Protein AF-0000000084816126 (afdb_homodimer)

Structure (mmCIF, N/CA/C/O backbone):
data_AF-0000000084816126-model_v1
#
loop_
_entity.id
_entity.type
_entity.pdbx_description
1 polymer 'Uncharacterized protein'
#
loop_
_atom_site.group_PDB
_atom_site.id
_atom_site.type_symbol
_atom_site.label_atom_id
_atom_site.label_alt_id
_atom_site.label_comp_id
_atom_site.label_asym_id
_atom_site.label_entity_id
_atom_site.label_seq_id
_atom_site.pdbx_PDB_ins_code
_atom_site.Cartn_x
_atom_site.Cartn_y
_atom_site.Cartn_z
_atom_site.occupancy
_atom_site.B_iso_or_equiv
_atom_site.auth_seq_id
_atom_site.auth_comp_id
_atom_site.auth_asym_id
_atom_site.auth_atom_id
_atom_site.pdbx_PDB_model_num
ATOM 1 N N . MET A 1 1 ? -50.5 131.375 24.219 1 22.97 1 MET A N 1
ATOM 2 C CA . MET A 1 1 ? -49.438 131.25 23.234 1 22.97 1 MET A CA 1
ATOM 3 C C . MET A 1 1 ? -48.375 130.25 23.734 1 22.97 1 MET A C 1
ATOM 5 O O . MET A 1 1 ? -47.281 130.625 24.156 1 22.97 1 MET A O 1
ATOM 9 N N . ASP A 1 2 ? -48.844 129.375 24.562 1 25.59 2 ASP A N 1
ATOM 10 C CA . ASP A 1 2 ? -48.188 128.375 25.312 1 25.59 2 ASP A CA 1
ATOM 11 C C . ASP A 1 2 ? -47.375 127.438 24.375 1 25.59 2 ASP A C 1
ATOM 13 O O . ASP A 1 2 ? -47.875 126.938 23.359 1 25.59 2 ASP A O 1
ATOM 17 N N . SER A 1 3 ? -46.125 127.875 24.297 1 24.62 3 SER A N 1
ATOM 18 C CA . SER A 1 3 ? -45.062 127.438 23.391 1 24.62 3 SER A CA 1
ATOM 19 C C . SER A 1 3 ? -44.875 125.938 23.422 1 24.62 3 SER A C 1
ATOM 21 O O . SER A 1 3 ? -44.562 125.375 24.484 1 24.62 3 SER A O 1
ATOM 23 N N . GLN A 1 4 ? -45.719 125.25 22.828 1 20.23 4 GLN A N 1
ATOM 24 C CA . GLN A 1 4 ? -45.969 123.812 22.734 1 20.23 4 GLN A CA 1
ATOM 25 C C . GLN A 1 4 ? -44.781 123.062 22.156 1 20.23 4 GLN A C 1
ATOM 27 O O . GLN A 1 4 ? -44.5 123.188 20.969 1 20.23 4 GLN A O 1
ATOM 32 N N . LYS A 1 5 ? -43.656 123.375 22.969 1 24.75 5 LYS A N 1
ATOM 33 C CA . LYS A 1 5 ? -42.375 122.812 22.5 1 24.75 5 LYS A CA 1
ATOM 34 C C . LYS A 1 5 ? -42.562 121.375 21.984 1 24.75 5 LYS A C 1
ATOM 36 O O . LYS A 1 5 ? -43.312 120.562 22.578 1 24.75 5 LYS A O 1
ATOM 41 N N . THR A 1 6 ? -42.281 121.125 20.703 1 24.19 6 THR A N 1
ATOM 42 C CA . THR A 1 6 ? -42.375 120.188 19.625 1 24.19 6 THR A CA 1
ATOM 43 C C . THR A 1 6 ? -41.625 118.875 20.016 1 24.19 6 THR A C 1
ATOM 45 O O . THR A 1 6 ? -40.406 118.875 20.156 1 24.19 6 THR A O 1
ATOM 48 N N . GLU A 1 7 ? -41.969 118.312 21.141 1 25.34 7 GLU A N 1
ATOM 49 C CA . GLU A 1 7 ? -41.25 117.125 21.641 1 25.34 7 GLU A CA 1
ATOM 50 C C . GLU A 1 7 ? -41 116.125 20.547 1 25.34 7 GLU A C 1
ATOM 52 O O . GLU A 1 7 ? -41.938 115.688 19.891 1 25.34 7 GLU A O 1
ATOM 57 N N . VAL A 1 8 ? -40.094 116.375 19.766 1 29.92 8 VAL A N 1
ATOM 58 C CA . VAL A 1 8 ? -39.75 115.625 18.562 1 29.92 8 VAL A CA 1
ATOM 59 C C . VAL A 1 8 ? -39.656 114.125 18.891 1 29.92 8 VAL A C 1
ATOM 61 O O . VAL A 1 8 ? -38.969 113.75 19.844 1 29.92 8 VAL A O 1
ATOM 64 N N . PRO A 1 9 ? -40.625 113.438 18.625 1 26.75 9 PRO A N 1
ATOM 65 C CA . PRO A 1 9 ? -40.844 112 18.938 1 26.75 9 PRO A CA 1
ATOM 66 C C . PRO A 1 9 ? -39.688 111.125 18.422 1 26.75 9 PRO A C 1
ATOM 68 O O . PRO A 1 9 ? -39.281 111.25 17.266 1 26.75 9 PRO A O 1
ATOM 71 N N . VAL A 1 10 ? -38.625 110.938 19.141 1 28.95 10 VAL A N 1
ATOM 72 C CA . VAL A 1 10 ? -37.438 110.188 18.797 1 28.95 10 VAL A CA 1
ATOM 73 C C . VAL A 1 10 ? -37.812 108.812 18.234 1 28.95 10 VAL A C 1
ATOM 75 O O . VAL A 1 10 ? -38.469 108 18.922 1 28.95 10 VAL A O 1
ATOM 78 N N . THR A 1 11 ? -38.406 108.75 17.109 1 25.19 11 THR A N 1
ATOM 79 C CA . THR A 1 11 ? -38.875 107.5 16.469 1 25.19 11 THR A CA 1
ATOM 80 C C . THR A 1 11 ? -37.781 106.5 16.391 1 25.19 11 THR A C 1
ATOM 82 O O . THR A 1 11 ? -36.75 106.75 15.734 1 25.19 11 THR A O 1
ATOM 85 N N . GLU A 1 12 ? -37.375 105.938 17.531 1 24.7 12 GLU A N 1
ATOM 86 C CA . GLU A 1 12 ? -36.344 104.938 17.547 1 24.7 12 GLU A CA 1
ATOM 87 C C . GLU A 1 12 ? -36.594 103.875 16.469 1 24.7 12 GLU A C 1
ATOM 89 O O . GLU A 1 12 ? -37.688 103.312 16.406 1 24.7 12 GLU A O 1
ATOM 94 N N . ARG A 1 13 ? -36.125 104 15.328 1 30.75 13 ARG A N 1
ATOM 95 C CA . ARG A 1 13 ? -36.312 103.062 14.211 1 30.75 13 ARG A CA 1
ATOM 96 C C . ARG A 1 13 ? -35.969 101.625 14.617 1 30.75 13 ARG A C 1
ATOM 98 O O . ARG A 1 13 ? -34.938 101.438 15.273 1 30.75 13 ARG A O 1
ATOM 105 N N . PRO A 1 14 ? -36.938 100.75 14.734 1 28.39 14 PRO A N 1
ATOM 106 C CA . PRO A 1 14 ? -36.719 99.375 15.117 1 28.39 14 PRO A CA 1
ATOM 107 C C . PRO A 1 14 ? -35.656 98.688 14.281 1 28.39 14 PRO A C 1
ATOM 109 O O . PRO A 1 14 ? -35.625 98.875 13.055 1 28.39 14 PRO A O 1
ATOM 112 N N . VAL A 1 15 ? -34.438 98.688 14.75 1 29.12 15 VAL A N 1
ATOM 113 C CA . VAL A 1 15 ? -33.312 98 14.062 1 29.12 15 VAL A CA 1
ATOM 114 C C . VAL A 1 15 ? -33.781 96.625 13.57 1 29.12 15 VAL A C 1
ATOM 116 O O . VAL A 1 15 ? -34.375 95.875 14.328 1 29.12 15 VAL A O 1
ATOM 119 N N . ASP A 1 16 ? -34.188 96.562 12.336 1 26.02 16 ASP A N 1
ATOM 120 C CA . ASP A 1 16 ? -34.562 95.312 11.672 1 26.02 16 ASP A CA 1
ATOM 121 C C . ASP A 1 16 ? -33.562 94.25 11.984 1 26.02 16 ASP A C 1
ATOM 123 O O . ASP A 1 16 ? -32.344 94.375 11.797 1 26.02 16 ASP A O 1
ATOM 127 N N . GLU A 1 17 ? -33.781 93.5 13.102 1 25.53 17 GLU A N 1
ATOM 128 C CA . GLU A 1 17 ? -33 92.312 13.461 1 25.53 17 GLU A CA 1
ATOM 129 C C . GLU A 1 17 ? -32.781 91.438 12.25 1 25.53 17 GLU A C 1
ATOM 131 O O . GLU A 1 17 ? -33.75 90.938 11.648 1 25.53 17 GLU A O 1
ATOM 136 N N . SER A 1 18 ? -31.891 91.75 11.328 1 29.23 18 SER A N 1
ATOM 137 C CA . SER A 1 18 ? -31.547 90.875 10.234 1 29.23 18 SER A CA 1
ATOM 138 C C . SER A 1 18 ? -31.406 89.438 10.734 1 29.23 18 SER A C 1
ATOM 140 O O . SER A 1 18 ? -30.672 89.188 11.688 1 29.23 18 SER A O 1
ATOM 142 N N . SER A 1 19 ? -32.5 88.688 10.656 1 28.31 19 SER A N 1
ATOM 143 C CA . SER A 1 19 ? -32.625 87.25 10.922 1 28.31 19 SER A CA 1
ATOM 144 C C . SER A 1 19 ? -31.422 86.5 10.359 1 28.31 19 SER A C 1
ATOM 146 O O . SER A 1 19 ? -31.031 86.688 9.211 1 28.31 19 SER A O 1
ATOM 148 N N . PRO A 1 20 ? -30.453 86.25 11.25 1 30.77 20 PRO A N 1
ATOM 149 C CA . PRO A 1 20 ? -29.359 85.375 10.75 1 30.77 20 PRO A CA 1
ATOM 150 C C . PRO A 1 20 ? -29.844 84.25 9.883 1 30.77 20 PRO A C 1
ATOM 152 O O . PRO A 1 20 ? -30.797 83.562 10.25 1 30.77 20 PRO A O 1
ATOM 155 N N . THR A 1 21 ? -30.078 84.5 8.586 1 29.22 21 THR A N 1
ATOM 156 C CA . THR A 1 21 ? -30.328 83.438 7.641 1 29.22 21 THR A CA 1
ATOM 157 C C . THR A 1 21 ? -29.453 82.188 7.961 1 29.22 21 THR A C 1
ATOM 159 O O . THR A 1 21 ? -28.219 82.312 7.969 1 29.22 21 THR A O 1
ATOM 162 N N . SER A 1 22 ? -29.984 81.375 8.867 1 29.03 22 SER A N 1
ATOM 163 C CA . SER A 1 22 ? -29.438 80.062 9.133 1 29.03 22 SER A CA 1
ATOM 164 C C . SER A 1 22 ? -29.016 79.375 7.836 1 29.03 22 SER A C 1
ATOM 166 O O . SER A 1 22 ? -29.797 79.25 6.891 1 29.03 22 SER A O 1
ATOM 168 N N . SER A 1 23 ? -27.828 79.625 7.406 1 30.08 23 SER A N 1
ATOM 169 C CA . SER A 1 23 ? -27.219 78.812 6.32 1 30.08 23 SER A CA 1
ATOM 170 C C . SER A 1 23 ? -27.578 77.375 6.395 1 30.08 23 SER A C 1
ATOM 172 O O . SER A 1 23 ? -27.031 76.625 7.207 1 30.08 23 SER A O 1
ATOM 174 N N . THR A 1 24 ? -28.875 77.062 6.371 1 30.48 24 THR A N 1
ATOM 175 C CA . THR A 1 24 ? -29.375 75.688 6.145 1 30.48 24 THR A CA 1
ATOM 176 C C . THR A 1 24 ? -28.734 75.062 4.895 1 30.48 24 THR A C 1
ATOM 178 O O . THR A 1 24 ? -29.094 74 4.484 1 30.48 24 THR A O 1
ATOM 181 N N . ARG A 1 25 ? -28.094 75.938 4.125 1 32.62 25 ARG A N 1
ATOM 182 C CA . ARG A 1 25 ? -27.672 75.312 2.879 1 32.62 25 ARG A CA 1
ATOM 183 C C . ARG A 1 25 ? -26.766 74.125 3.15 1 32.62 25 ARG A C 1
ATOM 185 O O . ARG A 1 25 ? -26.438 73.375 2.236 1 32.62 25 ARG A O 1
ATOM 192 N N . GLY A 1 26 ? -26.141 74.25 4.281 1 31 26 GLY A N 1
ATOM 193 C CA . GLY A 1 26 ? -25.188 73.188 4.371 1 31 26 GLY A CA 1
ATOM 194 C C . GLY A 1 26 ? -25.844 71.812 4.582 1 31 26 GLY A C 1
ATOM 195 O O . GLY A 1 26 ? -25.172 70.812 4.566 1 31 26 GLY A O 1
ATOM 196 N N . GLN A 1 27 ? -27.016 71.75 5.223 1 35.22 27 GLN A N 1
ATOM 197 C CA . GLN A 1 27 ? -27.594 70.438 5.488 1 35.22 27 GLN A CA 1
ATOM 198 C C . GLN A 1 27 ? -28.109 69.812 4.207 1 35.22 27 GLN A C 1
ATOM 200 O O . GLN A 1 27 ? -28.406 68.625 4.188 1 35.22 27 GLN A O 1
ATOM 205 N N . GLU A 1 28 ? -28.625 70.625 3.291 1 36.34 28 GLU A N 1
ATOM 206 C CA . GLU A 1 28 ? -29.344 70 2.18 1 36.34 28 GLU A CA 1
ATOM 207 C C . GLU A 1 28 ? -28.422 69.125 1.351 1 36.34 28 GLU A C 1
ATOM 209 O O . GLU A 1 28 ? -28.891 68.188 0.633 1 36.34 28 GLU A O 1
ATOM 214 N N . LEU A 1 29 ? -27.203 69.688 1.133 1 38.97 29 LEU A N 1
ATOM 215 C CA . LEU A 1 29 ? -26.453 68.938 0.113 1 38.97 29 LEU A CA 1
ATOM 216 C C . LEU A 1 29 ? -26.234 67.5 0.521 1 38.97 29 LEU A C 1
ATOM 218 O O . LEU A 1 29 ? -25.703 66.688 -0.259 1 38.97 29 LEU A O 1
ATOM 222 N N . ASN A 1 30 ? -26.438 67.25 1.823 1 39.78 30 ASN A N 1
ATOM 223 C CA . ASN A 1 30 ? -26.078 65.875 2.174 1 39.78 30 ASN A CA 1
ATOM 224 C C . ASN A 1 30 ? -27.172 64.938 1.754 1 39.78 30 ASN A C 1
ATOM 226 O O . ASN A 1 30 ? -27.078 63.719 2.043 1 39.78 30 ASN A O 1
ATOM 230 N N . GLU A 1 31 ? -28.375 65.438 1.333 1 41.78 31 GLU A N 1
ATOM 231 C CA . GLU A 1 31 ? -29.453 64.438 1.174 1 41.78 31 GLU A CA 1
ATOM 232 C C . GLU A 1 31 ? -29.219 63.562 -0.054 1 41.78 31 GLU A C 1
ATOM 234 O O . GLU A 1 31 ? -29.609 62.406 -0.065 1 41.78 31 GLU A O 1
ATOM 239 N N . ASN A 1 32 ? -29.078 64.25 -1.227 1 40.78 32 ASN A N 1
ATOM 240 C CA . ASN A 1 32 ? -29.219 63.438 -2.424 1 40.78 32 ASN A CA 1
ATOM 241 C C . ASN A 1 32 ? -27.984 62.594 -2.682 1 40.78 32 ASN A C 1
ATOM 243 O O . ASN A 1 32 ? -27.5 62.5 -3.816 1 40.78 32 ASN A O 1
ATOM 247 N N . LYS A 1 33 ? -26.984 62.562 -1.891 1 51.34 33 LYS A N 1
ATOM 248 C CA . LYS A 1 33 ? -25.906 61.688 -2.326 1 51.34 33 LYS A CA 1
ATOM 249 C C . LYS A 1 33 ? -26.391 60.25 -2.482 1 51.34 33 LYS A C 1
ATOM 251 O O . LYS A 1 33 ? -27.125 59.75 -1.637 1 51.34 33 LYS A O 1
ATOM 256 N N . SER A 1 34 ? -26.453 59.688 -3.768 1 48.34 34 SER A N 1
ATOM 257 C CA . SER A 1 34 ? -26.781 58.281 -4.102 1 48.34 34 SER A CA 1
ATOM 258 C C . SER A 1 34 ? -26.125 57.312 -3.127 1 48.34 34 SER A C 1
ATOM 260 O O . SER A 1 34 ? -25.141 57.656 -2.48 1 48.34 34 SER A O 1
ATOM 262 N N . LEU A 1 35 ? -26.812 56.156 -2.824 1 50.91 35 LEU A N 1
ATOM 263 C CA . LEU A 1 35 ? -26.266 55.125 -1.951 1 50.91 35 LEU A CA 1
ATOM 264 C C . LEU A 1 35 ? -24.797 54.875 -2.236 1 50.91 35 LEU A C 1
ATOM 266 O O . LEU A 1 35 ? -24 54.656 -1.312 1 50.91 35 LEU A O 1
ATOM 270 N N . PHE A 1 36 ? -24.578 54.844 -3.574 1 50.97 36 PHE A N 1
ATOM 271 C CA . PHE A 1 36 ? -23.203 54.625 -3.988 1 50.97 36 PHE A CA 1
ATOM 272 C C . PHE A 1 36 ? -22.312 55.812 -3.594 1 50.97 36 PHE A C 1
ATOM 274 O O . PHE A 1 36 ? -21.188 55.625 -3.133 1 50.97 36 PHE A O 1
ATOM 281 N N . GLU A 1 37 ? -22.656 57.031 -3.789 1 54.31 37 GLU A N 1
ATOM 282 C CA . GLU A 1 37 ? -21.875 58.219 -3.418 1 54.31 37 GLU A CA 1
ATOM 283 C C . GLU A 1 37 ? -21.734 58.312 -1.902 1 54.31 37 GLU A C 1
ATOM 285 O O . GLU A 1 37 ? -20.703 58.781 -1.402 1 54.31 37 GLU A O 1
ATOM 290 N N . ARG A 1 38 ? -22.703 58 -1.196 1 54.78 38 ARG A N 1
ATOM 291 C CA . ARG A 1 38 ? -22.641 57.938 0.261 1 54.78 38 ARG A CA 1
ATOM 292 C C . ARG A 1 38 ? -21.656 56.875 0.728 1 54.78 38 ARG A C 1
ATOM 294 O O . ARG A 1 38 ? -20.922 57.094 1.695 1 54.78 38 ARG A O 1
ATOM 301 N N . ALA A 1 39 ? -21.812 55.719 -0.017 1 52.5 39 ALA A N 1
ATOM 302 C CA . ALA A 1 39 ? -20.844 54.656 0.259 1 52.5 39 ALA A CA 1
ATOM 303 C C . ALA A 1 39 ? -19.422 55.094 -0.104 1 52.5 39 ALA A C 1
ATOM 305 O O . ALA A 1 39 ? -18.484 54.844 0.639 1 52.5 39 ALA A O 1
ATOM 306 N N . THR A 1 40 ? -19.328 55.688 -1.308 1 53 40 THR A N 1
ATOM 307 C CA . THR A 1 40 ? -18.016 56.156 -1.718 1 53 40 THR A CA 1
ATOM 308 C C . THR A 1 40 ? -17.578 57.344 -0.852 1 53 40 THR A C 1
ATOM 310 O O . THR A 1 40 ? -16.375 57.531 -0.611 1 53 40 THR A O 1
ATOM 313 N N . SER A 1 41 ? -18.5 58.25 -0.56 1 52.28 41 SER A N 1
ATOM 314 C CA . SER A 1 41 ? -18.125 59.344 0.354 1 52.28 41 SER A CA 1
ATOM 315 C C . SER A 1 41 ? -17.734 58.781 1.722 1 52.28 41 SER A C 1
ATOM 317 O O . SER A 1 41 ? -16.906 59.375 2.418 1 52.28 41 SER A O 1
ATOM 319 N N . LEU A 1 42 ? -18.469 57.812 2.115 1 50.44 42 LEU A N 1
ATOM 320 C CA . LEU A 1 42 ? -18.062 57.062 3.309 1 50.44 42 LEU A CA 1
ATOM 321 C C . LEU A 1 42 ? -16.625 56.594 3.193 1 50.44 42 LEU A C 1
ATOM 323 O O . LEU A 1 42 ? -15.906 56.5 4.195 1 50.44 42 LEU A O 1
ATOM 327 N N . PHE A 1 43 ? -16.375 56.031 1.945 1 51.75 43 PHE A N 1
ATOM 328 C CA . PHE A 1 43 ? -15.016 55.562 1.697 1 51.75 43 PHE A CA 1
ATOM 329 C C . PHE A 1 43 ? -14.117 56.719 1.283 1 51.75 43 PHE A C 1
ATOM 331 O O . PHE A 1 43 ? -12.922 56.531 1.061 1 51.75 43 PHE A O 1
ATOM 338 N N . GLU A 1 44 ? -14.703 57.656 0.677 1 48.28 44 GLU A N 1
ATOM 339 C CA . GLU A 1 44 ? -13.867 58.75 0.206 1 48.28 44 GLU A CA 1
ATOM 340 C C . GLU A 1 44 ? -12.836 59.156 1.259 1 48.28 44 GLU A C 1
ATOM 342 O O . GLU A 1 44 ? -11.727 59.562 0.922 1 48.28 44 GLU A O 1
ATOM 347 N N . GLU A 1 45 ? -13.312 59.5 2.51 1 47.91 45 GLU A N 1
ATOM 348 C CA . GLU A 1 45 ? -12.188 59.844 3.371 1 47.91 45 GLU A CA 1
ATOM 349 C C . GLU A 1 45 ? -11.336 58.625 3.699 1 47.91 45 GLU A C 1
ATOM 351 O O . GLU A 1 45 ? -11.852 57.625 4.152 1 47.91 45 GLU A O 1
ATOM 356 N N . TRP A 1 46 ? -10.273 58.312 2.9 1 55.88 46 TRP A N 1
ATOM 357 C CA . TRP A 1 46 ? -9.117 57.438 2.945 1 55.88 46 TRP A CA 1
ATOM 358 C C . TRP A 1 46 ? -8.82 57 4.375 1 55.88 46 TRP A C 1
ATOM 360 O O . TRP A 1 46 ? -7.77 56.406 4.652 1 55.88 46 TRP A O 1
ATOM 370 N N . TYR A 1 47 ? -9.844 57.125 5.281 1 69.56 47 TYR A N 1
ATOM 371 C CA . TYR A 1 47 ? -9.594 56.969 6.711 1 69.56 47 TYR A CA 1
ATOM 372 C C . TYR A 1 47 ? -9.633 55.5 7.121 1 69.56 47 TYR A C 1
ATOM 374 O O . TYR A 1 47 ? -8.891 55.094 8.016 1 69.56 47 TYR A O 1
ATOM 382 N N . TYR A 1 48 ? -10.289 54.531 6.258 1 85.06 48 TYR A N 1
ATOM 383 C CA . TYR A 1 48 ? -10.422 53.156 6.691 1 85.06 48 TYR A CA 1
ATOM 384 C C . TYR A 1 48 ? -9.68 52.219 5.742 1 85.06 48 TYR A C 1
ATOM 386 O O . TYR A 1 48 ? -10.109 51.094 5.527 1 85.06 48 TYR A O 1
ATOM 394 N N . VAL A 1 49 ? -8.562 52.594 5.117 1 84.62 49 VAL A N 1
ATOM 395 C CA . VAL A 1 49 ? -7.852 51.844 4.086 1 84.62 49 VAL A CA 1
ATOM 396 C C . VAL A 1 49 ? -7.273 50.562 4.684 1 84.62 49 VAL A C 1
ATOM 398 O O . VAL A 1 49 ? -7.336 49.5 4.066 1 84.62 49 VAL A O 1
ATOM 401 N N . TRP A 1 50 ? -6.75 50.531 5.824 1 86.75 50 TRP A N 1
ATOM 402 C CA . TRP A 1 50 ? -6.105 49.375 6.418 1 86.75 50 TRP A CA 1
ATOM 403 C C . TRP A 1 50 ? -7.141 48.344 6.844 1 86.75 50 TRP A C 1
ATOM 405 O O . TRP A 1 50 ? -6.895 47.125 6.758 1 86.75 50 TRP A O 1
ATOM 415 N N . GLU A 1 51 ? -8.266 48.75 7.312 1 92.31 51 GLU A N 1
ATOM 416 C CA . GLU A 1 51 ? -9.328 47.844 7.676 1 92.31 51 GLU A CA 1
ATOM 417 C C . GLU A 1 51 ? -9.898 47.125 6.441 1 92.31 51 GLU A C 1
ATOM 419 O O . GLU A 1 51 ? -10.117 45.906 6.457 1 92.31 51 GLU A O 1
ATOM 424 N N . VAL A 1 52 ? -10.094 47.906 5.383 1 92.5 52 VAL A N 1
ATOM 425 C CA . VAL A 1 52 ? -10.609 47.312 4.148 1 92.5 52 VAL A CA 1
ATOM 426 C C . VAL A 1 52 ? -9.57 46.375 3.557 1 92.5 52 VAL A C 1
ATOM 428 O O . VAL A 1 52 ? -9.922 45.281 3.066 1 92.5 52 VAL A O 1
ATOM 431 N N . PHE A 1 53 ? -8.344 46.812 3.605 1 92.5 53 PHE A N 1
ATOM 432 C CA . PHE A 1 53 ? -7.254 45.938 3.15 1 92.5 53 PHE A CA 1
ATOM 433 C C . PHE A 1 53 ? -7.219 44.656 3.947 1 92.5 53 PHE A C 1
ATOM 435 O O . PHE A 1 53 ? -7.047 43.562 3.377 1 92.5 53 PHE A O 1
ATOM 442 N N . GLY A 1 54 ? -7.324 44.688 5.254 1 94.62 54 GLY A N 1
ATOM 443 C CA . GLY A 1 54 ? -7.355 43.5 6.09 1 94.62 54 GLY A CA 1
ATOM 444 C C . GLY A 1 54 ? -8.508 42.562 5.766 1 94.62 54 GLY A C 1
ATOM 445 O O . GLY A 1 54 ? -8.328 41.344 5.688 1 94.62 54 GLY A O 1
ATOM 446 N N . ILE A 1 55 ? -9.656 43.125 5.52 1 96 55 ILE A N 1
ATOM 447 C CA . ILE A 1 55 ? -10.836 42.312 5.199 1 96 55 ILE A CA 1
ATOM 448 C C . ILE A 1 55 ? -10.656 41.656 3.836 1 96 55 ILE A C 1
ATOM 450 O O . ILE A 1 55 ? -10.969 40.469 3.67 1 96 55 ILE A O 1
ATOM 454 N N . LEU A 1 56 ? -10.117 42.375 2.893 1 96.5 56 LEU A N 1
ATOM 455 C CA . LEU A 1 56 ? -9.945 41.844 1.544 1 96.5 56 LEU A CA 1
ATOM 456 C C . LEU A 1 56 ? -8.914 40.719 1.521 1 96.5 56 LEU A C 1
ATOM 458 O O . LEU A 1 56 ? -9.141 39.688 0.924 1 96.5 56 LEU A O 1
ATOM 462 N N . ILE A 1 57 ? -7.801 40.906 2.18 1 96.75 57 ILE A N 1
ATOM 463 C CA . ILE A 1 57 ? -6.738 39.906 2.176 1 96.75 57 ILE A CA 1
ATOM 464 C C . ILE A 1 57 ? -7.188 38.656 2.949 1 96.75 57 ILE A C 1
ATOM 466 O O . ILE A 1 57 ? -6.855 37.531 2.578 1 96.75 57 ILE A O 1
ATOM 470 N N . SER A 1 58 ? -7.836 38.906 4.035 1 97.62 58 SER A N 1
ATOM 471 C CA . SER A 1 58 ? -8.367 37.781 4.781 1 97.62 58 SER A CA 1
ATOM 472 C C . SER A 1 58 ? -9.359 37 3.936 1 97.62 58 SER A C 1
ATOM 474 O O . SER A 1 58 ? -9.344 35.75 3.943 1 97.62 58 SER A O 1
ATOM 476 N N . GLY A 1 59 ? -10.227 37.688 3.244 1 97.62 59 GLY A N 1
ATOM 477 C CA . GLY A 1 59 ? -11.141 37 2.334 1 97.62 59 GLY A CA 1
ATOM 478 C C . GLY A 1 59 ? -10.43 36.25 1.226 1 97.62 59 GLY A C 1
ATOM 479 O O . GLY A 1 59 ? -10.789 35.125 0.906 1 97.62 59 GLY A O 1
ATOM 480 N N . LEU A 1 60 ? -9.43 36.844 0.672 1 97.75 60 LEU A N 1
ATOM 481 C CA . LEU A 1 60 ? -8.648 36.188 -0.382 1 97.75 60 LEU A CA 1
ATOM 482 C C . LEU A 1 60 ? -7.914 34.969 0.154 1 97.75 60 LEU A C 1
ATOM 484 O O . LEU A 1 60 ? -7.734 34 -0.566 1 97.75 60 LEU A O 1
ATOM 488 N N . ALA A 1 61 ? -7.426 35.031 1.367 1 97.94 61 ALA A N 1
ATOM 489 C CA . ALA A 1 61 ? -6.762 33.906 1.979 1 97.94 61 ALA A CA 1
ATOM 490 C C . ALA A 1 61 ? -7.719 32.719 2.119 1 97.94 61 ALA A C 1
ATOM 492 O O . ALA A 1 61 ? -7.34 31.562 1.876 1 97.94 61 ALA A O 1
ATOM 493 N N . ILE A 1 62 ? -8.938 33 2.512 1 98.06 62 ILE A N 1
ATOM 494 C CA . ILE A 1 62 ? -9.938 31.938 2.633 1 98.06 62 ILE A CA 1
ATOM 495 C C . ILE A 1 62 ? -10.203 31.328 1.262 1 98.06 62 ILE A C 1
ATOM 497 O O . ILE A 1 62 ? -10.258 30.094 1.125 1 98.06 62 ILE A O 1
ATOM 501 N N . ILE A 1 63 ? -10.32 32.188 0.265 1 98.06 63 ILE A N 1
ATOM 502 C CA . ILE A 1 63 ? -10.531 31.688 -1.091 1 98.06 63 ILE A CA 1
ATOM 503 C C . ILE A 1 63 ? -9.344 30.844 -1.529 1 98.06 63 ILE A C 1
ATOM 505 O O . ILE A 1 63 ? -9.516 29.781 -2.146 1 98.06 63 ILE A O 1
ATOM 509 N N . ALA A 1 64 ? -8.18 31.281 -1.227 1 97.75 64 ALA A N 1
ATOM 510 C CA . ALA A 1 64 ? -6.977 30.531 -1.563 1 97.75 64 ALA A CA 1
ATOM 511 C C . ALA A 1 64 ? -6.965 29.172 -0.864 1 97.75 64 ALA A C 1
ATOM 513 O O . ALA A 1 64 ? -6.586 28.156 -1.463 1 97.75 64 ALA A O 1
ATOM 514 N N . ILE A 1 65 ? -7.297 29.156 0.398 1 97.81 65 ILE A N 1
ATOM 515 C CA . ILE A 1 65 ? -7.371 27.906 1.142 1 97.81 65 ILE A CA 1
ATOM 516 C C . ILE A 1 65 ? -8.352 26.953 0.455 1 97.81 65 ILE A C 1
ATOM 518 O O . ILE A 1 65 ? -8.039 25.781 0.224 1 97.81 65 ILE A O 1
ATOM 522 N N . CYS A 1 66 ? -9.484 27.484 0.104 1 97.44 66 CYS A N 1
ATOM 523 C CA . CYS A 1 66 ? -10.5 26.672 -0.553 1 97.44 66 CYS A CA 1
ATOM 524 C C . CYS A 1 66 ? -10.016 26.172 -1.907 1 97.44 66 CYS A C 1
ATOM 526 O O . CYS A 1 66 ? -10.281 25.031 -2.289 1 97.44 66 CYS A O 1
ATOM 528 N N . MET A 1 67 ? -9.328 26.953 -2.633 1 97.56 67 MET A N 1
ATOM 529 C CA . MET A 1 67 ? -8.797 26.562 -3.932 1 97.56 67 MET A CA 1
ATOM 530 C C . MET A 1 67 ? -7.77 25.438 -3.777 1 97.56 67 MET A C 1
ATOM 532 O O . MET A 1 67 ? -7.754 24.5 -4.562 1 97.56 67 MET A O 1
ATOM 536 N N . VAL A 1 68 ? -6.938 25.547 -2.811 1 96.25 68 VAL A N 1
ATOM 537 C CA . VAL A 1 68 ? -5.934 24.516 -2.557 1 96.25 68 VAL A CA 1
ATOM 538 C C . VAL A 1 68 ? -6.617 23.203 -2.193 1 96.25 68 VAL A C 1
ATOM 540 O O . VAL A 1 68 ? -6.262 22.156 -2.719 1 96.25 68 VAL A O 1
ATOM 543 N N . VAL A 1 69 ? -7.57 23.266 -1.293 1 96.5 69 VAL A N 1
ATOM 544 C CA . VAL A 1 69 ? -8.281 22.062 -0.864 1 96.5 69 VAL A CA 1
ATOM 545 C C . VAL A 1 69 ? -9.023 21.453 -2.047 1 96.5 69 VAL A C 1
ATOM 547 O O . VAL A 1 69 ? -9.047 20.234 -2.215 1 96.5 69 VAL A O 1
ATOM 550 N N . PHE A 1 70 ? -9.586 22.312 -2.92 1 96.38 70 PHE A N 1
ATOM 551 C CA . PHE A 1 70 ? -10.328 21.844 -4.082 1 96.38 70 PHE A CA 1
ATOM 552 C C . PHE A 1 70 ? -9.398 21.156 -5.078 1 96.38 70 PHE A C 1
ATOM 554 O O . PHE A 1 70 ? -9.75 20.125 -5.664 1 96.38 70 PHE A O 1
ATOM 561 N N . ARG A 1 71 ? -8.312 21.625 -5.262 1 95.12 71 ARG A N 1
ATOM 562 C CA . ARG A 1 71 ? -7.348 21.062 -6.207 1 95.12 71 ARG A CA 1
ATOM 563 C C . ARG A 1 71 ? -6.844 19.703 -5.742 1 95.12 71 ARG A C 1
ATOM 565 O O . ARG A 1 71 ? -6.609 18.812 -6.559 1 95.12 71 ARG A O 1
ATOM 572 N N . PHE A 1 72 ? -6.652 19.484 -4.441 1 94.69 72 PHE A N 1
ATOM 573 C CA . PHE A 1 72 ? -6.023 18.266 -3.943 1 94.69 72 PHE A CA 1
ATOM 574 C C . PHE A 1 72 ? -7.07 17.266 -3.453 1 94.69 72 PHE A C 1
ATOM 576 O O . PHE A 1 72 ? -6.738 16.141 -3.082 1 94.69 72 PHE A O 1
ATOM 583 N N . ASP A 1 73 ? -8.305 17.688 -3.514 1 94.44 73 ASP A N 1
ATOM 584 C CA . ASP A 1 73 ? -9.375 16.75 -3.152 1 94.44 73 ASP A CA 1
ATOM 585 C C . ASP A 1 73 ? -9.453 15.594 -4.145 1 94.44 73 ASP A C 1
ATOM 587 O O . ASP A 1 73 ? -9.688 15.805 -5.336 1 94.44 73 ASP A O 1
ATOM 591 N N . GLY A 1 74 ? -9.172 14.398 -3.631 1 91.62 74 GLY A N 1
ATOM 592 C CA . GLY A 1 74 ? -9.211 13.211 -4.465 1 91.62 74 GLY A CA 1
ATOM 593 C C . GLY A 1 74 ? -7.922 12.969 -5.227 1 91.62 74 GLY A C 1
ATOM 594 O O . GLY A 1 74 ? -7.855 12.086 -6.078 1 91.62 74 GLY A O 1
ATOM 595 N N . ASN A 1 75 ? -6.949 13.781 -4.852 1 92.94 75 ASN A N 1
ATOM 596 C CA . ASN A 1 75 ? -5.66 13.625 -5.516 1 92.94 75 ASN A CA 1
ATOM 597 C C . ASN A 1 75 ? -4.562 13.242 -4.527 1 92.94 75 ASN A C 1
ATOM 599 O O . ASN A 1 75 ? -4.781 13.25 -3.312 1 92.94 75 ASN A O 1
ATOM 603 N N . GLN A 1 76 ? -3.422 12.82 -5.16 1 92.12 76 GLN A N 1
ATOM 604 C CA . GLN A 1 76 ? -2.297 12.359 -4.352 1 92.12 76 GLN A CA 1
ATOM 605 C C . GLN A 1 76 ? -1.666 13.516 -3.582 1 92.12 76 GLN A C 1
ATOM 607 O O . GLN A 1 76 ? -1.626 14.648 -4.074 1 92.12 76 GLN A O 1
ATOM 612 N N . VAL A 1 77 ? -1.183 13.203 -2.33 1 91.31 77 VAL A N 1
ATOM 613 C CA . VAL A 1 77 ? -0.495 14.188 -1.506 1 91.31 77 VAL A CA 1
ATOM 614 C C . VAL A 1 77 ? 0.795 14.633 -2.193 1 91.31 77 VAL A C 1
ATOM 616 O O . VAL A 1 77 ? 1.586 13.797 -2.637 1 91.31 77 VAL A O 1
ATOM 619 N N . PRO A 1 78 ? 0.959 15.938 -2.318 1 89.25 78 PRO A N 1
ATOM 620 C CA . PRO A 1 78 ? 2.188 16.422 -2.957 1 89.25 78 PRO A CA 1
ATOM 621 C C . PRO A 1 78 ? 3.424 16.219 -2.082 1 89.25 78 PRO A C 1
ATOM 623 O O . PRO A 1 78 ? 3.342 16.328 -0.856 1 89.25 78 PRO A O 1
ATOM 626 N N . LYS A 1 79 ? 4.559 15.93 -2.744 1 83.25 79 LYS A N 1
ATOM 627 C CA . LYS A 1 79 ? 5.844 15.805 -2.066 1 83.25 79 LYS A CA 1
ATOM 628 C C . LYS A 1 79 ? 6.797 16.922 -2.486 1 83.25 79 LYS A C 1
ATOM 630 O O . LYS A 1 79 ? 7.414 16.859 -3.551 1 83.25 79 LYS A O 1
ATOM 635 N N . TRP A 1 80 ? 6.852 17.922 -1.658 1 85.31 80 TRP A N 1
ATOM 636 C CA . TRP A 1 80 ? 7.754 19.047 -1.931 1 85.31 80 TRP A CA 1
ATOM 637 C C . TRP A 1 80 ? 9.047 18.891 -1.144 1 85.31 80 TRP A C 1
ATOM 639 O O . TRP A 1 80 ? 9.039 18.859 0.089 1 85.31 80 TRP A O 1
ATOM 649 N N . GLU A 1 81 ? 10.141 18.594 -1.826 1 85.88 81 GLU A N 1
ATOM 650 C CA . GLU A 1 81 ? 11.438 18.422 -1.18 1 85.88 81 GLU A CA 1
ATOM 651 C C . GLU A 1 81 ? 12.406 19.531 -1.586 1 85.88 81 GLU A C 1
ATOM 653 O O . GLU A 1 81 ? 12.375 20 -2.725 1 85.88 81 GLU A O 1
ATOM 658 N N . ALA A 1 82 ? 12.906 20.141 -0.577 1 78.88 82 ALA A N 1
ATOM 659 C CA . ALA A 1 82 ? 13.945 21.141 -0.812 1 78.88 82 ALA A CA 1
ATOM 660 C C . ALA A 1 82 ? 15.312 20.625 -0.392 1 78.88 82 ALA A C 1
ATOM 662 O O . ALA A 1 82 ? 15.484 20.141 0.73 1 78.88 82 ALA A O 1
ATOM 663 N N . LYS A 1 83 ? 16.266 20.469 -1.447 1 74.12 83 LYS A N 1
ATOM 664 C CA . LYS A 1 83 ? 17.625 19.984 -1.187 1 74.12 83 LYS A CA 1
ATOM 665 C C . LYS A 1 83 ? 18.516 21.125 -0.683 1 74.12 83 LYS A C 1
ATOM 667 O O . LYS A 1 83 ? 18.531 22.203 -1.259 1 74.12 83 LYS A O 1
ATOM 672 N N . VAL A 1 84 ? 18.734 21.094 0.649 1 71.31 84 VAL A N 1
ATOM 673 C CA . VAL A 1 84 ? 19.672 22.078 1.172 1 71.31 84 VAL A CA 1
ATOM 674 C C . VAL A 1 84 ? 21.109 21.578 0.949 1 71.31 84 VAL A C 1
ATOM 676 O O . VAL A 1 84 ? 21.406 20.406 1.173 1 71.31 84 VAL A O 1
ATOM 679 N N . PRO A 1 85 ? 21.891 22.578 0.353 1 70.75 85 PRO A N 1
ATOM 680 C CA . PRO A 1 85 ? 23.297 22.219 0.138 1 70.75 85 PRO A CA 1
ATOM 681 C C . PRO A 1 85 ? 24.016 21.859 1.435 1 70.75 85 PRO A C 1
ATOM 683 O O . PRO A 1 85 ? 23.734 22.438 2.486 1 70.75 85 PRO A O 1
ATOM 686 N N . TYR A 1 86 ? 24.562 20.688 1.584 1 68.31 86 TYR A N 1
ATOM 687 C CA . TYR A 1 86 ? 25.484 20.266 2.639 1 68.31 86 TYR A CA 1
ATOM 688 C C . TYR A 1 86 ? 24.797 19.312 3.613 1 68.31 86 TYR A C 1
ATOM 690 O O . TYR A 1 86 ? 25.406 18.844 4.574 1 68.31 86 TYR A O 1
ATOM 698 N N . ARG A 1 87 ? 23.594 19.359 3.547 1 65.19 87 ARG A N 1
ATOM 699 C CA . ARG A 1 87 ? 22.953 18.375 4.422 1 65.19 87 ARG A CA 1
ATOM 700 C C . ARG A 1 87 ? 22.406 17.188 3.619 1 65.19 87 ARG A C 1
ATOM 702 O O . ARG A 1 87 ? 21.922 17.375 2.504 1 65.19 87 ARG A O 1
ATOM 709 N N . LYS A 1 88 ? 22.656 16.031 4.016 1 65.81 88 LYS A N 1
ATOM 710 C CA . LYS A 1 88 ? 22.25 14.789 3.365 1 65.81 88 LYS A CA 1
ATOM 711 C C . LYS A 1 88 ? 20.734 14.602 3.418 1 65.81 88 LYS A C 1
ATOM 713 O O . LYS A 1 88 ? 20.141 14.031 2.5 1 65.81 88 LYS A O 1
ATOM 718 N N . GLU A 1 89 ? 20.172 15.344 4.504 1 71.12 89 GLU A N 1
ATOM 719 C CA . GLU A 1 89 ? 18.734 15.125 4.641 1 71.12 89 GLU A CA 1
ATOM 720 C C . GLU A 1 89 ? 17.938 16.203 3.916 1 71.12 89 GLU A C 1
ATOM 722 O O . GLU A 1 89 ? 18.312 17.375 3.934 1 71.12 89 GLU A O 1
ATOM 727 N N . THR A 1 90 ? 17.078 15.805 3.025 1 78.06 90 THR A N 1
ATOM 728 C CA . THR A 1 90 ? 16.234 16.719 2.277 1 78.06 90 THR A CA 1
ATOM 729 C C . THR A 1 90 ? 15.109 17.266 3.162 1 78.06 90 THR A C 1
ATOM 731 O O . THR A 1 90 ? 14.641 16.562 4.07 1 78.06 90 THR A O 1
ATOM 734 N N . PHE A 1 91 ? 14.906 18.688 3.127 1 81 91 PHE A N 1
ATOM 735 C CA . PHE A 1 91 ? 13.797 19.312 3.84 1 81 91 PHE A CA 1
ATOM 736 C C . PHE A 1 91 ? 12.484 19.109 3.084 1 81 91 PHE A C 1
ATOM 738 O O . PHE A 1 91 ? 12.398 19.391 1.889 1 81 91 PHE A O 1
ATOM 745 N N . ARG A 1 92 ? 11.641 18.469 3.762 1 84.69 92 ARG A N 1
ATOM 746 C CA . ARG A 1 92 ? 10.344 18.234 3.137 1 84.69 92 ARG A CA 1
ATOM 747 C C . ARG A 1 92 ? 9.297 19.219 3.648 1 84.69 92 ARG A C 1
ATOM 749 O O . ARG A 1 92 ? 9.219 19.484 4.852 1 84.69 92 ARG A O 1
ATOM 756 N N . LEU A 1 93 ? 8.602 19.922 2.709 1 89.81 93 LEU A N 1
ATOM 757 C CA . LEU A 1 93 ? 7.488 20.812 3.027 1 89.81 93 LEU A CA 1
ATOM 758 C C . LEU A 1 93 ? 6.152 20.094 2.852 1 89.81 93 LEU A C 1
ATOM 760 O O . LEU A 1 93 ? 5.949 19.391 1.862 1 89.81 93 LEU A O 1
ATOM 764 N N . THR A 1 94 ? 5.367 20.156 3.812 1 92.62 94 THR A N 1
ATOM 765 C CA . THR A 1 94 ? 4.074 19.484 3.779 1 92.62 94 THR A CA 1
ATOM 766 C C . THR A 1 94 ? 2.982 20.438 3.287 1 92.62 94 THR A C 1
ATOM 768 O O . THR A 1 94 ? 3.139 21.656 3.346 1 92.62 94 THR A O 1
ATOM 771 N N . ILE A 1 95 ? 1.931 19.984 2.686 1 93.69 95 ILE A N 1
ATOM 772 C CA . ILE A 1 95 ? 0.772 20.781 2.271 1 93.69 95 ILE A CA 1
ATOM 773 C C . ILE A 1 95 ? 0.134 21.438 3.492 1 93.69 95 ILE A C 1
ATOM 775 O O . ILE A 1 95 ? -0.421 22.531 3.395 1 93.69 95 ILE A O 1
ATOM 779 N N . ASN A 1 96 ? 0.319 20.828 4.664 1 94.25 96 ASN A N 1
ATOM 780 C CA . ASN A 1 96 ? -0.194 21.391 5.906 1 94.25 96 ASN A CA 1
ATOM 781 C C . ASN A 1 96 ? 0.536 22.672 6.285 1 94.25 96 ASN A C 1
ATOM 783 O O . ASN A 1 96 ? -0.057 23.578 6.871 1 94.25 96 ASN A O 1
ATOM 787 N N . SER A 1 97 ? 1.779 22.656 5.941 1 94.06 97 SER A N 1
ATOM 788 C CA . SER A 1 97 ? 2.523 23.891 6.176 1 94.06 97 SER A CA 1
ATOM 789 C C . SER A 1 97 ? 2.021 25.016 5.285 1 94.06 97 SER A C 1
ATOM 791 O O . SER A 1 97 ? 1.938 26.172 5.719 1 94.06 97 SER A O 1
ATOM 793 N N . LEU A 1 98 ? 1.705 24.766 4.066 1 95.25 98 LEU A N 1
ATOM 794 C CA . LEU A 1 98 ? 1.123 25.766 3.176 1 95.25 98 LEU A CA 1
ATOM 795 C C . LEU A 1 98 ? -0.224 26.25 3.705 1 95.25 98 LEU A C 1
ATOM 797 O O . LEU A 1 98 ? -0.488 27.453 3.742 1 95.25 98 LEU A O 1
ATOM 801 N N . LEU A 1 99 ? -1.05 25.344 4.117 1 96.62 99 LEU A N 1
ATOM 802 C CA . LEU A 1 99 ? -2.348 25.703 4.68 1 96.62 99 LEU A CA 1
ATOM 803 C C . LEU A 1 99 ? -2.178 26.531 5.953 1 96.62 99 LEU A C 1
ATOM 805 O O . LEU A 1 99 ? -2.955 27.453 6.211 1 96.62 99 LEU A O 1
ATOM 809 N N . SER A 1 100 ? -1.157 26.125 6.695 1 96 100 SER A N 1
ATOM 810 C CA . SER A 1 100 ? -0.882 26.891 7.906 1 96 100 SER A CA 1
ATOM 811 C C . SER A 1 100 ? -0.438 28.312 7.574 1 96 100 SER A C 1
ATOM 813 O O . SER A 1 100 ? -0.835 29.266 8.25 1 96 100 SER A O 1
ATOM 815 N N . MET A 1 101 ? 0.335 28.547 6.586 1 96.19 101 MET A N 1
ATOM 816 C CA . MET A 1 101 ? 0.763 29.875 6.16 1 96.19 101 MET A CA 1
ATOM 817 C C . MET A 1 101 ? -0.432 30.719 5.727 1 96.19 101 MET A C 1
ATOM 819 O O . MET A 1 101 ? -0.547 31.875 6.113 1 96.19 101 MET A O 1
ATOM 823 N N . LEU A 1 102 ? -1.282 30.141 4.988 1 96.94 102 LEU A N 1
ATOM 824 C CA . LEU A 1 102 ? -2.471 30.844 4.523 1 96.94 102 LEU A CA 1
ATOM 825 C C . LEU A 1 102 ? -3.406 31.156 5.688 1 96.94 102 LEU A C 1
ATOM 827 O O . LEU A 1 102 ? -4.02 32.219 5.73 1 96.94 102 LEU A O 1
ATOM 831 N N . SER A 1 103 ? -3.504 30.172 6.609 1 96.25 103 SER A N 1
ATOM 832 C CA . SER A 1 103 ? -4.348 30.375 7.781 1 96.25 103 SER A CA 1
ATOM 833 C C . SER A 1 103 ? -3.83 31.516 8.648 1 96.25 103 SER A C 1
ATOM 835 O O . SER A 1 103 ? -4.613 32.312 9.164 1 96.25 103 SER A O 1
ATOM 837 N N . VAL A 1 104 ? -2.49 31.547 8.836 1 94.31 104 VAL A N 1
ATOM 838 C CA . VAL A 1 104 ? -1.886 32.594 9.633 1 94.31 104 VAL A CA 1
ATOM 839 C C . VAL A 1 104 ? -2.092 33.938 8.938 1 94.31 104 VAL A C 1
ATOM 841 O O . VAL A 1 104 ? -2.434 34.938 9.578 1 94.31 104 VAL A O 1
ATOM 844 N N . LEU A 1 105 ? -1.968 34.031 7.668 1 95.12 105 LEU A N 1
ATOM 845 C CA . LEU A 1 105 ? -2.191 35.25 6.898 1 95.12 105 LEU A CA 1
ATOM 846 C C . LEU A 1 105 ? -3.643 35.719 7.012 1 95.12 105 LEU A C 1
ATOM 848 O O . LEU A 1 105 ? -3.908 36.875 7.277 1 95.12 105 LEU A O 1
ATOM 852 N N . GLY A 1 106 ? -4.551 34.812 6.828 1 95.88 106 GLY A N 1
ATOM 853 C CA . GLY A 1 106 ? -5.965 35.125 6.91 1 95.88 106 GLY A CA 1
ATOM 854 C C . GLY A 1 106 ? -6.395 35.594 8.289 1 95.88 106 GLY A C 1
ATOM 855 O O . GLY A 1 106 ? -7.094 36.594 8.422 1 95.88 106 GLY A O 1
ATOM 856 N N . SER A 1 107 ? -5.953 34.875 9.289 1 94.75 107 SER A N 1
ATOM 857 C CA . SER A 1 107 ? -6.352 35.219 10.648 1 94.75 107 SER A CA 1
ATOM 858 C C . SER A 1 107 ? -5.734 36.531 11.086 1 94.75 107 SER A C 1
ATOM 860 O O . SER A 1 107 ? -6.402 37.375 11.727 1 94.75 107 SER A O 1
ATOM 862 N N . THR A 1 108 ? -4.43 36.75 10.766 1 92.94 108 THR A N 1
ATOM 863 C CA . THR A 1 108 ? -3.742 37.969 11.141 1 92.94 108 THR A CA 1
ATOM 864 C C . THR A 1 108 ? -4.379 39.188 10.469 1 92.94 108 THR A C 1
ATOM 866 O O . THR A 1 108 ? -4.566 40.219 11.094 1 92.94 108 THR A O 1
ATOM 869 N N . CYS A 1 109 ? -4.785 39.062 9.266 1 95.12 109 CYS A N 1
ATOM 870 C CA . CYS A 1 109 ? -5.387 40.188 8.531 1 95.12 109 CYS A CA 1
ATOM 871 C C . CYS A 1 109 ? -6.82 40.438 8.992 1 95.12 109 CYS A C 1
ATOM 873 O O . CYS A 1 109 ? -7.289 41.562 9.008 1 95.12 109 CYS A O 1
ATOM 875 N N . ALA A 1 110 ? -7.5 39.406 9.367 1 94.88 110 ALA A N 1
ATOM 876 C CA . ALA A 1 110 ? -8.859 39.562 9.875 1 94.88 110 ALA A CA 1
ATOM 877 C C . ALA A 1 110 ? -8.859 40.312 11.211 1 94.88 110 ALA A C 1
ATOM 879 O O . ALA A 1 110 ? -9.852 40.938 11.57 1 94.88 110 ALA A O 1
ATOM 880 N N . MET A 1 111 ? -7.676 40.25 11.898 1 93.62 111 MET A N 1
ATOM 881 C CA . MET A 1 111 ? -7.613 40.875 13.219 1 93.62 111 MET A CA 1
ATOM 882 C C . MET A 1 111 ? -7.375 42.375 13.102 1 93.62 111 MET A C 1
ATOM 884 O O . MET A 1 111 ? -7.594 43.125 14.055 1 93.62 111 MET A O 1
ATOM 888 N N . ILE A 1 112 ? -7.012 42.875 11.914 1 93.25 112 ILE A N 1
ATOM 889 C CA . ILE A 1 112 ? -6.73 44.312 11.742 1 93.25 112 ILE A CA 1
ATOM 890 C C . ILE A 1 112 ? -8.008 45.125 11.945 1 93.25 112 ILE A C 1
ATOM 892 O O . ILE A 1 112 ? -8.07 45.969 12.828 1 93.25 112 ILE A O 1
ATOM 896 N N . PRO A 1 113 ? -9.086 44.781 11.172 1 94.12 113 PRO A N 1
ATOM 897 C CA . PRO A 1 113 ? -10.312 45.531 11.414 1 94.12 113 PRO A CA 1
ATOM 898 C C . PRO A 1 113 ? -10.914 45.281 12.797 1 94.12 113 PRO A C 1
ATOM 900 O O . PRO A 1 113 ? -11.531 46.156 13.383 1 94.12 113 PRO A O 1
ATOM 903 N N . VAL A 1 114 ? -10.719 44.125 13.375 1 94.62 114 VAL A N 1
ATOM 904 C CA . VAL A 1 114 ? -11.273 43.781 14.688 1 94.62 114 VAL A CA 1
ATOM 905 C C . VAL A 1 114 ? -10.609 44.625 15.766 1 94.62 114 VAL A C 1
ATOM 907 O O . VAL A 1 114 ? -11.289 45.25 16.594 1 94.62 114 VAL A O 1
ATOM 910 N N . THR A 1 115 ? -9.281 44.719 15.703 1 93.44 115 THR A N 1
ATOM 911 C CA . THR A 1 115 ? -8.523 45.469 16.688 1 93.44 115 THR A CA 1
ATOM 912 C C . THR A 1 115 ? -8.836 46.969 16.578 1 93.44 115 THR A C 1
ATOM 914 O O . THR A 1 115 ? -9.07 47.625 17.594 1 93.4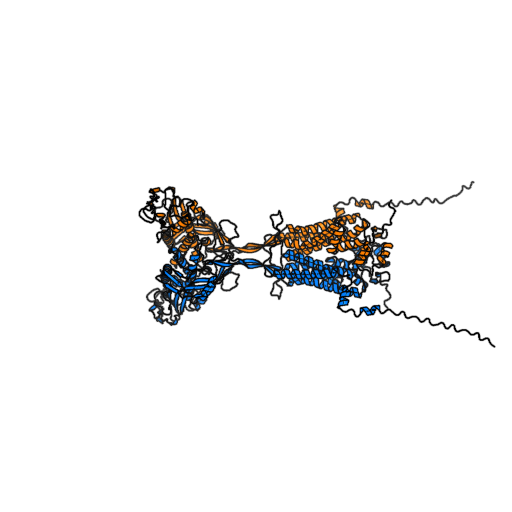4 115 THR A O 1
ATOM 917 N N . LYS A 1 116 ? -8.867 47.531 15.461 1 93.56 116 LYS A N 1
ATOM 918 C CA . LYS A 1 116 ? -9.133 48.938 15.258 1 93.56 116 LYS A CA 1
ATOM 919 C C . LYS A 1 116 ? -10.57 49.312 15.609 1 93.56 116 LYS A C 1
ATOM 921 O O . LYS A 1 116 ? -10.836 50.375 16.156 1 93.56 116 LYS A O 1
ATOM 926 N N . SER A 1 117 ? -11.469 48.344 15.312 1 94.44 117 SER A N 1
ATOM 927 C CA . SER A 1 117 ? -12.867 48.594 15.648 1 94.44 117 SER A CA 1
ATOM 928 C C . SER A 1 117 ? -13.086 48.562 17.156 1 94.44 117 SER A C 1
ATOM 930 O O . SER A 1 117 ? -13.836 49.375 17.703 1 94.44 117 SER A O 1
ATOM 932 N N . LEU A 1 118 ? -12.422 47.688 17.812 1 93.88 118 LEU A N 1
ATOM 933 C CA . LEU A 1 118 ? -12.531 47.625 19.266 1 93.88 118 LEU A CA 1
ATOM 934 C C . LEU A 1 118 ? -11.938 48.875 19.906 1 93.88 118 LEU A C 1
ATOM 936 O O . LEU A 1 118 ? -12.445 49.375 20.922 1 93.88 118 LEU A O 1
ATOM 940 N N . GLY A 1 119 ? -10.852 49.344 19.312 1 92.88 119 GLY A N 1
ATOM 941 C CA . GLY A 1 119 ? -10.258 50.594 19.781 1 92.88 119 GLY A CA 1
ATOM 942 C C . GLY A 1 119 ? -11.188 51.781 19.641 1 92.88 119 GLY A C 1
ATOM 943 O O . GLY A 1 119 ? -11.219 52.656 20.516 1 92.88 119 GLY A O 1
ATOM 944 N N . GLN A 1 120 ? -11.961 51.812 18.594 1 93.12 120 GLN A N 1
ATOM 945 C CA . GLN A 1 120 ? -12.898 52.906 18.375 1 93.12 120 GLN A CA 1
ATOM 946 C C . GLN A 1 120 ? -14.109 52.781 19.297 1 93.12 120 GLN A C 1
ATOM 948 O O . GLN A 1 120 ? -14.656 53.781 19.75 1 93.12 120 GLN A O 1
ATOM 953 N N . LEU A 1 121 ? -14.492 51.625 19.609 1 94.25 121 LEU A N 1
ATOM 954 C CA . LEU A 1 121 ? -15.672 51.375 20.422 1 94.25 121 LEU A CA 1
ATOM 955 C C . LEU A 1 121 ? -15.43 51.812 21.859 1 94.25 121 LEU A C 1
ATOM 957 O O . LEU A 1 121 ? -16.391 52.062 22.609 1 94.25 121 LEU A O 1
ATOM 961 N N . LYS A 1 122 ? -14.188 51.844 22.219 1 92.38 122 LYS A N 1
ATOM 962 C CA . LYS A 1 122 ? -13.875 52.312 23.578 1 92.38 122 LYS A CA 1
ATOM 963 C C . LYS A 1 122 ? -14.375 53.719 23.797 1 92.38 122 LYS A C 1
ATOM 965 O O . LYS A 1 122 ? -14.898 54.062 24.875 1 92.38 122 LYS A O 1
ATOM 970 N N . TYR A 1 123 ? -14.219 54.625 22.781 1 92.44 123 TYR A N 1
ATOM 971 C CA . TYR A 1 123 ? -14.672 56.031 22.875 1 92.44 123 TYR A CA 1
ATOM 972 C C . TYR A 1 123 ? -16.188 56.125 22.781 1 92.44 123 TYR A C 1
ATOM 974 O O . TYR A 1 123 ? -16.828 56.844 23.531 1 92.44 123 TYR A O 1
ATOM 982 N N . LEU A 1 124 ? -16.719 55.312 21.922 1 91.94 124 LEU A N 1
ATOM 983 C CA . LEU A 1 124 ? -18.172 55.344 21.719 1 91.94 124 LEU A CA 1
ATOM 984 C C . LEU A 1 124 ? -18.891 54.812 22.953 1 91.94 124 LEU A C 1
ATOM 986 O O . LEU A 1 124 ? -20 55.281 23.266 1 91.94 124 LEU A O 1
ATOM 990 N N . TRP A 1 125 ? -18.281 53.938 23.625 1 92.25 125 TRP A N 1
ATOM 991 C CA . TRP A 1 125 ? -18.812 53.375 24.875 1 92.25 125 TRP A CA 1
ATOM 992 C C . TRP A 1 125 ? -19.016 54.469 25.922 1 92.25 125 TRP A C 1
ATOM 994 O O . TRP A 1 125 ? -20.047 54.531 26.594 1 92.25 125 TRP A O 1
ATOM 1004 N N . PHE A 1 126 ? -18.125 55.438 26.016 1 92.19 126 PHE A N 1
ATOM 1005 C CA . PHE A 1 126 ? -18.156 56.469 27.031 1 92.19 126 PHE A CA 1
ATOM 1006 C C . PHE A 1 126 ? -19.016 57.656 26.562 1 92.19 126 PHE A C 1
ATOM 1008 O O . PHE A 1 126 ? -19.422 58.5 27.375 1 92.19 126 PHE A O 1
ATOM 1015 N N . MET A 1 127 ? -19.281 57.688 25.312 1 90.62 127 MET A N 1
ATOM 1016 C CA . MET A 1 127 ? -20.109 58.781 24.797 1 90.62 127 MET A CA 1
ATOM 1017 C C . MET A 1 127 ? -21.594 58.5 25 1 90.62 127 MET A C 1
ATOM 1019 O O . MET A 1 127 ? -22.406 59.406 25.094 1 90.62 127 MET A O 1
ATOM 1023 N N . GLU A 1 128 ? -21.906 57.312 25.078 1 87.31 128 GLU A N 1
ATOM 1024 C CA . GLU A 1 128 ? -23.312 56.906 25.172 1 87.31 128 GLU A CA 1
ATOM 1025 C C . GLU A 1 128 ? -23.859 57.094 26.578 1 87.31 128 GLU A C 1
ATOM 1027 O O . GLU A 1 128 ? -24.969 57.594 26.766 1 87.31 128 GLU A O 1
ATOM 1032 N N . GLN A 1 129 ? -23.156 56.594 27.578 1 88.12 129 GLN A N 1
ATOM 1033 C CA . GLN A 1 129 ? -23.594 56.688 28.969 1 88.12 129 GLN A CA 1
ATOM 1034 C C . GLN A 1 129 ? -22.391 56.812 29.906 1 88.12 129 GLN A C 1
ATOM 1036 O O . GLN A 1 129 ? -21.25 56.625 29.484 1 88.12 129 GLN A O 1
ATOM 1041 N N . ASP A 1 130 ? -22.75 57.156 31.125 1 90.56 130 ASP A N 1
ATOM 1042 C CA . ASP A 1 130 ? -21.703 57.188 32.156 1 90.56 130 ASP A CA 1
ATOM 1043 C C . ASP A 1 130 ? -21.266 55.781 32.5 1 90.56 130 ASP A C 1
ATOM 1045 O O . ASP A 1 130 ? -22.094 54.906 32.75 1 90.56 130 ASP A O 1
ATOM 1049 N N . ARG A 1 131 ? -20 55.625 32.375 1 92.12 131 ARG A N 1
ATOM 1050 C CA . ARG A 1 131 ? -19.422 54.312 32.656 1 92.12 131 ARG A CA 1
ATOM 1051 C C . ARG A 1 131 ? -18.219 54.438 33.594 1 92.12 131 ARG A C 1
ATOM 1053 O O . ARG A 1 131 ? -17.703 55.531 33.812 1 92.12 131 ARG A O 1
ATOM 1060 N N . LYS A 1 132 ? -17.875 53.281 34.125 1 92.88 132 LYS A N 1
ATOM 1061 C CA . LYS A 1 132 ? -16.672 53.25 34.938 1 92.88 132 LYS A CA 1
ATOM 1062 C C . LYS A 1 132 ? -15.422 53.469 34.094 1 92.88 132 LYS A C 1
ATOM 1064 O O . LYS A 1 132 ? -15.305 52.938 33 1 92.88 132 LYS A O 1
ATOM 1069 N N . LEU A 1 133 ? -14.539 54.25 34.594 1 93.69 133 LEU A N 1
ATOM 1070 C CA . LEU A 1 133 ? -13.32 54.594 33.844 1 93.69 133 LEU A CA 1
ATOM 1071 C C . LEU A 1 133 ? -12.477 53.344 33.594 1 93.69 133 LEU A C 1
ATOM 1073 O O . LEU A 1 133 ? -11.688 53.281 32.656 1 93.69 133 LEU A O 1
ATOM 1077 N N . ALA A 1 134 ? -12.664 52.281 34.438 1 92.88 134 ALA A N 1
ATOM 1078 C CA . ALA A 1 134 ? -11.938 51.031 34.312 1 92.88 134 ALA A CA 1
ATOM 1079 C C . ALA A 1 134 ? -12.297 50.344 33 1 92.88 134 ALA A C 1
ATOM 1081 O O . ALA A 1 134 ? -11.539 49.5 32.5 1 92.88 134 ALA A O 1
ATOM 1082 N N . ASP A 1 135 ? -13.477 50.688 32.375 1 93.06 135 ASP A N 1
ATOM 1083 C CA . ASP A 1 135 ? -13.898 50.094 31.109 1 93.06 135 ASP A CA 1
ATOM 1084 C C . ASP A 1 135 ? -12.953 50.469 29.984 1 93.06 135 ASP A C 1
ATOM 1086 O O . ASP A 1 135 ? -12.891 49.781 28.953 1 93.06 135 ASP A O 1
ATOM 1090 N N . LEU A 1 136 ? -12.273 51.562 30.172 1 93.31 136 LEU A N 1
ATOM 1091 C CA . LEU A 1 136 ? -11.289 51.969 29.172 1 93.31 136 LEU A CA 1
ATOM 1092 C C . LEU A 1 136 ? -10.195 50.906 29.016 1 93.31 136 LEU A C 1
ATOM 1094 O O . LEU A 1 136 ? -9.773 50.594 27.906 1 93.31 136 LEU A O 1
ATOM 1098 N N . GLU A 1 137 ? -9.812 50.375 30.094 1 93.12 137 GLU A N 1
ATOM 1099 C CA . GLU A 1 137 ? -8.773 49.344 30.094 1 93.12 137 GLU A CA 1
ATOM 1100 C C . GLU A 1 137 ? -9.312 48 29.547 1 93.12 137 GLU A C 1
ATOM 1102 O O . GLU A 1 137 ? -8.586 47.281 28.875 1 93.12 137 GLU A O 1
ATOM 1107 N N . VAL A 1 138 ? -10.523 47.688 29.797 1 93 138 VAL A N 1
ATOM 1108 C CA . VAL A 1 138 ? -11.117 46.438 29.344 1 93 138 VAL A CA 1
ATOM 1109 C C . VAL A 1 138 ? -11.219 46.469 27.812 1 93 138 VAL A C 1
ATOM 1111 O O . VAL A 1 138 ? -10.859 45.469 27.156 1 93 138 VAL A O 1
ATOM 1114 N N . PHE A 1 139 ? -11.688 47.531 27.219 1 93.06 139 PHE A N 1
ATOM 1115 C CA . PHE A 1 139 ? -11.797 47.656 25.766 1 93.06 139 PHE A CA 1
ATOM 1116 C C . PHE A 1 139 ? -10.422 47.656 25.109 1 93.06 139 PHE A C 1
ATOM 1118 O O . PHE A 1 139 ? -10.219 47.031 24.078 1 93.06 139 PHE A O 1
ATOM 1125 N N . ASP A 1 140 ? -9.516 48.312 25.766 1 92.81 140 ASP A N 1
ATOM 1126 C CA . ASP A 1 140 ? -8.172 48.375 25.203 1 92.81 140 ASP A CA 1
ATOM 1127 C C . ASP A 1 140 ? -7.473 47.031 25.25 1 92.81 140 ASP A C 1
ATOM 1129 O O . ASP A 1 140 ? -6.773 46.656 24.312 1 92.81 140 ASP A O 1
ATOM 1133 N N . SER A 1 141 ? -7.598 46.344 26.344 1 91.44 141 SER A N 1
ATOM 1134 C CA . SER A 1 141 ? -7.004 45 26.469 1 91.44 141 SER A CA 1
ATOM 1135 C C . SER A 1 141 ? -7.609 44.031 25.469 1 91.44 141 SER A C 1
ATOM 1137 O O . SER A 1 141 ? -6.934 43.125 25 1 91.44 141 SER A O 1
ATOM 1139 N N . ALA A 1 142 ? -8.891 44.156 25.188 1 91.81 142 ALA A N 1
ATOM 1140 C CA . ALA A 1 142 ? -9.555 43.281 24.203 1 91.81 142 ALA A CA 1
ATOM 1141 C C . ALA A 1 142 ? -8.977 43.5 22.812 1 91.81 142 ALA A C 1
ATOM 1143 O O . ALA A 1 142 ? -8.938 42.562 22 1 91.81 142 ALA A O 1
ATOM 1144 N N . SER A 1 143 ? -8.531 44.688 22.484 1 90.75 143 SER A N 1
ATOM 1145 C CA . SER A 1 143 ? -7.945 45 21.172 1 90.75 143 SER A CA 1
ATOM 1146 C C . SER A 1 143 ? -6.52 44.438 21.078 1 90.75 143 SER A C 1
ATOM 1148 O O . SER A 1 143 ? -5.977 44.312 19.984 1 90.75 143 SER A O 1
ATOM 1150 N N . ARG A 1 144 ? -5.875 44.031 22.172 1 86.69 144 ARG A N 1
ATOM 1151 C CA . ARG A 1 144 ? -4.477 43.625 22.172 1 86.69 144 ARG A CA 1
ATOM 1152 C C . ARG A 1 144 ? -4.359 42.094 22.219 1 86.69 144 ARG A C 1
ATOM 1154 O O . ARG A 1 144 ? -3.367 41.531 21.75 1 86.69 144 ARG A O 1
ATOM 1161 N N . GLY A 1 145 ? -5.328 41.562 22.938 1 83.06 145 GLY A N 1
ATOM 1162 C CA . GLY A 1 145 ? -5.117 40.125 23.109 1 83.06 145 GLY A CA 1
ATOM 1163 C C . GLY A 1 145 ? -6.41 39.344 23.312 1 83.06 145 GLY A C 1
ATOM 1164 O O . GLY A 1 145 ? -7.48 39.938 23.453 1 83.06 145 GLY A O 1
ATOM 1165 N N . LYS A 1 146 ? -6.164 38.031 23.359 1 89.31 146 LYS A N 1
ATOM 1166 C CA . LYS A 1 146 ? -7.289 37.125 23.469 1 89.31 146 LYS A CA 1
ATOM 1167 C C . LYS A 1 146 ? -7.836 37.062 24.891 1 89.31 146 LYS A C 1
ATOM 1169 O O . LYS A 1 146 ? -9.039 36.938 25.094 1 89.31 146 LYS A O 1
ATOM 1174 N N . PHE A 1 147 ? -6.992 37.25 25.828 1 86.5 147 PHE A N 1
ATOM 1175 C CA . PHE A 1 147 ? -7.445 37.281 27.203 1 86.5 147 PHE A CA 1
ATOM 1176 C C . PHE A 1 147 ? -8.305 38.5 27.484 1 86.5 147 PHE A C 1
ATOM 1178 O O . PHE A 1 147 ? -9.305 38.438 28.203 1 86.5 147 PHE A O 1
ATOM 1185 N N . GLY A 1 148 ? -7.859 39.625 26.969 1 91.12 148 GLY A N 1
ATOM 1186 C CA . GLY A 1 148 ? -8.672 40.844 27.094 1 91.12 148 GLY A CA 1
ATOM 1187 C C . GLY A 1 148 ? -10.023 40.719 26.422 1 91.12 148 GLY A C 1
ATOM 1188 O O . GLY A 1 148 ? -11.023 41.219 26.922 1 91.12 148 GLY A O 1
ATOM 1189 N N . SER A 1 149 ? -10.016 39.938 25.359 1 93.69 149 SER A N 1
ATOM 1190 C CA . SER A 1 149 ? -11.266 39.75 24.641 1 93.69 149 SER A CA 1
ATOM 1191 C C . SER A 1 149 ? -12.234 38.875 25.453 1 93.69 149 SER A C 1
ATOM 1193 O O . SER A 1 149 ? -13.438 39.125 25.453 1 93.69 149 SER A O 1
ATOM 1195 N N . ALA A 1 150 ? -11.758 37.906 26.109 1 92.88 150 ALA A N 1
ATOM 1196 C CA . ALA A 1 150 ? -12.602 37.062 26.953 1 92.88 150 ALA A CA 1
ATOM 1197 C C . ALA A 1 150 ? -13.195 37.875 28.109 1 92.88 150 ALA A C 1
ATOM 1199 O O . ALA A 1 150 ? -14.367 37.719 28.453 1 92.88 150 ALA A O 1
ATOM 1200 N N . MET A 1 151 ? -12.383 38.812 28.641 1 91.94 151 MET A N 1
ATOM 1201 C CA . MET A 1 151 ? -12.844 39.656 29.734 1 91.94 151 MET A CA 1
ATOM 1202 C C . MET A 1 151 ? -13.922 40.625 29.25 1 91.94 151 MET A C 1
ATOM 1204 O O . MET A 1 151 ? -14.875 40.906 29.984 1 91.94 151 MET A O 1
ATOM 1208 N N . LEU A 1 152 ? -13.695 41.094 28.078 1 94.31 152 LEU A N 1
ATOM 1209 C CA . LEU A 1 152 ? -14.664 42.031 27.5 1 94.31 152 LEU A CA 1
ATOM 1210 C C . LEU A 1 152 ? -16.016 41.344 27.312 1 94.31 152 LEU A C 1
ATOM 1212 O O . LEU A 1 152 ? -17.047 41.938 27.641 1 94.31 152 LEU A O 1
ATOM 1216 N N . ILE A 1 153 ? -16 40.125 26.797 1 93.69 153 ILE A N 1
ATOM 1217 C CA . ILE A 1 153 ? -17.234 39.375 26.547 1 93.69 153 ILE A CA 1
ATOM 1218 C C . ILE A 1 153 ? -17.938 39.125 27.875 1 93.69 153 ILE A C 1
ATOM 1220 O O . ILE A 1 153 ? -19.156 39.219 27.969 1 93.69 153 ILE A O 1
ATOM 1224 N N . TRP A 1 154 ? -17.172 38.844 28.906 1 91.31 154 TRP A N 1
ATOM 1225 C CA . TRP A 1 154 ? -17.734 38.531 30.219 1 91.31 154 TRP A CA 1
ATOM 1226 C C . TRP A 1 154 ? -18.344 39.781 30.844 1 91.31 154 TRP A C 1
ATOM 1228 O O . TRP A 1 154 ? -19.438 39.75 31.422 1 91.31 154 TRP A O 1
ATOM 1238 N N . LYS A 1 155 ? -17.656 40.938 30.688 1 90.56 155 LYS A N 1
ATOM 1239 C CA . LYS A 1 155 ? -18.094 42.219 31.266 1 90.56 155 LYS A CA 1
ATOM 1240 C C . LYS A 1 155 ? -19.375 42.719 30.594 1 90.56 155 LYS A C 1
ATOM 1242 O O . LYS A 1 155 ? -20.281 43.219 31.266 1 90.56 155 LYS A O 1
ATOM 1247 N N . LEU A 1 156 ? -19.438 42.594 29.297 1 92.12 156 LEU A N 1
ATOM 1248 C CA . LEU A 1 156 ? -20.562 43.156 28.562 1 92.12 156 LEU A CA 1
ATOM 1249 C C . LEU A 1 156 ? -21.719 42.188 28.516 1 92.12 156 LEU A C 1
ATOM 1251 O O . LEU A 1 156 ? -22.797 42.531 28.016 1 92.12 156 LEU A O 1
ATOM 1255 N N . ARG A 1 157 ? -21.641 40.938 29.109 1 88.69 157 ARG A N 1
ATOM 1256 C CA . ARG A 1 157 ? -22.672 39.906 29.172 1 88.69 157 ARG A CA 1
ATOM 1257 C C . ARG A 1 157 ? -23.328 39.719 27.797 1 88.69 157 ARG A C 1
ATOM 1259 O O . ARG A 1 157 ? -24.562 39.688 27.688 1 88.69 157 ARG A O 1
ATOM 1266 N N . PHE A 1 158 ? -22.594 39.812 26.734 1 82.38 158 PHE A N 1
ATOM 1267 C CA . PHE A 1 158 ? -22.969 39.469 25.375 1 82.38 158 PHE A CA 1
ATOM 1268 C C . PHE A 1 158 ? -23.984 40.469 24.828 1 82.38 158 PHE A C 1
ATOM 1270 O O . PHE A 1 158 ? -24.797 40.156 23.969 1 82.38 158 PHE A O 1
ATOM 1277 N N . LYS A 1 159 ? -23.812 41.688 25.547 1 80.56 159 LYS A N 1
ATOM 1278 C CA . LYS A 1 1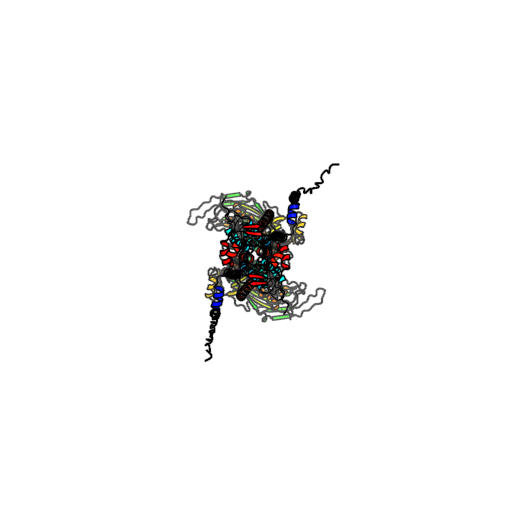59 ? -24.719 42.75 25.125 1 80.56 159 LYS A CA 1
ATOM 1279 C C . LYS A 1 159 ? -23.953 43.906 24.547 1 80.56 159 LYS A C 1
ATOM 1281 O O . LYS A 1 159 ? -22.984 44.406 25.141 1 80.56 159 LYS A O 1
ATOM 1286 N N . HIS A 1 160 ? -23.781 44.062 23.203 1 87.12 160 HIS A N 1
ATOM 1287 C CA . HIS A 1 160 ? -23.172 45.219 22.562 1 87.12 160 HIS A CA 1
ATOM 1288 C C . HIS A 1 160 ? -22.391 44.812 21.312 1 87.12 160 HIS A C 1
ATOM 1290 O O . HIS A 1 160 ? -22.016 43.625 21.172 1 87.12 160 HIS A O 1
ATOM 1296 N N . LEU A 1 161 ? -22.141 45.625 20.547 1 91.44 161 LEU A N 1
ATOM 1297 C CA . LEU A 1 161 ? -21.438 45.438 19.281 1 91.44 161 LEU A CA 1
ATOM 1298 C C . LEU A 1 161 ? -20 44.969 19.547 1 91.44 161 LEU A C 1
ATOM 1300 O O . LEU A 1 161 ? -19.438 44.219 18.75 1 91.44 161 LEU A O 1
ATOM 1304 N N . ALA A 1 162 ? -19.391 45.375 20.672 1 93.69 162 ALA A N 1
ATOM 1305 C CA . ALA A 1 162 ? -18.016 45.031 21.016 1 93.69 162 ALA A CA 1
ATOM 1306 C C . ALA A 1 162 ? -17.859 43.531 21.266 1 93.69 162 ALA A C 1
ATOM 1308 O O . ALA A 1 162 ? -16.766 43 21.141 1 93.69 162 ALA A O 1
ATOM 1309 N N . VAL A 1 163 ? -18.922 42.875 21.562 1 94.5 163 VAL A N 1
ATOM 1310 C CA . VAL A 1 163 ? -18.891 41.438 21.797 1 94.5 163 VAL A CA 1
ATOM 1311 C C . VAL A 1 163 ? -18.531 40.719 20.516 1 94.5 163 VAL A C 1
ATOM 1313 O O . VAL A 1 163 ? -17.844 39.688 20.531 1 94.5 163 VAL A O 1
ATOM 1316 N N . LEU A 1 164 ? -18.922 41.219 19.359 1 95.06 164 LEU A N 1
ATOM 1317 C CA . LEU A 1 164 ? -18.594 40.625 18.078 1 95.06 164 LEU A CA 1
ATOM 1318 C C . LEU A 1 164 ? -17.094 40.625 17.844 1 95.06 164 LEU A C 1
ATOM 1320 O O . LEU A 1 164 ? -16.547 39.656 17.297 1 95.06 164 LEU A O 1
ATOM 1324 N N . GLY A 1 165 ? -16.5 41.719 18.281 1 94.56 165 GLY A N 1
ATOM 1325 C CA . GLY A 1 165 ? -15.055 41.781 18.156 1 94.56 165 GLY A CA 1
ATOM 1326 C C . GLY A 1 165 ? -14.344 40.781 19.078 1 94.56 165 GLY A C 1
ATOM 1327 O O . GLY A 1 165 ? -13.375 40.156 18.672 1 94.56 165 GLY A O 1
ATOM 1328 N N . GLY A 1 166 ? -14.805 40.719 20.297 1 95.06 166 GLY A N 1
ATOM 1329 C CA . GLY A 1 166 ? -14.258 39.719 21.219 1 95.06 166 GLY A CA 1
ATOM 1330 C C . GLY A 1 166 ? -14.445 38.312 20.734 1 95.06 166 GLY A C 1
ATOM 1331 O O . GLY A 1 166 ? -13.531 37.469 20.844 1 95.06 166 GLY A O 1
ATOM 1332 N N . LEU A 1 167 ? -15.562 38 20.188 1 95.12 167 LEU A N 1
ATOM 1333 C CA . LEU A 1 167 ? -15.852 36.656 19.672 1 95.12 167 LEU A CA 1
ATOM 1334 C C . LEU A 1 167 ? -14.969 36.312 18.484 1 95.12 167 LEU A C 1
ATOM 1336 O O . LEU A 1 167 ? -14.484 35.188 18.344 1 95.12 167 LEU A O 1
ATOM 1340 N N . ALA A 1 168 ? -14.82 37.281 17.594 1 95.25 168 ALA A N 1
ATOM 1341 C CA . ALA A 1 168 ? -13.938 37.062 16.438 1 95.25 168 ALA A CA 1
ATOM 1342 C C . ALA A 1 168 ? -12.516 36.781 16.891 1 95.25 168 ALA A C 1
ATOM 1344 O O . ALA A 1 168 ? -11.852 35.906 16.328 1 95.25 168 ALA A O 1
ATOM 1345 N N . SER A 1 169 ? -12.086 37.5 17.891 1 94 169 SER A N 1
ATOM 1346 C CA . SER A 1 169 ? -10.742 37.281 18.406 1 94 169 SER A CA 1
ATOM 1347 C C . SER A 1 169 ? -10.594 35.906 19.047 1 94 169 SER A C 1
ATOM 1349 O O . SER A 1 169 ? -9.586 35.219 18.828 1 94 169 SER A O 1
ATOM 1351 N N . LEU A 1 170 ? -11.531 35.438 19.75 1 94.44 170 LEU A N 1
ATOM 1352 C CA . LEU A 1 170 ? -11.469 34.125 20.375 1 94.44 170 LEU A CA 1
ATOM 1353 C C . LEU A 1 170 ? -11.602 33.031 19.328 1 94.44 170 LEU A C 1
ATOM 1355 O O . LEU A 1 170 ? -10.914 32 19.422 1 94.44 170 LEU A O 1
ATOM 1359 N N . LEU A 1 171 ? -12.438 33.219 18.422 1 94.62 171 LEU A N 1
ATOM 1360 C CA . LEU A 1 171 ? -12.633 32.219 17.375 1 94.62 171 LEU A CA 1
ATOM 1361 C C . LEU A 1 171 ? -11.406 32.125 16.484 1 94.62 171 LEU A C 1
ATOM 1363 O O . LEU A 1 171 ? -11.203 31.109 15.805 1 94.62 171 LEU A O 1
ATOM 1367 N N . ALA A 1 172 ? -10.656 33.188 16.406 1 93.88 172 ALA A N 1
ATOM 1368 C CA . ALA A 1 172 ? -9.422 33.188 15.617 1 93.88 172 ALA A CA 1
ATOM 1369 C C . ALA A 1 172 ? -8.461 32.125 16.141 1 93.88 172 ALA A C 1
ATOM 1371 O O . ALA A 1 172 ? -7.594 31.641 15.406 1 93.88 172 ALA A O 1
ATOM 1372 N N . LEU A 1 173 ? -8.594 31.688 17.422 1 93.12 173 LEU A N 1
ATOM 1373 C CA . LEU A 1 173 ? -7.777 30.625 17.984 1 93.12 173 LEU A CA 1
ATOM 1374 C C . LEU A 1 173 ? -8.086 29.297 17.312 1 93.12 173 LEU A C 1
ATOM 1376 O O . LEU A 1 173 ? -7.215 28.422 17.234 1 93.12 173 LEU A O 1
ATOM 1380 N N . ALA A 1 174 ? -9.312 29.156 16.859 1 93.5 174 ALA A N 1
ATOM 1381 C CA . ALA A 1 174 ? -9.742 27.906 16.234 1 93.5 174 ALA A CA 1
ATOM 1382 C C . ALA A 1 174 ? -9.445 27.922 14.734 1 93.5 174 ALA A C 1
ATOM 1384 O O . ALA A 1 174 ? -9.57 26.891 14.062 1 93.5 174 ALA A O 1
ATOM 1385 N N . TYR A 1 175 ? -9.031 29.062 14.195 1 95.81 175 TYR A N 1
ATOM 1386 C CA . TYR A 1 175 ? -8.789 29.219 12.766 1 95.81 175 TYR A CA 1
ATOM 1387 C C . TYR A 1 175 ? -7.789 28.188 12.266 1 95.81 175 TYR A C 1
ATOM 1389 O O . TYR A 1 175 ? -8.094 27.406 11.359 1 95.81 175 TYR A O 1
ATOM 1397 N N . GLY A 1 176 ? -6.676 28 12.859 1 94.31 176 GLY A N 1
ATOM 1398 C CA . GLY A 1 176 ? -5.613 27.094 12.453 1 94.31 176 GLY A CA 1
ATOM 1399 C C . GLY A 1 176 ? -6.012 25.625 12.531 1 94.31 176 GLY A C 1
ATOM 1400 O O . GLY A 1 176 ? -6.004 24.922 11.523 1 94.31 176 GLY A O 1
ATOM 1401 N N . PRO A 1 177 ? -6.441 25.203 13.727 1 95.25 177 PRO A N 1
ATOM 1402 C CA . PRO A 1 177 ? -6.832 23.797 13.883 1 95.25 177 PRO A CA 1
ATOM 1403 C C . PRO A 1 177 ? -7.934 23.375 12.914 1 95.25 177 PRO A C 1
ATOM 1405 O O . PRO A 1 177 ? -7.906 22.266 12.391 1 95.25 177 PRO A O 1
ATOM 1408 N N . PHE A 1 178 ? -8.891 24.266 12.664 1 96.31 178 PHE A N 1
ATOM 1409 C CA . PHE A 1 178 ? -9.969 23.922 11.742 1 96.31 178 PHE A CA 1
ATOM 1410 C C . PHE A 1 178 ? -9.438 23.766 10.32 1 96.31 178 PHE A C 1
ATOM 1412 O O . PHE A 1 178 ? -9.828 22.844 9.602 1 96.31 178 PHE A O 1
ATOM 1419 N N . VAL A 1 179 ? -8.562 24.672 9.961 1 96.75 179 VAL A N 1
ATOM 1420 C CA . VAL A 1 179 ? -8 24.594 8.617 1 96.75 179 VAL A CA 1
ATOM 1421 C C . VAL A 1 179 ? -7.191 23.312 8.461 1 96.75 179 VAL A C 1
ATOM 1423 O O . VAL A 1 179 ? -7.172 22.703 7.391 1 96.75 179 VAL A O 1
ATOM 1426 N N . GLN A 1 180 ? -6.543 22.844 9.539 1 95.75 180 GLN A N 1
ATOM 1427 C CA . GLN A 1 180 ? -5.73 21.641 9.477 1 95.75 180 GLN A CA 1
ATOM 1428 C C . GLN A 1 180 ? -6.605 20.391 9.375 1 95.75 180 GLN A C 1
ATOM 1430 O O . GLN A 1 180 ? -6.129 19.328 8.984 1 95.75 180 GLN A O 1
ATOM 1435 N N . ASN A 1 181 ? -7.883 20.531 9.68 1 95.06 181 ASN A N 1
ATOM 1436 C CA . ASN A 1 181 ? -8.805 19.406 9.562 1 95.06 181 ASN A CA 1
ATOM 1437 C C . ASN A 1 181 ? -9.469 19.359 8.195 1 95.06 181 ASN A C 1
ATOM 1439 O O . ASN A 1 181 ? -10.203 18.422 7.887 1 95.06 181 ASN A O 1
ATOM 1443 N N . LEU A 1 182 ? -9.172 20.328 7.355 1 95.69 182 LEU A N 1
ATOM 1444 C CA . LEU A 1 182 ? -9.805 20.406 6.043 1 95.69 182 LEU A CA 1
ATOM 1445 C C . LEU A 1 182 ? -9.344 19.25 5.156 1 95.69 182 LEU A C 1
ATOM 1447 O O . LEU A 1 182 ? -10.094 18.797 4.277 1 95.69 182 LEU A O 1
ATOM 1451 N N . LEU A 1 183 ? -8.117 18.781 5.398 1 92.88 183 LEU A N 1
ATOM 1452 C CA . LEU A 1 183 ? -7.586 17.703 4.578 1 92.88 183 LEU A CA 1
ATOM 1453 C C . LEU A 1 183 ? -7.227 16.5 5.438 1 92.88 183 LEU A C 1
ATOM 1455 O O . LEU A 1 183 ? -6.574 16.641 6.477 1 92.88 183 LEU A O 1
ATOM 1459 N N . THR A 1 184 ? -7.676 15.406 5.012 1 91 184 THR A N 1
ATOM 1460 C CA . THR A 1 184 ? -7.289 14.141 5.625 1 91 184 THR A CA 1
ATOM 1461 C C . THR A 1 184 ? -6.578 13.242 4.609 1 91 184 THR A C 1
ATOM 1463 O O . THR A 1 184 ? -6.754 13.406 3.4 1 91 184 THR A O 1
ATOM 1466 N N . PHE A 1 185 ? -5.754 12.398 5.176 1 89.56 185 PHE A N 1
ATOM 1467 C CA . PHE A 1 185 ? -4.965 11.523 4.316 1 89.56 185 PHE A CA 1
ATOM 1468 C C . PHE A 1 185 ? -5.34 10.062 4.539 1 89.56 185 PHE A C 1
ATOM 1470 O O . PHE A 1 185 ? -5.547 9.633 5.676 1 89.56 185 PHE A O 1
ATOM 1477 N N . SER A 1 186 ? -5.57 9.398 3.461 1 88.19 186 SER A N 1
ATOM 1478 C CA . SER A 1 186 ? -5.855 7.973 3.506 1 88.19 186 SER A CA 1
ATOM 1479 C C . SER A 1 186 ? -5.113 7.227 2.4 1 88.19 186 SER A C 1
ATOM 1481 O O . SER A 1 186 ? -4.699 7.832 1.407 1 88.19 186 SER A O 1
ATOM 1483 N N . ILE A 1 187 ? -4.914 5.984 2.639 1 88.44 187 ILE A N 1
ATOM 1484 C CA . ILE A 1 187 ? -4.254 5.156 1.635 1 88.44 187 ILE A CA 1
ATOM 1485 C C . ILE A 1 187 ? -5.297 4.57 0.684 1 88.44 187 ILE A C 1
ATOM 1487 O O . ILE A 1 187 ? -6.273 3.963 1.124 1 88.44 187 ILE A O 1
ATOM 1491 N N . GLN A 1 188 ? -5.113 4.816 -0.603 1 85.62 188 GLN A N 1
ATOM 1492 C CA . GLN A 1 188 ? -5.965 4.238 -1.637 1 85.62 188 GLN A CA 1
ATOM 1493 C C . GLN A 1 188 ? -5.129 3.645 -2.768 1 85.62 188 GLN A C 1
ATOM 1495 O O . GLN A 1 188 ? -4.039 4.137 -3.064 1 85.62 188 GLN A O 1
ATOM 1500 N N . TYR A 1 189 ? -5.68 2.59 -3.26 1 85.38 189 TYR A N 1
ATOM 1501 C CA . TYR A 1 189 ? -5.004 1.973 -4.395 1 85.38 189 TYR A CA 1
ATOM 1502 C C . TYR A 1 189 ? -5.414 2.637 -5.703 1 85.38 189 TYR A C 1
ATOM 1504 O O . TYR A 1 189 ? -6.598 2.686 -6.035 1 85.38 189 TYR A O 1
ATOM 1512 N N . LYS A 1 190 ? -4.5 3.227 -6.316 1 87.88 190 LYS A N 1
ATOM 1513 C CA . LYS A 1 190 ? -4.727 3.91 -7.586 1 87.88 190 LYS A CA 1
ATOM 1514 C C . LYS A 1 190 ? -3.725 3.455 -8.641 1 87.88 190 LYS A C 1
ATOM 1516 O O . LYS A 1 190 ? -2.787 2.715 -8.336 1 87.88 190 LYS A O 1
ATOM 1521 N N . ASN A 1 191 ? -3.994 3.84 -9.922 1 88.5 191 ASN A N 1
ATOM 1522 C CA . ASN A 1 191 ? -3.125 3.438 -11.023 1 88.5 191 ASN A CA 1
ATOM 1523 C C . ASN A 1 191 ? -1.699 3.943 -10.828 1 88.5 191 ASN A C 1
ATOM 1525 O O . ASN A 1 191 ? -1.487 5.125 -10.555 1 88.5 191 ASN A O 1
ATOM 1529 N N . ALA A 1 192 ? -0.788 3.127 -10.766 1 82.25 192 ALA A N 1
ATOM 1530 C CA . ALA A 1 192 ? 0.602 3.492 -10.508 1 82.25 192 ALA A CA 1
ATOM 1531 C C . ALA A 1 192 ? 1.45 3.346 -11.766 1 82.25 192 ALA A C 1
ATOM 1533 O O . ALA A 1 192 ? 2.398 4.105 -11.977 1 82.25 192 ALA A O 1
ATOM 1534 N N . GLY A 1 193 ? 1.188 2.283 -12.523 1 81.94 193 GLY A N 1
ATOM 1535 C CA . GLY A 1 193 ? 1.98 2.074 -13.719 1 81.94 193 GLY A CA 1
ATOM 1536 C C . GLY A 1 193 ? 1.432 0.978 -14.617 1 81.94 193 GLY A C 1
ATOM 1537 O O . GLY A 1 193 ? 0.43 0.342 -14.281 1 81.94 193 GLY A O 1
ATOM 1538 N N . HIS A 1 194 ? 2.139 0.817 -15.766 1 82.62 194 HIS A N 1
ATOM 1539 C CA . HIS A 1 194 ? 1.758 -0.203 -16.734 1 82.62 194 HIS A CA 1
ATOM 1540 C C . HIS A 1 194 ? 2.766 -1.347 -16.766 1 82.62 194 HIS A C 1
ATOM 1542 O O . HIS A 1 194 ? 3.215 -1.765 -17.828 1 82.62 194 HIS A O 1
ATOM 1548 N N . ASP A 1 195 ? 3.033 -1.822 -15.578 1 79.56 195 ASP A N 1
ATOM 1549 C CA . ASP A 1 195 ? 4.094 -2.82 -15.492 1 79.56 195 ASP A CA 1
ATOM 1550 C C . ASP A 1 195 ? 3.525 -4.207 -15.195 1 79.56 195 ASP A C 1
ATOM 1552 O O . ASP A 1 195 ? 4.277 -5.172 -15.047 1 79.56 195 ASP A O 1
ATOM 1556 N N . ALA A 1 196 ? 2.232 -4.309 -15.055 1 85.25 196 ALA A N 1
ATOM 1557 C CA . ALA A 1 196 ? 1.634 -5.637 -14.93 1 85.25 196 ALA A CA 1
ATOM 1558 C C . ALA A 1 196 ? 1.732 -6.406 -16.25 1 85.25 196 ALA A C 1
ATOM 1560 O O . ALA A 1 196 ? 1.601 -5.824 -17.328 1 85.25 196 ALA A O 1
ATOM 1561 N N . ILE A 1 197 ? 2.062 -7.684 -16.203 1 85.12 197 ILE A N 1
ATOM 1562 C CA . ILE A 1 197 ? 2.211 -8.5 -17.406 1 85.12 197 ILE A CA 1
ATOM 1563 C C . ILE A 1 197 ? 1.257 -9.695 -17.344 1 85.12 197 ILE A C 1
ATOM 1565 O O . ILE A 1 197 ? 1.105 -10.312 -16.281 1 85.12 197 ILE A O 1
ATOM 1569 N N . LEU A 1 198 ? 0.573 -9.953 -18.375 1 88.75 198 LEU A N 1
ATOM 1570 C CA . LEU A 1 198 ? -0.352 -11.07 -18.5 1 88.75 198 LEU A CA 1
ATOM 1571 C C . LEU A 1 198 ? 0.034 -11.969 -19.672 1 88.75 198 LEU A C 1
ATOM 1573 O O . LEU A 1 198 ? 0.405 -11.477 -20.734 1 88.75 198 LEU A O 1
ATOM 1577 N N . SER A 1 199 ? -0.055 -13.266 -19.422 1 88.38 199 SER A N 1
ATOM 1578 C CA . SER A 1 199 ? 0.242 -14.227 -20.484 1 88.38 199 SER A CA 1
ATOM 1579 C C . SER A 1 199 ? -0.974 -14.461 -21.375 1 88.38 199 SER A C 1
ATOM 1581 O O . SER A 1 199 ? -2.109 -14.469 -20.891 1 88.38 199 SER A O 1
ATOM 1583 N N . TYR A 1 200 ? -0.756 -14.578 -22.672 1 90.56 200 TYR A N 1
ATOM 1584 C CA . TYR A 1 200 ? -1.741 -15.039 -23.641 1 90.56 200 TYR A CA 1
ATOM 1585 C C . TYR A 1 200 ? -1.096 -15.953 -24.672 1 90.56 200 TYR A C 1
ATOM 1587 O O . TYR A 1 200 ? 0.13 -16.078 -24.719 1 90.56 200 TYR A O 1
ATOM 1595 N N . ALA A 1 201 ? -1.876 -16.703 -25.359 1 90.25 201 ALA A N 1
ATOM 1596 C CA . ALA A 1 201 ? -1.371 -17.594 -26.406 1 90.25 201 ALA A CA 1
ATOM 1597 C C . ALA A 1 201 ? -2.061 -17.312 -27.75 1 90.25 201 ALA A C 1
ATOM 1599 O O . ALA A 1 201 ? -3.279 -17.141 -27.797 1 90.25 201 ALA A O 1
ATOM 1600 N N . TRP A 1 202 ? -1.207 -17.172 -28.734 1 88.88 202 TRP A N 1
ATOM 1601 C CA . TRP A 1 202 ? -1.729 -17.062 -30.094 1 88.88 202 TRP A CA 1
ATOM 1602 C C . TRP A 1 202 ? -1.468 -18.344 -30.891 1 88.88 202 TRP A C 1
ATOM 1604 O O . TRP A 1 202 ? -2.119 -18.609 -31.906 1 88.88 202 TRP A O 1
ATOM 1614 N N . ALA A 1 203 ? -0.587 -19.047 -30.359 1 86.88 203 ALA A N 1
ATOM 1615 C CA . ALA A 1 203 ? -0.255 -20.344 -30.922 1 86.88 203 ALA A CA 1
ATOM 1616 C C . ALA A 1 203 ? 0.11 -21.344 -29.812 1 86.88 203 ALA A C 1
ATOM 1618 O O . ALA A 1 203 ? 0.596 -20.938 -28.766 1 86.88 203 ALA A O 1
ATOM 1619 N N . TYR A 1 204 ? -0.344 -22.531 -30.078 1 86.38 204 TYR A N 1
ATOM 1620 C CA . TYR A 1 204 ? 0.04 -23.594 -29.156 1 86.38 204 TYR A CA 1
ATOM 1621 C C . TYR A 1 204 ? 0.774 -24.719 -29.891 1 86.38 204 TYR A C 1
ATOM 1623 O O . TYR A 1 204 ? 0.17 -25.453 -30.656 1 86.38 204 TYR A O 1
ATOM 1631 N N . ALA A 1 205 ? 1.987 -24.562 -30.031 1 71.12 205 ALA A N 1
ATOM 1632 C CA . ALA A 1 205 ? 2.803 -25.516 -30.766 1 71.12 205 ALA A CA 1
ATOM 1633 C C . ALA A 1 205 ? 3.121 -26.75 -29.906 1 71.12 205 ALA A C 1
ATOM 1635 O O . ALA A 1 205 ? 3.557 -27.781 -30.406 1 71.12 205 ALA A O 1
ATOM 1636 N N . GLY A 1 206 ? 2.475 -26.688 -28.859 1 58.78 206 GLY A N 1
ATOM 1637 C CA . GLY A 1 206 ? 2.914 -27.828 -28.062 1 58.78 206 GLY A CA 1
ATOM 1638 C C . GLY A 1 206 ? 4.418 -28.016 -28.062 1 58.78 206 GLY A C 1
ATOM 1639 O O . GLY A 1 206 ? 4.992 -28.547 -29.016 1 58.78 206 GLY A O 1
ATOM 1640 N N . THR A 1 207 ? 5.086 -26.953 -28.312 1 48.19 207 THR A N 1
ATOM 1641 C CA . THR A 1 207 ? 6.504 -26.922 -28.656 1 48.19 207 THR A CA 1
ATOM 1642 C C . THR A 1 207 ? 7.109 -28.328 -28.594 1 48.19 207 THR A C 1
ATOM 1644 O O . THR A 1 207 ? 6.594 -29.203 -27.891 1 48.19 207 THR A O 1
ATOM 1647 N N . GLY A 1 208 ? 8.117 -28.516 -29.688 1 39.47 208 GLY A N 1
ATOM 1648 C CA . GLY A 1 208 ? 9.195 -29.438 -30.031 1 39.47 208 GLY A CA 1
ATOM 1649 C C . GLY A 1 208 ? 9.859 -30.062 -28.828 1 39.47 208 GLY A C 1
ATOM 1650 O O . GLY A 1 208 ? 10.094 -31.266 -28.797 1 39.47 208 GLY A O 1
ATOM 1651 N N . GLN A 1 209 ? 10.758 -29.188 -28.219 1 41.69 209 GLN A N 1
ATOM 1652 C CA . GLN A 1 209 ? 11.773 -29.844 -27.406 1 41.69 209 GLN A CA 1
ATOM 1653 C C . GLN A 1 209 ? 11.133 -30.797 -26.391 1 41.69 209 GLN A C 1
ATOM 1655 O O . GLN A 1 209 ? 11.594 -31.922 -26.234 1 41.69 209 GLN A O 1
ATOM 1660 N N . SER A 1 210 ? 10.672 -30.75 -25 1 43.56 210 SER A N 1
ATOM 1661 C CA . SER A 1 210 ? 10.336 -31.953 -24.266 1 43.56 210 SER A CA 1
ATOM 1662 C C . SER A 1 210 ? 8.82 -32.156 -24.172 1 43.56 210 SER A C 1
ATOM 1664 O O . SER A 1 210 ? 8.109 -31.312 -23.625 1 43.56 210 SER A O 1
ATOM 1666 N N . VAL A 1 211 ? 8.156 -32.688 -25.359 1 46 211 VAL A N 1
ATOM 1667 C CA . VAL A 1 211 ? 6.836 -33.312 -25.312 1 46 211 VAL A CA 1
ATOM 1668 C C . VAL A 1 211 ? 6.434 -33.562 -23.875 1 46 211 VAL A C 1
ATOM 1670 O O . VAL A 1 211 ? 5.281 -33.344 -23.484 1 46 211 VAL A O 1
ATOM 1673 N N . GLU A 1 212 ? 7.457 -33.906 -23.266 1 50.28 212 GLU A N 1
ATOM 1674 C CA . GLU A 1 212 ? 7.191 -34.312 -21.891 1 50.28 212 GLU A CA 1
ATOM 1675 C C . GLU A 1 212 ? 6.789 -33.094 -21.047 1 50.28 212 GLU A C 1
ATOM 1677 O O . GLU A 1 212 ? 5.914 -33.219 -20.188 1 50.28 212 GLU A O 1
ATOM 1682 N N . ILE A 1 213 ? 7.387 -31.891 -21.438 1 52.22 213 ILE A N 1
ATOM 1683 C CA . ILE A 1 213 ? 7.09 -30.719 -20.625 1 52.22 213 ILE A CA 1
ATOM 1684 C C . ILE A 1 213 ? 5.656 -30.25 -20.891 1 52.22 213 ILE A C 1
ATOM 1686 O O . ILE A 1 213 ? 4.926 -29.922 -19.953 1 52.22 213 ILE A O 1
ATOM 1690 N N . THR A 1 214 ? 5.359 -30.172 -22.156 1 57.22 214 THR A N 1
ATOM 1691 C CA . THR A 1 214 ? 4.023 -29.734 -22.531 1 57.22 214 THR A CA 1
ATOM 1692 C C . THR A 1 214 ? 2.961 -30.672 -21.969 1 57.22 214 THR A C 1
ATOM 1694 O O . THR A 1 214 ? 1.933 -30.219 -21.453 1 57.22 214 THR A O 1
ATOM 1697 N N . GLU A 1 215 ? 3.336 -31.844 -21.859 1 66.12 215 GLU A N 1
ATOM 1698 C CA . GLU A 1 215 ? 2.361 -32.812 -21.375 1 66.12 215 GLU A CA 1
ATOM 1699 C C . GLU A 1 215 ? 2.143 -32.688 -19.875 1 66.12 215 GLU A C 1
ATOM 1701 O O . GLU A 1 215 ? 1.004 -32.719 -19.391 1 66.12 215 GLU A O 1
ATOM 1706 N N . SER A 1 216 ? 3.197 -32.281 -19.266 1 70.31 216 SER A N 1
ATOM 1707 C CA . SER A 1 216 ? 3.049 -32.188 -17.812 1 70.31 216 SER A CA 1
ATOM 1708 C C . SER A 1 216 ? 2.295 -30.938 -17.406 1 70.31 216 SER A C 1
ATOM 1710 O O . SER A 1 216 ? 1.528 -30.953 -16.438 1 70.31 216 SER A O 1
ATOM 1712 N N . SER A 1 217 ? 2.41 -29.906 -18.297 1 74.62 217 SER A N 1
ATOM 1713 C CA . SER A 1 217 ? 1.778 -28.641 -17.938 1 74.62 217 SER A CA 1
ATOM 1714 C C . SER A 1 217 ? 0.262 -28.719 -18.062 1 74.62 217 SER A C 1
ATOM 1716 O O . SER A 1 217 ? -0.471 -28.312 -17.156 1 74.62 217 SER A O 1
ATOM 1718 N N . PHE A 1 218 ? -0.177 -29.172 -19.234 1 82.38 218 PHE A N 1
ATOM 1719 C CA . PHE A 1 218 ? -1.627 -29.172 -19.391 1 82.38 218 PHE A CA 1
ATOM 1720 C C . PHE A 1 218 ? -2.271 -30.219 -18.484 1 82.38 218 PHE A C 1
ATOM 1722 O O . PHE A 1 218 ? -3.381 -30.016 -17.984 1 82.38 218 PHE A O 1
ATOM 1729 N N . LYS A 1 219 ? -1.593 -31.375 -18.203 1 81.81 219 LYS A N 1
ATOM 1730 C CA . LYS A 1 219 ? -2.131 -32.375 -17.266 1 81.81 219 LYS A CA 1
ATOM 1731 C C . LYS A 1 219 ? -2.309 -31.75 -15.875 1 81.81 219 LYS A C 1
ATOM 1733 O O . LYS A 1 219 ? -3.352 -31.938 -15.25 1 81.81 219 LYS A O 1
ATOM 1738 N N . TYR A 1 220 ? -1.286 -31.062 -15.5 1 80.38 220 TYR A N 1
ATOM 1739 C CA . TYR A 1 220 ? -1.33 -30.453 -14.18 1 80.38 220 TYR A CA 1
ATOM 1740 C C . TYR A 1 220 ? -2.439 -29.406 -14.102 1 80.38 220 TYR A C 1
ATOM 1742 O O . TYR A 1 220 ? -3.178 -29.359 -13.109 1 80.38 220 TYR A O 1
ATOM 1750 N N . LYS A 1 221 ? -2.543 -28.562 -15.086 1 85.75 221 LYS A N 1
ATOM 1751 C CA . LYS A 1 221 ? -3.531 -27.484 -15.047 1 85.75 221 LYS A CA 1
ATOM 1752 C C . LYS A 1 221 ? -4.949 -28.047 -15.078 1 85.75 221 LYS A C 1
ATOM 1754 O O . LYS A 1 221 ? -5.852 -27.484 -14.445 1 85.75 221 LYS A O 1
ATOM 1759 N N . ILE A 1 222 ? -5.18 -29.094 -15.766 1 88.31 222 ILE A N 1
ATOM 1760 C CA . ILE A 1 222 ? -6.496 -29.734 -15.805 1 88.31 222 ILE A CA 1
ATOM 1761 C C . ILE A 1 222 ? -6.836 -30.297 -14.43 1 88.31 222 ILE A C 1
ATOM 1763 O O . ILE A 1 222 ? -7.938 -30.094 -13.922 1 88.31 222 ILE A O 1
ATOM 1767 N N . VAL A 1 223 ? -5.914 -30.953 -13.883 1 82.5 223 VAL A N 1
ATOM 1768 C CA . VAL A 1 223 ? -6.137 -31.562 -12.578 1 82.5 223 VAL A CA 1
ATOM 1769 C C . VAL A 1 223 ? -6.41 -30.484 -11.539 1 82.5 223 VAL A C 1
ATOM 1771 O O . VAL A 1 223 ? -7.312 -30.609 -10.711 1 82.5 223 VAL A O 1
ATOM 1774 N N . GLU A 1 224 ? -5.633 -29.469 -11.594 1 81.62 224 GLU A N 1
ATOM 1775 C CA . GLU A 1 224 ? -5.824 -28.375 -10.648 1 81.62 224 GLU A CA 1
ATOM 1776 C C . GLU A 1 224 ? -7.207 -27.75 -10.797 1 81.62 224 GLU A C 1
ATOM 1778 O O . GLU A 1 224 ? -7.848 -27.391 -9.805 1 81.62 224 GLU A O 1
ATOM 1783 N N . ALA A 1 225 ? -7.602 -27.562 -11.961 1 89.25 225 ALA A N 1
ATOM 1784 C CA . ALA A 1 225 ? -8.906 -26.953 -12.227 1 89.25 225 ALA A CA 1
ATOM 1785 C C . ALA A 1 225 ? -10.031 -27.844 -11.695 1 89.25 225 ALA A C 1
ATOM 1787 O O . ALA A 1 225 ? -11.008 -27.344 -11.141 1 89.25 225 ALA A O 1
ATOM 1788 N N . LEU A 1 226 ? -9.891 -29.109 -11.844 1 88.56 226 LEU A N 1
ATOM 1789 C CA . LEU A 1 226 ? -10.938 -30.047 -11.438 1 88.56 226 LEU A CA 1
ATOM 1790 C C . LEU A 1 226 ? -10.961 -30.219 -9.922 1 88.56 226 LEU A C 1
ATOM 1792 O O . LEU A 1 226 ? -12.023 -30.406 -9.328 1 88.56 226 LEU A O 1
ATOM 1796 N N . GLU A 1 227 ? -9.812 -30.203 -9.359 1 80.81 227 GLU A N 1
ATOM 1797 C CA . GLU A 1 227 ? -9.766 -30.297 -7.902 1 80.81 227 GLU A CA 1
ATOM 1798 C C . GLU A 1 227 ? -10.438 -29.094 -7.25 1 80.81 227 GLU A C 1
ATOM 1800 O O . GLU A 1 227 ? -11.07 -29.219 -6.199 1 80.81 227 GLU A O 1
ATOM 1805 N N . ASP A 1 228 ? -10.234 -27.922 -7.906 1 80.81 228 ASP A N 1
ATOM 1806 C CA . ASP A 1 228 ? -10.945 -26.734 -7.48 1 80.81 228 ASP A CA 1
ATOM 1807 C C . ASP A 1 228 ? -10.711 -26.438 -6 1 80.81 228 ASP A C 1
ATOM 1809 O O . ASP A 1 228 ? -11.641 -26.094 -5.27 1 80.81 228 ASP A O 1
ATOM 1813 N N . ALA A 1 229 ? -9.477 -26.656 -5.559 1 70.75 229 ALA A N 1
ATOM 1814 C CA . ALA A 1 229 ? -9.141 -26.453 -4.148 1 70.75 229 ALA A CA 1
ATOM 1815 C C . ALA A 1 229 ? -9.117 -24.969 -3.789 1 70.75 229 ALA A C 1
ATOM 1817 O O . ALA A 1 229 ? -9.422 -24.594 -2.654 1 70.75 229 ALA A O 1
ATOM 1818 N N . SER A 1 230 ? -8.703 -24.203 -4.703 1 73.81 230 SER A N 1
ATOM 1819 C CA . SER A 1 230 ? -8.664 -22.75 -4.543 1 73.81 230 SER A CA 1
ATOM 1820 C C . SER A 1 230 ? -8.906 -22.047 -5.875 1 73.81 230 SER A C 1
ATOM 1822 O O . SER A 1 230 ? -8.82 -22.656 -6.938 1 73.81 230 SER A O 1
ATOM 1824 N N . VAL A 1 231 ? -9.188 -20.812 -5.762 1 79.25 231 VAL A N 1
ATOM 1825 C CA . VAL A 1 231 ? -9.453 -20.062 -6.98 1 79.25 231 VAL A CA 1
ATOM 1826 C C . VAL A 1 231 ? -8.141 -19.75 -7.699 1 79.25 231 VAL A C 1
ATOM 1828 O O . VAL A 1 231 ? -8.141 -19.328 -8.859 1 79.25 231 VAL A O 1
ATOM 1831 N N . ASP A 1 232 ? -7.027 -20.141 -7.164 1 76.31 232 ASP A N 1
ATOM 1832 C CA . ASP A 1 232 ? -5.707 -19.828 -7.703 1 76.31 232 ASP A CA 1
ATOM 1833 C C . ASP A 1 232 ? -5.484 -20.531 -9.047 1 76.31 232 ASP A C 1
ATOM 1835 O O . ASP A 1 232 ? -4.754 -20.016 -9.898 1 76.31 232 ASP A O 1
ATOM 1839 N N . TRP A 1 233 ? -6.145 -21.641 -9.18 1 81.12 233 TRP A N 1
ATOM 1840 C CA . TRP A 1 233 ? -5.957 -22.391 -10.414 1 81.12 233 TRP A CA 1
ATOM 1841 C C . TRP A 1 233 ? -6.445 -21.594 -11.625 1 81.12 233 TRP A C 1
ATOM 1843 O O . TRP A 1 233 ? -5.973 -21.797 -12.742 1 81.12 233 TRP A O 1
ATOM 1853 N N . ALA A 1 234 ? -7.414 -20.641 -11.312 1 87 234 ALA A N 1
ATOM 1854 C CA . ALA A 1 234 ? -8.047 -19.906 -12.398 1 87 234 ALA A CA 1
ATOM 1855 C C . ALA A 1 234 ? -7.211 -18.688 -12.805 1 87 234 ALA A C 1
ATOM 1857 O O . ALA A 1 234 ? -7.496 -18.047 -13.812 1 87 234 ALA A O 1
ATOM 1858 N N . VAL A 1 235 ? -6.223 -18.438 -12.055 1 82.94 235 VAL A N 1
ATOM 1859 C CA . VAL A 1 235 ? -5.363 -17.297 -12.352 1 82.94 235 VAL A CA 1
ATOM 1860 C C . VAL A 1 235 ? -4.328 -17.688 -13.406 1 82.94 235 VAL A C 1
ATOM 1862 O O . VAL A 1 235 ? -3.547 -18.625 -13.195 1 82.94 235 VAL A O 1
ATOM 1865 N N . PRO A 1 236 ? -4.387 -17.016 -14.531 1 87.69 236 PRO A N 1
ATOM 1866 C CA . PRO A 1 236 ? -3.342 -17.281 -15.516 1 87.69 236 PRO A CA 1
ATOM 1867 C C . PRO A 1 236 ? -1.959 -16.828 -15.055 1 87.69 236 PRO A C 1
ATOM 1869 O O . PRO A 1 236 ? -1.835 -16.188 -14.016 1 87.69 236 PRO A O 1
ATOM 1872 N N . ALA A 1 237 ? -1.015 -17.312 -15.836 1 80.88 237 ALA A N 1
ATOM 1873 C CA . ALA A 1 237 ? 0.336 -16.844 -15.547 1 80.88 237 ALA A CA 1
ATOM 1874 C C . ALA A 1 237 ? 0.453 -15.336 -15.766 1 80.88 237 ALA A C 1
ATOM 1876 O O . ALA A 1 237 ? 0.151 -14.836 -16.859 1 80.88 237 ALA A O 1
ATOM 1877 N N . LEU A 1 238 ? 0.761 -14.617 -14.734 1 82.62 238 LEU A N 1
ATOM 1878 C CA . LEU A 1 238 ? 0.823 -13.156 -14.812 1 82.62 238 LEU A CA 1
ATOM 1879 C C . LEU A 1 238 ? 1.816 -12.602 -13.797 1 82.62 238 LEU A C 1
ATOM 1881 O O . LEU A 1 238 ? 2.291 -13.328 -12.922 1 82.62 238 LEU A O 1
ATOM 1885 N N . ARG A 1 239 ? 2.172 -11.344 -14.086 1 77.44 239 ARG A N 1
ATOM 1886 C CA . ARG A 1 239 ? 2.959 -10.562 -13.133 1 77.44 239 ARG A CA 1
ATOM 1887 C C . ARG A 1 239 ? 2.143 -9.398 -12.57 1 77.44 239 ARG A C 1
ATOM 1889 O O . ARG A 1 239 ? 1.73 -8.508 -13.312 1 77.44 239 ARG A O 1
ATOM 1896 N N . CYS A 1 240 ? 1.85 -9.5 -11.305 1 79.44 240 CYS A N 1
ATOM 1897 C CA . CYS A 1 240 ? 1.145 -8.453 -10.578 1 79.44 240 CYS A CA 1
ATOM 1898 C C . CYS A 1 240 ? 1.764 -8.234 -9.203 1 79.44 240 CYS A C 1
ATOM 1900 O O . CYS A 1 240 ? 1.464 -8.969 -8.258 1 79.44 240 CYS A O 1
ATOM 1902 N N . LYS A 1 241 ? 2.529 -7.137 -9 1 72.69 241 LYS A N 1
ATOM 1903 C CA . LYS A 1 241 ? 3.377 -6.934 -7.828 1 72.69 241 LYS A CA 1
ATOM 1904 C C . LYS A 1 241 ? 2.549 -6.512 -6.617 1 72.69 241 LYS A C 1
ATOM 1906 O O . LYS A 1 241 ? 2.934 -6.77 -5.473 1 72.69 241 LYS A O 1
ATOM 1911 N N . THR A 1 242 ? 1.41 -5.887 -6.828 1 76.38 242 THR A N 1
ATOM 1912 C CA . THR A 1 242 ? 0.665 -5.309 -5.715 1 76.38 242 THR A CA 1
ATOM 1913 C C . THR A 1 242 ? -0.587 -6.129 -5.418 1 76.38 242 THR A C 1
ATOM 1915 O O . THR A 1 242 ? -1.312 -5.844 -4.465 1 76.38 242 THR A O 1
ATOM 1918 N N . GLY A 1 243 ? -0.869 -7.086 -6.203 1 77.44 243 GLY A N 1
ATOM 1919 C CA . GLY A 1 243 ? -2.064 -7.895 -6.023 1 77.44 243 GLY A CA 1
ATOM 1920 C C . GLY A 1 243 ? -3.324 -7.219 -6.531 1 77.44 243 GLY A C 1
ATOM 1921 O O . GLY A 1 243 ? -4.426 -7.746 -6.371 1 77.44 243 GLY A O 1
ATOM 1922 N N . ASP A 1 244 ? -3.209 -6.012 -7.031 1 82.56 244 ASP A N 1
ATOM 1923 C CA . ASP A 1 244 ? -4.305 -5.27 -7.648 1 82.56 244 ASP A CA 1
ATOM 1924 C C . ASP A 1 244 ? -3.916 -4.777 -9.039 1 82.56 244 ASP A C 1
ATOM 1926 O O . ASP A 1 244 ? -3.24 -3.754 -9.172 1 82.56 244 ASP A O 1
ATOM 1930 N N . CYS A 1 245 ? -4.367 -5.551 -10.062 1 87.25 245 CYS A N 1
ATOM 1931 C CA . CYS A 1 245 ? -3.984 -5.273 -11.445 1 87.25 245 CYS A CA 1
ATOM 1932 C C . CYS A 1 245 ? -5.16 -5.488 -12.391 1 87.25 245 CYS A C 1
ATOM 1934 O O . CYS A 1 245 ? -6.109 -6.199 -12.055 1 87.25 245 CYS A O 1
ATOM 1936 N N . TYR A 1 246 ? -5.23 -4.766 -13.469 1 90.94 246 TYR A N 1
ATOM 1937 C CA . TYR A 1 246 ? -6.227 -5.02 -14.508 1 90.94 246 TYR A CA 1
ATOM 1938 C C . TYR A 1 246 ? -5.617 -4.883 -15.898 1 90.94 246 TYR A C 1
ATOM 1940 O O . TYR A 1 246 ? -4.598 -4.215 -16.062 1 90.94 246 TYR A O 1
ATOM 1948 N N . TRP A 1 247 ? -6.105 -5.586 -16.844 1 91.69 247 TRP A N 1
ATOM 1949 C CA . TRP A 1 247 ? -5.688 -5.594 -18.25 1 91.69 247 TRP A CA 1
ATOM 1950 C C . TRP A 1 247 ? -6.859 -5.27 -19.172 1 91.69 247 TRP A C 1
ATOM 1952 O O . TRP A 1 247 ? -8.008 -5.582 -18.859 1 91.69 247 TRP A O 1
ATOM 1962 N N . ASN A 1 248 ? -6.531 -4.508 -20.25 1 89.81 248 ASN A N 1
ATOM 1963 C CA . ASN A 1 248 ? -7.547 -4.344 -21.281 1 89.81 248 ASN A CA 1
ATOM 1964 C C . ASN A 1 248 ? -7.957 -5.688 -21.875 1 89.81 248 ASN A C 1
ATOM 1966 O O . ASN A 1 248 ? -7.199 -6.656 -21.812 1 89.81 248 ASN A O 1
ATOM 1970 N N . PRO A 1 249 ? -9.188 -5.734 -22.422 1 91.44 249 PRO A N 1
ATOM 1971 C CA . PRO A 1 249 ? -9.609 -6.996 -23.031 1 91.44 249 PRO A CA 1
ATOM 1972 C C . PRO A 1 249 ? -8.602 -7.523 -24.047 1 91.44 249 PRO A C 1
ATOM 1974 O O . PRO A 1 249 ? -8.016 -6.742 -24.797 1 91.44 249 PRO A O 1
ATOM 1977 N N . TYR A 1 250 ? -8.375 -8.742 -24.078 1 90.88 250 TYR A N 1
ATOM 1978 C CA . TYR A 1 250 ? -7.379 -9.367 -24.938 1 90.88 250 TYR A CA 1
ATOM 1979 C C . TYR A 1 250 ? -7.902 -10.672 -25.531 1 90.88 250 TYR A C 1
ATOM 1981 O O . TYR A 1 250 ? -8.914 -11.203 -25.062 1 90.88 250 TYR A O 1
ATOM 1989 N N . TYR A 1 251 ? -7.184 -11.125 -26.594 1 91.12 251 TYR A N 1
ATOM 1990 C CA . TYR A 1 251 ? -7.535 -12.359 -27.281 1 91.12 251 TYR A CA 1
ATOM 1991 C C . TYR A 1 251 ? -6.52 -13.453 -27 1 91.12 251 TYR A C 1
ATOM 1993 O O . TYR A 1 251 ? -5.316 -13.195 -26.922 1 91.12 251 TYR A O 1
ATOM 2001 N N . THR A 1 252 ? -6.988 -14.648 -26.797 1 92.31 252 THR A N 1
ATOM 2002 C CA . THR A 1 252 ? -6.102 -15.789 -26.578 1 92.31 252 THR A CA 1
ATOM 2003 C C . THR A 1 252 ? -6.734 -17.078 -27.109 1 92.31 252 THR A C 1
ATOM 2005 O O . THR A 1 252 ? -7.957 -17.203 -27.125 1 92.31 252 THR A O 1
ATOM 2008 N N . ILE A 1 253 ? -5.918 -17.953 -27.609 1 93.75 253 ILE A N 1
ATOM 2009 C CA . ILE A 1 253 ? -6.422 -19.281 -27.922 1 93.75 253 ILE A CA 1
ATOM 2010 C C . ILE A 1 253 ? -6.883 -19.969 -26.641 1 93.75 253 ILE A C 1
ATOM 2012 O O . ILE A 1 253 ? -6.293 -19.781 -25.578 1 93.75 253 ILE A O 1
ATOM 2016 N N . ALA A 1 254 ? -7.934 -20.688 -26.75 1 96.25 254 ALA A N 1
ATOM 2017 C CA . ALA A 1 254 ? -8.555 -21.344 -25.594 1 96.25 254 ALA A CA 1
ATOM 2018 C C . ALA A 1 254 ? -9.203 -22.672 -26 1 96.25 254 ALA A C 1
ATOM 2020 O O . ALA A 1 254 ? -9.211 -23.031 -27.188 1 96.25 254 ALA A O 1
ATOM 2021 N N . ALA A 1 255 ? -9.43 -23.453 -25 1 96.81 255 ALA A N 1
ATOM 2022 C CA . ALA A 1 255 ? -10.375 -24.562 -25.156 1 96.81 255 ALA A CA 1
ATOM 2023 C C . ALA A 1 255 ? -11.766 -24.156 -24.656 1 96.81 255 ALA A C 1
ATOM 2025 O O . ALA A 1 255 ? -11.898 -23.531 -23.609 1 96.81 255 ALA A O 1
ATOM 2026 N N . CYS A 1 256 ? -12.742 -24.391 -25.516 1 96.81 256 CYS A N 1
ATOM 2027 C CA . CYS A 1 256 ? -14.117 -24.062 -25.156 1 96.81 256 CYS A CA 1
ATOM 2028 C C . CYS A 1 256 ? -14.953 -25.312 -24.938 1 96.81 256 CYS A C 1
ATOM 2030 O O . CYS A 1 256 ? -14.742 -26.328 -25.609 1 96.81 256 CYS A O 1
ATOM 2032 N N . SER A 1 257 ? -15.758 -25.266 -23.922 1 96.69 257 SER A N 1
ATOM 2033 C CA . SER A 1 257 ? -16.672 -26.375 -23.625 1 96.69 257 SER A CA 1
ATOM 2034 C C . SER A 1 257 ? -18.078 -26.062 -24.094 1 96.69 257 SER A C 1
ATOM 2036 O O . SER A 1 257 ? -18.609 -24.984 -23.812 1 96.69 257 SER A O 1
ATOM 2038 N N . ARG A 1 258 ? -18.625 -26.891 -24.922 1 96.44 258 ARG A N 1
ATOM 2039 C CA . ARG A 1 258 ? -20.016 -26.844 -25.344 1 96.44 258 ARG A CA 1
ATOM 2040 C C . ARG A 1 258 ? -20.781 -28.094 -24.906 1 96.44 258 ARG A C 1
ATOM 2042 O O . ARG A 1 258 ? -20.562 -29.172 -25.438 1 96.44 258 ARG A O 1
ATOM 2049 N N . CYS A 1 259 ? -21.672 -27.859 -23.891 1 96.12 259 CYS A N 1
ATOM 2050 C CA . CYS A 1 259 ? -22.391 -28.984 -23.328 1 96.12 259 CYS A CA 1
ATOM 2051 C C . CYS A 1 259 ? -23.891 -28.891 -23.625 1 96.12 259 CYS A C 1
ATOM 2053 O O . CYS A 1 259 ? -24.453 -27.797 -23.578 1 96.12 259 CYS A O 1
ATOM 2055 N N . THR A 1 260 ? -24.469 -29.953 -24 1 96.31 260 THR A N 1
ATOM 2056 C CA . THR A 1 260 ? -25.906 -30.062 -24.25 1 96.31 260 THR A CA 1
ATOM 2057 C C . THR A 1 260 ? -26.547 -31.047 -23.266 1 96.31 260 THR A C 1
ATOM 2059 O O . THR A 1 260 ? -26.031 -32.156 -23.062 1 96.31 260 THR A O 1
ATOM 2062 N N . ASP A 1 261 ? -27.625 -30.562 -22.656 1 95.56 261 ASP A N 1
ATOM 2063 C CA . ASP A 1 261 ? -28.375 -31.438 -21.766 1 95.56 261 ASP A CA 1
ATOM 2064 C C . ASP A 1 261 ? -29.188 -32.469 -22.562 1 95.56 261 ASP A C 1
ATOM 2066 O O . ASP A 1 261 ? -30.094 -32.094 -23.312 1 95.56 261 ASP A O 1
ATOM 2070 N N . ILE A 1 262 ? -28.906 -33.75 -22.438 1 96.5 262 ILE A N 1
ATOM 2071 C CA . ILE A 1 262 ? -29.609 -34.812 -23.156 1 96.5 262 ILE A CA 1
ATOM 2072 C C . ILE A 1 262 ? -30.328 -35.719 -22.156 1 96.5 262 ILE A C 1
ATOM 2074 O O . ILE A 1 262 ? -30.516 -36.906 -22.422 1 96.5 262 ILE A O 1
ATOM 2078 N N . SER A 1 263 ? -30.594 -35.156 -21.016 1 94.81 263 SER A N 1
ATOM 2079 C CA . SER A 1 263 ? -31.234 -35.938 -19.953 1 94.81 263 SER A CA 1
ATOM 2080 C C . SER A 1 263 ? -32.594 -36.438 -20.406 1 94.81 263 SER A C 1
ATOM 2082 O O . SER A 1 263 ? -33.062 -37.5 -19.938 1 94.81 263 SER A O 1
ATOM 2084 N N . HIS A 1 264 ? -33.281 -35.75 -21.297 1 94.12 264 HIS A N 1
ATOM 2085 C CA . HIS A 1 264 ? -34.625 -36.125 -21.75 1 94.12 264 HIS A CA 1
ATOM 2086 C C . HIS A 1 264 ? -34.594 -37.406 -22.578 1 94.12 264 HIS A C 1
ATOM 2088 O O . HIS A 1 264 ? -35.625 -38.062 -22.766 1 94.12 264 HIS A O 1
ATOM 2094 N N . LEU A 1 265 ? -33.438 -37.812 -23 1 95.81 265 LEU A N 1
ATOM 2095 C CA . LEU A 1 265 ? -33.312 -39.031 -23.828 1 95.81 265 LEU A CA 1
ATOM 2096 C C . LEU A 1 265 ? -33.031 -40.25 -22.969 1 95.81 265 LEU A C 1
ATOM 2098 O O . LEU A 1 265 ? -32.969 -41.375 -23.484 1 95.81 265 LEU A O 1
ATOM 2102 N N . LEU A 1 266 ? -32.938 -40.125 -21.672 1 95.88 266 LEU A N 1
ATOM 2103 C CA . LEU A 1 266 ? -32.594 -41.219 -20.781 1 95.88 266 LEU A CA 1
ATOM 2104 C C . LEU A 1 266 ? -33.781 -42.156 -20.578 1 95.88 266 LEU A C 1
ATOM 2106 O O . LEU A 1 266 ? -34.906 -41.719 -20.469 1 95.88 266 LEU A O 1
ATOM 2110 N N . THR A 1 267 ? -33.5 -43.438 -20.641 1 94.56 267 THR A N 1
ATOM 2111 C CA . THR A 1 267 ? -34.5 -44.438 -20.266 1 94.56 267 THR A CA 1
ATOM 2112 C C . THR A 1 267 ? -34.062 -45.156 -18.984 1 94.56 267 THR A C 1
ATOM 2114 O O . THR A 1 267 ? -32.875 -45.469 -18.812 1 94.56 267 THR A O 1
ATOM 2117 N N . ARG A 1 268 ? -34.969 -45.312 -18.062 1 92.44 268 ARG A N 1
ATOM 2118 C CA . ARG A 1 268 ? -34.719 -45.906 -16.75 1 92.44 268 ARG A CA 1
ATOM 2119 C C . ARG A 1 268 ? -35.5 -47.188 -16.578 1 92.44 268 ARG A C 1
ATOM 2121 O O . ARG A 1 268 ? -36.719 -47.25 -16.875 1 92.44 268 ARG A O 1
ATOM 2128 N N . THR A 1 269 ? -34.844 -48.344 -16.297 1 89.31 269 THR A N 1
ATOM 2129 C CA . THR A 1 269 ? -35.469 -49.594 -15.93 1 89.31 269 THR A CA 1
ATOM 2130 C C . THR A 1 269 ? -35.031 -50.062 -14.547 1 89.31 269 THR A C 1
ATOM 2132 O O . THR A 1 269 ? -33.844 -50.312 -14.32 1 89.31 269 THR A O 1
ATOM 2135 N N . CYS A 1 270 ? -36 -50.125 -13.664 1 88.69 270 CYS A N 1
ATOM 2136 C CA . CYS A 1 270 ? -35.625 -50.375 -12.273 1 88.69 270 CYS A CA 1
ATOM 2137 C C . CYS A 1 270 ? -36.125 -51.75 -11.828 1 88.69 270 CYS A C 1
ATOM 2139 O O . CYS A 1 270 ? -37.156 -52.219 -12.32 1 88.69 270 CYS A O 1
ATOM 2141 N N . THR A 1 271 ? -35.281 -52.344 -11.047 1 80.38 271 THR A N 1
ATOM 2142 C CA . THR A 1 271 ? -35.688 -53.562 -10.328 1 80.38 271 THR A CA 1
ATOM 2143 C C . THR A 1 271 ? -35.906 -53.25 -8.844 1 80.38 271 THR A C 1
ATOM 2145 O O . THR A 1 271 ? -35.156 -52.469 -8.25 1 80.38 271 THR A O 1
ATOM 2148 N N . PRO A 1 272 ? -37 -53.688 -8.219 1 71.81 272 PRO A N 1
ATOM 2149 C CA . PRO A 1 272 ? -37.312 -53.406 -6.816 1 71.81 272 PRO A CA 1
ATOM 2150 C C . PRO A 1 272 ? -36.188 -53.781 -5.867 1 71.81 272 PRO A C 1
ATOM 2152 O O . PRO A 1 272 ? -35.531 -54.812 -6.07 1 71.81 272 PRO A O 1
ATOM 2155 N N . VAL A 1 273 ? -35.875 -52.812 -5.055 1 63.41 273 VAL A N 1
ATOM 2156 C CA . VAL A 1 273 ? -34.812 -53.031 -4.055 1 63.41 273 VAL A CA 1
ATOM 2157 C C . VAL A 1 273 ? -35.281 -54.094 -3.055 1 63.41 273 VAL A C 1
ATOM 2159 O O . VAL A 1 273 ? -36.375 -53.969 -2.49 1 63.41 273 VAL A O 1
ATOM 2162 N N . VAL A 1 274 ? -34.719 -55.312 -3.061 1 61.19 274 VAL A N 1
ATOM 2163 C CA . VAL A 1 274 ? -35.062 -56.344 -2.078 1 61.19 274 VAL A CA 1
ATOM 2164 C C . VAL A 1 274 ? -33.969 -56.375 -1.004 1 61.19 274 VAL A C 1
ATOM 2166 O O . VAL A 1 274 ? -32.781 -56.375 -1.316 1 61.19 274 VAL A O 1
ATOM 2169 N N . THR A 1 275 ? -34.344 -55.781 0.085 1 56.69 275 THR A N 1
ATOM 2170 C CA . THR A 1 275 ? -33.469 -55.906 1.23 1 56.69 275 THR A CA 1
ATOM 2171 C C . THR A 1 275 ? -33.375 -57.344 1.729 1 56.69 275 THR A C 1
ATOM 2173 O O . THR A 1 275 ? -34.406 -57.938 2.074 1 56.69 275 THR A O 1
ATOM 2176 N N . SER A 1 276 ? -32.594 -58.094 1.184 1 52.47 276 SER A N 1
ATOM 2177 C CA . SER A 1 276 ? -32.531 -59.438 1.782 1 52.47 276 SER A CA 1
ATOM 2178 C C . SER A 1 276 ? -32.031 -59.344 3.221 1 52.47 276 SER A C 1
ATOM 2180 O O . SER A 1 276 ? -31.031 -58.688 3.504 1 52.47 276 SER A O 1
ATOM 2182 N N . GLN A 1 277 ? -33 -59.375 4.172 1 44.19 277 GLN A N 1
ATOM 2183 C CA . GLN A 1 277 ? -32.75 -59.5 5.605 1 44.19 277 GLN A CA 1
ATOM 2184 C C . GLN A 1 277 ? -31.719 -60.594 5.895 1 44.19 277 GLN A C 1
ATOM 2186 O O . GLN A 1 277 ? -31.547 -61 7.047 1 44.19 277 GLN A O 1
ATOM 2191 N N . ASP A 1 278 ? -31.266 -61.406 4.891 1 40.91 278 ASP A N 1
ATOM 2192 C CA . ASP A 1 278 ? -30.406 -62.469 5.426 1 40.91 278 ASP A CA 1
ATOM 2193 C C . ASP A 1 278 ? -29.031 -61.938 5.77 1 40.91 278 ASP A C 1
ATOM 2195 O O . ASP A 1 278 ? -28.312 -61.406 4.902 1 40.91 278 ASP A O 1
ATOM 2199 N N . GLY A 1 279 ? -28.531 -62 7.227 1 43.19 279 GLY A N 1
ATOM 2200 C CA . GLY A 1 279 ? -27.438 -61.781 8.148 1 43.19 279 GLY A CA 1
ATOM 2201 C C . GLY A 1 279 ? -27.016 -60.312 8.227 1 43.19 279 GLY A C 1
ATOM 2202 O O . GLY A 1 279 ? -27.672 -59.438 7.672 1 43.19 279 GLY A O 1
ATOM 2203 N N . PRO A 1 280 ? -26 -60.031 9.086 1 45.31 280 PRO A N 1
ATOM 2204 C CA . PRO A 1 280 ? -25.547 -58.719 9.531 1 45.31 280 PRO A CA 1
ATOM 2205 C C . PRO A 1 280 ? -25.297 -57.75 8.367 1 45.31 280 PRO A C 1
ATOM 2207 O O . PRO A 1 280 ? -25.094 -56.562 8.586 1 45.31 280 PRO A O 1
ATOM 2210 N N . ASN A 1 281 ? -25 -58.25 7.191 1 47 281 ASN A N 1
ATOM 2211 C CA . ASN A 1 281 ? -24.672 -57.312 6.113 1 47 281 ASN A CA 1
ATOM 2212 C C . ASN A 1 281 ? -25.875 -57.125 5.18 1 47 281 ASN A C 1
ATOM 2214 O O . ASN A 1 281 ? -26.281 -58.062 4.473 1 47 281 ASN A O 1
ATOM 2218 N N . GLU A 1 282 ? -26.859 -56.438 5.512 1 48.81 282 GLU A N 1
ATOM 2219 C CA . GLU A 1 282 ? -27.984 -56 4.688 1 48.81 282 GLU A CA 1
ATOM 2220 C C . GLU A 1 282 ? -27.531 -55.625 3.281 1 48.81 282 GLU A C 1
ATOM 2222 O O . GLU A 1 282 ? -26.719 -54.719 3.113 1 48.81 282 GLU A O 1
ATOM 2227 N N . ILE A 1 283 ? -27.281 -56.656 2.447 1 54.03 283 ILE A N 1
ATOM 2228 C CA . ILE A 1 283 ? -26.969 -56.344 1.059 1 54.03 283 ILE A CA 1
ATOM 2229 C C . ILE A 1 283 ? -28.234 -55.938 0.323 1 54.03 283 ILE A C 1
ATOM 2231 O O . ILE A 1 283 ? -29.203 -56.688 0.255 1 54.03 283 ILE A O 1
ATOM 2235 N N . GLU A 1 284 ? -28.594 -54.688 0.226 1 56.94 284 GLU A N 1
ATOM 2236 C CA . GLU A 1 284 ? -29.688 -54.156 -0.582 1 56.94 284 GLU A CA 1
ATOM 2237 C C . GLU A 1 284 ? -29.453 -54.438 -2.064 1 56.94 284 GLU A C 1
ATOM 2239 O O . GLU A 1 284 ? -28.391 -54.125 -2.605 1 56.94 284 GLU A O 1
ATOM 2244 N N . SER A 1 285 ? -30.156 -55.625 -2.521 1 61.94 285 SER A N 1
ATOM 2245 C CA . SER A 1 285 ? -30.172 -55.906 -3.951 1 61.94 285 SER A CA 1
ATOM 2246 C C . SER A 1 285 ? -31.266 -55.125 -4.664 1 61.94 285 SER A C 1
ATOM 2248 O O . SER A 1 285 ? -32.281 -54.781 -4.062 1 61.94 285 SER A O 1
ATOM 2250 N N . GLY A 1 286 ? -31.062 -54.312 -5.684 1 74.44 286 GLY A N 1
ATOM 2251 C CA . GLY A 1 286 ? -31.938 -53.469 -6.492 1 74.44 286 GLY A CA 1
ATOM 2252 C C . GLY A 1 286 ? -31.203 -52.344 -7.176 1 74.44 286 GLY A C 1
ATOM 2253 O O . GLY A 1 286 ? -29.984 -52.375 -7.289 1 74.44 286 GLY A O 1
ATOM 2254 N N . GLY A 1 287 ? -31.984 -51.562 -7.832 1 81.19 287 GLY A N 1
ATOM 2255 C CA . GLY A 1 287 ? -31.438 -50.406 -8.516 1 81.19 287 GLY A CA 1
ATOM 2256 C C . GLY A 1 287 ? -31.953 -50.25 -9.93 1 81.19 287 GLY A C 1
ATOM 2257 O O . GLY A 1 287 ? -32.906 -50.938 -10.328 1 81.19 287 GLY A O 1
ATOM 2258 N N . CYS A 1 288 ? -31.406 -49.312 -10.531 1 87.88 288 CYS A N 1
ATOM 2259 C CA . CYS A 1 288 ? -31.922 -49 -11.859 1 87.88 288 CYS A CA 1
ATOM 2260 C C . CYS A 1 288 ? -30.812 -49.062 -12.898 1 87.88 288 CYS A C 1
ATOM 2262 O O . CYS A 1 288 ? -29.656 -48.781 -12.594 1 87.88 288 CYS A O 1
ATOM 2264 N N . ASN A 1 289 ? -31.172 -49.5 -14.086 1 88.69 289 ASN A N 1
ATOM 2265 C CA . ASN A 1 289 ? -30.359 -49.344 -15.281 1 88.69 289 ASN A CA 1
ATOM 2266 C C . ASN A 1 289 ? -30.797 -48.125 -16.094 1 88.69 289 ASN A C 1
ATOM 2268 O O . ASN A 1 289 ? -31.984 -47.875 -16.281 1 88.69 289 ASN A O 1
ATOM 2272 N N . VAL A 1 290 ? -29.859 -47.344 -16.406 1 93.69 290 VAL A N 1
ATOM 2273 C CA . VAL A 1 290 ? -30.125 -46.156 -17.188 1 93.69 290 VAL A CA 1
ATOM 2274 C C . VAL A 1 290 ? -29.344 -46.188 -18.5 1 93.69 290 VAL A C 1
ATOM 2276 O O . VAL A 1 290 ? -28.188 -46.625 -18.531 1 93.69 290 VAL A O 1
ATOM 2279 N N . ALA A 1 291 ? -30.031 -45.812 -19.609 1 94.94 291 ALA A N 1
ATOM 2280 C CA . ALA A 1 291 ? -29.375 -45.938 -20.906 1 94.94 291 ALA A CA 1
ATOM 2281 C C . ALA A 1 291 ? -29.766 -44.781 -21.828 1 94.94 291 ALA A C 1
ATOM 2283 O O . ALA A 1 291 ? -30.828 -44.188 -21.672 1 94.94 291 ALA A O 1
ATOM 2284 N N . LEU A 1 292 ? -28.938 -44.469 -22.703 1 96.44 292 LEU A N 1
ATOM 2285 C CA . LEU A 1 292 ? -29.172 -43.531 -23.812 1 96.44 292 LEU A CA 1
ATOM 2286 C C . LEU A 1 292 ? -29.469 -44.312 -25.109 1 96.44 292 LEU A C 1
ATOM 2288 O O . LEU A 1 292 ? -29.156 -45.5 -25.219 1 96.44 292 LEU A O 1
ATOM 2292 N N . PRO A 1 293 ? -30.062 -43.656 -26.062 1 95.19 293 PRO A N 1
ATOM 2293 C CA . PRO A 1 293 ? -30.453 -44.344 -27.297 1 95.19 293 PRO A CA 1
ATOM 2294 C C . PRO A 1 293 ? -29.266 -44.844 -28.109 1 95.19 293 PRO A C 1
ATOM 2296 O O . PRO A 1 293 ? -29.406 -45.719 -28.953 1 95.19 293 PRO A O 1
ATOM 2299 N N . ASN A 1 294 ? -28.062 -44.312 -28.031 1 94.94 294 ASN A N 1
ATOM 2300 C CA . ASN A 1 294 ? -26.891 -44.719 -28.812 1 94.94 294 ASN A CA 1
ATOM 2301 C C . ASN A 1 294 ? -26.188 -45.906 -28.188 1 94.94 294 ASN A C 1
ATOM 2303 O O . ASN A 1 294 ? -25.109 -46.312 -28.656 1 94.94 294 ASN A O 1
ATOM 2307 N N . GLY A 1 295 ? -26.656 -46.406 -27.031 1 92.62 295 GLY A N 1
ATOM 2308 C CA . GLY A 1 295 ? -26.109 -47.625 -26.469 1 92.62 295 GLY A CA 1
ATOM 2309 C C . GLY A 1 295 ? -25.359 -47.406 -25.172 1 92.62 295 GLY A C 1
ATOM 2310 O O . GLY A 1 295 ? -25.016 -48.375 -24.484 1 92.62 295 GLY A O 1
ATOM 2311 N N . LEU A 1 296 ? -24.984 -46.156 -24.844 1 94.38 296 LEU A N 1
ATOM 2312 C CA . LEU A 1 296 ? -24.312 -45.875 -23.578 1 94.38 296 LEU A CA 1
ATOM 2313 C C . LEU A 1 296 ? -25.25 -46.156 -22.406 1 94.38 296 LEU A C 1
ATOM 2315 O O . LEU A 1 296 ? -26.359 -45.625 -22.344 1 94.38 296 LEU A O 1
ATOM 2319 N N . SER A 1 297 ? -24.844 -47.062 -21.484 1 92 297 SER A N 1
ATOM 2320 C CA . SER A 1 297 ? -25.734 -47.438 -20.375 1 92 297 SER A CA 1
ATOM 2321 C C . SER A 1 297 ? -24.938 -47.656 -19.094 1 92 297 SER A C 1
ATOM 2323 O O . SER A 1 297 ? -23.75 -47.969 -19.141 1 92 297 SER A O 1
ATOM 2325 N N . LEU A 1 298 ? -25.562 -47.312 -18.031 1 89.69 298 LEU A N 1
ATOM 2326 C CA . LEU A 1 298 ? -25 -47.531 -16.703 1 89.69 298 LEU A CA 1
ATOM 2327 C C . LEU A 1 298 ? -25.891 -48.5 -15.898 1 89.69 298 LEU A C 1
ATOM 2329 O O . LEU A 1 298 ? -27.125 -48.406 -15.969 1 89.69 298 LEU A O 1
ATOM 2333 N N . ASN A 1 299 ? -25.25 -49.469 -15.297 1 83.25 299 ASN A N 1
ATOM 2334 C CA . ASN A 1 299 ? -25.953 -50.438 -14.469 1 83.25 299 ASN A CA 1
ATOM 2335 C C . ASN A 1 299 ? -25.734 -50.188 -12.984 1 83.25 299 ASN A C 1
ATOM 2337 O O . ASN A 1 299 ? -24.625 -50.375 -12.477 1 83.25 299 ASN A O 1
ATOM 2341 N N . SER A 1 300 ? -26.688 -49.719 -12.383 1 82.5 300 SER A N 1
ATOM 2342 C CA . SER A 1 300 ? -26.594 -49.438 -10.953 1 82.5 300 SER A CA 1
ATOM 2343 C C . SER A 1 300 ? -27.281 -50.531 -10.141 1 82.5 300 SER A C 1
ATOM 2345 O O . SER A 1 300 ? -27.672 -50.312 -8.992 1 82.5 300 SER A O 1
ATOM 2347 N N . THR A 1 301 ? -27.594 -51.719 -10.711 1 73.56 301 THR A N 1
ATOM 2348 C CA . THR A 1 301 ? -28.312 -52.781 -10 1 73.56 301 THR A CA 1
ATOM 2349 C C . THR A 1 301 ? -27.344 -53.594 -9.156 1 73.56 301 THR A C 1
ATOM 2351 O O . THR A 1 301 ? -26.188 -53.812 -9.547 1 73.56 301 THR A O 1
ATOM 2354 N N . GLY A 1 302 ? -27.25 -53.531 -7.852 1 59.75 302 GLY A N 1
ATOM 2355 C CA . GLY A 1 302 ? -26.422 -54.219 -6.891 1 59.75 302 GLY A CA 1
ATOM 2356 C C . GLY A 1 302 ? -26.391 -55.719 -7.117 1 59.75 302 GLY A C 1
ATOM 2357 O O . GLY A 1 302 ? -25.906 -56.5 -6.27 1 59.75 302 GLY A O 1
ATOM 2358 N N . ALA A 1 303 ? -27.172 -56.344 -7.945 1 48.12 303 ALA A N 1
ATOM 2359 C CA . ALA A 1 303 ? -27.328 -57.781 -7.797 1 48.12 303 ALA A CA 1
ATOM 2360 C C . ALA A 1 303 ? -25.969 -58.5 -7.863 1 48.12 303 ALA A C 1
ATOM 2362 O O . ALA A 1 303 ? -25.672 -59.375 -7.039 1 48.12 303 ALA A O 1
ATOM 2363 N N . THR A 1 304 ? -25.406 -58.625 -9.031 1 45.81 304 THR A N 1
ATOM 2364 C CA . THR A 1 304 ? -24.25 -59.5 -9.172 1 45.81 304 THR A CA 1
ATOM 2365 C C . THR A 1 304 ? -22.953 -58.75 -8.922 1 45.81 304 THR A C 1
ATOM 2367 O O . THR A 1 304 ? -21.891 -59.375 -8.773 1 45.81 304 THR A O 1
ATOM 2370 N N . ASN A 1 305 ? -22.828 -57.656 -9.289 1 48.91 305 ASN A N 1
ATOM 2371 C CA . ASN A 1 305 ? -21.531 -56.969 -9.195 1 48.91 305 ASN A CA 1
ATOM 2372 C C . ASN A 1 305 ? -21.484 -56 -8.047 1 48.91 305 ASN A C 1
ATOM 2374 O O . ASN A 1 305 ? -22.328 -55.094 -7.961 1 48.91 305 ASN A O 1
ATOM 2378 N N . PRO A 1 306 ? -20.812 -56.281 -6.984 1 56.84 306 PRO A N 1
ATOM 2379 C CA . PRO A 1 306 ? -20.609 -55.469 -5.789 1 56.84 306 PRO A CA 1
ATOM 2380 C C . PRO A 1 306 ? -20.359 -54 -6.113 1 56.84 306 PRO A C 1
ATOM 2382 O O . PRO A 1 306 ? -20.344 -53.156 -5.211 1 56.84 306 PRO A O 1
ATOM 2385 N N . HIS A 1 307 ? -20.359 -53.594 -7.355 1 69.19 307 HIS A N 1
ATOM 2386 C CA . HIS A 1 307 ? -20.062 -52.219 -7.672 1 69.19 307 HIS A CA 1
ATOM 2387 C C . HIS A 1 307 ? -21.266 -51.531 -8.336 1 69.19 307 HIS A C 1
ATOM 2389 O O . HIS A 1 307 ? -21.641 -51.875 -9.453 1 69.19 307 HIS A O 1
ATOM 2395 N N . ARG A 1 308 ? -22.109 -50.75 -7.574 1 79.75 308 ARG A N 1
ATOM 2396 C CA . ARG A 1 308 ? -23.203 -49.906 -8.07 1 79.75 308 ARG A CA 1
ATOM 2397 C C . ARG A 1 308 ? -22.656 -48.688 -8.797 1 79.75 308 ARG A C 1
ATOM 2399 O O . ARG A 1 308 ? -22.188 -47.75 -8.156 1 79.75 308 ARG A O 1
ATOM 2406 N N . VAL A 1 309 ? -22.75 -48.75 -10.234 1 86.31 309 VAL A N 1
ATOM 2407 C CA . VAL A 1 309 ? -22.25 -47.594 -10.977 1 86.31 309 VAL A CA 1
ATOM 2408 C C . VAL A 1 309 ? -23.234 -46.438 -10.883 1 86.31 309 VAL A C 1
ATOM 2410 O O . VAL A 1 309 ? -24.438 -46.625 -11.133 1 86.31 309 VAL A O 1
ATOM 2413 N N . VAL A 1 310 ? -22.797 -45.312 -10.453 1 89.75 310 VAL A N 1
ATOM 2414 C CA . VAL A 1 310 ? -23.688 -44.188 -10.258 1 89.75 310 VAL A CA 1
ATOM 2415 C C . VAL A 1 310 ? -23.359 -43.094 -11.266 1 89.75 310 VAL A C 1
ATOM 2417 O O . VAL A 1 310 ? -24.172 -42.188 -11.477 1 89.75 310 VAL A O 1
ATOM 2420 N N . MET A 1 311 ? -22.234 -43.156 -11.898 1 91.88 311 MET A N 1
ATOM 2421 C CA . MET A 1 311 ? -21.875 -42.188 -12.938 1 91.88 311 MET A CA 1
ATOM 2422 C C . MET A 1 311 ? -20.984 -42.844 -13.992 1 91.88 311 MET A C 1
ATOM 2424 O O . MET A 1 311 ? -20.156 -43.688 -13.672 1 91.88 311 MET A O 1
ATOM 2428 N N . LEU A 1 312 ? -21.203 -42.438 -15.188 1 92.81 312 LEU A N 1
ATOM 2429 C CA . LEU A 1 312 ? -20.422 -42.906 -16.328 1 92.81 312 LEU A CA 1
ATOM 2430 C C . LEU A 1 312 ? -20.078 -41.75 -17.266 1 92.81 312 LEU A C 1
ATOM 2432 O O . LEU A 1 312 ? -20.938 -40.906 -17.547 1 92.81 312 LEU A O 1
ATOM 2436 N N . MET A 1 313 ? -18.844 -41.656 -17.609 1 93.75 313 MET A N 1
ATOM 2437 C CA . MET A 1 313 ? -18.375 -40.75 -18.656 1 93.75 313 MET A CA 1
ATOM 2438 C C . MET A 1 313 ? -17.688 -41.5 -19.766 1 93.75 313 MET A C 1
ATOM 2440 O O . MET A 1 313 ? -16.891 -42.406 -19.516 1 93.75 313 MET A O 1
ATOM 2444 N N . ASN A 1 314 ? -18 -41.188 -20.969 1 94 314 ASN A N 1
ATOM 2445 C CA . ASN A 1 314 ? -17.469 -41.875 -22.125 1 94 314 ASN A CA 1
ATOM 2446 C C . ASN A 1 314 ? -17.125 -40.906 -23.25 1 94 314 ASN A C 1
ATOM 2448 O O . ASN A 1 314 ? -17.875 -39.969 -23.5 1 94 314 ASN A O 1
ATOM 2452 N N . THR A 1 315 ? -16 -41.219 -24.016 1 94.56 315 THR A N 1
ATOM 2453 C CA . THR A 1 315 ? -15.562 -40.312 -25.062 1 94.56 315 THR A CA 1
ATOM 2454 C C . THR A 1 315 ? -15.602 -41 -26.422 1 94.56 315 THR A C 1
ATOM 2456 O O . THR A 1 315 ? -15.211 -40.406 -27.422 1 94.56 315 THR A O 1
ATOM 2459 N N . THR A 1 316 ? -16.094 -42.219 -26.578 1 91.75 316 THR A N 1
ATOM 2460 C CA . THR A 1 316 ? -15.969 -42.938 -27.828 1 91.75 316 THR A CA 1
ATOM 2461 C C . THR A 1 316 ? -17.328 -43.156 -28.469 1 91.75 316 THR A C 1
ATOM 2463 O O . THR A 1 316 ? -17.438 -43.594 -29.609 1 91.75 316 THR A O 1
ATOM 2466 N N . MET A 1 317 ? -18.391 -42.875 -27.766 1 93.31 317 MET A N 1
ATOM 2467 C CA . MET A 1 317 ? -19.734 -43.156 -28.281 1 93.31 317 MET A CA 1
ATOM 2468 C C . MET A 1 317 ? -20.078 -42.156 -29.391 1 93.31 317 MET A C 1
ATOM 2470 O O . MET A 1 317 ? -19.578 -41.031 -29.422 1 93.31 317 MET A O 1
ATOM 2474 N N . SER A 1 318 ? -20.891 -42.594 -30.344 1 93.12 318 SER A N 1
ATOM 2475 C CA . SER A 1 318 ? -21.359 -41.688 -31.391 1 93.12 318 SER A CA 1
ATOM 2476 C C . SER A 1 318 ? -22.172 -40.531 -30.812 1 93.12 318 SER A C 1
ATOM 2478 O O . SER A 1 318 ? -22.953 -40.719 -29.891 1 93.12 318 SER A O 1
ATOM 2480 N N . PRO A 1 319 ? -21.953 -39.344 -31.406 1 95.38 319 PRO A N 1
ATOM 2481 C CA . PRO A 1 319 ? -22.625 -38.156 -30.875 1 95.38 319 PRO A CA 1
ATOM 2482 C C . PRO A 1 319 ? -24.141 -38.219 -31.047 1 95.38 319 PRO A C 1
ATOM 2484 O O . PRO A 1 319 ? -24.641 -38.75 -32.031 1 95.38 319 PRO A O 1
ATOM 2487 N N . LEU A 1 320 ? -24.859 -37.688 -30.094 1 95.44 320 LEU A N 1
ATOM 2488 C CA . LEU A 1 320 ? -26.312 -37.594 -30.125 1 95.44 320 LEU A CA 1
ATOM 2489 C C . LEU A 1 320 ? -26.766 -36.156 -30.422 1 95.44 320 LEU A C 1
ATOM 2491 O O . LEU A 1 320 ? -27.844 -35.969 -31 1 95.44 320 LEU A O 1
ATOM 2495 N N . ALA A 1 321 ? -26.016 -35.156 -30.031 1 93.69 321 ALA A N 1
ATOM 2496 C CA . ALA A 1 321 ? -26.438 -33.75 -30.172 1 93.69 321 ALA A CA 1
ATOM 2497 C C . ALA A 1 321 ? -25.328 -32.938 -30.828 1 93.69 321 ALA A C 1
ATOM 2499 O O . ALA A 1 321 ? -25.609 -32.031 -31.625 1 93.69 321 ALA A O 1
ATOM 2500 N N . SER A 1 322 ? -24.047 -33.219 -30.578 1 91.19 322 SER A N 1
ATOM 2501 C CA . SER A 1 322 ? -22.938 -32.375 -31.031 1 91.19 322 SER A CA 1
ATOM 2502 C C . SER A 1 322 ? -22.688 -32.562 -32.531 1 91.19 322 SER A C 1
ATOM 2504 O O . SER A 1 322 ? -22.797 -33.656 -33.031 1 91.19 322 SER A O 1
ATOM 2506 N N . ASN A 1 323 ? -22.25 -31.453 -33.281 1 90.25 323 ASN A N 1
ATOM 2507 C CA . ASN A 1 323 ? -21.953 -31.484 -34.688 1 90.25 323 ASN A CA 1
ATOM 2508 C C . ASN A 1 323 ? -20.5 -31.094 -34.969 1 90.25 323 ASN A C 1
ATOM 2510 O O . ASN A 1 323 ? -20.141 -30.828 -36.125 1 90.25 323 ASN A O 1
ATOM 2514 N N . TYR A 1 324 ? -19.703 -31.031 -34 1 90.88 324 TYR A N 1
ATOM 2515 C CA . TYR A 1 324 ? -18.328 -30.625 -34.219 1 90.88 324 TYR A CA 1
ATOM 2516 C C . TYR A 1 324 ? -17.5 -31.766 -34.812 1 90.88 324 TYR A C 1
ATOM 2518 O O . TYR A 1 324 ? -17.641 -32.906 -34.406 1 90.88 324 TYR A O 1
ATOM 2526 N N . SER A 1 325 ? -16.719 -31.312 -35.812 1 87.75 325 SER A N 1
ATOM 2527 C CA . SER A 1 325 ? -15.836 -32.281 -36.438 1 87.75 325 SER A CA 1
ATOM 2528 C C . SER A 1 325 ? -14.484 -32.375 -35.75 1 87.75 325 SER A C 1
ATOM 2530 O O . SER A 1 325 ? -13.789 -31.359 -35.656 1 87.75 325 SER A O 1
ATOM 2532 N N . SER A 1 326 ? -14.133 -33.469 -35.281 1 89.06 326 SER A N 1
ATOM 2533 C CA . SER A 1 326 ? -12.836 -33.781 -34.656 1 89.06 326 SER A CA 1
ATOM 2534 C C . SER A 1 326 ? -12.555 -32.844 -33.5 1 89.06 326 SER A C 1
ATOM 2536 O O . SER A 1 326 ? -11.516 -32.156 -33.469 1 89.06 326 SER A O 1
ATOM 2538 N N . PRO A 1 327 ? -13.516 -32.75 -32.594 1 95 327 PRO A N 1
ATOM 2539 C CA . PRO A 1 327 ? -13.219 -31.953 -31.391 1 95 327 PRO A CA 1
ATOM 2540 C C . PRO A 1 327 ? -12.055 -32.5 -30.578 1 95 327 PRO A C 1
ATOM 2542 O O . PRO A 1 327 ? -11.57 -33.594 -30.844 1 95 327 PRO A O 1
ATOM 2545 N N . LEU A 1 328 ? -11.531 -31.703 -29.719 1 94.75 328 LEU A N 1
ATOM 2546 C CA . LEU A 1 328 ? -10.5 -32.188 -28.797 1 94.75 328 LEU A CA 1
ATOM 2547 C C . LEU A 1 328 ? -11.008 -33.375 -27.984 1 94.75 328 LEU A C 1
ATOM 2549 O O . LEU A 1 328 ? -10.258 -34.312 -27.719 1 94.75 328 LEU A O 1
ATOM 2553 N N . ALA A 1 329 ? -12.258 -33.281 -27.562 1 95.88 329 ALA A N 1
ATOM 2554 C CA . ALA A 1 329 ? -12.914 -34.406 -26.875 1 95.88 329 ALA A CA 1
ATOM 2555 C C . ALA A 1 329 ? -14.438 -34.281 -26.984 1 95.88 329 ALA A C 1
ATOM 2557 O O . ALA A 1 329 ? -14.984 -33.188 -27 1 95.88 329 ALA A O 1
ATOM 2558 N N . LEU A 1 330 ? -15.016 -35.344 -27.219 1 97 330 LEU A N 1
ATOM 2559 C CA . LEU A 1 330 ? -16.453 -35.5 -27.094 1 97 330 LEU A CA 1
ATOM 2560 C C . LEU A 1 330 ? -16.812 -36.438 -25.938 1 97 330 LEU A C 1
ATOM 2562 O O . LEU A 1 330 ? -16.438 -37.594 -25.938 1 97 330 LEU A O 1
ATOM 2566 N N . VAL A 1 331 ? -17.484 -35.875 -24.938 1 96.31 331 VAL A N 1
ATOM 2567 C CA . VAL A 1 331 ? -17.734 -36.594 -23.703 1 96.31 331 VAL A CA 1
ATOM 2568 C C . VAL A 1 331 ? -19.234 -36.75 -23.5 1 96.31 331 VAL A C 1
ATOM 2570 O O . VAL A 1 331 ? -19.984 -35.781 -23.578 1 96.31 331 VAL A O 1
ATOM 2573 N N . GLN A 1 332 ? -19.688 -37.938 -23.328 1 96.62 332 GLN A N 1
ATOM 2574 C CA . GLN A 1 332 ? -21.062 -38.25 -22.906 1 96.62 332 GLN A CA 1
ATOM 2575 C C . GLN A 1 332 ? -21.078 -38.781 -21.484 1 96.62 332 GLN A C 1
ATOM 2577 O O . GLN A 1 332 ? -20.219 -39.594 -21.109 1 96.62 332 GLN A O 1
ATOM 2582 N N . SER A 1 333 ? -21.984 -38.219 -20.734 1 96.12 333 SER A N 1
ATOM 2583 C CA . SER A 1 333 ? -22.016 -38.625 -19.328 1 96.12 333 SER A CA 1
ATOM 2584 C C . SER A 1 333 ? -23.438 -38.938 -18.875 1 96.12 333 SER A C 1
ATOM 2586 O O . SER A 1 333 ? -24.406 -38.375 -19.391 1 96.12 333 SER A O 1
ATOM 2588 N N . ILE A 1 334 ? -23.562 -39.938 -18.047 1 95.56 334 ILE A N 1
ATOM 2589 C CA . ILE A 1 334 ? -24.766 -40.312 -17.297 1 95.56 334 ILE A CA 1
ATOM 2590 C C . ILE A 1 334 ? -24.469 -40.312 -15.805 1 95.56 334 ILE A C 1
ATOM 2592 O O . ILE A 1 334 ? -23.469 -40.906 -15.375 1 95.56 334 ILE A O 1
ATOM 2596 N N . ALA A 1 335 ? -25.234 -39.594 -15.047 1 93.94 335 ALA A N 1
ATOM 2597 C CA . ALA A 1 335 ? -25.016 -39.594 -13.602 1 93.94 335 ALA A CA 1
ATOM 2598 C C . ALA A 1 335 ? -26.344 -39.594 -12.844 1 93.94 335 ALA A C 1
ATOM 2600 O O . ALA A 1 335 ? -27.328 -39 -13.289 1 93.94 335 ALA A O 1
ATOM 2601 N N . GLY A 1 336 ? -26.344 -40.344 -11.758 1 90.81 336 GLY A N 1
ATOM 2602 C CA . GLY A 1 336 ? -27.422 -40.312 -10.797 1 90.81 336 GLY A CA 1
ATOM 2603 C C . GLY A 1 336 ? -27.016 -39.688 -9.477 1 90.81 336 GLY A C 1
ATOM 2604 O O . GLY A 1 336 ? -25.891 -39.844 -9.016 1 90.81 336 GLY A O 1
ATOM 2605 N N . TYR A 1 337 ? -27.969 -38.906 -8.953 1 87.88 337 TYR A N 1
ATOM 2606 C CA . TYR A 1 337 ? -27.672 -38.219 -7.711 1 87.88 337 TYR A CA 1
ATOM 2607 C C . TYR A 1 337 ? -28.656 -38.594 -6.617 1 87.88 337 TYR A C 1
ATOM 2609 O O . TYR A 1 337 ? -29.797 -38.969 -6.902 1 87.88 337 TYR A O 1
ATOM 2617 N N . PRO A 1 338 ? -28.094 -38.438 -5.391 1 81.88 338 PRO A N 1
ATOM 2618 C CA . PRO A 1 338 ? -29.031 -38.625 -4.285 1 81.88 338 PRO A CA 1
ATOM 2619 C C . PRO A 1 338 ? -30.047 -37.469 -4.176 1 81.88 338 PRO A C 1
ATOM 2621 O O . PRO A 1 338 ? -29.812 -36.375 -4.695 1 81.88 338 PRO A O 1
ATOM 2624 N N . SER A 1 339 ? -31.234 -37.812 -3.656 1 71.31 339 SER A N 1
ATOM 2625 C CA . SER A 1 339 ? -32.281 -36.812 -3.498 1 71.31 339 SER A CA 1
ATOM 2626 C C . SER A 1 339 ? -31.797 -35.625 -2.658 1 71.31 339 SER A C 1
ATOM 2628 O O . SER A 1 339 ? -30.844 -35.75 -1.887 1 71.31 339 SER A O 1
ATOM 2630 N N . GLU A 1 340 ? -32.281 -34.406 -2.951 1 63.28 340 GLU A N 1
ATOM 2631 C CA . GLU A 1 340 ? -31.906 -33.125 -2.357 1 63.28 340 GLU A CA 1
ATOM 2632 C C . GLU A 1 340 ? -31.766 -33.25 -0.843 1 63.28 340 GLU A C 1
ATOM 2634 O O . GLU A 1 340 ? -32.625 -33.781 -0.173 1 63.28 340 GLU A O 1
ATOM 2639 N N . GLY A 1 341 ? -30.75 -32.906 -0.17 1 55.66 341 GLY A N 1
ATOM 2640 C CA . GLY A 1 341 ? -30.531 -32.906 1.27 1 55.66 341 GLY A CA 1
ATOM 2641 C C . GLY A 1 341 ? -29.75 -34.094 1.751 1 55.66 341 GLY A C 1
ATOM 2642 O O . GLY A 1 341 ? -29.344 -34.156 2.916 1 55.66 341 GLY A O 1
ATOM 2643 N N . SER A 1 342 ? -29.641 -35.094 0.94 1 55.66 342 SER A N 1
ATOM 2644 C CA . SER A 1 342 ? -29 -36.312 1.456 1 55.66 342 SER A CA 1
ATOM 2645 C C . SER A 1 342 ? -27.484 -36.25 1.264 1 55.66 342 SER A C 1
ATOM 2647 O O . SER A 1 342 ? -27 -35.906 0.19 1 55.66 342 SER A O 1
ATOM 2649 N N . THR A 1 343 ? -26.828 -35.906 2.213 1 51.94 343 THR A N 1
ATOM 2650 C CA . THR A 1 343 ? -25.375 -36.031 2.191 1 51.94 343 THR A CA 1
ATOM 2651 C C . THR A 1 343 ? -24.969 -37.5 2.01 1 51.94 343 THR A C 1
ATOM 2653 O O . THR A 1 343 ? -25.766 -38.406 2.242 1 51.94 343 THR A O 1
ATOM 2656 N N . LEU A 1 344 ? -23.891 -37.781 1.279 1 55.88 344 LEU A N 1
ATOM 2657 C CA . LEU A 1 344 ? -23.328 -39.094 1.046 1 55.88 344 LEU A CA 1
ATOM 2658 C C . LEU A 1 344 ? -23.219 -39.875 2.352 1 55.88 344 LEU A C 1
ATOM 2660 O O . LEU A 1 344 ? -22.25 -40.625 2.555 1 55.88 344 LEU A O 1
ATOM 2664 N N . SER A 1 345 ? -24.062 -39.656 3.375 1 53.16 345 SER A N 1
ATOM 2665 C CA . SER A 1 345 ? -23.938 -40.375 4.629 1 53.16 345 SER A CA 1
ATOM 2666 C C . SER A 1 345 ? -24.297 -41.844 4.441 1 53.16 345 SER A C 1
ATOM 2668 O O . SER A 1 345 ? -23.906 -42.688 5.25 1 53.16 345 SER A O 1
ATOM 2670 N N . GLU A 1 346 ? -25.109 -42.281 3.43 1 59.38 346 GLU A N 1
ATOM 2671 C CA . GLU A 1 346 ? -25.453 -43.688 3.174 1 59.38 346 GLU A CA 1
ATOM 2672 C C . GLU A 1 346 ? -25.078 -44.094 1.752 1 59.38 346 GLU A C 1
ATOM 2674 O O . GLU A 1 346 ? -24.984 -43.25 0.86 1 59.38 346 GLU A O 1
ATOM 2679 N N . PRO A 1 347 ? -24.688 -45.406 1.669 1 70.06 347 PRO A N 1
ATOM 2680 C CA . PRO A 1 347 ? -24.359 -45.844 0.315 1 70.06 347 PRO A CA 1
ATOM 2681 C C . PRO A 1 347 ? -25.453 -45.531 -0.698 1 70.06 347 PRO A C 1
ATOM 2683 O O . PRO A 1 347 ? -26.625 -45.781 -0.453 1 70.06 347 PRO A O 1
ATOM 2686 N N . PHE A 1 348 ? -25.203 -44.906 -1.777 1 79.12 348 PHE A N 1
ATOM 2687 C CA . PHE A 1 348 ? -26.156 -44.375 -2.76 1 79.12 348 PHE A CA 1
ATOM 2688 C C . PHE A 1 348 ? -26.312 -45.375 -3.908 1 79.12 348 PHE A C 1
ATOM 2690 O O . PHE A 1 348 ? -25.328 -45.969 -4.371 1 79.12 348 PHE A O 1
ATOM 2697 N N . MET A 1 349 ? -27.547 -45.656 -4.199 1 80.56 349 MET A N 1
ATOM 2698 C CA . MET A 1 349 ? -27.938 -46.406 -5.402 1 80.56 349 MET A CA 1
ATOM 2699 C C . MET A 1 349 ? -29.016 -45.625 -6.164 1 80.56 349 MET A C 1
ATOM 2701 O O . MET A 1 349 ? -29.875 -45 -5.559 1 80.56 349 MET A O 1
ATOM 2705 N N . ILE A 1 350 ? -28.953 -45.781 -7.504 1 87.44 350 ILE A N 1
ATOM 2706 C CA . ILE A 1 350 ? -29.953 -45.094 -8.312 1 87.44 350 ILE A CA 1
ATOM 2707 C C . ILE A 1 350 ? -31.297 -45.812 -8.164 1 87.44 350 ILE A C 1
ATOM 2709 O O . ILE A 1 350 ? -31.406 -47 -8.398 1 87.44 350 ILE A O 1
ATOM 2713 N N . THR A 1 351 ? -32.25 -45 -7.664 1 84.81 351 THR A N 1
ATOM 2714 C CA . THR A 1 351 ? -33.594 -45.5 -7.512 1 84.81 351 THR A CA 1
ATOM 2715 C C . THR A 1 351 ? -34.562 -44.812 -8.469 1 84.81 351 THR A C 1
ATOM 2717 O O . THR A 1 351 ? -34.125 -44 -9.305 1 84.81 351 THR A O 1
ATOM 2720 N N . ASN A 1 352 ? -35.875 -45.25 -8.328 1 84.81 352 ASN A N 1
ATOM 2721 C CA . ASN A 1 352 ? -36.906 -44.719 -9.227 1 84.81 352 ASN A CA 1
ATOM 2722 C C . ASN A 1 352 ? -37.062 -43.188 -9.055 1 84.81 352 ASN A C 1
ATOM 2724 O O . ASN A 1 352 ? -37.469 -42.5 -9.992 1 84.81 352 ASN A O 1
ATOM 2728 N N . ASP A 1 353 ? -36.625 -42.656 -7.926 1 84.12 353 ASP A N 1
ATOM 2729 C CA . ASP A 1 353 ? -36.875 -41.219 -7.648 1 84.12 353 ASP A CA 1
ATOM 2730 C C . ASP A 1 353 ? -35.562 -40.438 -7.688 1 84.12 353 ASP A C 1
ATOM 2732 O O . ASP A 1 353 ? -35.562 -39.219 -7.469 1 84.12 353 ASP A O 1
ATOM 2736 N N . SER A 1 354 ? -34.531 -41.156 -7.988 1 87.31 354 SER A N 1
ATOM 2737 C CA . SER A 1 354 ? -33.25 -40.469 -8 1 87.31 354 SER A CA 1
ATOM 2738 C C . SER A 1 354 ? -33.156 -39.531 -9.188 1 87.31 354 SER A C 1
ATOM 2740 O O . SER A 1 354 ? -33.531 -39.875 -10.312 1 87.31 354 SER A O 1
ATOM 2742 N N . PRO A 1 355 ? -32.75 -38.281 -8.953 1 90.44 355 PRO A N 1
ATOM 2743 C CA . PRO A 1 355 ? -32.5 -37.375 -10.086 1 90.44 355 PRO A CA 1
ATOM 2744 C C . PRO A 1 355 ? -31.391 -37.875 -11.008 1 90.44 355 PRO A C 1
ATOM 2746 O O . PRO A 1 355 ? -30.359 -38.375 -10.531 1 90.44 355 PRO A O 1
ATOM 2749 N N . LEU A 1 356 ? -31.672 -37.906 -12.297 1 92.12 356 LEU A N 1
ATOM 2750 C CA . LEU A 1 356 ? -30.703 -38.312 -13.297 1 92.12 356 LEU A CA 1
ATOM 2751 C C . LEU A 1 356 ? -30.281 -37.156 -14.164 1 92.12 356 LEU A C 1
ATOM 2753 O O . LEU A 1 356 ? -31.062 -36.219 -14.367 1 92.12 356 LEU A O 1
ATOM 2757 N N . SER A 1 357 ? -29.078 -37.125 -14.531 1 94 357 SER A N 1
ATOM 2758 C CA . SER A 1 357 ? -28.562 -36.125 -15.453 1 94 357 SER A CA 1
ATOM 2759 C C . SER A 1 357 ? -27.688 -36.75 -16.531 1 94 357 SER A C 1
ATOM 2761 O O . SER A 1 357 ? -26.953 -37.719 -16.266 1 94 357 SER A O 1
ATOM 2763 N N . ALA A 1 358 ? -27.891 -36.438 -17.734 1 96.5 358 ALA A N 1
ATOM 2764 C CA . ALA A 1 358 ? -27.062 -36.812 -18.859 1 96.5 358 ALA A CA 1
ATOM 2765 C C . ALA A 1 358 ? -26.641 -35.594 -19.688 1 96.5 358 ALA A C 1
ATOM 2767 O O . ALA A 1 358 ? -27.453 -34.719 -19.922 1 96.5 358 ALA A O 1
ATOM 2768 N N . HIS A 1 359 ? -25.391 -35.562 -20.031 1 97.12 359 HIS A N 1
ATOM 2769 C CA . HIS A 1 359 ? -24.891 -34.438 -20.828 1 97.12 359 HIS A CA 1
ATOM 2770 C C . HIS A 1 359 ? -23.953 -34.938 -21.922 1 97.12 359 HIS A C 1
ATOM 2772 O O . HIS A 1 359 ? -23.281 -35.969 -21.766 1 97.12 359 HIS A O 1
ATOM 2778 N N . GLU A 1 360 ? -24 -34.375 -23.031 1 97.81 360 GLU A N 1
ATOM 2779 C CA . GLU A 1 360 ? -23.016 -34.469 -24.094 1 97.81 360 GLU A CA 1
ATOM 2780 C C . GLU A 1 360 ? -22.219 -33.188 -24.234 1 97.81 360 GLU A C 1
ATOM 2782 O O . GLU A 1 360 ? -22.781 -32.125 -24.5 1 97.81 360 GLU A O 1
ATOM 2787 N N . CYS A 1 361 ? -20.938 -33.281 -23.984 1 97.31 361 CYS A N 1
ATOM 2788 C CA . CYS A 1 361 ? -20.094 -32.094 -24.016 1 97.31 361 CYS A CA 1
ATOM 2789 C C . CYS A 1 361 ? -18.969 -32.25 -25.031 1 97.31 361 CYS A C 1
ATOM 2791 O O . CYS A 1 361 ? -18.422 -33.344 -25.203 1 97.31 361 CYS A O 1
ATOM 2793 N N . ALA A 1 362 ? -18.656 -31.203 -25.75 1 97.31 362 ALA A N 1
ATOM 2794 C CA . ALA A 1 362 ? -17.547 -31.125 -26.688 1 97.31 362 ALA A CA 1
ATOM 2795 C C . ALA A 1 362 ? -16.531 -30.078 -26.25 1 97.31 362 ALA A C 1
ATOM 2797 O O . ALA A 1 362 ? -16.891 -28.938 -25.938 1 97.31 362 ALA A O 1
ATOM 2798 N N . LEU A 1 363 ? -15.289 -30.531 -26.047 1 97.5 363 LEU A N 1
ATOM 2799 C CA . LEU A 1 363 ? -14.188 -29.594 -25.891 1 97.5 363 LEU A CA 1
ATOM 2800 C C . LEU A 1 363 ? -13.555 -29.266 -27.25 1 97.5 363 LEU A C 1
ATOM 2802 O O . LEU A 1 363 ? -13.141 -30.172 -27.969 1 97.5 363 LEU A O 1
ATOM 2806 N N . ILE A 1 364 ? -13.531 -28 -27.656 1 96.75 364 ILE A N 1
ATOM 2807 C CA . ILE A 1 364 ? -13.062 -27.594 -28.969 1 96.75 364 ILE A CA 1
ATOM 2808 C C . ILE A 1 364 ? -12.039 -26.469 -28.844 1 96.75 364 ILE A C 1
ATOM 2810 O O . ILE A 1 364 ? -12.078 -25.703 -27.875 1 96.75 364 ILE A O 1
ATOM 2814 N N . PRO A 1 365 ? -11.055 -26.469 -29.766 1 95.56 365 PRO A N 1
ATOM 2815 C CA . PRO A 1 365 ? -10.203 -25.281 -29.797 1 95.56 365 PRO A CA 1
ATOM 2816 C C . PRO A 1 365 ? -10.969 -24.016 -30.203 1 95.56 365 PRO A C 1
ATOM 2818 O O . PRO A 1 365 ? -11.836 -24.078 -31.078 1 95.56 365 PRO A O 1
ATOM 2821 N N . CYS A 1 366 ? -10.766 -22.969 -29.547 1 95.31 366 CYS A N 1
ATOM 2822 C CA . CYS A 1 366 ? -11.43 -21.703 -29.844 1 95.31 366 CYS A CA 1
ATOM 2823 C C . CYS A 1 366 ? -10.539 -20.516 -29.484 1 95.31 366 CYS A C 1
ATOM 2825 O O . CYS A 1 366 ? -9.414 -20.703 -29.031 1 95.31 366 CYS A O 1
ATOM 2827 N N . VAL A 1 367 ? -10.977 -19.344 -29.844 1 93.38 367 VAL A N 1
ATOM 2828 C CA . VAL A 1 367 ? -10.367 -18.094 -29.406 1 93.38 367 VAL A CA 1
ATOM 2829 C C . VAL A 1 367 ? -11.336 -17.328 -28.5 1 93.38 367 VAL A C 1
ATOM 2831 O O . VAL A 1 367 ? -12.539 -17.281 -28.766 1 93.38 367 VAL A O 1
ATOM 2834 N N . GLN A 1 368 ? -10.852 -16.875 -27.422 1 93.75 368 GLN A N 1
ATOM 2835 C CA . GLN A 1 368 ? -11.68 -16.125 -26.484 1 93.75 368 GLN A CA 1
ATOM 2836 C C . GLN A 1 368 ? -11.164 -14.695 -26.312 1 93.75 368 GLN A C 1
ATOM 2838 O O . GLN A 1 368 ? -9.953 -14.469 -26.297 1 93.75 368 GLN A O 1
ATOM 2843 N N . ARG A 1 369 ? -12.094 -13.766 -26.25 1 92.06 369 ARG A N 1
ATOM 2844 C CA . ARG A 1 369 ? -11.805 -12.43 -25.734 1 92.06 369 ARG A CA 1
ATOM 2845 C C . ARG A 1 369 ? -12.117 -12.344 -24.234 1 92.06 369 ARG A C 1
ATOM 2847 O O . ARG A 1 369 ? -13.258 -12.539 -23.828 1 92.06 369 ARG A O 1
ATOM 2854 N N . GLN A 1 370 ? -11.102 -12.07 -23.469 1 93.06 370 GLN A N 1
ATOM 2855 C CA . GLN A 1 370 ? -11.25 -12.117 -22.016 1 93.06 370 GLN A CA 1
ATOM 2856 C C . GLN A 1 370 ? -10.93 -10.766 -21.391 1 93.06 370 GLN A C 1
ATOM 2858 O O . GLN A 1 370 ? -10.109 -10.008 -21.922 1 93.06 370 GLN A O 1
ATOM 2863 N N . ASN A 1 371 ? -11.695 -10.477 -20.422 1 92.31 371 ASN A N 1
ATOM 2864 C CA . ASN A 1 371 ? -11.375 -9.398 -19.484 1 92.31 371 ASN A CA 1
ATOM 2865 C C . ASN A 1 371 ? -10.961 -9.938 -18.125 1 92.31 371 ASN A C 1
ATOM 2867 O O . ASN A 1 371 ? -11.711 -10.688 -17.5 1 92.31 371 ASN A O 1
ATOM 2871 N N . LEU A 1 372 ? -9.734 -9.602 -17.719 1 92.81 372 LEU A N 1
ATOM 2872 C CA . LEU A 1 372 ? -9.227 -10.102 -16.453 1 92.81 372 LEU A CA 1
ATOM 2873 C C . LEU A 1 372 ? -8.891 -8.953 -15.508 1 92.81 372 LEU A C 1
ATOM 2875 O O . LEU A 1 372 ? -8.242 -7.984 -15.906 1 92.81 372 LEU A O 1
ATOM 2879 N N . VAL A 1 373 ? -9.398 -9.016 -14.305 1 89.81 373 VAL A N 1
ATOM 2880 C CA . VAL A 1 373 ? -9.047 -8.102 -13.227 1 89.81 373 VAL A CA 1
ATOM 2881 C C . VAL A 1 373 ? -8.648 -8.898 -11.984 1 89.81 373 VAL A C 1
ATOM 2883 O O . VAL A 1 373 ? -9.297 -9.891 -11.648 1 89.81 373 VAL A O 1
ATOM 2886 N N . ILE A 1 374 ? -7.531 -8.586 -11.406 1 85.31 374 ILE A N 1
ATOM 2887 C CA . ILE A 1 374 ? -7.074 -9.188 -10.156 1 85.31 374 ILE A CA 1
ATOM 2888 C C . ILE A 1 374 ? -7.254 -8.203 -9.008 1 85.31 374 ILE A C 1
ATOM 2890 O O . ILE A 1 374 ? -6.816 -7.051 -9.102 1 85.31 374 ILE A O 1
ATOM 2894 N N . HIS A 1 375 ? -7.922 -8.633 -7.992 1 80.75 375 HIS A N 1
ATOM 2895 C CA . HIS A 1 375 ? -8.133 -7.797 -6.812 1 80.75 375 HIS A CA 1
ATOM 2896 C C . HIS A 1 375 ? -7.59 -8.477 -5.559 1 80.75 375 HIS A C 1
ATOM 2898 O O . HIS A 1 375 ? -7.539 -9.711 -5.488 1 80.75 375 HIS A O 1
ATOM 2904 N N . ARG A 1 376 ? -7.168 -7.617 -4.574 1 74.56 376 ARG A N 1
ATOM 2905 C CA . ARG A 1 376 ? -6.766 -8.156 -3.281 1 74.56 376 ARG A CA 1
ATOM 2906 C C . ARG A 1 376 ? -7.98 -8.633 -2.486 1 74.56 376 ARG A C 1
ATOM 2908 O O . ARG A 1 376 ? -9.055 -8.031 -2.562 1 74.56 376 ARG A O 1
ATOM 2915 N N . GLU A 1 377 ? -7.695 -9.82 -1.815 1 64.38 377 GLU A N 1
ATOM 2916 C CA . GLU A 1 377 ? -8.766 -10.391 -1.001 1 64.38 377 GLU A CA 1
ATOM 2917 C C . GLU A 1 377 ? -9.195 -9.422 0.096 1 64.38 377 GLU A C 1
ATOM 2919 O O . GLU A 1 377 ? -8.359 -8.828 0.771 1 64.38 377 GLU A O 1
ATOM 2924 N N . GLY A 1 378 ? -10.469 -9.242 0.379 1 58.12 378 GLY A N 1
ATOM 2925 C CA . GLY A 1 378 ? -11.023 -8.406 1.437 1 58.12 378 GLY A CA 1
ATOM 2926 C C . GLY A 1 378 ? -11.477 -7.043 0.948 1 58.12 378 GLY A C 1
ATOM 2927 O O . GLY A 1 378 ? -12.219 -6.348 1.641 1 58.12 378 GLY A O 1
ATOM 2928 N N . ASP A 1 379 ? -10.672 -6.418 0.007 1 51.81 379 ASP A N 1
ATOM 2929 C CA . ASP A 1 379 ? -11.18 -5.137 -0.47 1 51.81 379 ASP A CA 1
ATOM 2930 C C . ASP A 1 379 ? -12.609 -5.277 -0.998 1 51.81 379 ASP A C 1
ATOM 2932 O O . ASP A 1 379 ? -13.406 -4.348 -0.896 1 51.81 379 ASP A O 1
ATOM 2936 N N . ASP A 1 380 ? -12.867 -6.25 -1.825 1 44.12 380 ASP A N 1
ATOM 2937 C CA . ASP A 1 380 ? -14.234 -6.371 -2.314 1 44.12 380 ASP A CA 1
ATOM 2938 C C . ASP A 1 380 ? -15.078 -7.223 -1.369 1 44.12 380 ASP A C 1
ATOM 2940 O O . ASP A 1 380 ? -14.68 -8.328 -0.99 1 44.12 380 ASP A O 1
ATOM 2944 N N . SER A 1 381 ? -15.789 -6.594 -0.415 1 38.75 381 SER A N 1
ATOM 2945 C CA . SER A 1 381 ? -16.891 -7.137 0.371 1 38.75 381 SER A CA 1
ATOM 2946 C C . SER A 1 381 ? -17.609 -8.25 -0.382 1 38.75 381 SER A C 1
ATOM 2948 O O . SER A 1 381 ? -18.688 -8.695 0.028 1 38.75 381 SER A O 1
ATOM 2950 N N . SER A 1 382 ? -17.391 -8.414 -1.569 1 38.22 382 SER A N 1
ATOM 2951 C CA . SER A 1 382 ? -18.438 -9.289 -2.098 1 38.22 382 SER A CA 1
ATOM 2952 C C . SER A 1 382 ? -18.422 -10.648 -1.402 1 38.22 382 SER A C 1
ATOM 2954 O O . SER A 1 382 ? -17.391 -11.086 -0.894 1 38.22 382 SER A O 1
ATOM 2956 N N . GLY A 1 383 ? -19.562 -11.227 -1.199 1 37 383 GLY A N 1
ATOM 2957 C CA . GLY A 1 383 ? -20.125 -12.406 -0.554 1 37 383 GLY A CA 1
ATOM 2958 C C . GLY A 1 383 ? -19.203 -13.609 -0.616 1 37 383 GLY A C 1
ATOM 2959 O O . GLY A 1 383 ? -18.906 -14.227 0.411 1 37 383 GLY A O 1
ATOM 2960 N N . ASP A 1 384 ? -19.203 -14.328 -1.752 1 41.38 384 ASP A N 1
ATOM 2961 C CA . ASP A 1 384 ? -18.766 -15.727 -1.746 1 41.38 384 ASP A CA 1
ATOM 2962 C C . ASP A 1 384 ? -17.25 -15.836 -1.622 1 41.38 384 ASP A C 1
ATOM 2964 O O . ASP A 1 384 ? -16.516 -15.414 -2.521 1 41.38 384 ASP A O 1
ATOM 2968 N N . LEU A 1 385 ? -16.734 -15.641 -0.521 1 48.56 385 LEU A N 1
ATOM 2969 C CA . LEU A 1 385 ? -15.336 -15.711 -0.108 1 48.56 385 LEU A CA 1
ATOM 2970 C C . LEU A 1 385 ? -14.594 -16.797 -0.875 1 48.56 385 LEU A C 1
ATOM 2972 O O . LEU A 1 385 ? -14.773 -17.984 -0.599 1 48.56 385 LEU A O 1
ATOM 2976 N N . LEU A 1 386 ? -14.43 -16.594 -2.207 1 53.69 386 LEU A N 1
ATOM 2977 C CA . LEU A 1 386 ? -13.57 -17.516 -2.916 1 53.69 386 LEU A CA 1
ATOM 2978 C C . LEU A 1 386 ? -12.227 -17.672 -2.209 1 53.69 386 LEU A C 1
ATOM 2980 O O . LEU A 1 386 ? -11.594 -16.672 -1.853 1 53.69 386 LEU A O 1
ATOM 2984 N N . ARG A 1 387 ? -12.094 -18.734 -1.614 1 55.16 387 ARG A N 1
ATOM 2985 C CA . ARG A 1 387 ? -10.852 -19.031 -0.922 1 55.16 387 ARG A CA 1
ATOM 2986 C C . ARG A 1 387 ? -9.648 -18.875 -1.851 1 55.16 387 ARG A C 1
ATOM 2988 O O . ARG A 1 387 ? -9.609 -19.469 -2.928 1 55.16 387 ARG A O 1
ATOM 2995 N N . SER A 1 388 ? -9.039 -17.641 -1.843 1 56.72 388 SER A N 1
ATOM 2996 C CA . SER A 1 388 ? -7.77 -17.469 -2.539 1 56.72 388 SER A CA 1
ATOM 2997 C C . SER A 1 388 ? -6.59 -17.766 -1.621 1 56.72 388 SER A C 1
ATOM 2999 O O . SER A 1 388 ? -6.555 -17.312 -0.475 1 56.72 388 SER A O 1
ATOM 3001 N N . ASN A 1 389 ? -5.879 -18.672 -2.059 1 49.97 389 ASN A N 1
ATOM 3002 C CA . ASN A 1 389 ? -4.688 -19 -1.282 1 49.97 389 ASN A CA 1
ATOM 3003 C C . ASN A 1 389 ? -3.648 -17.875 -1.37 1 49.97 389 ASN A C 1
ATOM 3005 O O . ASN A 1 389 ? -2.812 -17.734 -0.476 1 49.97 389 ASN A O 1
ATOM 3009 N N . ASN A 1 390 ? -3.697 -17.094 -2.469 1 53.22 390 ASN A N 1
ATOM 3010 C CA . ASN A 1 390 ? -2.678 -16.078 -2.652 1 53.22 390 ASN A CA 1
ATOM 3011 C C . ASN A 1 390 ? -3.211 -14.688 -2.305 1 53.22 390 ASN A C 1
ATOM 3013 O O . ASN A 1 390 ? -2.529 -13.68 -2.52 1 53.22 390 ASN A O 1
ATOM 3017 N N . GLY A 1 391 ? -4.402 -14.648 -1.665 1 60.66 391 GLY A N 1
ATOM 3018 C CA . GLY A 1 391 ? -4.988 -13.391 -1.241 1 60.66 391 GLY A CA 1
ATOM 3019 C C . GLY A 1 391 ? -5.488 -12.547 -2.398 1 60.66 391 GLY A C 1
ATOM 3020 O O . GLY A 1 391 ? -5.871 -11.391 -2.211 1 60.66 391 GLY A O 1
ATOM 3021 N N . VAL A 1 392 ? -5.305 -13.094 -3.643 1 68.5 392 VAL A N 1
ATOM 3022 C CA . VAL A 1 392 ? -5.793 -12.359 -4.805 1 68.5 392 VAL A CA 1
ATOM 3023 C C . VAL A 1 392 ? -6.957 -13.117 -5.441 1 68.5 392 VAL A C 1
ATOM 3025 O O . VAL A 1 392 ? -6.961 -14.344 -5.477 1 68.5 392 VAL A O 1
ATOM 3028 N N . VAL A 1 393 ? -7.945 -12.391 -5.793 1 73.88 393 VAL A N 1
ATOM 3029 C CA . VAL A 1 393 ? -9.125 -12.977 -6.43 1 73.88 393 VAL A CA 1
ATOM 3030 C C . VAL A 1 393 ? -9.227 -12.484 -7.871 1 73.88 393 VAL A C 1
ATOM 3032 O O . VAL A 1 393 ? -9.203 -11.281 -8.125 1 73.88 393 VAL A O 1
ATOM 3035 N N . PRO A 1 394 ? -9.195 -13.523 -8.797 1 81.69 394 PRO A N 1
ATOM 3036 C CA . PRO A 1 394 ? -9.352 -13.133 -10.195 1 81.69 394 PRO A CA 1
ATOM 3037 C C . PRO A 1 394 ? -10.812 -12.938 -10.602 1 81.69 394 PRO A C 1
ATOM 3039 O O . PRO A 1 394 ? -11.695 -13.641 -10.102 1 81.69 394 PRO A O 1
ATOM 3042 N N . SER A 1 395 ? -11.109 -11.93 -11.297 1 85.06 395 SER A N 1
ATOM 3043 C CA . SER A 1 395 ? -12.367 -11.734 -12.008 1 85.06 395 SER A CA 1
ATOM 3044 C C . SER A 1 395 ? -12.172 -11.844 -13.516 1 85.06 395 SER A C 1
ATOM 3046 O O . SER A 1 395 ? -11.672 -10.914 -14.148 1 85.06 395 SER A O 1
ATOM 3048 N N . ILE A 1 396 ? -12.562 -13.031 -13.984 1 88.75 396 ILE A N 1
ATOM 3049 C CA . ILE A 1 396 ? -12.375 -13.297 -15.406 1 88.75 396 ILE A CA 1
ATOM 3050 C C . ILE A 1 396 ? -13.727 -13.281 -16.125 1 88.75 396 ILE A C 1
ATOM 3052 O O . ILE A 1 396 ? -14.664 -13.969 -15.695 1 88.75 396 ILE A O 1
ATOM 3056 N N . ASN A 1 397 ? -13.867 -12.469 -17.109 1 91.12 397 ASN A N 1
ATOM 3057 C CA . ASN A 1 397 ? -15.07 -12.398 -17.938 1 91.12 397 ASN A CA 1
ATOM 3058 C C . ASN A 1 397 ? -14.758 -12.672 -19.406 1 91.12 397 ASN A C 1
ATOM 3060 O O . ASN A 1 397 ? -13.914 -12 -20 1 91.12 397 ASN A O 1
ATOM 3064 N N . ILE A 1 398 ? -15.422 -13.727 -19.922 1 93.31 398 ILE A N 1
ATOM 3065 C CA . ILE A 1 398 ? -15.305 -14.031 -21.344 1 93.31 398 ILE A CA 1
ATOM 3066 C C . ILE A 1 398 ? -16.375 -13.281 -22.125 1 93.31 398 ILE A C 1
ATOM 3068 O O . ILE A 1 398 ? -17.562 -13.586 -22 1 93.31 398 ILE A O 1
ATOM 3072 N N . THR A 1 399 ? -16.031 -12.375 -22.969 1 89.88 399 THR A N 1
ATOM 3073 C CA . THR A 1 399 ? -16.969 -11.492 -23.641 1 89.88 399 THR A CA 1
ATOM 3074 C C . THR A 1 399 ? -17.375 -12.055 -25 1 89.88 399 THR A C 1
ATOM 3076 O O . THR A 1 399 ? -18.516 -11.898 -25.438 1 89.88 399 THR A O 1
ATOM 3079 N N . GLU A 1 400 ? -16.359 -12.617 -25.672 1 89.31 400 GLU A N 1
ATOM 3080 C CA . GLU A 1 400 ? -16.594 -13.188 -26.984 1 89.31 400 GLU A CA 1
ATOM 3081 C C . GLU A 1 400 ? -15.82 -14.492 -27.172 1 89.31 400 GLU A C 1
ATOM 3083 O O . GLU A 1 400 ? -14.781 -14.695 -26.547 1 89.31 400 GLU A O 1
ATOM 3088 N N . GLN A 1 401 ? -16.406 -15.383 -28.016 1 91.75 401 GLN A N 1
ATOM 3089 C CA . GLN A 1 401 ? -15.781 -16.656 -28.328 1 91.75 401 GLN A CA 1
ATOM 3090 C C . GLN A 1 401 ? -15.945 -17 -29.812 1 91.75 401 GLN A C 1
ATOM 3092 O O . GLN A 1 401 ? -17 -16.766 -30.391 1 91.75 401 GLN A O 1
ATOM 3097 N N . TRP A 1 402 ? -14.914 -17.438 -30.422 1 91.19 402 TRP A N 1
ATOM 3098 C CA . TRP A 1 402 ? -14.922 -17.953 -31.797 1 91.19 402 TRP A CA 1
ATOM 3099 C C . TRP A 1 402 ? -14.508 -19.422 -31.828 1 91.19 402 TRP A C 1
ATOM 3101 O O . TRP A 1 402 ? -13.406 -19.781 -31.406 1 91.19 402 TRP A O 1
ATOM 3111 N N . ASP A 1 403 ? -15.32 -20.328 -32.312 1 91.75 403 ASP A N 1
ATOM 3112 C CA . ASP A 1 403 ? -15.047 -21.75 -32.188 1 91.75 403 ASP A CA 1
ATOM 3113 C C . ASP A 1 403 ? -14.984 -22.422 -33.562 1 91.75 403 ASP A C 1
ATOM 3115 O O . ASP A 1 403 ? -15.117 -23.641 -33.656 1 91.75 403 ASP A O 1
ATOM 3119 N N . LYS A 1 404 ? -14.867 -21.609 -34.656 1 89.88 404 LYS A N 1
ATOM 3120 C CA . LYS A 1 404 ? -14.648 -22.219 -35.969 1 89.88 404 LYS A CA 1
ATOM 3121 C C . LYS A 1 404 ? -13.188 -22.594 -36.156 1 89.88 404 LYS A C 1
ATOM 3123 O O . LYS A 1 404 ? -12.297 -21.75 -36.062 1 89.88 404 LYS A O 1
ATOM 3128 N N . TYR A 1 405 ? -12.922 -23.859 -36.281 1 90.88 405 TYR A N 1
ATOM 3129 C CA . TYR A 1 405 ? -11.555 -24.312 -36.469 1 90.88 405 TYR A CA 1
ATOM 3130 C C . TYR A 1 405 ? -11.469 -25.312 -37.594 1 90.88 405 TYR A C 1
ATOM 3132 O O . TYR A 1 405 ? -12.461 -25.953 -37.938 1 90.88 405 TYR A O 1
ATOM 3140 N N . TYR A 1 406 ? -10.297 -25.281 -38.281 1 88.19 406 TYR A N 1
ATOM 3141 C CA . TYR A 1 406 ? -10.047 -26.156 -39.438 1 88.19 406 TYR A CA 1
ATOM 3142 C C . TYR A 1 406 ? -8.773 -26.984 -39.219 1 88.19 406 TYR A C 1
ATOM 3144 O O . TYR A 1 406 ? -7.746 -26.438 -38.812 1 88.19 406 TYR A O 1
ATOM 3152 N N . THR A 1 407 ? -8.977 -28.297 -39.312 1 85.44 407 THR A N 1
ATOM 3153 C CA . THR A 1 407 ? -7.816 -29.188 -39.25 1 85.44 407 THR A CA 1
ATOM 3154 C C . THR A 1 407 ? -7.203 -29.406 -40.625 1 85.44 407 THR A C 1
ATOM 3156 O O . THR A 1 407 ? -7.898 -29.797 -41.562 1 85.44 407 THR A O 1
ATOM 3159 N N . ASP A 1 408 ? -6.016 -28.844 -40.875 1 76 408 ASP A N 1
ATOM 3160 C CA . ASP A 1 408 ? -5.301 -29.125 -42.125 1 76 408 ASP A CA 1
ATOM 3161 C C . ASP A 1 408 ? -4.258 -30.219 -41.906 1 76 408 ASP A C 1
ATOM 3163 O O . ASP A 1 408 ? -3.154 -29.953 -41.438 1 76 408 ASP A O 1
ATOM 3167 N N . PRO A 1 409 ? -4.543 -31.391 -42.219 1 65.25 409 PRO A N 1
ATOM 3168 C CA . PRO A 1 409 ? -3.555 -32.469 -42.031 1 65.25 409 PRO A CA 1
ATOM 3169 C C . PRO A 1 409 ? -2.252 -32.188 -42.781 1 65.25 409 PRO A C 1
ATOM 3171 O O . PRO A 1 409 ? -1.174 -32.562 -42.312 1 65.25 409 PRO A O 1
ATOM 3174 N N . SER A 1 410 ? -2.355 -31.594 -43.969 1 66.81 410 SER A N 1
ATOM 3175 C CA . SER A 1 410 ? -1.155 -31.359 -44.781 1 66.81 410 SER A CA 1
ATOM 3176 C C . SER A 1 410 ? -0.293 -30.25 -44.156 1 66.81 410 SER A C 1
ATOM 3178 O O . SER A 1 410 ? 0.935 -30.297 -44.25 1 66.81 410 SER A O 1
ATOM 3180 N N . GLY A 1 411 ? -0.91 -29.359 -43.531 1 68.44 411 GLY A N 1
ATOM 3181 C CA . GLY A 1 411 ? -0.195 -28.203 -43 1 68.44 411 GLY A CA 1
ATOM 3182 C C . GLY A 1 411 ? 0.367 -28.453 -41.625 1 68.44 411 GLY A C 1
ATOM 3183 O O . GLY A 1 411 ? 1.239 -27.703 -41.156 1 68.44 411 GLY A O 1
ATOM 3184 N N . GLY A 1 412 ? -0.058 -29.531 -40.969 1 79.69 412 GLY A N 1
ATOM 3185 C CA . GLY A 1 412 ? 0.489 -29.891 -39.656 1 79.69 412 GLY A CA 1
ATOM 3186 C C . GLY A 1 412 ? -0.042 -29.047 -38.531 1 79.69 412 GLY A C 1
ATOM 3187 O O . GLY A 1 412 ? 0.583 -28.953 -37.469 1 79.69 412 GLY A O 1
ATOM 3188 N N . TRP A 1 413 ? -1.137 -28.266 -38.812 1 86.12 413 TRP A N 1
ATOM 3189 C CA . TRP A 1 413 ? -1.663 -27.406 -37.75 1 86.12 413 TRP A CA 1
ATOM 3190 C C . TRP A 1 413 ? -3.186 -27.359 -37.812 1 86.12 413 TRP A C 1
ATOM 3192 O O . TRP A 1 413 ? -3.791 -27.688 -38.844 1 86.12 413 TRP A O 1
ATOM 3202 N N . VAL A 1 414 ? -3.85 -27.031 -36.719 1 91.44 414 VAL A N 1
ATOM 3203 C CA . VAL A 1 414 ? -5.266 -26.688 -36.594 1 91.44 414 VAL A CA 1
ATOM 3204 C C . VAL A 1 414 ? -5.43 -25.172 -36.5 1 91.44 414 VAL A C 1
ATOM 3206 O O . VAL A 1 414 ? -4.879 -24.547 -35.594 1 91.44 414 VAL A O 1
ATOM 3209 N N . SER A 1 415 ? -6.109 -24.594 -37.438 1 90.5 415 SER A N 1
ATOM 3210 C CA . SER A 1 415 ? -6.301 -23.141 -37.469 1 90.5 415 SER A CA 1
ATOM 3211 C C . SER A 1 415 ? -7.688 -22.766 -36.969 1 90.5 415 SER A C 1
ATOM 3213 O O . SER A 1 415 ? -8.672 -23.438 -37.25 1 90.5 415 SER A O 1
ATOM 3215 N N . ILE A 1 416 ? -7.691 -21.766 -36.125 1 90.5 416 ILE A N 1
ATOM 3216 C CA . ILE A 1 416 ? -8.953 -21.219 -35.656 1 90.5 416 ILE A CA 1
ATOM 3217 C C . ILE A 1 416 ? -9.25 -19.906 -36.375 1 90.5 416 ILE A C 1
ATOM 3219 O O . ILE A 1 416 ? -8.414 -19 -36.375 1 90.5 416 ILE A O 1
ATOM 3223 N N . THR A 1 417 ? -10.359 -19.781 -37.031 1 84.75 417 THR A N 1
ATOM 3224 C CA . THR A 1 417 ? -10.68 -18.609 -37.844 1 84.75 417 THR A CA 1
ATOM 3225 C C . THR A 1 417 ? -11.727 -17.75 -37.156 1 84.75 417 THR A C 1
ATOM 3227 O O . THR A 1 417 ? -12.586 -18.25 -36.406 1 84.75 417 THR A O 1
ATOM 3230 N N . PHE A 1 418 ? -11.477 -16.422 -37.375 1 79.69 418 PHE A N 1
ATOM 3231 C CA . PHE A 1 418 ? -12.477 -15.469 -36.906 1 79.69 418 PHE A CA 1
ATOM 3232 C C . PHE A 1 418 ? -13.602 -15.328 -37.938 1 79.69 418 PHE A C 1
ATOM 3234 O O . PHE A 1 418 ? -13.383 -15.461 -39.156 1 79.69 418 PHE A O 1
ATOM 3241 N N . ASP A 1 419 ? -14.867 -15.57 -37.562 1 66.06 419 ASP A N 1
ATOM 3242 C CA . ASP A 1 419 ? -15.984 -15.484 -38.469 1 66.06 419 ASP A CA 1
ATOM 3243 C C . ASP A 1 419 ? -15.953 -14.172 -39.281 1 66.06 419 ASP A C 1
ATOM 3245 O O . ASP A 1 419 ? -16.188 -14.164 -40.469 1 66.06 419 ASP A O 1
ATOM 3249 N N . ASP A 1 420 ? -15.82 -13.016 -38.5 1 62.34 420 ASP A N 1
ATOM 3250 C CA . ASP A 1 420 ? -15.844 -11.688 -39.125 1 62.34 420 ASP A CA 1
ATOM 3251 C C . ASP A 1 420 ? -14.445 -11.062 -39.125 1 62.34 420 ASP A C 1
ATOM 3253 O O . ASP A 1 420 ? -13.828 -10.906 -38.062 1 62.34 420 ASP A O 1
ATOM 3257 N N . PRO A 1 421 ? -13.875 -10.984 -40.344 1 57.94 421 PRO A N 1
ATOM 3258 C CA . PRO A 1 421 ? -12.547 -10.375 -40.469 1 57.94 421 PRO A CA 1
ATOM 3259 C C . PRO A 1 421 ? -12.438 -9.047 -39.719 1 57.94 421 PRO A C 1
ATOM 3261 O O . PRO A 1 421 ? -11.328 -8.594 -39.406 1 57.94 421 PRO A O 1
ATOM 3264 N N . SER A 1 422 ? -13.547 -8.344 -39.531 1 56.59 422 SER A N 1
ATOM 3265 C CA . SER A 1 422 ? -13.492 -7.051 -38.844 1 56.59 422 SER A CA 1
ATOM 3266 C C . SER A 1 422 ? -13.086 -7.203 -37.406 1 56.59 422 SER A C 1
ATOM 3268 O O . SER A 1 422 ? -12.68 -6.23 -36.75 1 56.59 422 SER A O 1
ATOM 3270 N N . VAL A 1 423 ? -13.266 -8.352 -36.875 1 59.34 423 VAL A N 1
ATOM 3271 C CA . VAL A 1 423 ? -13.039 -8.57 -35.438 1 59.34 423 VAL A CA 1
ATOM 3272 C C . VAL A 1 423 ? -11.547 -8.477 -35.156 1 59.34 423 VAL A C 1
ATOM 3274 O O . VAL A 1 423 ? -11.156 -8.102 -34.031 1 59.34 423 VAL A O 1
ATOM 3277 N N . ASN A 1 424 ? -10.734 -8.711 -36.188 1 56.59 424 ASN A N 1
ATOM 3278 C CA . ASN A 1 424 ? -9.289 -8.648 -35.969 1 56.59 424 ASN A CA 1
ATOM 3279 C C . ASN A 1 424 ? -8.836 -7.238 -35.625 1 56.59 424 ASN A C 1
ATOM 3281 O O . ASN A 1 424 ? -7.707 -7.039 -35.156 1 56.59 424 ASN A O 1
ATOM 3285 N N . LYS A 1 425 ? -9.703 -6.23 -35.75 1 55.84 425 LYS A N 1
ATOM 3286 C CA . LYS A 1 425 ? -9.242 -4.855 -35.562 1 55.84 425 LYS A CA 1
ATOM 3287 C C . LYS A 1 425 ? -8.906 -4.578 -34.094 1 55.84 425 LYS A C 1
ATOM 3289 O O . LYS A 1 425 ? -7.992 -3.803 -33.812 1 55.84 425 LYS A O 1
ATOM 3294 N N . ASN A 1 426 ? -9.562 -5.219 -33.188 1 59.53 426 ASN A N 1
ATOM 3295 C CA . ASN A 1 426 ? -9.234 -4.895 -31.812 1 59.53 426 ASN A CA 1
ATOM 3296 C C . ASN A 1 426 ? -8.055 -5.723 -31.312 1 59.53 426 ASN A C 1
ATOM 3298 O O . ASN A 1 426 ? -7.574 -5.508 -30.188 1 59.53 426 ASN A O 1
ATOM 3302 N N . ILE A 1 427 ? -7.672 -6.621 -32.188 1 69.12 427 ILE A N 1
ATOM 3303 C CA . ILE A 1 427 ? -6.512 -7.438 -31.859 1 69.12 427 ILE A CA 1
ATOM 3304 C C . ILE A 1 427 ? -5.234 -6.613 -32.031 1 69.12 427 ILE A C 1
ATOM 3306 O O . ILE A 1 427 ? -4.23 -6.879 -31.359 1 69.12 427 ILE A O 1
ATOM 3310 N N . GLY A 1 428 ? -5.414 -5.445 -32.688 1 61.19 428 GLY A N 1
ATOM 3311 C CA . GLY A 1 428 ? -4.242 -4.664 -33.031 1 61.19 428 GLY A CA 1
ATOM 3312 C C . GLY A 1 428 ? -3.5 -4.117 -31.828 1 61.19 428 GLY A C 1
ATOM 3313 O O . GLY A 1 428 ? -2.287 -3.902 -31.891 1 61.19 428 GLY A O 1
ATOM 3314 N N . ASP A 1 429 ? -4.191 -4.047 -30.766 1 69.5 429 ASP A N 1
ATOM 3315 C CA . ASP A 1 429 ? -3.445 -3.508 -29.641 1 69.5 429 ASP A CA 1
ATOM 3316 C C . ASP A 1 429 ? -2.625 -4.598 -28.953 1 69.5 429 ASP A C 1
ATOM 3318 O O . ASP A 1 429 ? -1.671 -4.301 -28.234 1 69.5 429 ASP A O 1
ATOM 3322 N N . GLN A 1 430 ? -2.979 -5.887 -29.375 1 80.75 430 GLN A N 1
ATOM 3323 C CA . GLN A 1 430 ? -2.223 -7.031 -28.859 1 80.75 430 GLN A CA 1
ATOM 3324 C C . GLN A 1 430 ? -1.321 -7.617 -29.953 1 80.75 430 GLN A C 1
ATOM 3326 O O . GLN A 1 430 ? -1.705 -7.676 -31.109 1 80.75 430 GLN A O 1
ATOM 3331 N N . PRO A 1 431 ? -0.057 -7.785 -29.578 1 75.25 431 PRO A N 1
ATOM 3332 C CA . PRO A 1 431 ? 0.817 -8.406 -30.578 1 75.25 431 PRO A CA 1
ATOM 3333 C C . PRO A 1 431 ? 0.335 -9.797 -31 1 75.25 431 PRO A C 1
ATOM 3335 O O . PRO A 1 431 ? -0.088 -10.586 -30.156 1 75.25 431 PRO A O 1
ATOM 3338 N N . TYR A 1 432 ? 0.119 -9.922 -32.312 1 74.31 432 TYR A N 1
ATOM 3339 C CA . TYR A 1 432 ? -0.226 -11.25 -32.812 1 74.31 432 TYR A CA 1
ATOM 3340 C C . TYR A 1 432 ? 0.389 -11.5 -34.188 1 74.31 432 TYR A C 1
ATOM 3342 O O . TYR A 1 432 ? 0.805 -10.555 -34.875 1 74.31 432 TYR A O 1
ATOM 3350 N N . ASP A 1 433 ? 0.69 -12.828 -34.406 1 71.19 433 ASP A N 1
ATOM 3351 C CA . ASP A 1 433 ? 1.222 -13.203 -35.719 1 71.19 433 ASP A CA 1
ATOM 3352 C C . ASP A 1 433 ? 0.29 -14.188 -36.406 1 71.19 433 ASP A C 1
ATOM 3354 O O . ASP A 1 433 ? 0.161 -15.336 -36 1 71.19 433 ASP A O 1
ATOM 3358 N N . GLY A 1 434 ? -0.358 -13.656 -37.531 1 77.62 434 GLY A N 1
ATOM 3359 C CA . GLY A 1 434 ? -1.13 -14.57 -38.344 1 77.62 434 GLY A CA 1
ATOM 3360 C C . GLY A 1 434 ? -2.4 -15.055 -37.688 1 77.62 434 GLY A C 1
ATOM 3361 O O . GLY A 1 434 ? -2.994 -14.336 -36.875 1 77.62 434 GLY A O 1
ATOM 3362 N N . THR A 1 435 ? -2.879 -16.203 -38.156 1 83.12 435 THR A N 1
ATOM 3363 C CA . THR A 1 435 ? -4.078 -16.828 -37.625 1 83.12 435 THR A CA 1
ATOM 3364 C C . THR A 1 435 ? -3.732 -17.703 -36.438 1 83.12 435 THR A C 1
ATOM 3366 O O . THR A 1 435 ? -2.711 -18.391 -36.438 1 83.12 435 THR A O 1
ATOM 3369 N N . PRO A 1 436 ? -4.559 -17.578 -35.438 1 89.19 436 PRO A N 1
ATOM 3370 C CA . PRO A 1 436 ? -4.309 -18.453 -34.281 1 89.19 436 PRO A CA 1
ATOM 3371 C C . PRO A 1 436 ? -4.32 -19.938 -34.656 1 89.19 436 PRO A C 1
ATOM 3373 O O . PRO A 1 436 ? -5.152 -20.359 -35.469 1 89.19 436 PRO A O 1
ATOM 3376 N N . TYR A 1 437 ? -3.371 -20.672 -34.094 1 89.62 437 TYR A N 1
ATOM 3377 C CA . TYR A 1 437 ? -3.305 -22.078 -34.5 1 89.62 437 TYR A CA 1
ATOM 3378 C C . TYR A 1 437 ? -2.744 -22.938 -33.375 1 89.62 437 TYR A C 1
ATOM 3380 O O . TYR A 1 437 ? -2.174 -22.422 -32.406 1 89.62 437 TYR A O 1
ATOM 3388 N N . MET A 1 438 ? -3.01 -24.266 -33.531 1 89.56 438 MET A N 1
ATOM 3389 C CA . MET A 1 438 ? -2.414 -25.312 -32.719 1 89.56 438 MET A CA 1
ATOM 3390 C C . MET A 1 438 ? -1.669 -26.328 -33.594 1 89.56 438 MET A C 1
ATOM 3392 O O . MET A 1 438 ? -2.154 -26.703 -34.656 1 89.56 438 MET A O 1
ATOM 3396 N N . ASP A 1 439 ? -0.484 -26.641 -33.156 1 86.94 439 ASP A N 1
ATOM 3397 C CA . ASP A 1 439 ? 0.251 -27.672 -33.875 1 86.94 439 ASP A CA 1
ATOM 3398 C C . ASP A 1 439 ? -0.499 -29 -33.844 1 86.94 439 ASP A C 1
ATOM 3400 O O . ASP A 1 439 ? -1.053 -29.391 -32.812 1 86.94 439 ASP A O 1
ATOM 3404 N N . MET A 1 440 ? -0.406 -29.734 -34.969 1 86.19 440 MET A N 1
ATOM 3405 C CA . MET A 1 440 ? -1.16 -30.984 -35.125 1 86.19 440 MET A CA 1
ATOM 3406 C C . MET A 1 440 ? -0.679 -32.031 -34.094 1 86.19 440 MET A C 1
ATOM 3408 O O . MET A 1 440 ? -1.476 -32.812 -33.594 1 86.19 440 MET A O 1
ATOM 3412 N N . ALA A 1 441 ? 0.597 -32.062 -33.812 1 79.31 441 ALA A N 1
ATOM 3413 C CA . ALA A 1 441 ? 1.127 -33 -32.844 1 79.31 441 ALA A CA 1
ATOM 3414 C C . ALA A 1 441 ? 0.582 -32.719 -31.453 1 79.31 441 ALA A C 1
ATOM 3416 O O . ALA A 1 441 ? 0.189 -33.656 -30.734 1 79.31 441 ALA A O 1
ATOM 3417 N N . ALA A 1 442 ? 0.594 -31.438 -31.125 1 83.38 442 ALA A N 1
ATOM 3418 C CA . ALA A 1 442 ? 0.044 -31.047 -29.828 1 83.38 442 ALA A CA 1
ATOM 3419 C C . ALA A 1 442 ? -1.456 -31.312 -29.766 1 83.38 442 ALA A C 1
ATOM 3421 O O . ALA A 1 442 ? -1.961 -31.797 -28.75 1 83.38 442 ALA A O 1
ATOM 3422 N N . TYR A 1 443 ? -2.129 -31.016 -30.812 1 88.5 443 TYR A N 1
ATOM 3423 C CA . TYR A 1 443 ? -3.564 -31.266 -30.922 1 88.5 443 TYR A CA 1
ATOM 3424 C C . TYR A 1 443 ? -3.887 -32.75 -30.719 1 88.5 443 TYR A C 1
ATOM 3426 O O . TYR A 1 443 ? -4.789 -33.094 -29.953 1 88.5 443 TYR A O 1
ATOM 3434 N N . ASN A 1 444 ? -3.152 -33.594 -31.281 1 85.5 444 ASN A N 1
ATOM 3435 C CA . ASN A 1 444 ? -3.379 -35.031 -31.172 1 85.5 444 ASN A CA 1
ATOM 3436 C C . ASN A 1 444 ? -3.023 -35.562 -29.781 1 85.5 444 ASN A C 1
ATOM 3438 O O . ASN A 1 444 ? -3.689 -36.469 -29.266 1 85.5 444 ASN A O 1
ATOM 3442 N N . ALA A 1 445 ? -1.977 -35.031 -29.266 1 82.38 445 ALA A N 1
ATOM 3443 C CA . ALA A 1 445 ? -1.595 -35.406 -27.922 1 82.38 445 ALA A CA 1
ATOM 3444 C C . ALA A 1 445 ? -2.676 -35.031 -26.906 1 82.38 445 ALA A C 1
ATOM 3446 O O . ALA A 1 445 ? -2.992 -35.812 -26.016 1 82.38 445 ALA A O 1
ATOM 3447 N N . LEU A 1 446 ? -3.203 -33.875 -27.094 1 89.12 446 LEU A N 1
ATOM 3448 C CA . LEU A 1 446 ? -4.281 -33.406 -26.219 1 89.12 446 LEU A CA 1
ATOM 3449 C C . LEU A 1 446 ? -5.512 -34.281 -26.375 1 89.12 446 LEU A C 1
ATOM 3451 O O . LEU A 1 446 ? -6.145 -34.656 -25.391 1 89.12 446 LEU A O 1
ATOM 3455 N N . LYS A 1 447 ? -5.801 -34.594 -27.594 1 89.06 447 LYS A N 1
ATOM 3456 C CA . LYS A 1 447 ? -6.953 -35.438 -27.875 1 89.06 447 LYS A CA 1
ATOM 3457 C C . LYS A 1 447 ? -6.82 -36.781 -27.188 1 89.06 447 LYS A C 1
ATOM 3459 O O . LYS A 1 447 ? -7.754 -37.25 -26.531 1 89.06 447 LYS A O 1
ATOM 3464 N N . LYS A 1 448 ? -5.707 -37.375 -27.297 1 86.06 448 LYS A N 1
ATOM 3465 C CA . LYS A 1 448 ? -5.473 -38.656 -26.703 1 86.06 448 LYS A CA 1
ATOM 3466 C C . LYS A 1 448 ? -5.578 -38.625 -25.188 1 86.06 448 LYS A C 1
ATOM 3468 O O . LYS A 1 448 ? -6.199 -39.469 -24.562 1 86.06 448 LYS A O 1
ATOM 3473 N N . TYR A 1 449 ? -4.996 -37.656 -24.641 1 85.75 449 TYR A N 1
ATOM 3474 C CA . TYR A 1 449 ? -5.039 -37.5 -23.188 1 85.75 449 TYR A CA 1
ATOM 3475 C C . TYR A 1 449 ? -6.469 -37.312 -22.703 1 85.75 449 TYR A C 1
ATOM 3477 O O . TYR A 1 449 ? -6.887 -37.906 -21.719 1 85.75 449 TYR A O 1
ATOM 3485 N N . LEU A 1 450 ? -7.18 -36.375 -23.328 1 91.19 450 LEU A N 1
ATOM 3486 C CA . LEU A 1 450 ? -8.539 -36.062 -22.906 1 91.19 450 LEU A CA 1
ATOM 3487 C C . LEU A 1 450 ? -9.461 -37.25 -23.078 1 91.19 450 LEU A C 1
ATOM 3489 O O . LEU A 1 450 ? -10.344 -37.469 -22.25 1 91.19 450 LEU A O 1
ATOM 3493 N N . GLU A 1 451 ? -9.258 -38.031 -24.094 1 88.69 451 GLU A N 1
ATOM 3494 C CA . GLU A 1 451 ? -10.047 -39.219 -24.297 1 88.69 451 GLU A CA 1
ATOM 3495 C C . GLU A 1 451 ? -9.859 -40.219 -23.156 1 88.69 451 GLU A C 1
ATOM 3497 O O . GLU A 1 451 ? -10.812 -40.844 -22.703 1 88.69 451 GLU A O 1
ATOM 3502 N N . GLU A 1 452 ? -8.703 -40.312 -22.766 1 83.94 452 GLU A N 1
ATOM 3503 C CA . GLU A 1 452 ? -8.391 -41.25 -21.703 1 83.94 452 GLU A CA 1
ATOM 3504 C C . GLU A 1 452 ? -8.844 -40.719 -20.344 1 83.94 452 GLU A C 1
ATOM 3506 O O . GLU A 1 452 ? -9.383 -41.469 -19.531 1 83.94 452 GLU A O 1
ATOM 3511 N N . THR A 1 453 ? -8.625 -39.438 -20.156 1 85.19 453 THR A N 1
ATOM 3512 C CA . THR A 1 453 ? -8.859 -38.844 -18.844 1 85.19 453 THR A CA 1
ATOM 3513 C C . THR A 1 453 ? -10.359 -38.656 -18.594 1 85.19 453 THR A C 1
ATOM 3515 O O . THR A 1 453 ? -10.828 -38.75 -17.453 1 85.19 453 THR A O 1
ATOM 3518 N N . LEU A 1 454 ? -11.109 -38.406 -19.656 1 92.38 454 LEU A N 1
ATOM 3519 C CA . LEU A 1 454 ? -12.523 -38.094 -19.484 1 92.38 454 LEU A CA 1
ATOM 3520 C C . LEU A 1 454 ? -13.391 -39.312 -19.734 1 92.38 454 LEU A C 1
ATOM 3522 O O . LEU A 1 454 ? -14.562 -39.188 -20.078 1 92.38 454 LEU A O 1
ATOM 3526 N N . SER A 1 455 ? -12.773 -40.438 -19.625 1 89.25 455 SER A N 1
ATOM 3527 C CA . SER A 1 455 ? -13.508 -41.688 -19.672 1 89.25 455 SER A CA 1
ATOM 3528 C C . SER A 1 455 ? -13.359 -42.469 -18.375 1 89.25 455 SER A C 1
ATOM 3530 O O . SER A 1 455 ? -12.266 -42.562 -17.812 1 89.25 455 SER A O 1
ATOM 3532 N N . GLY A 1 456 ? -14.531 -42.844 -17.797 1 88.19 456 GLY A N 1
ATOM 3533 C CA . GLY A 1 456 ? -14.484 -43.625 -16.562 1 88.19 456 GLY A CA 1
ATOM 3534 C C . GLY A 1 456 ? -15.844 -43.781 -15.906 1 88.19 456 GLY A C 1
ATOM 3535 O O . GLY A 1 456 ? -16.844 -43.281 -16.406 1 88.19 456 GLY A O 1
ATOM 3536 N N . TYR A 1 457 ? -15.93 -44.562 -14.875 1 88.31 457 TYR A N 1
ATOM 3537 C CA . TYR A 1 457 ? -17.172 -44.719 -14.148 1 88.31 457 TYR A CA 1
ATOM 3538 C C . TYR A 1 457 ? -16.953 -44.594 -12.641 1 88.31 457 TYR A C 1
ATOM 3540 O O . TYR A 1 457 ? -15.844 -44.781 -12.156 1 88.31 457 TYR A O 1
ATOM 3548 N N . VAL A 1 458 ? -17.938 -44.156 -12 1 87.12 458 VAL A N 1
ATOM 3549 C CA . VAL A 1 458 ? -17.969 -44.031 -10.547 1 87.12 458 VAL A CA 1
ATOM 3550 C C . VAL A 1 458 ? -18.953 -45.031 -9.953 1 87.12 458 VAL A C 1
ATOM 3552 O O . VAL A 1 458 ? -20.062 -45.188 -10.461 1 87.12 458 VAL A O 1
ATOM 3555 N N . TYR A 1 459 ? -18.438 -45.781 -8.969 1 84.75 459 TYR A N 1
ATOM 3556 C CA . TYR A 1 459 ? -19.312 -46.75 -8.344 1 84.75 459 TYR A CA 1
ATOM 3557 C C . TYR A 1 459 ? -19.328 -46.562 -6.824 1 84.75 459 TYR A C 1
ATOM 3559 O O . TYR A 1 459 ? -18.453 -45.906 -6.266 1 84.75 459 TYR A O 1
ATOM 3567 N N . THR A 1 460 ? -20.391 -46.938 -6.242 1 80 460 THR A N 1
ATOM 3568 C CA . THR A 1 460 ? -20.531 -46.969 -4.789 1 80 460 THR A CA 1
ATOM 3569 C C . THR A 1 460 ? -20.688 -48.375 -4.273 1 80 460 THR A C 1
ATOM 3571 O O . THR A 1 460 ? -21.172 -49.25 -4.992 1 80 460 THR A O 1
ATOM 3574 N N . ASP A 1 461 ? -20.016 -48.531 -3.119 1 72.5 461 ASP A N 1
ATOM 3575 C CA . ASP A 1 461 ? -20.156 -49.812 -2.453 1 72.5 461 ASP A CA 1
ATOM 3576 C C . ASP A 1 461 ? -21.281 -49.75 -1.406 1 72.5 461 ASP A C 1
ATOM 3578 O O . ASP A 1 461 ? -21.547 -48.688 -0.841 1 72.5 461 ASP A O 1
ATOM 3582 N N . PRO A 1 462 ? -21.938 -50.938 -1.194 1 64.62 462 PRO A N 1
ATOM 3583 C CA . PRO A 1 462 ? -23.016 -50.969 -0.205 1 64.62 462 PRO A CA 1
ATOM 3584 C C . PRO A 1 462 ? -22.547 -50.594 1.2 1 64.62 462 PRO A C 1
ATOM 3586 O O . PRO A 1 462 ? -23.344 -50.219 2.055 1 64.62 462 PRO A O 1
ATOM 3589 N N . THR A 1 463 ? -21.312 -50.719 1.456 1 63.41 463 THR A N 1
ATOM 3590 C CA . THR A 1 463 ? -20.828 -50.531 2.818 1 63.41 463 THR A CA 1
ATOM 3591 C C . THR A 1 463 ? -20.016 -49.219 2.93 1 63.41 463 THR A C 1
ATOM 3593 O O . THR A 1 463 ? -19.656 -48.812 4.031 1 63.41 463 THR A O 1
ATOM 3596 N N . ASP A 1 464 ? -19.75 -48.656 1.778 1 63 464 ASP A N 1
ATOM 3597 C CA . ASP A 1 464 ? -18.891 -47.5 1.794 1 63 464 ASP A CA 1
ATOM 3598 C C . ASP A 1 464 ? -19.594 -46.281 1.148 1 63 464 ASP A C 1
ATOM 3600 O O . ASP A 1 464 ? -20.172 -46.406 0.073 1 63 464 ASP A O 1
ATOM 3604 N N . THR A 1 465 ? -19.594 -45.188 1.881 1 64.25 465 THR A N 1
ATOM 3605 C CA . THR A 1 465 ? -20.297 -43.969 1.432 1 64.25 465 THR A CA 1
ATOM 3606 C C . THR A 1 465 ? -19.438 -43.188 0.435 1 64.25 465 THR A C 1
ATOM 3608 O O . THR A 1 465 ? -19.938 -42.344 -0.291 1 64.25 465 THR A O 1
ATOM 3611 N N . ASP A 1 466 ? -18.234 -43.562 0.315 1 70.81 466 ASP A N 1
ATOM 3612 C CA . ASP A 1 466 ? -17.391 -42.781 -0.562 1 70.81 466 ASP A CA 1
ATOM 3613 C C . ASP A 1 466 ? -17.391 -43.312 -1.986 1 70.81 466 ASP A C 1
ATOM 3615 O O . ASP A 1 466 ? -17.172 -44.5 -2.199 1 70.81 466 ASP A O 1
ATOM 3619 N N . PRO A 1 467 ? -17.75 -42.438 -2.93 1 76.75 467 PRO A N 1
ATOM 3620 C CA . PRO A 1 467 ? -17.672 -42.906 -4.316 1 76.75 467 PRO A CA 1
ATOM 3621 C C . PRO A 1 467 ? -16.266 -43.312 -4.738 1 76.75 467 PRO A C 1
ATOM 3623 O O . PRO A 1 467 ? -15.289 -42.688 -4.324 1 76.75 467 PRO A O 1
ATOM 3626 N N . LYS A 1 468 ? -16.188 -44.406 -5.414 1 78.62 468 LYS A N 1
ATOM 3627 C CA . LYS A 1 468 ? -14.906 -44.938 -5.871 1 78.62 468 LYS A CA 1
ATOM 3628 C C . LYS A 1 468 ? -14.844 -45 -7.395 1 78.62 468 LYS A C 1
ATOM 3630 O O . LYS A 1 468 ? -15.867 -44.844 -8.07 1 78.62 468 LYS A O 1
ATOM 3635 N N . SER A 1 469 ? -13.68 -44.844 -7.918 1 76.75 469 SER A N 1
ATOM 3636 C CA . SER A 1 469 ? -13.5 -44.938 -9.359 1 76.75 469 SER A CA 1
ATOM 3637 C C . SER A 1 469 ? -12.742 -46.188 -9.75 1 76.75 469 SER A C 1
ATOM 3639 O O . SER A 1 469 ? -12.016 -46.781 -8.922 1 76.75 469 SER A O 1
ATOM 3641 N N . TYR A 1 470 ? -13.18 -46.844 -10.805 1 62.03 470 TYR A N 1
ATOM 3642 C CA . TYR A 1 470 ? -12.375 -47.938 -11.32 1 62.03 470 TYR A CA 1
ATOM 3643 C C . TYR A 1 470 ? -11.172 -47.438 -12.102 1 62.03 470 TYR A C 1
ATOM 3645 O O . TYR A 1 470 ? -11.312 -46.562 -12.953 1 62.03 470 TYR A O 1
ATOM 3653 N N . LEU A 1 471 ? -9.875 -47.344 -11.547 1 56.53 471 LEU A N 1
ATOM 3654 C CA . LEU A 1 471 ? -8.617 -47 -12.188 1 56.53 471 LEU A CA 1
ATOM 3655 C C . LEU A 1 471 ? -8.438 -47.75 -13.492 1 56.53 471 LEU A C 1
ATOM 3657 O O . LEU A 1 471 ? -9.039 -48.812 -13.695 1 56.53 471 LEU A O 1
ATOM 3661 N N . PRO A 1 472 ? -7.57 -47.312 -14.508 1 49.75 472 PRO A N 1
ATOM 3662 C CA . PRO A 1 472 ? -6.648 -46.156 -14.516 1 49.75 472 PRO A CA 1
ATOM 3663 C C . PRO A 1 472 ? -7.344 -44.844 -14.875 1 49.75 472 PRO A C 1
ATOM 3665 O O . PRO A 1 472 ? -6.793 -43.781 -14.641 1 49.75 472 PRO A O 1
ATOM 3668 N N . SER A 1 473 ? -8.594 -44.719 -15.508 1 54.75 473 SER A N 1
ATOM 3669 C CA . SER A 1 473 ? -9.055 -43.469 -16.109 1 54.75 473 SER A CA 1
ATOM 3670 C C . SER A 1 473 ? -10.242 -42.906 -15.344 1 54.75 473 SER A C 1
ATOM 3672 O O . SER A 1 473 ? -10.766 -41.844 -15.711 1 54.75 473 SER A O 1
ATOM 3674 N N . GLY A 1 474 ? -10.43 -43.344 -14.086 1 59.34 474 GLY A N 1
ATOM 3675 C CA . GLY A 1 474 ? -11.703 -42.969 -13.516 1 59.34 474 GLY A CA 1
ATOM 3676 C C . GLY A 1 474 ? -11.578 -41.875 -12.445 1 59.34 474 GLY A C 1
ATOM 3677 O O . GLY A 1 474 ? -12.57 -41.5 -11.828 1 59.34 474 GLY A O 1
ATOM 3678 N N . GLY A 1 475 ? -10.484 -41.312 -12.406 1 75.38 475 GLY A N 1
ATOM 3679 C CA . GLY A 1 475 ? -10.281 -40.344 -11.344 1 75.38 475 GLY A CA 1
ATOM 3680 C C . GLY A 1 475 ? -10.992 -39.031 -11.594 1 75.38 475 GLY A C 1
ATOM 3681 O O . GLY A 1 475 ? -11.578 -38.469 -10.672 1 75.38 475 GLY A O 1
ATOM 3682 N N . THR A 1 476 ? -11.047 -38.656 -12.844 1 85.69 476 THR A N 1
ATOM 3683 C CA . THR A 1 476 ? -11.688 -37.406 -13.211 1 85.69 476 THR A CA 1
ATOM 3684 C C . THR A 1 476 ? -13.195 -37.469 -12.984 1 85.69 476 THR A C 1
ATOM 3686 O O . THR A 1 476 ? -13.789 -36.562 -12.398 1 85.69 476 THR A O 1
ATOM 3689 N N . ALA A 1 477 ? -13.797 -38.594 -13.406 1 89.75 477 ALA A N 1
ATOM 3690 C CA . ALA A 1 477 ? -15.234 -38.781 -13.203 1 89.75 477 ALA A CA 1
ATOM 3691 C C . ALA A 1 477 ? -15.578 -38.75 -11.711 1 89.75 477 ALA A C 1
ATOM 3693 O O . ALA A 1 477 ? -16.578 -38.156 -11.312 1 89.75 477 ALA A O 1
ATOM 3694 N N . ARG A 1 478 ? -14.82 -39.406 -10.984 1 88.25 478 ARG A N 1
ATOM 3695 C CA . ARG A 1 478 ? -15.047 -39.438 -9.547 1 88.25 478 ARG A CA 1
ATOM 3696 C C . ARG A 1 478 ? -14.961 -38.031 -8.938 1 88.25 478 ARG A C 1
ATOM 3698 O O . ARG A 1 478 ? -15.773 -37.688 -8.078 1 88.25 478 ARG A O 1
ATOM 3705 N N . THR A 1 479 ? -13.953 -37.312 -9.336 1 85.44 479 THR A N 1
ATOM 3706 C CA . THR A 1 479 ? -13.781 -35.938 -8.82 1 85.44 479 THR A CA 1
ATOM 3707 C C . THR A 1 479 ? -14.984 -35.094 -9.156 1 85.44 479 THR A C 1
ATOM 3709 O O . THR A 1 479 ? -15.5 -34.344 -8.305 1 85.44 479 THR A O 1
ATOM 3712 N N . ILE A 1 480 ? -15.414 -35.188 -10.344 1 91.06 480 ILE A N 1
ATOM 3713 C CA . ILE A 1 480 ? -16.578 -34.406 -10.781 1 91.06 480 ILE A CA 1
ATOM 3714 C C . ILE A 1 480 ? -17.797 -34.812 -9.969 1 91.06 480 ILE A C 1
ATOM 3716 O O . ILE A 1 480 ? -18.547 -33.969 -9.477 1 91.06 480 ILE A O 1
ATOM 3720 N N . TYR A 1 481 ? -17.984 -36.062 -9.828 1 89.94 481 TYR A N 1
ATOM 3721 C CA . TYR A 1 481 ? -19.125 -36.594 -9.086 1 89.94 481 TYR A CA 1
ATOM 3722 C C . TYR A 1 481 ? -19.078 -36.156 -7.629 1 89.94 481 TYR A C 1
ATOM 3724 O O . TYR A 1 481 ? -20.078 -35.688 -7.074 1 89.94 481 TYR A O 1
ATOM 3732 N N . SER A 1 482 ? -17.953 -36.312 -7.004 1 85.31 482 SER A N 1
ATOM 3733 C CA . SER A 1 482 ? -17.781 -35.969 -5.598 1 85.31 482 SER A CA 1
ATOM 3734 C C . SER A 1 482 ? -18.047 -34.469 -5.355 1 85.31 482 SER A C 1
ATOM 3736 O O . SER A 1 482 ? -18.75 -34.125 -4.406 1 85.31 482 SER A O 1
ATOM 3738 N N . HIS A 1 483 ? -17.484 -33.625 -6.16 1 86.5 483 HIS A N 1
ATOM 3739 C CA . HIS A 1 483 ? -17.719 -32.188 -6.023 1 86.5 483 HIS A CA 1
ATOM 3740 C C . HIS A 1 483 ? -19.203 -31.859 -6.164 1 86.5 483 HIS A C 1
ATOM 3742 O O . HIS A 1 483 ? -19.719 -30.969 -5.484 1 86.5 483 HIS A O 1
ATOM 3748 N N . THR A 1 484 ? -19.828 -32.531 -7.07 1 88.62 484 THR A N 1
ATOM 3749 C CA . THR A 1 484 ? -21.234 -32.25 -7.336 1 88.62 484 THR A CA 1
ATOM 3750 C C . THR A 1 484 ? -22.109 -32.688 -6.164 1 88.62 484 THR A C 1
ATOM 3752 O O . THR A 1 484 ? -22.922 -31.906 -5.664 1 88.62 484 THR A O 1
ATOM 3755 N N . VAL A 1 485 ? -21.906 -33.844 -5.742 1 86.38 485 VAL A N 1
ATOM 3756 C CA . VAL A 1 485 ? -22.734 -34.375 -4.684 1 86.38 485 VAL A CA 1
ATOM 3757 C C . VAL A 1 485 ? -22.5 -33.625 -3.383 1 86.38 485 VAL A C 1
ATOM 3759 O O . VAL A 1 485 ? -23.438 -33.375 -2.619 1 86.38 485 VAL A O 1
ATOM 3762 N N . ASN A 1 486 ? -21.281 -33.281 -3.123 1 82.19 486 ASN A N 1
ATOM 3763 C CA . ASN A 1 486 ? -20.953 -32.594 -1.881 1 82.19 486 ASN A CA 1
ATOM 3764 C C . ASN A 1 486 ? -21.125 -31.078 -2.004 1 82.19 486 ASN A C 1
ATOM 3766 O O . ASN A 1 486 ? -20.953 -30.344 -1.029 1 82.19 486 ASN A O 1
ATOM 3770 N N . ARG A 1 487 ? -21.422 -30.516 -3.133 1 84.5 487 ARG A N 1
ATOM 3771 C CA . ARG A 1 487 ? -21.672 -29.109 -3.371 1 84.5 487 ARG A CA 1
ATOM 3772 C C . ARG A 1 487 ? -20.438 -28.266 -3.027 1 84.5 487 ARG A C 1
ATOM 3774 O O . ARG A 1 487 ? -20.547 -27.25 -2.336 1 84.5 487 ARG A O 1
ATOM 3781 N N . THR A 1 488 ? -19.297 -28.797 -3.508 1 82.94 488 THR A N 1
ATOM 3782 C CA . THR A 1 488 ? -18.047 -28.141 -3.127 1 82.94 488 THR A CA 1
ATOM 3783 C C . THR A 1 488 ? -17.438 -27.391 -4.312 1 82.94 488 THR A C 1
ATOM 3785 O O . THR A 1 488 ? -16.297 -26.922 -4.246 1 82.94 488 THR A O 1
ATOM 3788 N N . TRP A 1 489 ? -18.188 -27.266 -5.41 1 86.62 489 TRP A N 1
ATOM 3789 C CA . TRP A 1 489 ? -17.703 -26.469 -6.535 1 86.62 489 TRP A CA 1
ATOM 3790 C C . TRP A 1 489 ? -17.578 -25 -6.152 1 86.62 489 TRP A C 1
ATOM 3792 O O . TRP A 1 489 ? -18.375 -24.484 -5.367 1 86.62 489 TRP A O 1
ATOM 3802 N N . THR A 1 490 ? -16.641 -24.344 -6.68 1 82.75 490 THR A N 1
ATOM 3803 C CA . THR A 1 490 ? -16.469 -22.906 -6.461 1 82.75 490 THR A CA 1
ATOM 3804 C C . THR A 1 490 ? -16.391 -22.156 -7.789 1 82.75 490 THR A C 1
ATOM 3806 O O . THR A 1 490 ? -15.961 -22.719 -8.797 1 82.75 490 THR A O 1
ATOM 3809 N N . PRO A 1 491 ? -16.922 -20.969 -7.77 1 83.56 491 PRO A N 1
ATOM 3810 C CA . PRO A 1 491 ? -16.609 -20.141 -8.945 1 83.56 491 PRO A CA 1
ATOM 3811 C C . PRO A 1 491 ? -15.125 -19.875 -9.109 1 83.56 491 PRO A C 1
ATOM 3813 O O . PRO A 1 491 ? -14.359 -20.016 -8.156 1 83.56 491 PRO A O 1
ATOM 3816 N N . PRO A 1 492 ? -14.672 -19.562 -10.289 1 85.62 492 PRO A N 1
ATOM 3817 C CA . PRO A 1 492 ? -15.445 -19.188 -11.477 1 85.62 492 PRO A CA 1
ATOM 3818 C C . PRO A 1 492 ? -15.789 -20.391 -12.352 1 85.62 492 PRO A C 1
ATOM 3820 O O . PRO A 1 492 ? -15.352 -21.516 -12.07 1 85.62 492 PRO A O 1
ATOM 3823 N N . TYR A 1 493 ? -16.672 -20.219 -13.492 1 89.31 493 TYR A N 1
ATOM 3824 C CA . TYR A 1 493 ? -17.031 -21.109 -14.586 1 89.31 493 TYR A CA 1
ATOM 3825 C C . TYR A 1 493 ? -18.156 -22.047 -14.18 1 89.31 493 TYR A C 1
ATOM 3827 O O . TYR A 1 493 ? -18.516 -22.953 -14.93 1 89.31 493 TYR A O 1
ATOM 3835 N N . CYS A 1 494 ? -18.5 -21.922 -12.992 1 88.88 494 CYS A N 1
ATOM 3836 C CA . CYS A 1 494 ? -19.703 -22.625 -12.547 1 88.88 494 CYS A CA 1
ATOM 3837 C C . CYS A 1 494 ? -20.422 -21.844 -11.461 1 88.88 494 CYS A C 1
ATOM 3839 O O . CYS A 1 494 ? -19.953 -20.797 -11.031 1 88.88 494 CYS A O 1
ATOM 3841 N N . ASP A 1 495 ? -21.562 -22.328 -11.094 1 82.56 495 ASP A N 1
ATOM 3842 C CA . ASP A 1 495 ? -22.422 -21.641 -10.133 1 82.56 495 ASP A CA 1
ATOM 3843 C C . ASP A 1 495 ? -22.062 -22.016 -8.695 1 82.56 495 ASP A C 1
ATOM 3845 O O . ASP A 1 495 ? -22.922 -22.031 -7.816 1 82.56 495 ASP A O 1
ATOM 3849 N N . GLY A 1 496 ? -20.906 -22.5 -8.5 1 79.25 496 GLY A N 1
ATOM 3850 C CA . GLY A 1 496 ? -20.5 -22.891 -7.16 1 79.25 496 GLY A CA 1
ATOM 3851 C C . GLY A 1 496 ? -21.375 -23.984 -6.57 1 79.25 496 GLY A C 1
ATOM 3852 O O . GLY A 1 496 ? -21.594 -25.016 -7.211 1 79.25 496 GLY A O 1
ATOM 3853 N N . SER A 1 497 ? -21.891 -23.719 -5.41 1 74.62 497 SER A N 1
ATOM 3854 C CA . SER A 1 497 ? -22.688 -24.719 -4.695 1 74.62 497 SER A CA 1
ATOM 3855 C C . SER A 1 497 ? -24.016 -24.969 -5.391 1 74.62 497 SER A C 1
ATOM 3857 O O . SER A 1 497 ? -24.641 -26.016 -5.191 1 74.62 497 SER A O 1
ATOM 3859 N N . GLY A 1 498 ? -24.406 -24 -6.242 1 76.88 498 GLY A N 1
ATOM 3860 C CA . GLY A 1 498 ? -25.656 -24.188 -6.965 1 76.88 498 GLY A CA 1
ATOM 3861 C C . GLY A 1 498 ? -25.547 -25.172 -8.109 1 76.88 498 GLY A C 1
ATOM 3862 O O . GLY A 1 498 ? -26.562 -25.578 -8.672 1 76.88 498 GLY A O 1
ATOM 3863 N N . THR A 1 499 ? -24.484 -25.703 -8.414 1 81.25 499 THR A N 1
ATOM 3864 C CA . THR A 1 499 ? -24.234 -26.625 -9.523 1 81.25 499 THR A CA 1
ATOM 3865 C C . THR A 1 499 ? -24.969 -27.938 -9.32 1 81.25 499 THR A C 1
ATOM 3867 O O . THR A 1 499 ? -25.469 -28.531 -10.281 1 81.25 499 THR A O 1
ATOM 3870 N N . THR A 1 500 ? -25.031 -28.391 -8.086 1 76.25 500 THR A N 1
ATOM 3871 C CA . THR A 1 500 ? -25.719 -29.656 -7.816 1 76.25 500 THR A CA 1
ATOM 3872 C C . THR A 1 500 ? -27.219 -29.5 -8.039 1 76.25 500 THR A C 1
ATOM 3874 O O . THR A 1 500 ? -27.859 -30.359 -8.656 1 76.25 500 THR A O 1
ATOM 3877 N N . ALA A 1 501 ? -27.734 -28.422 -7.551 1 72.44 501 ALA A N 1
ATOM 3878 C CA . ALA A 1 501 ? -29.172 -28.172 -7.688 1 72.44 501 ALA A CA 1
ATOM 3879 C C . ALA A 1 501 ? -29.578 -28.156 -9.156 1 72.44 501 ALA A C 1
ATOM 3881 O O . ALA A 1 501 ? -30.672 -28.609 -9.5 1 72.44 501 ALA A O 1
ATOM 3882 N N . LYS A 1 502 ? -28.75 -27.781 -10.023 1 75.5 502 LYS A N 1
ATOM 3883 C CA . LYS A 1 502 ? -29.047 -27.672 -11.445 1 75.5 502 LYS A CA 1
ATOM 3884 C C . LYS A 1 502 ? -28.594 -28.922 -12.195 1 75.5 502 LYS A C 1
ATOM 3886 O O . LYS A 1 502 ? -28.766 -29.016 -13.414 1 75.5 502 LYS A O 1
ATOM 3891 N N . GLN A 1 503 ? -28.047 -29.922 -11.469 1 82.12 503 GLN A N 1
ATOM 3892 C CA . GLN A 1 503 ? -27.531 -31.156 -12.047 1 82.12 503 GLN A CA 1
ATOM 3893 C C . GLN A 1 503 ? -26.562 -30.875 -13.195 1 82.12 503 GLN A C 1
ATOM 3895 O O . GLN A 1 503 ? -26.625 -31.516 -14.242 1 82.12 503 GLN A O 1
ATOM 3900 N N . THR A 1 504 ? -25.719 -29.797 -12.953 1 88.31 504 THR A N 1
ATOM 3901 C CA . THR A 1 504 ? -24.797 -29.391 -13.992 1 88.31 504 THR A CA 1
ATOM 3902 C C . THR A 1 504 ? -23.344 -29.625 -13.555 1 88.31 504 THR A C 1
ATOM 3904 O O . THR A 1 504 ? -22.453 -28.859 -13.898 1 88.31 504 THR A O 1
ATOM 3907 N N . GLY A 1 505 ? -23.203 -30.688 -12.75 1 92.25 505 GLY A N 1
ATOM 3908 C CA . GLY A 1 505 ? -21.859 -31 -12.289 1 92.25 505 GLY A CA 1
ATOM 3909 C C . GLY A 1 505 ? -20.891 -31.297 -13.414 1 92.25 505 GLY A C 1
ATOM 3910 O O . GLY A 1 505 ? -19.75 -30.812 -13.414 1 92.25 505 GLY A O 1
ATOM 3911 N N . VAL A 1 506 ? -21.344 -32.062 -14.359 1 94.56 506 VAL A N 1
ATOM 3912 C CA . VAL A 1 506 ? -20.5 -32.438 -15.484 1 94.56 506 VAL A CA 1
ATOM 3913 C C . VAL A 1 506 ? -20.172 -31.203 -16.328 1 94.56 506 VAL A C 1
ATOM 3915 O O . VAL A 1 506 ? -19.047 -31.031 -16.781 1 94.56 506 VAL A O 1
ATOM 3918 N N . VAL A 1 507 ? -21.188 -30.344 -16.547 1 95.75 507 VAL A N 1
ATOM 3919 C CA . VAL A 1 507 ? -20.984 -29.109 -17.281 1 95.75 507 VAL A CA 1
ATOM 3920 C C . VAL A 1 507 ? -19.922 -28.266 -16.594 1 95.75 507 VAL A C 1
ATOM 3922 O O . VAL A 1 507 ? -19.016 -27.734 -17.25 1 95.75 507 VAL A O 1
ATOM 3925 N N . CYS A 1 508 ? -20.016 -28.219 -15.297 1 94.88 508 CYS A N 1
ATOM 3926 C CA . CYS A 1 508 ? -19.047 -27.469 -14.508 1 94.88 508 CYS A CA 1
ATOM 3927 C C . CYS A 1 508 ? -17.641 -28.062 -14.68 1 94.88 508 CYS A C 1
ATOM 3929 O O . CYS A 1 508 ? -16.688 -27.328 -14.914 1 94.88 508 CYS A O 1
ATOM 3931 N N . GLY A 1 509 ? -17.578 -29.375 -14.562 1 95.19 509 GLY A N 1
ATOM 3932 C CA . GLY A 1 509 ? -16.297 -30.047 -14.734 1 95.19 509 GLY A CA 1
ATOM 3933 C C . GLY A 1 509 ? -15.68 -29.812 -16.094 1 95.19 509 GLY A C 1
ATOM 3934 O O . GLY A 1 509 ? -14.477 -29.578 -16.219 1 95.19 509 GLY A O 1
ATOM 3935 N N . MET A 1 510 ? -16.5 -29.875 -17.109 1 96.56 510 MET A N 1
ATOM 3936 C CA . MET A 1 510 ? -16 -29.656 -18.469 1 96.56 510 MET A CA 1
ATOM 3937 C C . MET A 1 510 ? -15.562 -28.219 -18.672 1 96.56 510 MET A C 1
ATOM 3939 O O . MET A 1 510 ? -14.562 -27.953 -19.344 1 96.56 510 MET A O 1
ATOM 3943 N N . ASN A 1 511 ? -16.312 -27.297 -18.156 1 96.06 511 ASN A N 1
ATOM 3944 C CA . ASN A 1 511 ? -15.93 -25.891 -18.219 1 96.06 511 ASN A CA 1
ATOM 3945 C C . ASN A 1 511 ? -14.586 -25.656 -17.547 1 96.06 511 ASN A C 1
ATOM 3947 O O . ASN A 1 511 ? -13.742 -24.938 -18.078 1 96.06 511 ASN A O 1
ATOM 3951 N N . LYS A 1 512 ? -14.406 -26.234 -16.406 1 95 512 LYS A N 1
ATOM 3952 C CA . LYS A 1 512 ? -13.164 -26.047 -15.672 1 95 512 LYS A CA 1
ATOM 3953 C C . LYS A 1 512 ? -12 -26.734 -16.375 1 95 512 LYS A C 1
ATOM 3955 O O . LYS A 1 512 ? -10.875 -26.234 -16.375 1 95 512 LYS A O 1
ATOM 3960 N N . THR A 1 513 ? -12.289 -27.859 -16.906 1 95.44 513 THR A N 1
ATOM 3961 C CA . THR A 1 513 ? -11.273 -28.531 -17.719 1 95.44 513 THR A CA 1
ATOM 3962 C C . THR A 1 513 ? -10.836 -27.641 -18.875 1 95.44 513 THR A C 1
ATOM 3964 O O . THR A 1 513 ? -9.641 -27.484 -19.141 1 95.44 513 THR A O 1
ATOM 3967 N N . ALA A 1 514 ? -11.82 -27.078 -19.547 1 97 514 ALA A N 1
ATOM 3968 C CA . ALA A 1 514 ? -11.523 -26.188 -20.656 1 97 514 ALA A CA 1
ATOM 3969 C C . ALA A 1 514 ? -10.711 -24.984 -20.188 1 97 514 ALA A C 1
ATOM 3971 O O . ALA A 1 514 ? -9.758 -24.562 -20.859 1 97 514 ALA A O 1
ATOM 3972 N N . ALA A 1 515 ? -11.133 -24.438 -19.094 1 95.81 515 ALA A N 1
ATOM 3973 C CA . ALA A 1 515 ? -10.414 -23.281 -18.547 1 95.81 515 ALA A CA 1
ATOM 3974 C C . ALA A 1 515 ? -8.992 -23.672 -18.141 1 95.81 515 ALA A C 1
ATOM 3976 O O . ALA A 1 515 ? -8.055 -22.891 -18.344 1 95.81 515 ALA A O 1
ATOM 3977 N N . GLY A 1 516 ? -8.852 -24.844 -17.5 1 93.44 516 GLY A N 1
ATOM 3978 C CA . GLY A 1 516 ? -7.52 -25.344 -17.188 1 93.44 516 GLY A CA 1
ATOM 3979 C C . GLY A 1 516 ? -6.633 -25.5 -18.406 1 93.44 516 GLY A C 1
ATOM 3980 O O . GLY A 1 516 ? -5.453 -25.141 -18.375 1 93.44 516 GLY A O 1
ATOM 3981 N N . LEU A 1 517 ? -7.184 -26 -19.453 1 94.5 517 LEU A N 1
ATOM 3982 C CA . LEU A 1 517 ? -6.449 -26.141 -20.703 1 94.5 517 LEU A CA 1
ATOM 3983 C C . LEU A 1 517 ? -6.035 -24.781 -21.25 1 94.5 517 LEU A C 1
ATOM 3985 O O . LEU A 1 517 ? -4.914 -24.625 -21.734 1 94.5 517 LEU A O 1
ATOM 3989 N N . THR A 1 518 ? -6.957 -23.859 -21.219 1 95.19 518 THR A N 1
ATOM 3990 C CA . THR A 1 518 ? -6.652 -22.516 -21.688 1 95.19 518 THR A CA 1
ATOM 3991 C C . THR A 1 518 ? -5.449 -21.953 -20.938 1 95.19 518 THR A C 1
ATOM 3993 O O . THR A 1 518 ? -4.559 -21.359 -21.531 1 95.19 518 THR A O 1
ATOM 3996 N N . ASN A 1 519 ? -5.418 -22.172 -19.625 1 91.56 519 ASN A N 1
ATOM 3997 C CA . ASN A 1 519 ? -4.289 -21.703 -18.828 1 91.56 519 ASN A CA 1
ATOM 3998 C C . ASN A 1 519 ? -3.002 -22.438 -19.203 1 91.56 519 ASN A C 1
ATOM 4000 O O . ASN A 1 519 ? -1.917 -21.859 -19.141 1 91.56 519 ASN A O 1
ATOM 4004 N N . ALA A 1 520 ? -3.139 -23.641 -19.531 1 89 520 ALA A N 1
ATOM 4005 C CA . ALA A 1 520 ? -1.963 -24.391 -19.953 1 89 520 ALA A CA 1
ATOM 4006 C C . ALA A 1 520 ? -1.392 -23.844 -21.266 1 89 520 ALA A C 1
ATOM 4008 O O . ALA A 1 520 ? -0.172 -23.781 -21.438 1 89 520 ALA A O 1
ATOM 4009 N N . PHE A 1 521 ? -2.236 -23.453 -22.188 1 89.75 521 PHE A N 1
ATOM 4010 C CA . PHE A 1 521 ? -1.79 -22.875 -23.453 1 89.75 521 PHE A CA 1
ATOM 4011 C C . PHE A 1 521 ? -0.953 -21.625 -23.219 1 89.75 521 PHE A C 1
ATOM 4013 O O . PHE A 1 521 ? 0.105 -21.453 -23.828 1 89.75 521 PHE A O 1
ATOM 4020 N N . ARG A 1 522 ? -1.444 -20.828 -22.359 1 87.38 522 ARG A N 1
ATOM 4021 C CA . ARG A 1 522 ? -0.756 -19.562 -22.125 1 87.38 522 ARG A CA 1
ATOM 4022 C C . ARG A 1 522 ? 0.487 -19.781 -21.266 1 87.38 522 ARG A C 1
ATOM 4024 O O . ARG A 1 522 ? 1.449 -19.016 -21.359 1 87.38 522 ARG A O 1
ATOM 4031 N N . LEU A 1 523 ? 0.395 -20.734 -20.391 1 81.69 523 LEU A N 1
ATOM 4032 C CA . LEU A 1 523 ? 1.553 -21.047 -19.562 1 81.69 523 LEU A CA 1
ATOM 4033 C C . LEU A 1 523 ? 2.758 -21.406 -20.422 1 81.69 523 LEU A C 1
ATOM 4035 O O . LEU A 1 523 ? 3.895 -21.078 -20.078 1 81.69 523 LEU A O 1
ATOM 4039 N N . GLN A 1 524 ? 2.566 -22.094 -21.469 1 75.94 524 GLN A N 1
ATOM 4040 C CA . GLN A 1 524 ? 3.648 -22.484 -22.359 1 75.94 524 GLN A CA 1
ATOM 4041 C C . GLN A 1 524 ? 4.387 -21.25 -22.906 1 75.94 524 GLN A C 1
ATOM 4043 O O . GLN A 1 524 ? 5.617 -21.234 -22.938 1 75.94 524 GLN A O 1
ATOM 4048 N N . THR A 1 525 ? 3.637 -20.297 -23.297 1 73.06 525 THR A N 1
ATOM 4049 C CA . THR A 1 525 ? 4.242 -19.078 -23.844 1 73.06 525 THR A CA 1
ATOM 4050 C C . THR A 1 525 ? 4.957 -18.297 -22.75 1 73.06 525 THR A C 1
ATOM 4052 O O . THR A 1 525 ? 5.941 -17.609 -23.031 1 73.06 525 THR A O 1
ATOM 4055 N N . TRP A 1 526 ? 4.48 -18.469 -21.578 1 74.19 526 TRP A N 1
ATOM 4056 C CA . TRP A 1 526 ? 5.027 -17.75 -20.438 1 74.19 526 TRP A CA 1
ATOM 4057 C C . TRP A 1 526 ? 6.398 -18.297 -20.047 1 74.19 526 TRP A C 1
ATOM 4059 O O . TRP A 1 526 ? 7.258 -17.547 -19.578 1 74.19 526 TRP A O 1
ATOM 4069 N N . GLN A 1 527 ? 6.586 -19.531 -20.25 1 65.31 527 GLN A N 1
ATOM 4070 C CA . GLN A 1 527 ? 7.801 -20.219 -19.828 1 65.31 527 GLN A CA 1
ATOM 4071 C C . GLN A 1 527 ? 8.938 -19.969 -20.828 1 65.31 527 GLN A C 1
ATOM 4073 O O . GLN A 1 527 ? 10.094 -20.281 -20.531 1 65.31 527 GLN A O 1
ATOM 4078 N N . ILE A 1 528 ? 8.523 -19.328 -21.906 1 61.75 528 ILE A N 1
ATOM 4079 C CA . ILE A 1 528 ? 9.547 -18.969 -22.891 1 61.75 528 ILE A CA 1
ATOM 4080 C C . ILE A 1 528 ? 10.062 -17.562 -22.594 1 61.75 528 ILE A C 1
ATOM 4082 O O . ILE A 1 528 ? 9.289 -16.609 -22.562 1 61.75 528 ILE A O 1
ATOM 4086 N N . ALA A 1 529 ? 11.312 -17.406 -22.016 1 55.03 529 ALA A N 1
ATOM 4087 C CA . ALA A 1 529 ? 11.93 -16.172 -21.547 1 55.03 529 ALA A CA 1
ATOM 4088 C C . ALA A 1 529 ? 11.672 -15.031 -22.531 1 55.03 529 ALA A C 1
ATOM 4090 O O . ALA A 1 529 ? 11.32 -13.922 -22.125 1 55.03 529 ALA A O 1
ATOM 4091 N N . ASP A 1 530 ? 11.781 -15.133 -23.812 1 58.16 530 ASP A N 1
ATOM 4092 C CA . ASP A 1 530 ? 11.672 -14.047 -24.781 1 58.16 530 ASP A CA 1
ATOM 4093 C C . ASP A 1 530 ? 10.414 -14.195 -25.641 1 58.16 530 ASP A C 1
ATOM 4095 O O . ASP A 1 530 ? 10.398 -13.773 -26.797 1 58.16 530 ASP A O 1
ATOM 4099 N N . SER A 1 531 ? 9.414 -14.641 -24.844 1 64.06 531 SER A N 1
ATOM 4100 C CA . SER A 1 531 ? 8.203 -14.797 -25.641 1 64.06 531 SER A CA 1
ATOM 4101 C C . SER A 1 531 ? 7.48 -13.461 -25.812 1 64.06 531 SER A C 1
ATOM 4103 O O . SER A 1 531 ? 7.363 -12.688 -24.859 1 64.06 531 SER A O 1
ATOM 4105 N N . PRO A 1 532 ? 7.168 -13.133 -27.031 1 64.31 532 PRO A N 1
ATOM 4106 C CA . PRO A 1 532 ? 6.41 -11.906 -27.297 1 64.31 532 PRO A CA 1
ATOM 4107 C C . PRO A 1 532 ? 4.977 -11.969 -26.781 1 64.31 532 PRO A C 1
ATOM 4109 O O . PRO A 1 532 ? 4.277 -10.953 -26.75 1 64.31 532 PRO A O 1
ATOM 4112 N N . SER A 1 533 ? 4.543 -13.039 -26.297 1 75.31 533 SER A N 1
ATOM 4113 C CA . SER A 1 533 ? 3.139 -13.211 -25.953 1 75.31 533 SER A CA 1
ATOM 4114 C C . SER A 1 533 ? 2.855 -12.727 -24.531 1 75.31 533 SER A C 1
ATOM 4116 O O . SER A 1 533 ? 2.369 -13.484 -23.688 1 75.31 533 SER A O 1
ATOM 4118 N N . ARG A 1 534 ? 3.205 -11.516 -24.328 1 81.38 534 ARG A N 1
ATOM 4119 C CA . ARG A 1 534 ? 2.965 -10.852 -23.062 1 81.38 534 ARG A CA 1
ATOM 4120 C C . ARG A 1 534 ? 2.217 -9.539 -23.266 1 81.38 534 ARG A C 1
ATOM 4122 O O . ARG A 1 534 ? 2.482 -8.805 -24.219 1 81.38 534 ARG A O 1
ATOM 4129 N N . LEU A 1 535 ? 1.238 -9.312 -22.453 1 87.88 535 LEU A N 1
ATOM 4130 C CA . LEU A 1 535 ? 0.406 -8.117 -22.516 1 87.88 535 LEU A CA 1
ATOM 4131 C C . LEU A 1 535 ? 0.609 -7.246 -21.281 1 87.88 535 LEU A C 1
ATOM 4133 O O . LEU A 1 535 ? 0.543 -7.738 -20.156 1 87.88 535 LEU A O 1
ATOM 4137 N N . ASN A 1 536 ? 0.876 -6.004 -21.547 1 87.62 536 ASN A N 1
ATOM 4138 C CA . ASN A 1 536 ? 1.03 -5.078 -20.422 1 87.62 536 ASN A CA 1
ATOM 4139 C C . ASN A 1 536 ? -0.321 -4.664 -19.859 1 87.62 536 ASN A C 1
ATOM 4141 O O . ASN A 1 536 ? -1.287 -4.48 -20.594 1 87.62 536 ASN A O 1
ATOM 4145 N N . GLY A 1 537 ? -0.355 -4.625 -18.547 1 91.25 537 GLY A N 1
ATOM 4146 C CA . GLY A 1 537 ? -1.537 -4.16 -17.844 1 91.25 537 GLY A CA 1
ATOM 4147 C C . GLY A 1 537 ? -1.239 -3.059 -16.844 1 91.25 537 GLY A C 1
ATOM 4148 O O . GLY A 1 537 ? -0.138 -2.504 -16.828 1 91.25 537 GLY A O 1
ATOM 4149 N N . THR A 1 538 ? -2.236 -2.607 -16.156 1 91.38 538 THR A N 1
ATOM 4150 C CA . THR A 1 538 ? -2.115 -1.535 -15.18 1 91.38 538 THR A CA 1
ATOM 4151 C C . THR A 1 538 ? -2.016 -2.104 -13.766 1 91.38 538 THR A C 1
ATOM 4153 O O . THR A 1 538 ? -2.795 -2.98 -13.383 1 91.38 538 THR A O 1
ATOM 4156 N N . THR A 1 539 ? -1.004 -1.722 -13.055 1 87.19 539 THR A N 1
ATOM 4157 C CA . THR A 1 539 ? -0.848 -2.084 -11.648 1 87.19 539 THR A CA 1
ATOM 4158 C C . THR A 1 539 ? -1.369 -0.973 -10.742 1 87.19 539 THR A C 1
ATOM 4160 O O . THR A 1 539 ? -1.053 0.201 -10.945 1 87.19 539 THR A O 1
ATOM 4163 N N . ARG A 1 540 ? -2.178 -1.249 -9.797 1 86.38 540 ARG A N 1
ATOM 4164 C CA . ARG A 1 540 ? -2.629 -0.3 -8.781 1 86.38 540 ARG A CA 1
ATOM 4165 C C . ARG A 1 540 ? -1.798 -0.42 -7.512 1 86.38 540 ARG A C 1
ATOM 4167 O O . ARG A 1 540 ? -1.592 -1.523 -7 1 86.38 540 ARG A O 1
ATOM 4174 N N . ALA A 1 541 ? -1.192 0.574 -7.098 1 83.88 541 ALA A N 1
ATOM 4175 C CA . ALA A 1 541 ? -0.347 0.602 -5.91 1 83.88 541 ALA A CA 1
ATOM 4176 C C . ALA A 1 541 ? -0.923 1.535 -4.848 1 83.88 541 ALA A C 1
ATOM 4178 O O . ALA A 1 541 ? -1.706 2.436 -5.164 1 83.88 541 ALA A O 1
ATOM 4179 N N . PRO A 1 542 ? -0.599 1.254 -3.574 1 85.94 542 PRO A N 1
ATOM 4180 C CA . PRO A 1 542 ? -1.075 2.141 -2.51 1 85.94 542 PRO A CA 1
ATOM 4181 C C . PRO A 1 542 ? -0.479 3.543 -2.598 1 85.94 542 PRO A C 1
ATOM 4183 O O . PRO A 1 542 ? 0.74 3.693 -2.719 1 85.94 542 PRO A O 1
ATOM 4186 N N . GLN A 1 543 ? -1.337 4.531 -2.623 1 88.94 543 GLN A N 1
ATOM 4187 C CA . GLN A 1 543 ? -0.947 5.938 -2.65 1 88.94 543 GLN A CA 1
ATOM 4188 C C . GLN A 1 543 ? -1.678 6.734 -1.571 1 88.94 543 GLN A C 1
ATOM 4190 O O . GLN A 1 543 ? -2.783 6.367 -1.167 1 88.94 543 GLN A O 1
ATOM 4195 N N . GLN A 1 544 ? -0.956 7.742 -1.125 1 89.81 544 GLN A N 1
ATOM 4196 C CA . GLN A 1 544 ? -1.591 8.617 -0.144 1 89.81 544 GLN A CA 1
ATOM 4197 C C . GLN A 1 544 ? -2.51 9.625 -0.823 1 89.81 544 GLN A C 1
ATOM 4199 O O . GLN A 1 544 ? -2.043 10.508 -1.546 1 89.81 544 GLN A O 1
ATOM 4204 N N . MET A 1 545 ? -3.783 9.555 -0.581 1 91.5 545 MET A N 1
ATOM 4205 C CA . MET A 1 545 ? -4.77 10.43 -1.215 1 91.5 545 MET A CA 1
ATOM 4206 C C . MET A 1 545 ? -5.355 11.406 -0.206 1 91.5 545 MET A C 1
ATOM 4208 O O . MET A 1 545 ? -5.5 11.078 0.974 1 91.5 545 MET A O 1
ATOM 4212 N N . CYS A 1 546 ? -5.637 12.609 -0.694 1 93.19 546 CYS A N 1
ATOM 4213 C CA . CYS A 1 546 ? -6.246 13.641 0.133 1 93.19 546 CYS A CA 1
ATOM 4214 C C . CYS A 1 546 ? -7.766 13.594 0.036 1 93.19 546 CYS A C 1
ATOM 4216 O O . CYS A 1 546 ? -8.312 13.375 -1.044 1 93.19 546 CYS A O 1
ATOM 4218 N N . LYS A 1 547 ? -8.422 13.703 1.094 1 92 547 LYS A N 1
ATOM 4219 C CA . LYS A 1 547 ? -9.875 13.844 1.159 1 92 547 LYS A CA 1
ATOM 4220 C C . LYS A 1 547 ? -10.273 15.117 1.896 1 92 547 LYS A C 1
ATOM 4222 O O . LYS A 1 547 ? -9.805 15.375 3.008 1 92 547 LYS A O 1
ATOM 4227 N N . ALA A 1 548 ? -11.172 15.891 1.287 1 94 548 ALA A N 1
ATOM 4228 C CA . ALA A 1 548 ? -11.531 17.203 1.828 1 94 548 ALA A CA 1
ATOM 4229 C C . ALA A 1 548 ? -12.695 17.078 2.809 1 94 548 ALA A C 1
ATOM 4231 O O . ALA A 1 548 ? -13.625 16.297 2.59 1 94 548 ALA A O 1
ATOM 4232 N N . GLN A 1 549 ? -12.586 17.75 3.93 1 93.25 549 GLN A N 1
ATOM 4233 C CA . GLN A 1 549 ? -13.672 17.969 4.879 1 93.25 549 GLN A CA 1
ATOM 4234 C C . GLN A 1 549 ? -14.109 19.438 4.883 1 93.25 549 GLN A C 1
ATOM 4236 O O . GLN A 1 549 ? -13.617 20.234 5.688 1 93.25 549 GLN A O 1
ATOM 4241 N N . TRP A 1 550 ? -15.133 19.859 4.188 1 93.25 550 TRP A N 1
ATOM 4242 C CA . TRP A 1 550 ? -15.477 21.25 3.885 1 93.25 550 TRP A CA 1
ATOM 4243 C C . TRP A 1 550 ? -16.172 21.906 5.07 1 93.25 550 TRP A C 1
ATOM 4245 O O . TRP A 1 550 ? -16.234 23.141 5.156 1 93.25 550 TRP A O 1
ATOM 4255 N N . GLN A 1 551 ? -16.625 21.094 6.016 1 91.19 551 GLN A N 1
ATOM 4256 C CA . GLN A 1 551 ? -17.312 21.672 7.168 1 91.19 551 GLN A CA 1
ATOM 4257 C C . GLN A 1 551 ? -16.359 22.516 8.008 1 91.19 551 GLN A C 1
ATOM 4259 O O . GLN A 1 551 ? -16.781 23.438 8.695 1 91.19 551 GLN A O 1
ATOM 4264 N N . TYR A 1 552 ? -15.117 22.297 7.93 1 93.94 552 TYR A N 1
ATOM 4265 C CA . TYR A 1 552 ? -14.156 22.969 8.797 1 93.94 552 TYR A CA 1
ATOM 4266 C C . TYR A 1 552 ? -13.781 24.344 8.25 1 93.94 552 TYR A C 1
ATOM 4268 O O . TYR A 1 552 ? -13.047 25.094 8.898 1 93.94 552 TYR A O 1
ATOM 4276 N N . VAL A 1 553 ? -14.344 24.688 7.039 1 95.5 553 VAL A N 1
ATOM 4277 C CA . VAL A 1 553 ? -14.133 26.047 6.523 1 95.5 553 VAL A CA 1
ATOM 4278 C C . VAL A 1 553 ? -15.008 27.031 7.293 1 95.5 553 VAL A C 1
ATOM 4280 O O . VAL A 1 553 ? -14.805 28.25 7.219 1 95.5 553 VAL A O 1
ATOM 4283 N N . SER A 1 554 ? -15.789 26.547 8.18 1 94.94 554 SER A N 1
ATOM 4284 C CA . SER A 1 554 ? -16.75 27.375 8.914 1 94.94 554 SER A CA 1
ATOM 4285 C C . SER A 1 554 ? -16.031 28.344 9.859 1 94.94 554 SER A C 1
ATOM 4287 O O . SER A 1 554 ? -16.453 29.484 10.023 1 94.94 554 SER A O 1
ATOM 4289 N N . ALA A 1 555 ? -14.969 27.906 10.469 1 95.69 555 ALA A N 1
ATOM 4290 C CA . ALA A 1 555 ? -14.281 28.766 11.438 1 95.69 555 ALA A CA 1
ATOM 4291 C C . ALA A 1 555 ? -13.648 29.969 10.75 1 95.69 555 ALA A C 1
ATOM 4293 O O . ALA A 1 555 ? -13.891 31.109 11.141 1 95.69 555 ALA A O 1
ATOM 4294 N N . PRO A 1 556 ? -12.883 29.781 9.641 1 96.94 556 PRO A N 1
ATOM 4295 C CA . PRO A 1 556 ? -12.344 30.938 8.93 1 96.94 556 PRO A CA 1
ATOM 4296 C C . PRO A 1 556 ? -13.438 31.875 8.422 1 96.94 556 PRO A C 1
ATOM 4298 O O . PRO A 1 556 ? -13.305 33.094 8.531 1 96.94 556 PRO A O 1
ATOM 4301 N N . ILE A 1 557 ? -14.516 31.391 7.965 1 97.56 557 ILE A N 1
ATOM 4302 C CA . ILE A 1 557 ? -15.609 32.219 7.449 1 97.56 557 ILE A CA 1
ATOM 4303 C C . ILE A 1 557 ? -16.266 32.969 8.602 1 97.56 557 ILE A C 1
ATOM 4305 O O . ILE A 1 557 ? -16.609 34.156 8.461 1 97.56 557 ILE A O 1
ATOM 4309 N N . ALA A 1 558 ? -16.438 32.281 9.703 1 97.5 558 ALA A N 1
ATOM 4310 C CA . ALA A 1 558 ? -17.047 32.938 10.867 1 97.5 558 ALA A CA 1
ATOM 4311 C C . ALA A 1 558 ? -16.203 34.094 11.359 1 97.5 558 ALA A C 1
ATOM 4313 O O . ALA A 1 558 ? -16.734 35.156 11.672 1 97.5 558 ALA A O 1
ATOM 4314 N N . VAL A 1 559 ? -14.906 33.906 11.469 1 97.12 559 VAL A N 1
ATOM 4315 C CA . VAL A 1 559 ? -14.016 34.969 11.914 1 97.12 559 VAL A CA 1
ATOM 4316 C C . VAL A 1 559 ? -14.094 36.156 10.945 1 97.12 559 VAL A C 1
ATOM 4318 O O . VAL A 1 559 ? -14.188 37.312 11.367 1 97.12 559 VAL A O 1
ATOM 4321 N N . TRP A 1 560 ? -14.094 35.844 9.656 1 97.56 560 TRP A N 1
ATOM 4322 C CA . TRP A 1 560 ? -14.148 36.875 8.633 1 97.56 560 TRP A CA 1
ATOM 4323 C C . TRP A 1 560 ? -15.484 37.625 8.664 1 97.56 560 TRP A C 1
ATOM 4325 O O . TRP A 1 560 ? -15.516 38.844 8.617 1 97.56 560 TRP A O 1
ATOM 4335 N N . ALA A 1 561 ? -16.594 36.938 8.82 1 97.44 561 ALA A N 1
ATOM 4336 C CA . ALA A 1 561 ? -17.922 37.531 8.828 1 97.44 561 ALA A CA 1
ATOM 4337 C C . ALA A 1 561 ? -18.141 38.375 10.062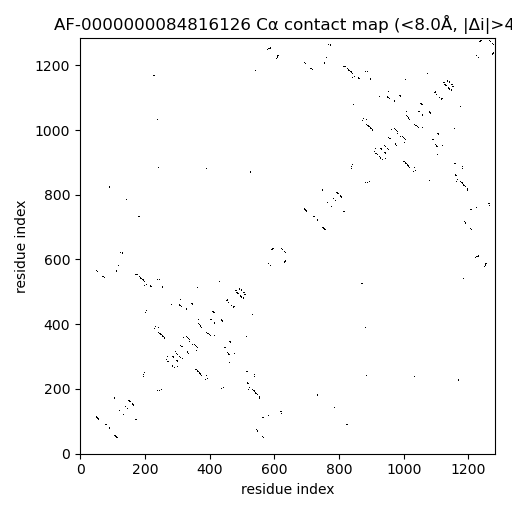 1 97.44 561 ALA A C 1
ATOM 4339 O O . ALA A 1 561 ? -18.688 39.5 9.969 1 97.44 561 ALA A O 1
ATOM 4340 N N . LEU A 1 562 ? -17.688 37.875 11.211 1 97 562 LEU A N 1
ATOM 4341 C CA . LEU A 1 562 ? -17.812 38.656 12.438 1 97 562 LEU A CA 1
ATOM 4342 C C . LEU A 1 562 ? -17 39.938 12.352 1 97 562 LEU A C 1
ATOM 4344 O O . LEU A 1 562 ? -17.453 41 12.781 1 97 562 LEU A O 1
ATOM 4348 N N . GLY A 1 563 ? -15.75 39.812 11.781 1 95.81 563 GLY A N 1
ATOM 4349 C CA . GLY A 1 563 ? -14.938 41 11.594 1 95.81 563 GLY A CA 1
ATOM 4350 C C . GLY A 1 563 ? -15.562 42 10.648 1 95.81 563 GLY A C 1
ATOM 4351 O O . GLY A 1 563 ? -15.508 43.188 10.898 1 95.81 563 GLY A O 1
ATOM 4352 N N . LEU A 1 564 ? -16.203 41.5 9.617 1 96.38 564 LEU A N 1
ATOM 4353 C CA . LEU A 1 564 ? -16.844 42.375 8.633 1 96.38 564 LEU A CA 1
ATOM 4354 C C . LEU A 1 564 ? -18.047 43.094 9.242 1 96.38 564 LEU A C 1
ATOM 4356 O O . LEU A 1 564 ? -18.219 44.281 9.086 1 96.38 564 LEU A O 1
ATOM 4360 N N . VAL A 1 565 ? -18.891 42.406 9.953 1 96.31 565 VAL A N 1
ATOM 4361 C CA . VAL A 1 565 ? -20.094 42.969 10.562 1 96.31 565 VAL A CA 1
ATOM 4362 C C . VAL A 1 565 ? -19.703 44 11.625 1 96.31 565 VAL A C 1
ATOM 4364 O O . VAL A 1 565 ? -20.328 45.062 11.727 1 96.31 565 VAL A O 1
ATOM 4367 N N . LEU A 1 566 ? -18.672 43.625 12.406 1 96.19 566 LEU A N 1
ATOM 4368 C CA . LEU A 1 566 ? -18.188 44.562 13.406 1 96.19 566 LEU A CA 1
ATOM 4369 C C . LEU A 1 566 ? -17.688 45.844 12.75 1 96.19 566 LEU A C 1
ATOM 4371 O O . LEU A 1 566 ? -18.016 46.938 13.211 1 96.19 566 LEU A O 1
ATOM 4375 N N . PHE A 1 567 ? -16.906 45.75 11.711 1 94.62 567 PHE A N 1
ATOM 4376 C CA . PHE A 1 567 ? -16.344 46.906 11.023 1 94.62 567 PHE A CA 1
ATOM 4377 C C . PHE A 1 567 ? -17.453 47.812 10.5 1 94.62 567 PHE A C 1
ATOM 4379 O O . PHE A 1 567 ? -17.422 49 10.719 1 94.62 567 PHE A O 1
ATOM 4386 N N . ILE A 1 568 ? -18.453 47.219 9.836 1 94.56 568 ILE A N 1
ATOM 4387 C CA . ILE A 1 568 ? -19.562 47.969 9.281 1 94.56 568 ILE A CA 1
ATOM 4388 C C . ILE A 1 568 ? -20.344 48.656 10.414 1 94.56 568 ILE A C 1
ATOM 4390 O O . ILE A 1 568 ? -20.688 49.844 10.328 1 94.56 568 ILE A O 1
ATOM 4394 N N . GLY A 1 569 ? -20.594 47.906 11.477 1 94.44 569 GLY A N 1
ATOM 4395 C CA . GLY A 1 569 ? -21.297 48.469 12.609 1 94.44 569 GLY A CA 1
ATOM 4396 C C . GLY A 1 569 ? -20.578 49.656 13.25 1 94.44 569 GLY A C 1
ATOM 4397 O O . GLY A 1 569 ? -21.203 50.656 13.602 1 94.44 569 GLY A O 1
ATOM 4398 N N . VAL A 1 570 ? -19.266 49.531 13.367 1 94.25 570 VAL A N 1
ATOM 4399 C CA . VAL A 1 570 ? -18.484 50.594 14.016 1 94.25 570 VAL A CA 1
ATOM 4400 C C . VAL A 1 570 ? -18.422 51.812 13.117 1 94.25 570 VAL A C 1
ATOM 4402 O O . VAL A 1 570 ? -18.453 52.969 13.594 1 94.25 570 VAL A O 1
ATOM 4405 N N . VAL A 1 571 ? -18.328 51.594 11.844 1 91.5 571 VAL A N 1
ATOM 4406 C CA . VAL A 1 571 ? -18.297 52.719 10.906 1 91.5 571 VAL A CA 1
ATOM 4407 C C . VAL A 1 571 ? -19.609 53.5 10.977 1 91.5 571 VAL A C 1
ATOM 4409 O O . VAL A 1 571 ? -19.609 54.719 11.023 1 91.5 571 VAL A O 1
ATOM 4412 N N . ILE A 1 572 ? -20.75 52.844 11.086 1 92.12 572 ILE A N 1
ATOM 4413 C CA . ILE A 1 572 ? -22.047 53.5 11.156 1 92.12 572 ILE A CA 1
ATOM 4414 C C . ILE A 1 572 ? -22.203 54.219 12.484 1 92.12 572 ILE A C 1
ATOM 4416 O O . ILE A 1 572 ? -22.625 55.375 12.516 1 92.12 572 ILE A O 1
ATOM 4420 N N . LYS A 1 573 ? -21.797 53.625 13.539 1 92 573 LYS A N 1
ATOM 4421 C CA . LYS A 1 573 ? -21.922 54.25 14.852 1 92 573 LYS A CA 1
ATOM 4422 C C . LYS A 1 573 ? -21 55.469 14.977 1 92 573 LYS A C 1
ATOM 4424 O O . LYS A 1 573 ? -21.344 56.438 15.641 1 92 573 LYS A O 1
ATOM 4429 N N . THR A 1 574 ? -19.812 55.312 14.391 1 91.31 574 THR A N 1
ATOM 4430 C CA . THR A 1 574 ? -18.875 56.406 14.43 1 91.31 574 THR A CA 1
ATOM 4431 C C . THR A 1 574 ? -19.406 57.594 13.633 1 91.31 574 THR A C 1
ATOM 4433 O O . THR A 1 574 ? -19.266 58.75 14.055 1 91.31 574 THR A O 1
ATOM 4436 N N . ARG A 1 575 ? -20.078 57.406 12.609 1 87.69 575 ARG A N 1
ATOM 4437 C CA . ARG A 1 575 ? -20.656 58.5 11.805 1 87.69 575 ARG A CA 1
ATOM 4438 C C . ARG A 1 575 ? -21.844 59.125 12.516 1 87.69 575 ARG A C 1
ATOM 4440 O O . ARG A 1 575 ? -22.047 60.344 12.453 1 87.69 575 ARG A O 1
ATOM 4447 N N . ARG A 1 576 ? -22.547 58.344 13.164 1 89.12 576 ARG A N 1
ATOM 4448 C CA . ARG A 1 576 ? -23.719 58.844 13.883 1 89.12 576 ARG A CA 1
ATOM 4449 C C . ARG A 1 576 ? -23.297 59.719 15.07 1 89.12 576 ARG A C 1
ATOM 4451 O O . ARG A 1 576 ? -23.984 60.688 15.422 1 89.12 576 ARG A O 1
ATOM 4458 N N . ALA A 1 577 ? -22.219 59.344 15.664 1 88.19 577 ALA A N 1
ATOM 4459 C CA . ALA A 1 577 ? -21.719 60.062 16.828 1 88.19 577 ALA A CA 1
ATOM 4460 C C . ALA A 1 577 ? -20.953 61.312 16.391 1 88.19 577 ALA A C 1
ATOM 4462 O O . ALA A 1 577 ? -20.656 62.188 17.203 1 88.19 577 ALA A O 1
ATOM 4463 N N . ASN A 1 578 ? -20.656 61.562 15.164 1 84.94 578 ASN A N 1
ATOM 4464 C CA . ASN A 1 578 ? -19.984 62.719 14.57 1 84.94 578 ASN A CA 1
ATOM 4465 C C . ASN A 1 578 ? -18.594 62.906 15.18 1 84.94 578 ASN A C 1
ATOM 4467 O O . ASN A 1 578 ? -18.266 64 15.609 1 84.94 578 ASN A O 1
ATOM 4471 N N . ILE A 1 579 ? -17.844 61.844 15.445 1 86.06 579 ILE A N 1
ATOM 4472 C CA . ILE A 1 579 ? -16.469 61.906 15.914 1 86.06 579 ILE A CA 1
ATOM 4473 C C . ILE A 1 579 ? -15.539 61.312 14.867 1 86.06 579 ILE A C 1
ATOM 4475 O O . ILE A 1 579 ? -15.977 60.531 14.023 1 86.06 579 ILE A O 1
ATOM 4479 N N . LYS A 1 580 ? -14.328 61.781 14.922 1 87.38 580 LYS A N 1
ATOM 4480 C CA . LYS A 1 580 ? -13.344 61.219 14 1 87.38 580 LYS A CA 1
ATOM 4481 C C . LYS A 1 580 ? -12.867 59.844 14.492 1 87.38 580 LYS A C 1
ATOM 4483 O O . LYS A 1 580 ? -13.133 59.469 15.633 1 87.38 580 LYS A O 1
ATOM 4488 N N . ALA A 1 581 ? -12.297 59.062 13.625 1 88.5 581 ALA A N 1
ATOM 4489 C CA . ALA A 1 581 ? -11.828 57.719 13.961 1 88.5 581 ALA A CA 1
ATOM 4490 C C . ALA A 1 581 ? -10.461 57.781 14.641 1 88.5 581 ALA A C 1
ATOM 4492 O O . ALA A 1 581 ? -9.438 57.969 13.984 1 88.5 581 ALA A O 1
ATOM 4493 N N . TRP A 1 582 ? -10.461 57.625 15.961 1 90.56 582 TRP A N 1
ATOM 4494 C CA . TRP A 1 582 ? -9.219 57.625 16.734 1 90.56 582 TRP A CA 1
ATOM 4495 C C . TRP A 1 582 ? -8.688 56.219 16.906 1 90.56 582 TRP A C 1
ATOM 4497 O O . TRP A 1 582 ? -7.48 56.031 17.062 1 90.56 582 TRP A O 1
ATOM 4507 N N . ARG A 1 583 ? -9.562 55.25 16.828 1 91.75 583 ARG A N 1
ATOM 4508 C CA . ARG A 1 583 ? -9.227 53.844 16.828 1 91.75 583 ARG A CA 1
ATOM 4509 C C . ARG A 1 583 ? -8.328 53.5 18.016 1 91.75 583 ARG A C 1
ATOM 4511 O O . ARG A 1 583 ? -8.703 53.719 19.172 1 91.75 583 ARG A O 1
ATOM 4518 N N . THR A 1 584 ? -7.09 52.969 17.75 1 90.25 584 THR A N 1
ATOM 4519 C CA . THR A 1 584 ? -6.227 52.5 18.844 1 90.25 584 THR A CA 1
ATOM 4520 C C . THR A 1 584 ? -5.109 53.531 19.094 1 90.25 584 THR A C 1
ATOM 4522 O O . THR A 1 584 ? -4.117 53.188 19.766 1 90.25 584 THR A O 1
ATOM 4525 N N . SER A 1 585 ? -5.242 54.781 18.719 1 90.38 585 SER A N 1
ATOM 4526 C CA . SER A 1 585 ? -4.18 55.75 18.844 1 90.38 585 SER A CA 1
ATOM 4527 C C . SER A 1 585 ? -3.977 56.188 20.297 1 90.38 585 SER A C 1
ATOM 4529 O O . SER A 1 585 ? -4.898 56.688 20.938 1 90.38 585 SER A O 1
ATOM 4531 N N . PRO A 1 586 ? -2.756 55.969 20.828 1 92.06 586 PRO A N 1
ATOM 4532 C CA . PRO A 1 586 ? -2.48 56.438 22.188 1 92.06 586 PRO A CA 1
ATOM 4533 C C . PRO A 1 586 ? -2.381 57.938 22.297 1 92.06 586 PRO A C 1
ATOM 4535 O O . PRO A 1 586 ? -2.553 58.5 23.375 1 92.06 586 PRO A O 1
ATOM 4538 N N . LEU A 1 587 ? -2.195 58.625 21.188 1 92.19 587 LEU A N 1
ATOM 4539 C CA . LEU A 1 587 ? -2.125 60.062 21.172 1 92.19 587 LEU A CA 1
ATOM 4540 C C . LEU A 1 587 ? -3.488 60.688 21.484 1 92.19 587 LEU A C 1
ATOM 4542 O O . LEU A 1 587 ? -3.576 61.688 22.203 1 92.19 587 LEU A O 1
ATOM 4546 N N . ALA A 1 588 ? -4.461 60.062 20.938 1 91.38 588 ALA A N 1
ATOM 4547 C CA . ALA A 1 588 ? -5.809 60.531 21.234 1 91.38 588 ALA A CA 1
ATOM 4548 C C . ALA A 1 588 ? -6.129 60.375 22.719 1 91.38 588 ALA A C 1
ATOM 4550 O O . ALA A 1 588 ? -6.75 61.25 23.328 1 91.38 588 ALA A O 1
ATOM 4551 N N . THR A 1 589 ? -5.676 59.312 23.312 1 91.38 589 THR A N 1
ATOM 4552 C CA . THR A 1 589 ? -5.914 59.062 24.719 1 91.38 589 THR A CA 1
ATOM 4553 C C . THR A 1 589 ? -5.113 60.031 25.578 1 91.38 589 THR A C 1
ATOM 4555 O O . THR A 1 589 ? -5.582 60.469 26.641 1 91.38 589 THR A O 1
ATOM 4558 N N . LEU A 1 590 ? -3.953 60.344 25.109 1 91.62 590 LEU A N 1
ATOM 4559 C CA . LEU A 1 590 ? -3.086 61.281 25.812 1 91.62 590 LEU A CA 1
ATOM 4560 C C . LEU A 1 590 ? -3.691 62.688 25.828 1 91.62 590 LEU A C 1
ATOM 4562 O O . LEU A 1 590 ? -3.512 63.438 26.781 1 91.62 590 LEU A O 1
ATOM 4566 N N . LEU A 1 591 ? -4.43 63.031 24.844 1 90.62 591 LEU A N 1
ATOM 4567 C CA . LEU A 1 591 ? -4.926 64.375 24.672 1 90.62 591 LEU A CA 1
ATOM 4568 C C . LEU A 1 591 ? -6.312 64.562 25.297 1 90.62 591 LEU A C 1
ATOM 4570 O O . LEU A 1 591 ? -6.836 65.688 25.391 1 90.62 591 LEU A O 1
ATOM 4574 N N . LEU A 1 592 ? -6.852 63.438 25.688 1 90.38 592 LEU A N 1
ATOM 4575 C CA . LEU A 1 592 ? -8.141 63.5 26.359 1 90.38 592 LEU A CA 1
ATOM 4576 C C . LEU A 1 592 ? -8.008 64.25 27.703 1 90.38 592 LEU A C 1
ATOM 4578 O O . LEU A 1 592 ? -7.02 64.062 28.422 1 90.38 592 LEU A O 1
ATOM 4582 N N . ARG A 1 593 ? -8.969 65.062 28.031 1 87.88 593 ARG A N 1
ATOM 4583 C CA . ARG A 1 593 ? -8.93 65.875 29.266 1 87.88 593 ARG A CA 1
ATOM 4584 C C . ARG A 1 593 ? -9.812 65.188 30.328 1 87.88 593 ARG A C 1
ATOM 4586 O O . ARG A 1 593 ? -10.859 64.625 30.016 1 87.88 593 ARG A O 1
ATOM 4593 N N . LEU A 1 594 ? -9.25 65.125 31.516 1 89.12 594 LEU A N 1
ATOM 4594 C CA . LEU A 1 594 ? -9.984 64.625 32.656 1 89.12 594 LEU A CA 1
ATOM 4595 C C . LEU A 1 594 ? -10.453 65.75 33.562 1 89.12 594 LEU A C 1
ATOM 4597 O O . LEU A 1 594 ? -9.734 66.75 33.75 1 89.12 594 LEU A O 1
ATOM 4601 N N . ASP A 1 595 ? -11.539 65.562 34.062 1 85.94 595 ASP A N 1
ATOM 4602 C CA . ASP A 1 595 ? -12.07 66.562 35 1 85.94 595 ASP A CA 1
ATOM 4603 C C . ASP A 1 595 ? -11.148 66.75 36.219 1 85.94 595 ASP A C 1
ATOM 4605 O O . ASP A 1 595 ? -10.531 65.812 36.656 1 85.94 595 ASP A O 1
ATOM 4609 N N . PRO A 1 596 ? -11 67.938 36.719 1 84.75 596 PRO A N 1
ATOM 4610 C CA . PRO A 1 596 ? -10.07 68.188 37.812 1 84.75 596 PRO A CA 1
ATOM 4611 C C . PRO A 1 596 ? -10.359 67.375 39.062 1 84.75 596 PRO A C 1
ATOM 4613 O O . PRO A 1 596 ? -9.43 66.938 39.75 1 84.75 596 PRO A O 1
ATOM 4616 N N . ASP A 1 597 ? -11.586 67.125 39.281 1 84.44 597 ASP A N 1
ATOM 4617 C CA . ASP A 1 597 ? -11.938 66.312 40.469 1 84.44 597 ASP A CA 1
ATOM 4618 C C . ASP A 1 597 ? -11.453 64.875 40.312 1 84.44 597 ASP A C 1
ATOM 4620 O O . ASP A 1 597 ? -10.961 64.25 41.25 1 84.44 597 ASP A O 1
ATOM 4624 N N . SER A 1 598 ? -11.633 64.375 39.156 1 87.75 598 SER A N 1
ATOM 4625 C CA . SER A 1 598 ? -11.195 63.031 38.875 1 87.75 598 SER A CA 1
ATOM 4626 C C . SER A 1 598 ? -9.672 62.938 38.875 1 87.75 598 SER A C 1
ATOM 4628 O O . SER A 1 598 ? -9.102 61.938 39.281 1 87.75 598 SER A O 1
ATOM 4630 N N . ARG A 1 599 ? -9 63.906 38.469 1 86.81 599 ARG A N 1
ATOM 4631 C CA . ARG A 1 599 ? -7.539 63.938 38.438 1 86.81 599 ARG A CA 1
ATOM 4632 C C . ARG A 1 599 ? -6.977 63.969 39.875 1 86.81 599 ARG A C 1
ATOM 4634 O O . ARG A 1 599 ? -5.914 63.406 40.125 1 86.81 599 ARG A O 1
ATOM 4641 N N . GLU A 1 600 ? -7.711 64.688 40.688 1 85.81 600 GLU A N 1
ATOM 4642 C CA . GLU A 1 600 ? -7.289 64.75 42.094 1 85.81 600 GLU A CA 1
ATOM 4643 C C . GLU A 1 600 ? -7.461 63.375 42.75 1 85.81 600 GLU A C 1
ATOM 4645 O O . GLU A 1 600 ? -6.652 63 43.625 1 85.81 600 GLU A O 1
ATOM 4650 N N . HIS A 1 601 ? -8.469 62.719 42.375 1 86.31 601 HIS A N 1
ATOM 4651 C CA . HIS A 1 601 ? -8.711 61.406 42.906 1 86.31 601 HIS A CA 1
ATOM 4652 C C . HIS A 1 601 ? -7.602 60.438 42.531 1 86.31 601 HIS A C 1
ATOM 4654 O O . HIS A 1 601 ? -7.297 59.5 43.281 1 86.31 601 HIS A O 1
ATOM 4660 N N . LEU A 1 602 ? -7 60.656 41.344 1 87.38 602 LEU A N 1
ATOM 4661 C CA . LEU A 1 602 ? -5.953 59.781 40.844 1 87.38 602 LEU A CA 1
ATOM 4662 C C . LEU A 1 602 ? -4.582 60.438 40.938 1 87.38 602 LEU A C 1
ATOM 4664 O O . LEU A 1 602 ? -3.68 60.125 40.156 1 87.38 602 LEU A O 1
ATOM 4668 N N . LYS A 1 603 ? -4.379 61.312 41.812 1 83.12 603 LYS A N 1
ATOM 4669 C CA . LYS A 1 603 ? -3.166 62.125 41.938 1 83.12 603 LYS A CA 1
ATOM 4670 C C . LYS A 1 603 ? -1.948 61.25 42.219 1 83.12 603 LYS A C 1
ATOM 4672 O O . LYS A 1 603 ? -0.857 61.5 41.688 1 83.12 603 LYS A O 1
ATOM 4677 N N . ASP A 1 604 ? -2.094 60.062 42.875 1 83.12 604 ASP A N 1
ATOM 4678 C CA . ASP A 1 604 ? -0.955 59.219 43.219 1 83.12 604 ASP A CA 1
ATOM 4679 C C . ASP A 1 604 ? -0.828 58.031 42.25 1 83.12 604 ASP A C 1
ATOM 4681 O O . ASP A 1 604 ? -0.316 56.969 42.625 1 83.12 604 ASP A O 1
ATOM 4685 N N . TRP A 1 605 ? -1.285 58.25 40.969 1 85.81 605 TRP A N 1
ATOM 4686 C CA . TRP A 1 605 ? -1.299 57.125 40.031 1 85.81 605 TRP A CA 1
ATOM 4687 C C . TRP A 1 605 ? 0.12 56.688 39.688 1 85.81 605 TRP A C 1
ATOM 4689 O O . TRP A 1 605 ? 0.344 55.531 39.312 1 85.81 605 TRP A O 1
ATOM 4699 N N . GLN A 1 606 ? 1.226 57.5 39.812 1 83.19 606 GLN A N 1
ATOM 4700 C CA . GLN A 1 606 ? 2.609 57.219 39.438 1 83.19 606 GLN A CA 1
ATOM 4701 C C . GLN A 1 606 ? 3.186 56.094 40.312 1 83.19 606 GLN A C 1
ATOM 4703 O O . GLN A 1 606 ? 4.125 55.406 39.906 1 83.19 606 GLN A O 1
ATOM 4708 N N . ASN A 1 607 ? 2.621 56 41.469 1 82.5 607 ASN A N 1
ATOM 4709 C CA . ASN A 1 607 ? 3.111 54.969 42.375 1 82.5 607 ASN A CA 1
ATOM 4710 C C . ASN A 1 607 ? 2.262 53.719 42.312 1 82.5 607 ASN A C 1
ATOM 4712 O O . ASN A 1 607 ? 2.441 52.812 43.125 1 82.5 607 ASN A O 1
ATOM 4716 N N . MET A 1 608 ? 1.393 53.719 41.375 1 84.12 608 MET A N 1
ATOM 4717 C CA . MET A 1 608 ? 0.511 52.562 41.25 1 84.12 608 MET A CA 1
ATOM 4718 C C . MET A 1 608 ? 0.86 51.75 40 1 84.12 608 MET A C 1
ATOM 4720 O O . MET A 1 608 ? 1.216 52.344 38.969 1 84.12 608 MET A O 1
ATOM 4724 N N . GLY A 1 609 ? 0.866 50.5 40.188 1 81.44 609 GLY A N 1
ATOM 4725 C CA . GLY A 1 609 ? 0.99 49.625 39 1 81.44 609 GLY A CA 1
ATOM 4726 C C . GLY A 1 609 ? -0.276 49.562 38.188 1 81.44 609 GLY A C 1
ATOM 4727 O O . GLY A 1 609 ? -1.289 50.188 38.531 1 81.44 609 GLY A O 1
ATOM 4728 N N . ASP A 1 610 ? -0.229 48.906 37.094 1 85.44 610 ASP A N 1
ATOM 4729 C CA . ASP A 1 610 ? -1.362 48.844 36.156 1 85.44 610 ASP A CA 1
ATOM 4730 C C . ASP A 1 610 ? -2.59 48.25 36.844 1 85.44 610 ASP A C 1
ATOM 4732 O O . ASP A 1 610 ? -3.705 48.75 36.688 1 85.44 610 ASP A O 1
ATOM 4736 N N . ALA A 1 611 ? -2.432 47.188 37.688 1 85.44 611 ALA A N 1
ATOM 4737 C CA . ALA A 1 611 ? -3.561 46.562 38.344 1 85.44 611 ALA A CA 1
ATOM 4738 C C . ALA A 1 611 ? -4.168 47.5 39.406 1 85.44 611 ALA A C 1
ATOM 4740 O O . ALA A 1 611 ? -5.391 47.562 39.531 1 85.44 611 ALA A O 1
ATOM 4741 N N . GLU A 1 612 ? -3.381 48.188 40.094 1 87.75 612 GLU A N 1
ATOM 4742 C CA . GLU A 1 612 ? -3.84 49.125 41.125 1 87.75 612 GLU A CA 1
ATOM 4743 C C . GLU A 1 612 ? -4.543 50.312 40.5 1 87.75 612 GLU A C 1
ATOM 4745 O O . GLU A 1 612 ? -5.531 50.812 41.031 1 87.75 612 GLU A O 1
ATOM 4750 N N . LEU A 1 613 ? -3.949 50.719 39.438 1 89.81 613 LEU A N 1
ATOM 4751 C CA . LEU A 1 613 ? -4.551 51.844 38.719 1 89.81 613 LEU A CA 1
ATOM 4752 C C . LEU A 1 613 ? -5.941 51.469 38.219 1 89.81 613 LEU A C 1
ATOM 4754 O O . LEU A 1 613 ? -6.863 52.281 38.281 1 89.81 613 LEU A O 1
ATOM 4758 N N . LYS A 1 614 ? -6.121 50.281 37.688 1 89.75 614 LYS A N 1
ATOM 4759 C CA . LYS A 1 614 ? -7.414 49.812 37.219 1 89.75 614 LYS A CA 1
ATOM 4760 C C . LYS A 1 614 ? -8.43 49.75 38.344 1 89.75 614 LYS A C 1
ATOM 4762 O O . LYS A 1 614 ? -9.602 50.094 38.156 1 89.75 614 LYS A O 1
ATOM 4767 N N . ASP A 1 615 ? -7.992 49.375 39.5 1 89.5 615 ASP A N 1
ATOM 4768 C CA . ASP A 1 615 ? -8.883 49.281 40.656 1 89.5 615 ASP A CA 1
ATOM 4769 C C . ASP A 1 615 ? -9.312 50.688 41.125 1 89.5 615 ASP A C 1
ATOM 4771 O O . ASP A 1 615 ? -10.461 50.875 41.531 1 89.5 615 ASP A O 1
ATOM 4775 N N . ALA A 1 616 ? -8.375 51.594 41.031 1 90.94 616 ALA A N 1
ATOM 4776 C CA . ALA A 1 616 ? -8.695 52.969 41.375 1 90.94 616 ALA A CA 1
ATOM 4777 C C . ALA A 1 616 ? -9.672 53.594 40.375 1 90.94 616 ALA A C 1
ATOM 4779 O O . ALA A 1 616 ? -10.539 54.375 40.75 1 90.94 616 ALA A O 1
ATOM 4780 N N . ALA A 1 617 ? -9.531 53.156 39.188 1 92.81 617 ALA A N 1
ATOM 4781 C CA . ALA A 1 617 ? -10.352 53.719 38.125 1 92.81 617 ALA A CA 1
ATOM 4782 C C . ALA A 1 617 ? -11.766 53.125 38.156 1 92.81 617 ALA A C 1
ATOM 4784 O O . ALA A 1 617 ? -12.695 53.688 37.562 1 92.81 617 ALA A O 1
ATOM 4785 N N . LYS A 1 618 ? -12.023 52.062 38.875 1 92.31 618 LYS A N 1
ATOM 4786 C CA . LYS A 1 618 ? -13.336 51.469 39 1 92.31 618 LYS A CA 1
ATOM 4787 C C . LYS A 1 618 ? -14.281 52.344 39.812 1 92.31 618 LYS A C 1
ATOM 4789 O O . LYS A 1 618 ? -15.5 52.219 39.688 1 92.31 618 LYS A O 1
ATOM 4794 N N . GLU A 1 619 ? -13.734 53.25 40.5 1 90.25 619 GLU A N 1
ATOM 4795 C CA . GLU A 1 619 ? -14.531 54.094 41.406 1 90.25 619 GLU A CA 1
ATOM 4796 C C . GLU A 1 619 ? -15.008 55.344 40.719 1 90.25 619 GLU A C 1
ATOM 4798 O O . GLU A 1 619 ? -15.883 56.062 41.25 1 90.25 619 GLU A O 1
ATOM 4803 N N . LEU A 1 620 ? -14.539 55.531 39.594 1 92 620 LEU A N 1
ATOM 4804 C CA . LEU A 1 620 ? -14.875 56.781 38.906 1 92 620 LEU A CA 1
ATOM 4805 C C . LEU A 1 620 ? -15.828 56.531 37.75 1 92 620 LEU A C 1
ATOM 4807 O O . LEU A 1 620 ? -15.523 55.719 36.844 1 92 620 LEU A O 1
ATOM 4811 N N . ARG A 1 621 ? -17 57.125 37.781 1 93.12 621 ARG A N 1
ATOM 4812 C CA . ARG A 1 621 ? -17.938 57.062 36.656 1 93.12 621 ARG A CA 1
ATOM 4813 C C . ARG A 1 621 ? -17.922 58.344 35.844 1 93.12 621 ARG A C 1
ATOM 4815 O O . ARG A 1 621 ? -18.219 59.406 36.406 1 93.12 621 ARG A O 1
ATOM 4822 N N . LEU A 1 622 ? -17.531 58.156 34.594 1 93.56 622 LEU A N 1
ATOM 4823 C CA . LEU A 1 622 ? -17.375 59.344 33.781 1 93.56 622 LEU A CA 1
ATOM 4824 C C . LEU A 1 622 ? -18.047 59.156 32.438 1 93.56 622 LEU A C 1
ATOM 4826 O O . LEU A 1 622 ? -18.312 58.031 32 1 93.56 622 LEU A O 1
ATOM 4830 N N . ARG A 1 623 ? -18.375 60.25 31.828 1 93.69 623 ARG A N 1
ATOM 4831 C CA . ARG A 1 623 ? -18.891 60.312 30.469 1 93.69 623 ARG A CA 1
ATOM 4832 C C . ARG A 1 623 ? -18.047 61.219 29.594 1 93.69 623 ARG A C 1
ATOM 4834 O O . ARG A 1 623 ? -17.531 62.25 30.047 1 93.69 623 ARG A O 1
ATOM 4841 N N . LEU A 1 624 ? -17.875 60.75 28.328 1 91.88 624 LEU A N 1
ATOM 4842 C CA . LEU A 1 624 ? -17.094 61.531 27.375 1 91.88 624 LEU A CA 1
ATOM 4843 C C . LEU A 1 624 ? -17.984 62.531 26.656 1 91.88 624 LEU A C 1
ATOM 4845 O O . LEU A 1 624 ? -18.953 62.156 25.984 1 91.88 624 LEU A O 1
ATOM 4849 N N . GLN A 1 625 ? -17.656 63.781 26.875 1 89.75 625 GLN A N 1
ATOM 4850 C CA . GLN A 1 625 ? -18.438 64.875 26.234 1 89.75 625 GLN A CA 1
ATOM 4851 C C . GLN A 1 625 ? -17.547 65.75 25.359 1 89.75 625 GLN A C 1
ATOM 4853 O O . GLN A 1 625 ? -16.359 65.875 25.656 1 89.75 625 GLN A O 1
ATOM 4858 N N . MET A 1 626 ? -18.109 66.188 24.297 1 85.94 626 MET A N 1
ATOM 4859 C CA . MET A 1 626 ? -17.391 67.062 23.391 1 85.94 626 MET A CA 1
ATOM 4860 C C . MET A 1 626 ? -17.641 68.562 23.719 1 85.94 626 MET A C 1
ATOM 4862 O O . MET A 1 626 ? -18.797 69 23.703 1 85.94 626 MET A O 1
ATOM 4866 N N . ASP A 1 627 ? -16.641 69.188 24.234 1 81.19 627 ASP A N 1
ATOM 4867 C CA . ASP A 1 627 ? -16.75 70.625 24.516 1 81.19 627 ASP A CA 1
ATOM 4868 C C . ASP A 1 627 ? -16.016 71.438 23.469 1 81.19 627 ASP A C 1
ATOM 4870 O O . ASP A 1 627 ? -15.43 70.875 22.531 1 81.19 627 ASP A O 1
ATOM 4874 N N . GLU A 1 628 ? -16.094 72.812 23.594 1 76.31 628 GLU A N 1
ATOM 4875 C CA . GLU A 1 628 ? -15.469 73.688 22.641 1 76.31 628 GLU A CA 1
ATOM 4876 C C . GLU A 1 628 ? -13.961 73.5 22.578 1 76.31 628 GLU A C 1
ATOM 4878 O O . GLU A 1 628 ? -13.344 73.625 21.531 1 76.31 628 GLU A O 1
ATOM 4883 N N . SER A 1 629 ? -13.43 73.062 23.719 1 75.94 629 SER A N 1
ATOM 4884 C CA . SER A 1 629 ? -11.984 72.875 23.781 1 75.94 629 SER A CA 1
ATOM 4885 C C . SER A 1 629 ? -11.586 71.438 23.453 1 75.94 629 SER A C 1
ATOM 4887 O O . SER A 1 629 ? -10.391 71.125 23.391 1 75.94 629 SER A O 1
ATOM 4889 N N . GLY A 1 630 ? -12.609 70.625 23.141 1 81 630 GLY A N 1
ATOM 4890 C CA . GLY A 1 630 ? -12.297 69.25 22.797 1 81 630 GLY A CA 1
ATOM 4891 C C . GLY A 1 630 ? -13 68.25 23.672 1 81 630 GLY A C 1
ATOM 4892 O O . GLY A 1 630 ? -13.812 68.625 24.531 1 81 630 GLY A O 1
ATOM 4893 N N . PRO A 1 631 ? -12.664 66.938 23.422 1 86.94 631 PRO A N 1
ATOM 4894 C CA . PRO A 1 631 ? -13.312 65.875 24.219 1 86.94 631 PRO A CA 1
ATOM 4895 C C . PRO A 1 631 ? -12.805 65.875 25.656 1 86.94 631 PRO A C 1
ATOM 4897 O O . PRO A 1 631 ? -11.594 65.938 25.906 1 86.94 631 PRO A O 1
ATOM 4900 N N . ARG A 1 632 ? -13.742 65.812 26.641 1 89.19 632 ARG A N 1
ATOM 4901 C CA . ARG A 1 632 ? -13.414 65.812 28.062 1 89.19 632 ARG A CA 1
ATOM 4902 C C . ARG A 1 632 ? -14.289 64.812 28.812 1 89.19 632 ARG A C 1
ATOM 4904 O O . ARG A 1 632 ? -15.477 64.625 28.531 1 89.19 632 ARG A O 1
ATOM 4911 N N . PHE A 1 633 ? -13.586 64.062 29.797 1 91.25 633 PHE A N 1
ATOM 4912 C CA . PHE A 1 633 ? -14.32 63.219 30.703 1 91.25 633 PHE A CA 1
ATOM 4913 C C . PHE A 1 633 ? -14.93 64 31.844 1 91.25 633 PHE A C 1
ATOM 4915 O O . PHE A 1 633 ? -14.227 64.75 32.531 1 91.25 633 PHE A O 1
ATOM 4922 N N . VAL A 1 634 ? -16.25 63.969 32.031 1 90.56 634 VAL A N 1
ATOM 4923 C CA . VAL A 1 634 ? -16.938 64.75 33.031 1 90.56 634 VAL A CA 1
ATOM 4924 C C . VAL A 1 634 ? -17.766 63.844 33.938 1 90.56 634 VAL A C 1
ATOM 4926 O O . VAL A 1 634 ? -18.297 62.844 33.469 1 90.56 634 VAL A O 1
ATOM 4929 N N . ARG A 1 635 ? -17.797 64.188 35.281 1 86.81 635 ARG A N 1
ATOM 4930 C CA . ARG A 1 635 ? -18.641 63.5 36.219 1 86.81 635 ARG A CA 1
ATOM 4931 C C . ARG A 1 635 ? -20.078 64 36.188 1 86.81 635 ARG A C 1
ATOM 4933 O O . ARG A 1 635 ? -20.297 65.188 36 1 86.81 635 ARG A O 1
ATOM 4940 N N . ARG A 1 636 ? -21.078 63.344 35.969 1 66.38 636 ARG A N 1
ATOM 4941 C CA . ARG A 1 636 ? -22.438 63.875 36.094 1 66.38 636 ARG A CA 1
ATOM 4942 C C . ARG A 1 636 ? -22.688 64.438 37.469 1 66.38 636 ARG A C 1
ATOM 4944 O O . ARG A 1 636 ? -22.469 63.75 38.469 1 66.38 636 ARG A O 1
ATOM 4951 N N . THR A 1 637 ? -22.578 65.75 37.625 1 52 637 THR A N 1
ATOM 4952 C CA . THR A 1 637 ? -23.172 66.312 38.844 1 52 637 THR A CA 1
ATOM 4953 C C . THR A 1 637 ? -24.625 65.875 38.969 1 52 637 THR A C 1
ATOM 4955 O O . THR A 1 637 ? -25.328 65.75 38 1 52 637 THR A O 1
ATOM 4958 N N . GLY A 1 638 ? -25.031 65.312 40.062 1 43.69 638 GLY A N 1
ATOM 4959 C CA . GLY A 1 638 ? -26.391 65.062 40.562 1 43.69 638 GLY A CA 1
ATOM 4960 C C . GLY A 1 638 ? -27.344 66.188 40.219 1 43.69 638 GLY A C 1
ATOM 4961 O O . GLY A 1 638 ? -27.406 67.188 40.938 1 43.69 638 GLY A O 1
ATOM 4962 N N . GLY A 1 639 ? -27.594 66.812 39.094 1 38.78 639 GLY A N 1
ATOM 4963 C CA . GLY A 1 639 ? -28.844 67.562 39.281 1 38.78 639 GLY A CA 1
ATOM 4964 C C . GLY A 1 639 ? -29.953 66.688 39.844 1 38.78 639 GLY A C 1
ATOM 4965 O O . GLY A 1 639 ? -29.859 65.438 39.844 1 38.78 639 GLY A O 1
ATOM 4966 N N . PRO A 1 640 ? -30.766 67.25 41 1 35.22 640 PRO A N 1
ATOM 4967 C CA . PRO A 1 640 ? -31.922 66.5 41.5 1 35.22 640 PRO A CA 1
ATOM 4968 C C . PRO A 1 640 ? -32.688 65.75 40.375 1 35.22 640 PRO A C 1
ATOM 4970 O O . PRO A 1 640 ? -32.656 66.25 39.219 1 35.22 640 PRO A O 1
ATOM 4973 N N . PRO A 1 641 ? -32.875 64.5 40.469 1 35.19 641 PRO A N 1
ATOM 4974 C CA . PRO A 1 641 ? -33.844 63.969 39.531 1 35.19 641 PRO A CA 1
ATOM 4975 C C . PRO A 1 641 ? -35.031 64.938 39.281 1 35.19 641 PRO A C 1
ATOM 4977 O O . PRO A 1 641 ? -35.562 65.5 40.25 1 35.19 641 PRO A O 1
ATOM 4980 N N . SER A 1 642 ? -35.062 65.812 38.125 1 24.89 642 SER A N 1
ATOM 4981 C CA . SER A 1 642 ? -36.469 66.188 37.969 1 24.89 642 SER A CA 1
ATOM 4982 C C . SER A 1 642 ? -37.344 64.938 37.906 1 24.89 642 SER A C 1
ATOM 4984 O O . SER A 1 642 ? -36.969 63.906 37.25 1 24.89 642 SER A O 1
ATOM 49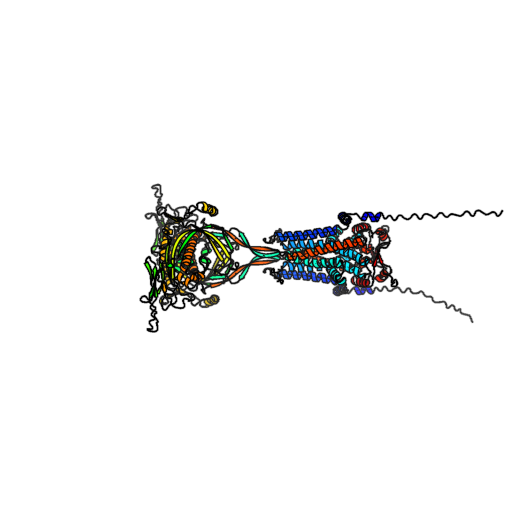86 N N . MET B 1 1 ? 23.75 100.188 98.938 1 24.06 1 MET B N 1
ATOM 4987 C CA . MET B 1 1 ? 22.797 99.125 98.75 1 24.06 1 MET B CA 1
ATOM 4988 C C . MET B 1 1 ? 22.344 99 97.312 1 24.06 1 MET B C 1
ATOM 4990 O O . MET B 1 1 ? 21.312 99.562 96.938 1 24.06 1 MET B O 1
ATOM 4994 N N . ASP B 1 2 ? 23.344 99.062 96.438 1 24.52 2 ASP B N 1
ATOM 4995 C CA . ASP B 1 2 ? 23.312 99.312 95 1 24.52 2 ASP B CA 1
ATOM 4996 C C . ASP B 1 2 ? 22.578 98.188 94.25 1 24.52 2 ASP B C 1
ATOM 4998 O O . ASP B 1 2 ? 22.625 97.062 94.625 1 24.52 2 ASP B O 1
ATOM 5002 N N . SER B 1 3 ? 21.672 98.625 93.438 1 22.36 3 SER B N 1
ATOM 5003 C CA . SER B 1 3 ? 20.5 98.25 92.625 1 22.36 3 SER B CA 1
ATOM 5004 C C . SER B 1 3 ? 20.875 97.312 91.5 1 22.36 3 SER B C 1
ATOM 5006 O O . SER B 1 3 ? 21.312 97.812 90.438 1 22.36 3 SER B O 1
ATOM 5008 N N . GLN B 1 4 ? 21.703 96.375 91.688 1 21.2 4 GLN B N 1
ATOM 5009 C CA . GLN B 1 4 ? 22.25 95.562 90.625 1 21.2 4 GLN B CA 1
ATOM 5010 C C . GLN B 1 4 ? 21.125 94.938 89.75 1 21.2 4 GLN B C 1
ATOM 5012 O O . GLN B 1 4 ? 20.234 94.312 90.25 1 21.2 4 GLN B O 1
ATOM 5017 N N . LYS B 1 5 ? 21.094 95.625 88.625 1 21.34 5 LYS B N 1
ATOM 5018 C CA . LYS B 1 5 ? 20.234 95.688 87.438 1 21.34 5 LYS B CA 1
ATOM 5019 C C . LYS B 1 5 ? 19.984 94.25 86.875 1 21.34 5 LYS B C 1
ATOM 5021 O O . LYS B 1 5 ? 20.891 93.438 86.812 1 21.34 5 LYS B O 1
ATOM 5026 N N . THR B 1 6 ? 18.781 93.875 86.438 1 21.91 6 THR B N 1
ATOM 5027 C CA . THR B 1 6 ? 17.688 92.938 86.125 1 21.91 6 THR B CA 1
ATOM 5028 C C . THR B 1 6 ? 17.891 92.25 84.812 1 21.91 6 THR B C 1
ATOM 5030 O O . THR B 1 6 ? 17.234 91.25 84.5 1 21.91 6 THR B O 1
ATOM 5033 N N . GLU B 1 7 ? 18.891 92.812 83.938 1 23.19 7 GLU B N 1
ATOM 5034 C CA . GLU B 1 7 ? 18.266 92.625 82.625 1 23.19 7 GLU B CA 1
ATOM 5035 C C . GLU B 1 7 ? 18.172 91.188 82.25 1 23.19 7 GLU B C 1
ATOM 5037 O O . GLU B 1 7 ? 19.172 90.438 82.312 1 23.19 7 GLU B O 1
ATOM 5042 N N . VAL B 1 8 ? 17.078 90.5 82.25 1 27.8 8 VAL B N 1
ATOM 5043 C CA . VAL B 1 8 ? 16.594 89.125 82.188 1 27.8 8 VAL B CA 1
ATOM 5044 C C . VAL B 1 8 ? 16.766 88.625 80.75 1 27.8 8 VAL B C 1
ATOM 5046 O O . VAL B 1 8 ? 16.516 87.438 80.5 1 27.8 8 VAL B O 1
ATOM 5049 N N . PRO B 1 9 ? 17.406 89.5 79.875 1 26.61 9 PRO B N 1
ATOM 5050 C CA . PRO B 1 9 ? 16.688 89.25 78.625 1 26.61 9 PRO B CA 1
ATOM 5051 C C . PRO B 1 9 ? 16.734 87.812 78.188 1 26.61 9 PRO B C 1
ATOM 5053 O O . PRO B 1 9 ? 17.609 87.062 78.625 1 26.61 9 PRO B O 1
ATOM 5056 N N . VAL B 1 10 ? 15.867 87.438 77.188 1 29.8 10 VAL B N 1
ATOM 5057 C CA . VAL B 1 10 ? 15.086 86.438 76.562 1 29.8 10 VAL B CA 1
ATOM 5058 C C . VAL B 1 10 ? 16 85.625 75.625 1 29.8 10 VAL B C 1
ATOM 5060 O O . VAL B 1 10 ? 16.703 86.125 74.75 1 29.8 10 VAL B O 1
ATOM 5063 N N . THR B 1 11 ? 16.688 84.688 76.25 1 23.22 11 THR B N 1
ATOM 5064 C CA . THR B 1 11 ? 17.641 83.688 75.688 1 23.22 11 THR B CA 1
ATOM 5065 C C . THR B 1 11 ? 17.109 83.062 74.375 1 23.22 11 THR B C 1
ATOM 5067 O O . THR B 1 11 ? 16.109 82.375 74.375 1 23.22 11 THR B O 1
ATOM 5070 N N . GLU B 1 12 ? 16.969 83.812 73.375 1 22.66 12 GLU B N 1
ATOM 5071 C CA . GLU B 1 12 ? 16.406 83.375 72.125 1 22.66 12 GLU B CA 1
ATOM 5072 C C . GLU B 1 12 ? 17.141 82.188 71.562 1 22.66 12 GLU B C 1
ATOM 5074 O O . GLU B 1 12 ? 16.734 81.562 70.562 1 22.66 12 GLU B O 1
ATOM 5079 N N . ARG B 1 13 ? 17.953 81.438 72.188 1 26.34 13 ARG B N 1
ATOM 5080 C CA . ARG B 1 13 ? 18.938 80.875 71.25 1 26.34 13 ARG B CA 1
ATOM 5081 C C . ARG B 1 13 ? 18.266 80.25 70.062 1 26.34 13 ARG B C 1
ATOM 5083 O O . ARG B 1 13 ? 17.094 79.875 70.125 1 26.34 13 ARG B O 1
ATOM 5090 N N . PRO B 1 14 ? 19.109 80.188 69 1 25.45 14 PRO B N 1
ATOM 5091 C CA . PRO B 1 14 ? 18.938 79.812 67.562 1 25.45 14 PRO B CA 1
ATOM 5092 C C . PRO B 1 14 ? 18.281 78.438 67.375 1 25.45 14 PRO B C 1
ATOM 5094 O O . PRO B 1 14 ? 18.484 77.562 68.125 1 25.45 14 PRO B O 1
ATOM 5097 N N . VAL B 1 15 ? 17.031 78.438 66.812 1 28.52 15 VAL B N 1
ATOM 5098 C CA . VAL B 1 15 ? 16.266 77.25 66.438 1 28.52 15 VAL B CA 1
ATOM 5099 C C . VAL B 1 15 ? 17.172 76.312 65.625 1 28.52 15 VAL B C 1
ATOM 5101 O O . VAL B 1 15 ? 17.766 76.688 64.625 1 28.52 15 VAL B O 1
ATOM 5104 N N . ASP B 1 16 ? 18 75.625 66.375 1 26.06 16 ASP B N 1
ATOM 5105 C CA . ASP B 1 16 ? 18.859 74.625 65.75 1 26.06 16 ASP B CA 1
ATOM 5106 C C . ASP B 1 16 ? 18.141 73.875 64.625 1 26.06 16 ASP B C 1
ATOM 5108 O O . ASP B 1 16 ? 17.016 73.375 64.812 1 26.06 16 ASP B O 1
ATOM 5112 N N . GLU B 1 17 ? 18.391 74.375 63.375 1 25.8 17 GLU B N 1
ATOM 5113 C CA . GLU B 1 17 ? 17.938 73.75 62.156 1 25.8 17 GLU B CA 1
ATOM 5114 C C . GLU B 1 17 ? 18.141 72.25 62.188 1 25.8 17 GLU B C 1
ATOM 5116 O O . GLU B 1 17 ? 19.25 71.75 62.375 1 25.8 17 GLU B O 1
ATOM 5121 N N . SER B 1 18 ? 17.297 71.5 62.906 1 28.75 18 SER B N 1
ATOM 5122 C CA . SER B 1 18 ? 17.328 70.062 62.906 1 28.75 18 SER B CA 1
ATOM 5123 C C . SER B 1 18 ? 17.547 69.5 61.5 1 28.75 18 SER B C 1
ATOM 5125 O O . SER B 1 18 ? 16.828 69.875 60.562 1 28.75 18 SER B O 1
ATOM 5127 N N . SER B 1 19 ? 18.859 69.438 61.219 1 28.83 19 SER B N 1
ATOM 5128 C CA . SER B 1 19 ? 19.344 68.812 60 1 28.83 19 SER B CA 1
ATOM 5129 C C . SER B 1 19 ? 18.531 67.562 59.656 1 28.83 19 SER B C 1
ATOM 5131 O O . SER B 1 19 ? 18.281 66.688 60.5 1 28.83 19 SER B O 1
ATOM 5133 N N . PRO B 1 20 ? 17.562 67.75 58.719 1 30.11 20 PRO B N 1
ATOM 5134 C CA . PRO B 1 20 ? 16.812 66.562 58.312 1 30.11 20 PRO B CA 1
ATOM 5135 C C . PRO B 1 20 ? 17.719 65.312 58.094 1 30.11 20 PRO B C 1
ATOM 5137 O O . PRO B 1 20 ? 18.766 65.438 57.469 1 30.11 20 PRO B O 1
ATOM 5140 N N . THR B 1 21 ? 18.062 64.625 59.188 1 29.38 21 THR B N 1
ATOM 5141 C CA . THR B 1 21 ? 18.688 63.281 59.094 1 29.38 21 THR B CA 1
ATOM 5142 C C . THR B 1 21 ? 18.172 62.531 57.875 1 29.38 21 THR B C 1
ATOM 5144 O O . THR B 1 21 ? 16.969 62.281 57.75 1 29.38 21 THR B O 1
ATOM 5147 N N . SER B 1 22 ? 18.859 62.781 56.75 1 29.12 22 SER B N 1
ATOM 5148 C CA . SER B 1 22 ? 18.641 62 55.531 1 29.12 22 SER B CA 1
ATOM 5149 C C . SER B 1 22 ? 18.516 60.5 55.812 1 29.12 22 SER B C 1
ATOM 5151 O O . SER B 1 22 ? 19.359 59.938 56.531 1 29.12 22 SER B O 1
ATOM 5153 N N . SER B 1 23 ? 17.344 60.062 56.156 1 30.03 23 SER B N 1
ATOM 5154 C CA . SER B 1 23 ? 16.984 58.656 56.219 1 30.03 23 SER B CA 1
ATOM 5155 C C . SER B 1 23 ? 17.688 57.844 55.125 1 30.03 23 SER B C 1
ATOM 5157 O O . SER B 1 23 ? 17.234 57.812 54 1 30.03 23 SER B O 1
ATOM 5159 N N . THR B 1 24 ? 19.016 58 55.031 1 30.36 24 THR B N 1
ATOM 5160 C CA . THR B 1 24 ? 19.781 57.094 54.188 1 30.36 24 THR B CA 1
ATOM 5161 C C . THR B 1 24 ? 19.484 55.625 54.562 1 30.36 24 THR B C 1
ATOM 5163 O O . THR B 1 24 ? 20.094 54.719 54 1 30.36 24 THR B O 1
ATOM 5166 N N . ARG B 1 25 ? 18.906 55.469 55.75 1 32.28 25 ARG B N 1
ATOM 5167 C CA . ARG B 1 25 ? 18.812 54.062 56.094 1 32.28 25 ARG B CA 1
ATOM 5168 C C . ARG B 1 25 ? 18 53.312 55.062 1 32.28 25 ARG B C 1
ATOM 5170 O O . ARG B 1 25 ? 17.906 52.062 55.094 1 32.28 25 ARG B O 1
ATOM 5177 N N . GLY B 1 26 ? 17.172 54.094 54.438 1 31.03 26 GLY B N 1
ATOM 5178 C CA . GLY B 1 26 ? 16.391 53.25 53.531 1 31.03 26 GLY B CA 1
ATOM 5179 C C . GLY B 1 26 ? 17.219 52.656 52.406 1 31.03 26 GLY B C 1
ATOM 5180 O O . GLY B 1 26 ? 16.688 51.875 51.625 1 31.03 26 GLY B O 1
ATOM 5181 N N . GLN B 1 27 ? 18.359 53.281 52 1 34.97 27 GLN B N 1
ATOM 5182 C CA . GLN B 1 27 ? 19.078 52.688 50.875 1 34.97 27 GLN B CA 1
ATOM 5183 C C . GLN B 1 27 ? 19.797 51.406 51.25 1 34.97 27 GLN B C 1
ATOM 5185 O O . GLN B 1 27 ? 20.203 50.625 50.406 1 34.97 27 GLN B O 1
ATOM 5190 N N . GLU B 1 28 ? 20.344 51.344 52.469 1 36.16 28 GLU B N 1
ATOM 5191 C CA . GLU B 1 28 ? 21.25 50.25 52.75 1 36.16 28 GLU B CA 1
ATOM 5192 C C . GLU B 1 28 ? 20.5 48.906 52.688 1 36.16 28 GLU B C 1
ATOM 5194 O O . GLU B 1 28 ? 21.125 47.875 52.5 1 36.16 28 GLU B O 1
ATOM 5199 N N . LEU B 1 29 ? 19.312 48.938 53.312 1 37.88 29 LEU B N 1
ATOM 5200 C CA . LEU B 1 29 ? 18.734 47.594 53.438 1 37.88 29 LEU B CA 1
ATOM 5201 C C . LEU B 1 29 ? 18.625 46.906 52.062 1 37.88 29 LEU B C 1
ATOM 5203 O O . LEU B 1 29 ? 18.266 45.75 51.969 1 37.88 29 LEU B O 1
ATOM 5207 N N . ASN B 1 30 ? 18.719 47.75 51.062 1 39.16 30 ASN B N 1
ATOM 5208 C CA . ASN B 1 30 ? 18.5 47.062 49.781 1 39.16 30 ASN B CA 1
ATOM 5209 C C . ASN B 1 30 ? 19.734 46.281 49.344 1 39.16 30 ASN B C 1
ATOM 5211 O O . ASN B 1 30 ? 19.766 45.688 48.281 1 39.16 30 ASN B O 1
ATOM 5215 N N . GLU B 1 31 ? 20.859 46.469 50.031 1 41.19 31 GLU B N 1
ATOM 5216 C CA . GLU B 1 31 ? 22.047 45.875 49.438 1 41.19 31 GLU B CA 1
ATOM 5217 C C . GLU B 1 31 ? 22.047 44.375 49.625 1 41.19 31 GLU B C 1
ATOM 5219 O O . GLU B 1 31 ? 22.594 43.625 48.781 1 41.19 31 GLU B O 1
ATOM 5224 N N . ASN B 1 32 ? 21.938 43.875 50.844 1 41.94 32 ASN B N 1
ATOM 5225 C CA . ASN B 1 32 ? 22.266 42.469 51.062 1 41.94 32 ASN B CA 1
ATOM 5226 C C . ASN B 1 32 ? 21.141 41.562 50.594 1 41.94 32 ASN B C 1
ATOM 5228 O O . ASN B 1 32 ? 20.859 40.531 51.219 1 41.94 32 ASN B O 1
ATOM 5232 N N . LYS B 1 33 ? 20.109 42 50.031 1 50.28 33 LYS B N 1
ATOM 5233 C CA . LYS B 1 33 ? 19.141 41 49.594 1 50.28 33 LYS B CA 1
ATOM 5234 C C . LYS B 1 33 ? 19.781 40 48.625 1 50.28 33 LYS B C 1
ATOM 5236 O O . LYS B 1 33 ? 20.516 40.406 47.719 1 50.28 33 LYS B O 1
ATOM 5241 N N . SER B 1 34 ? 19.984 38.688 49.062 1 47.78 34 SER B N 1
ATOM 5242 C CA . SER B 1 34 ? 20.5 37.562 48.281 1 47.78 34 SER B CA 1
ATOM 5243 C C . SER B 1 34 ? 19.906 37.562 46.875 1 47.78 34 SER B C 1
ATOM 5245 O O . SER B 1 34 ? 18.844 38.125 46.625 1 47.78 34 SER B O 1
ATOM 5247 N N . LEU B 1 35 ? 20.734 37.094 45.812 1 50.19 35 LEU B N 1
ATOM 5248 C CA . LEU B 1 35 ? 20.25 37 44.438 1 50.19 35 LEU B CA 1
ATOM 5249 C C . LEU B 1 35 ? 18.844 36.438 44.406 1 50.19 35 LEU B C 1
ATOM 5251 O O . LEU B 1 35 ? 18.016 36.875 43.594 1 50.19 35 LEU B O 1
ATOM 5255 N N . PHE B 1 36 ? 18.734 35.406 45.281 1 50.28 36 PHE B N 1
ATOM 5256 C CA . PHE B 1 36 ? 17.422 34.75 45.344 1 50.28 36 PHE B CA 1
ATOM 5257 C C . PHE B 1 36 ? 16.391 35.688 45.938 1 50.28 36 PHE B C 1
ATOM 5259 O O . PHE B 1 36 ? 15.25 35.781 45.438 1 50.28 36 PHE B O 1
ATOM 5266 N N . GLU B 1 37 ? 16.641 36.406 47 1 53.66 37 GLU B N 1
ATOM 5267 C CA . GLU B 1 37 ? 15.711 37.344 47.625 1 53.66 37 GLU B CA 1
ATOM 5268 C C . GLU B 1 37 ? 15.453 38.562 46.719 1 53.66 37 GLU B C 1
ATOM 5270 O O . GLU B 1 37 ? 14.344 39.094 46.688 1 53.66 37 GLU B O 1
ATOM 5275 N N . ARG B 1 38 ? 16.391 39 46.062 1 54.16 38 ARG B N 1
ATOM 5276 C CA . ARG B 1 38 ? 16.25 40.031 45.031 1 54.16 38 ARG B CA 1
ATOM 5277 C C . ARG B 1 38 ? 15.367 39.562 43.906 1 54.16 38 ARG B C 1
ATOM 5279 O O . ARG B 1 38 ? 14.547 40.312 43.375 1 54.16 38 ARG B O 1
ATOM 5286 N N . ALA B 1 39 ? 15.695 38.281 43.5 1 51.88 39 ALA B N 1
ATOM 5287 C CA . ALA B 1 39 ? 14.828 37.656 42.5 1 51.88 39 ALA B CA 1
ATOM 5288 C C . ALA B 1 39 ? 13.406 37.5 43.031 1 51.88 39 ALA B C 1
ATOM 5290 O O . ALA B 1 39 ? 12.438 37.75 42.281 1 51.88 39 ALA B O 1
ATOM 5291 N N . THR B 1 40 ? 13.375 36.969 44.25 1 52.41 40 THR B N 1
ATOM 5292 C CA . THR B 1 40 ? 12.055 36.812 44.844 1 52.41 40 THR B CA 1
ATOM 5293 C C . THR B 1 40 ? 11.422 38.156 45.125 1 52.41 40 THR B C 1
ATOM 5295 O O . THR B 1 40 ? 10.203 38.312 45.062 1 52.41 40 THR B O 1
ATOM 5298 N N . SER B 1 41 ? 12.227 39.094 45.656 1 51.88 41 SER B N 1
ATOM 5299 C CA . SER B 1 41 ? 11.688 40.438 45.844 1 51.88 41 SER B CA 1
ATOM 5300 C C . SER B 1 41 ? 11.273 41.062 44.531 1 51.88 41 SER B C 1
ATOM 5302 O O . SER B 1 41 ? 10.336 41.844 44.469 1 51.88 41 SER B O 1
ATOM 5304 N N . LEU B 1 42 ? 12.086 40.781 43.562 1 50.34 42 LEU B N 1
ATOM 5305 C CA . LEU B 1 42 ? 11.695 41.156 42.219 1 50.34 42 LEU B CA 1
ATOM 5306 C C . LEU B 1 42 ? 10.328 40.562 41.875 1 50.34 42 LEU B C 1
ATOM 5308 O O . LEU B 1 42 ? 9.562 41.156 41.125 1 50.34 42 LEU B O 1
ATOM 5312 N N . PHE B 1 43 ? 10.227 39.219 42.25 1 51.75 43 PHE B N 1
ATOM 5313 C CA . PHE B 1 43 ? 8.945 38.562 42.031 1 51.75 43 PHE B CA 1
ATOM 5314 C C . PHE B 1 43 ? 7.957 38.906 43.125 1 51.75 43 PHE B C 1
ATOM 5316 O O . PHE B 1 43 ? 6.801 38.5 43.094 1 51.75 43 PHE B O 1
ATOM 5323 N N . GLU B 1 44 ? 8.492 39.125 44.25 1 48.19 44 GLU B N 1
ATOM 5324 C CA . GLU B 1 44 ? 7.574 39.406 45.344 1 48.19 44 GLU B CA 1
ATOM 5325 C C . GLU B 1 44 ? 6.453 40.344 44.906 1 48.19 44 GLU B C 1
ATOM 5327 O O . GLU B 1 44 ? 5.316 40.219 45.375 1 48.19 44 GLU B O 1
ATOM 5332 N N . GLU B 1 45 ? 6.82 41.594 44.375 1 48.44 45 GLU B N 1
ATOM 5333 C CA . GLU B 1 45 ? 5.613 42.344 44.031 1 48.44 45 GLU B CA 1
ATOM 5334 C C . GLU B 1 45 ? 4.918 41.719 42.812 1 48.44 45 GLU B C 1
ATOM 5336 O O . GLU B 1 45 ? 5.539 41.531 41.781 1 48.44 45 GLU B O 1
ATOM 5341 N N . TRP B 1 46 ? 3.975 40.75 43 1 55.84 46 TRP B N 1
ATOM 5342 C CA . TRP B 1 46 ? 2.953 40.062 42.188 1 55.84 46 TRP B CA 1
ATOM 5343 C C . TRP B 1 46 ? 2.658 40.844 40.906 1 55.84 46 TRP B C 1
ATOM 5345 O O . TRP B 1 46 ? 1.659 40.594 40.25 1 55.84 46 TRP B O 1
ATOM 5355 N N . TYR B 1 47 ? 3.621 41.75 40.5 1 69.62 47 TYR B N 1
ATOM 5356 C CA . TYR B 1 47 ? 3.324 42.688 39.438 1 69.62 47 TYR B CA 1
ATOM 5357 C C . TYR B 1 47 ? 3.512 42.094 38.062 1 69.62 47 TYR B C 1
ATOM 5359 O O . TYR B 1 47 ? 2.807 42.438 37.125 1 69.62 47 TYR B O 1
ATOM 5367 N N . TYR B 1 48 ? 4.316 40.875 37.938 1 85 48 TYR B N 1
ATOM 5368 C CA . TYR B 1 48 ? 4.574 40.312 36.625 1 85 48 TYR B CA 1
ATOM 5369 C C . TYR B 1 48 ? 3.984 38.906 36.5 1 85 48 TYR B C 1
ATOM 5371 O O . TYR B 1 48 ? 4.539 38.062 35.781 1 85 48 TYR B O 1
ATOM 5379 N N . VAL B 1 49 ? 2.877 38.562 37.125 1 84.5 49 VAL B N 1
ATOM 5380 C CA . VAL B 1 49 ? 2.297 37.219 37.188 1 84.5 49 VAL B CA 1
ATOM 5381 C C . VAL B 1 49 ? 1.831 36.781 35.781 1 84.5 49 VAL B C 1
ATOM 5383 O O . VAL B 1 49 ? 2.037 35.656 35.406 1 84.5 49 VAL B O 1
ATOM 5386 N N . TRP B 1 50 ? 1.264 37.594 35 1 86.81 50 TRP B N 1
ATOM 5387 C CA . TRP B 1 50 ? 0.725 37.25 33.719 1 86.81 50 TRP B CA 1
ATOM 5388 C C . TRP B 1 50 ? 1.847 37 32.688 1 86.81 50 TRP B C 1
ATOM 5390 O O . TRP B 1 50 ? 1.735 36.125 31.828 1 86.81 50 TRP B O 1
ATOM 5400 N N . GLU B 1 51 ? 2.893 37.75 32.781 1 92.25 51 GLU B N 1
ATOM 5401 C CA . GLU B 1 51 ? 4.035 37.531 31.891 1 92.25 51 GLU B CA 1
ATOM 5402 C C . GLU B 1 51 ? 4.73 36.219 32.188 1 92.25 51 GLU B C 1
ATOM 5404 O O . GLU B 1 51 ? 5.078 35.469 31.281 1 92.25 51 GLU B O 1
ATOM 5409 N N . VAL B 1 52 ? 4.902 35.906 33.469 1 92.56 52 VAL B N 1
ATOM 5410 C CA . VAL B 1 52 ? 5.535 34.656 33.875 1 92.56 52 VAL B CA 1
ATOM 5411 C C . VAL B 1 52 ? 4.637 33.469 33.469 1 92.56 52 VAL B C 1
ATOM 5413 O O . VAL B 1 52 ? 5.121 32.469 33 1 92.56 52 VAL B O 1
ATOM 5416 N N . PHE B 1 53 ? 3.359 33.656 33.719 1 92.62 53 PHE B N 1
ATOM 5417 C CA . PHE B 1 53 ? 2.395 32.656 33.281 1 92.62 53 PHE B CA 1
ATOM 5418 C C . PHE B 1 53 ? 2.469 32.406 31.781 1 92.62 53 PHE B C 1
ATOM 5420 O O . PHE B 1 53 ? 2.451 31.281 31.328 1 92.62 53 PHE B O 1
ATOM 5427 N N . GLY B 1 54 ? 2.51 33.438 30.984 1 94.69 54 GLY B N 1
ATOM 5428 C CA . GLY B 1 54 ? 2.631 33.312 29.531 1 94.69 54 GLY B CA 1
ATOM 5429 C C . GLY B 1 54 ? 3.895 32.594 29.109 1 94.69 54 GLY B C 1
ATOM 5430 O O . GLY B 1 54 ? 3.857 31.75 28.219 1 94.69 54 GLY B O 1
ATOM 5431 N N . ILE B 1 55 ? 4.988 32.906 29.734 1 96 55 ILE B N 1
ATOM 5432 C CA . ILE B 1 55 ? 6.262 32.281 29.406 1 96 55 ILE B CA 1
ATOM 5433 C C . ILE B 1 55 ? 6.223 30.797 29.781 1 96 55 ILE B C 1
ATOM 5435 O O . ILE B 1 55 ? 6.664 29.938 29.016 1 96 55 ILE B O 1
ATOM 5439 N N . LEU B 1 56 ? 5.645 30.484 30.906 1 96.56 56 LEU B N 1
ATOM 5440 C CA . LEU B 1 56 ? 5.602 29.109 31.375 1 96.56 56 LEU B CA 1
ATOM 5441 C C . LEU B 1 56 ? 4.695 28.25 30.484 1 96.56 56 LEU B C 1
ATOM 5443 O O . LEU B 1 56 ? 5.066 27.156 30.094 1 96.56 56 LEU B O 1
ATOM 5447 N N . ILE B 1 57 ? 3.543 28.734 30.141 1 96.81 57 ILE B N 1
ATOM 5448 C CA . ILE B 1 57 ? 2.596 27.969 29.328 1 96.81 57 ILE B CA 1
ATOM 5449 C C . ILE B 1 57 ? 3.139 27.812 27.906 1 96.81 57 ILE B C 1
ATOM 5451 O O . ILE B 1 57 ? 2.949 26.781 27.281 1 96.81 57 ILE B O 1
ATOM 5455 N N . SER B 1 58 ? 3.693 28.875 27.438 1 97.62 58 SER B N 1
ATOM 5456 C CA . SER B 1 58 ? 4.316 28.766 26.109 1 97.62 58 SER B CA 1
ATOM 5457 C C . SER B 1 58 ? 5.426 27.734 26.109 1 97.62 58 SER B C 1
ATOM 5459 O O . SER B 1 58 ? 5.543 26.938 25.172 1 97.62 58 SER B O 1
ATOM 5461 N N . GLY B 1 59 ? 6.246 27.734 27.125 1 97.62 59 GLY B N 1
ATOM 5462 C CA . GLY B 1 59 ? 7.27 26.719 27.25 1 97.62 59 GLY B CA 1
ATOM 5463 C C . GLY B 1 59 ? 6.699 25.312 27.375 1 97.62 59 GLY B C 1
ATOM 5464 O O . GLY B 1 59 ? 7.203 24.375 26.734 1 97.62 59 GLY B O 1
ATOM 5465 N N . LEU B 1 60 ? 5.668 25.172 28.125 1 97.81 60 LEU B N 1
ATOM 5466 C CA . LEU B 1 60 ? 5.012 23.875 28.281 1 97.81 60 LEU B CA 1
ATOM 5467 C C . LEU B 1 60 ? 4.395 23.406 26.969 1 97.81 60 LEU B C 1
ATOM 5469 O O . LEU B 1 60 ? 4.359 22.219 26.688 1 97.81 60 LEU B O 1
ATOM 5473 N N . ALA B 1 61 ? 3.848 24.328 26.219 1 98 61 ALA B N 1
ATOM 5474 C CA . ALA B 1 61 ? 3.283 23.984 24.906 1 98 61 ALA B CA 1
ATOM 5475 C C . ALA B 1 61 ? 4.355 23.438 23.969 1 98 61 ALA B C 1
ATOM 5477 O O . ALA B 1 61 ? 4.117 22.469 23.25 1 98 61 ALA B O 1
ATOM 5478 N N . ILE B 1 62 ? 5.516 24.047 24 1 98.06 62 ILE B N 1
ATOM 5479 C CA . ILE B 1 62 ? 6.617 23.562 23.172 1 98.06 62 ILE B CA 1
ATOM 5480 C C . ILE B 1 62 ? 7.016 22.156 23.609 1 98.06 62 ILE B C 1
ATOM 5482 O O . ILE B 1 62 ? 7.219 21.281 22.781 1 98.06 62 ILE B O 1
ATOM 5486 N N . ILE B 1 63 ? 7.086 21.969 24.906 1 98.06 63 ILE B N 1
ATOM 5487 C CA . ILE B 1 63 ? 7.418 20.641 25.422 1 98.06 63 ILE B CA 1
ATOM 5488 C C . ILE B 1 63 ? 6.348 19.641 25.016 1 98.06 63 ILE B C 1
ATOM 5490 O O . ILE B 1 63 ? 6.664 18.516 24.625 1 98.06 63 ILE B O 1
ATOM 5494 N N . ALA B 1 64 ? 5.137 20.031 25.078 1 97.81 64 ALA B N 1
ATOM 5495 C CA . ALA B 1 64 ? 4.039 19.156 24.672 1 97.81 64 ALA B CA 1
ATOM 5496 C C . ALA B 1 64 ? 4.145 18.812 23.188 1 97.81 64 ALA B C 1
ATOM 5498 O O . ALA B 1 64 ? 3.914 17.672 22.797 1 97.81 64 ALA B O 1
ATOM 5499 N N . ILE B 1 65 ? 4.418 19.781 22.375 1 97.88 65 ILE B N 1
ATOM 5500 C CA . ILE B 1 65 ? 4.594 19.547 20.953 1 97.88 65 ILE B CA 1
ATOM 5501 C C . ILE B 1 65 ? 5.703 18.531 20.719 1 97.88 65 ILE B C 1
ATOM 5503 O O . ILE B 1 65 ? 5.527 17.562 19.969 1 97.88 65 ILE B O 1
ATOM 5507 N N . CYS B 1 66 ? 6.789 18.719 21.406 1 97.5 66 CYS B N 1
ATOM 5508 C CA . CYS B 1 66 ? 7.918 17.812 21.266 1 97.5 66 CYS B CA 1
ATOM 5509 C C . CYS B 1 66 ? 7.555 16.406 21.75 1 97.5 66 CYS B C 1
ATOM 5511 O O . CYS B 1 66 ? 7.961 15.422 21.141 1 97.5 66 CYS B O 1
ATOM 5513 N N . MET B 1 67 ? 6.82 16.297 22.781 1 97.56 67 MET B N 1
ATOM 5514 C CA . MET B 1 67 ? 6.402 14.992 23.297 1 97.56 67 MET B CA 1
ATOM 5515 C C . MET B 1 67 ? 5.492 14.281 22.297 1 97.56 67 MET B C 1
ATOM 5517 O O . MET B 1 67 ? 5.617 13.07 22.094 1 97.56 67 MET B O 1
ATOM 5521 N N . VAL B 1 68 ? 4.598 15 21.719 1 96.25 68 VAL B N 1
ATOM 5522 C CA . VAL B 1 68 ? 3.695 14.422 20.734 1 96.25 68 VAL B CA 1
ATOM 5523 C C . VAL B 1 68 ? 4.496 13.922 19.531 1 96.25 68 VAL B C 1
ATOM 5525 O O . VAL B 1 68 ? 4.281 12.805 19.047 1 96.25 68 VAL B O 1
ATOM 5528 N N . VAL B 1 69 ? 5.41 14.742 19.031 1 96.56 69 VAL B N 1
ATOM 5529 C CA . VAL B 1 69 ? 6.219 14.367 17.875 1 96.56 69 VAL B CA 1
ATOM 5530 C C . VAL B 1 69 ? 7.086 13.156 18.234 1 96.56 69 VAL B C 1
ATOM 5532 O O . VAL B 1 69 ? 7.242 12.242 17.406 1 96.56 69 VAL B O 1
ATOM 5535 N N . PHE B 1 70 ? 7.586 13.117 19.469 1 96.31 70 PHE B N 1
ATOM 5536 C CA . PHE B 1 70 ? 8.43 12.008 19.906 1 96.31 70 PHE B CA 1
ATOM 5537 C C . PHE B 1 70 ? 7.629 10.719 20 1 96.31 70 PHE B C 1
ATOM 5539 O O . PHE B 1 70 ? 8.117 9.648 19.625 1 96.31 70 PHE B O 1
ATOM 5546 N N . ARG B 1 71 ? 6.504 10.766 20.406 1 95.12 71 ARG B N 1
ATOM 5547 C CA . ARG B 1 71 ? 5.652 9.594 20.562 1 95.12 71 ARG B CA 1
ATOM 5548 C C . ARG B 1 71 ? 5.266 9.016 19.203 1 95.12 71 ARG B C 1
ATOM 5550 O O . ARG B 1 71 ? 5.168 7.797 19.047 1 95.12 71 ARG B O 1
ATOM 5557 N N . PHE B 1 72 ? 5.051 9.828 18.172 1 94.69 72 PHE B N 1
ATOM 5558 C CA . PHE B 1 72 ? 4.523 9.359 16.906 1 94.69 72 PHE B CA 1
ATOM 5559 C C . PHE B 1 72 ? 5.645 9.195 15.883 1 94.69 72 PHE B C 1
ATOM 5561 O O . PHE B 1 72 ? 5.414 8.711 14.773 1 94.69 72 PHE B O 1
ATOM 5568 N N . ASP B 1 73 ? 6.836 9.555 16.297 1 94.38 73 ASP B N 1
ATOM 5569 C CA . ASP B 1 73 ? 7.977 9.344 15.406 1 94.38 73 ASP B CA 1
ATOM 5570 C C . ASP B 1 73 ? 8.227 7.852 15.18 1 94.38 73 ASP B C 1
ATOM 5572 O O . ASP B 1 73 ? 8.484 7.109 16.125 1 94.38 73 ASP B O 1
ATOM 5576 N N . GLY B 1 74 ? 8.039 7.434 13.93 1 91.62 74 GLY B N 1
ATOM 5577 C CA . GLY B 1 74 ? 8.25 6.039 13.578 1 91.62 74 GLY B CA 1
ATOM 5578 C C . GLY B 1 74 ? 7.031 5.172 13.82 1 91.62 74 GLY B C 1
ATOM 5579 O O . GLY B 1 74 ? 7.098 3.947 13.703 1 91.62 74 GLY B O 1
ATOM 5580 N N . ASN B 1 75 ? 5.965 5.859 14.133 1 92.94 75 ASN B N 1
ATOM 5581 C CA . ASN B 1 75 ? 4.734 5.121 14.383 1 92.94 75 ASN B CA 1
ATOM 5582 C C . ASN B 1 75 ? 3.641 5.504 13.391 1 92.94 75 ASN B C 1
ATOM 5584 O O . ASN B 1 75 ? 3.799 6.457 12.617 1 92.94 75 ASN B O 1
ATOM 5588 N N . GLN B 1 76 ? 2.576 4.629 13.414 1 92.06 76 GLN B N 1
ATOM 5589 C CA . GLN B 1 76 ? 1.471 4.836 12.484 1 92.06 76 GLN B CA 1
ATOM 5590 C C . GLN B 1 76 ? 0.683 6.094 12.836 1 92.06 76 GLN B C 1
ATOM 5592 O O . GLN B 1 76 ? 0.549 6.441 14.008 1 92.06 76 GLN B O 1
ATOM 5597 N N . VAL B 1 77 ? 0.183 6.793 11.766 1 91.31 77 VAL B N 1
ATOM 5598 C CA . VAL B 1 77 ? -0.642 7.98 11.945 1 91.31 77 VAL B CA 1
ATOM 5599 C C . VAL B 1 77 ? -1.937 7.609 12.664 1 91.31 77 VAL B C 1
ATOM 5601 O O . VAL B 1 77 ? -2.613 6.652 12.281 1 91.31 77 VAL B O 1
ATOM 5604 N N . PRO B 1 78 ? -2.236 8.328 13.719 1 89.25 78 PRO B N 1
ATOM 5605 C CA . PRO B 1 78 ? -3.477 8.023 14.43 1 89.25 78 PRO B CA 1
ATOM 5606 C C . PRO B 1 78 ? -4.723 8.422 13.648 1 89.25 78 PRO B C 1
ATOM 5608 O O . PRO B 1 78 ? -4.715 9.438 12.938 1 89.25 78 PRO B O 1
ATOM 5611 N N . LYS B 1 79 ? -5.793 7.617 13.812 1 83.25 79 LYS B N 1
ATOM 5612 C CA . LYS B 1 79 ? -7.09 7.914 13.211 1 83.25 79 LYS B CA 1
ATOM 5613 C C . LYS B 1 79 ? -8.133 8.219 14.281 1 83.25 79 LYS B C 1
ATOM 5615 O O . LYS B 1 79 ? -8.68 7.305 14.898 1 83.25 79 LYS B O 1
ATOM 5620 N N . TRP B 1 80 ? -8.344 9.469 14.492 1 85.19 80 TRP B N 1
ATOM 5621 C CA . TRP B 1 80 ? -9.344 9.891 15.461 1 85.19 80 TRP B CA 1
ATOM 5622 C C . TRP B 1 80 ? -10.656 10.258 14.773 1 85.19 80 TRP B C 1
ATOM 5624 O O . TRP B 1 80 ? -10.695 11.18 13.953 1 85.19 80 TRP B O 1
ATOM 5634 N N . GLU B 1 81 ? -11.688 9.43 14.938 1 85.88 81 GLU B N 1
ATOM 5635 C CA . GLU B 1 81 ? -12.984 9.672 14.32 1 85.88 81 GLU B CA 1
ATOM 5636 C C . GLU B 1 81 ? -14.055 9.977 15.367 1 85.88 81 GLU B C 1
ATOM 5638 O O . GLU B 1 81 ? -14.023 9.422 16.469 1 85.88 81 GLU B O 1
ATOM 5643 N N . ALA B 1 82 ? -14.648 11.102 15.148 1 78.75 82 ALA B N 1
ATOM 5644 C CA . ALA B 1 82 ? -15.781 11.461 16 1 78.75 82 ALA B CA 1
ATOM 5645 C C . ALA B 1 82 ? -17.109 11.289 15.266 1 78.75 82 ALA B C 1
ATOM 5647 O O . ALA B 1 82 ? -17.281 11.82 14.156 1 78.75 82 ALA B O 1
ATOM 5648 N N . LYS B 1 83 ? -17.953 10.289 15.773 1 74 83 LYS B N 1
ATOM 5649 C CA . LYS B 1 83 ? -19.266 10.031 15.172 1 74 83 LYS B CA 1
ATOM 5650 C C . LYS B 1 83 ? -20.312 11.031 15.656 1 74 83 LYS B C 1
ATOM 5652 O O . LYS B 1 83 ? -20.406 11.305 16.844 1 74 83 LYS B O 1
ATOM 5657 N N . VAL B 1 84 ? -20.594 11.992 14.75 1 70.88 84 VAL B N 1
ATOM 5658 C CA . VAL B 1 84 ? -21.672 12.914 15.094 1 70.88 84 VAL B CA 1
ATOM 5659 C C . VAL B 1 84 ? -23.016 12.266 14.781 1 70.88 84 VAL B C 1
ATOM 5661 O O . VAL B 1 84 ? -23.188 11.656 13.727 1 70.88 84 VAL B O 1
ATOM 5664 N N . PRO B 1 85 ? -23.891 12.367 15.891 1 70.19 85 PRO B N 1
ATOM 5665 C CA . PRO B 1 85 ? -25.234 11.812 15.68 1 70.19 85 PRO B CA 1
ATOM 5666 C C . PRO B 1 85 ? -25.969 12.484 14.523 1 70.19 85 PRO B C 1
ATOM 5668 O O . PRO B 1 85 ? -25.828 13.688 14.305 1 70.19 85 PRO B O 1
ATOM 5671 N N . TYR B 1 86 ? -26.359 11.773 13.508 1 68.25 86 TYR B N 1
ATOM 5672 C CA . TYR B 1 86 ? -27.266 12.195 12.453 1 68.25 86 TYR B CA 1
ATOM 5673 C C . TYR B 1 86 ? -26.531 12.414 1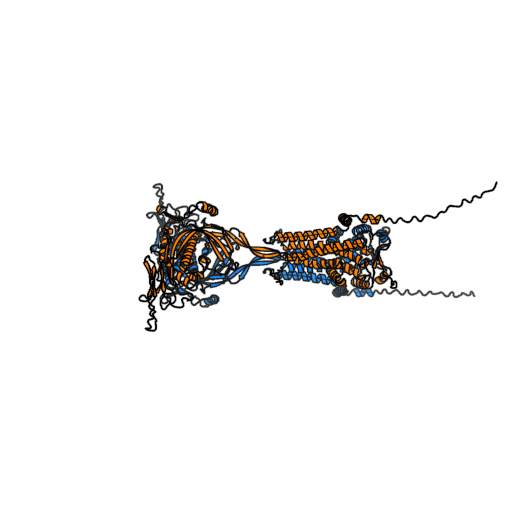1.141 1 68.25 86 TYR B C 1
ATOM 5675 O O . TYR B 1 86 ? -27.141 12.797 10.141 1 68.25 86 TYR B O 1
ATOM 5683 N N . ARG B 1 87 ? -25.344 12.539 11.281 1 64.69 87 ARG B N 1
ATOM 5684 C CA . ARG B 1 87 ? -24.641 12.656 10.008 1 64.69 87 ARG B CA 1
ATOM 5685 C C . ARG B 1 87 ? -23.938 11.359 9.648 1 64.69 87 ARG B C 1
ATOM 5687 O O . ARG B 1 87 ? -23.406 10.672 10.523 1 64.69 87 ARG B O 1
ATOM 5694 N N . LYS B 1 88 ? -24.078 10.898 8.508 1 65.56 88 LYS B N 1
ATOM 5695 C CA . LYS B 1 88 ? -23.516 9.656 7.996 1 65.56 88 LYS B CA 1
ATOM 5696 C C . LYS B 1 88 ? -22 9.734 7.902 1 65.56 88 LYS B C 1
ATOM 5698 O O . LYS B 1 88 ? -21.297 8.742 8.094 1 65.56 88 LYS B O 1
ATOM 5703 N N . GLU B 1 89 ? -21.578 11.109 7.789 1 70.75 89 GLU B N 1
ATOM 5704 C CA . GLU B 1 89 ? -20.125 11.219 7.613 1 70.75 89 GLU B CA 1
ATOM 5705 C C . GLU B 1 89 ? -19.422 11.453 8.945 1 70.75 89 GLU B C 1
ATOM 5707 O O . GLU B 1 89 ? -19.922 12.195 9.797 1 70.75 89 GLU B O 1
ATOM 5712 N N . THR B 1 90 ? -18.484 10.617 9.273 1 77.62 90 THR B N 1
ATOM 5713 C CA . THR B 1 90 ? -17.703 10.727 10.5 1 77.62 90 THR B CA 1
ATOM 5714 C C . THR B 1 90 ? -16.688 11.867 10.398 1 77.62 90 THR B C 1
ATOM 5716 O O . THR B 1 90 ? -16.203 12.164 9.312 1 77.62 90 THR B O 1
ATOM 5719 N N . PHE B 1 91 ? -16.641 12.773 11.539 1 81.38 91 PHE B N 1
ATOM 5720 C CA . PHE B 1 91 ? -15.633 13.828 11.617 1 81.38 91 PHE B CA 1
ATOM 5721 C C . PHE B 1 91 ? -14.281 13.258 12.023 1 81.38 91 PHE B C 1
ATOM 5723 O O . PHE B 1 91 ? -14.18 12.547 13.031 1 81.38 91 PHE B O 1
ATOM 5730 N N . ARG B 1 92 ? -13.398 13.445 11.141 1 84.88 92 ARG B N 1
ATOM 5731 C CA . ARG B 1 92 ? -12.055 12.961 11.445 1 84.88 92 ARG B CA 1
ATOM 5732 C C . ARG B 1 92 ? -11.148 14.094 11.906 1 84.88 92 ARG B C 1
ATOM 5734 O O . ARG B 1 92 ? -11.164 15.18 11.328 1 84.88 92 ARG B O 1
ATOM 5741 N N . LEU B 1 93 ? -10.484 13.898 13.086 1 90.06 93 LEU B N 1
ATOM 5742 C CA . LEU B 1 93 ? -9.492 14.828 13.602 1 90.06 93 LEU B CA 1
ATOM 5743 C C . LEU B 1 93 ? -8.078 14.375 13.242 1 90.06 93 LEU B C 1
ATOM 5745 O O . LEU B 1 93 ? -7.758 13.188 13.344 1 90.06 93 LEU B O 1
ATOM 5749 N N . THR B 1 94 ? -7.348 15.234 12.719 1 92.75 94 THR B N 1
ATOM 5750 C CA . THR B 1 94 ? -5.992 14.906 12.289 1 92.75 94 THR B CA 1
ATOM 5751 C C . THR B 1 94 ? -4.98 15.258 13.375 1 92.75 94 THR B C 1
ATOM 5753 O O . THR B 1 94 ? -5.266 16.078 14.258 1 92.75 94 THR B O 1
ATOM 5756 N N . ILE B 1 95 ? -3.863 14.633 13.477 1 93.75 95 ILE B N 1
ATOM 5757 C CA . ILE B 1 95 ? -2.775 14.945 14.398 1 93.75 95 ILE B CA 1
ATOM 5758 C C . ILE B 1 95 ? -2.273 16.359 14.133 1 93.75 95 ILE B C 1
ATOM 5760 O O . ILE B 1 95 ? -1.835 17.062 15.055 1 93.75 95 ILE B O 1
ATOM 5764 N N . ASN B 1 96 ? -2.453 16.844 12.906 1 94.25 96 ASN B N 1
ATOM 5765 C CA . ASN B 1 96 ? -2.068 18.203 12.547 1 94.25 96 ASN B CA 1
ATOM 5766 C C . ASN B 1 96 ? -2.949 19.234 13.25 1 94.25 96 ASN B C 1
ATOM 5768 O O . ASN B 1 96 ? -2.488 20.328 13.586 1 94.25 96 ASN B O 1
ATOM 5772 N N . SER B 1 97 ? -4.172 18.844 13.391 1 94.19 97 SER B N 1
ATOM 5773 C CA . SER B 1 97 ? -5.055 19.734 14.133 1 94.19 97 SER B CA 1
ATOM 5774 C C . SER B 1 97 ? -4.633 19.828 15.594 1 94.19 97 SER B C 1
ATOM 5776 O O . SER B 1 97 ? -4.695 20.906 16.188 1 94.19 97 SER B O 1
ATOM 5778 N N . LEU B 1 98 ? -4.227 18.766 16.203 1 95.31 98 LEU B N 1
ATOM 5779 C CA . LEU B 1 98 ? -3.715 18.797 17.562 1 95.31 98 LEU B CA 1
ATOM 5780 C C . LEU B 1 98 ? -2.455 19.656 17.656 1 95.31 98 LEU B C 1
ATOM 5782 O O . LEU B 1 98 ? -2.328 20.484 18.562 1 95.31 98 LEU B O 1
ATOM 5786 N N . LEU B 1 99 ? -1.56 19.484 16.75 1 96.69 99 LEU B N 1
ATOM 5787 C CA . LEU B 1 99 ? -0.339 20.281 16.719 1 96.69 99 LEU B CA 1
ATOM 5788 C C . LEU B 1 99 ? -0.661 21.75 16.516 1 96.69 99 LEU B C 1
ATOM 5790 O O . LEU B 1 99 ? -0.001 22.625 17.078 1 96.69 99 LEU B O 1
ATOM 5794 N N . SER B 1 100 ? -1.667 21.953 15.672 1 96.12 100 SER B N 1
ATOM 5795 C CA . SER B 1 100 ? -2.082 23.344 15.445 1 96.12 100 SER B CA 1
ATOM 5796 C C . SER B 1 100 ? -2.66 23.953 16.719 1 96.12 100 SER B C 1
ATOM 5798 O O . SER B 1 100 ? -2.398 25.125 17.016 1 96.12 100 SER B O 1
ATOM 5800 N N . MET B 1 101 ? -3.404 23.266 17.5 1 96.25 101 MET B N 1
ATOM 5801 C CA . MET B 1 101 ? -3.951 23.766 18.766 1 96.25 101 MET B CA 1
ATOM 5802 C C . MET B 1 101 ? -2.834 24.094 19.734 1 96.25 101 MET B C 1
ATOM 5804 O O . MET B 1 101 ? -2.863 25.156 20.375 1 96.25 101 MET B O 1
ATOM 5808 N N . LEU B 1 102 ? -1.896 23.25 19.828 1 97 102 LEU B N 1
ATOM 5809 C CA . LEU B 1 102 ? -0.771 23.484 20.719 1 97 102 LEU B CA 1
ATOM 5810 C C . LEU B 1 102 ? 0.07 24.672 20.25 1 97 102 LEU B C 1
ATOM 5812 O O . LEU B 1 102 ? 0.563 25.453 21.062 1 97 102 LEU B O 1
ATOM 5816 N N . SER B 1 103 ? 0.224 24.75 18.906 1 96.31 103 SER B N 1
ATOM 5817 C CA . SER B 1 103 ? 0.984 25.844 18.344 1 96.31 103 SER B CA 1
ATOM 5818 C C . SER B 1 103 ? 0.304 27.188 18.609 1 96.31 103 SER B C 1
ATOM 5820 O O . SER B 1 103 ? 0.971 28.172 18.922 1 96.31 103 SER B O 1
ATOM 5822 N N . VAL B 1 104 ? -1.04 27.219 18.438 1 94.44 104 VAL B N 1
ATOM 5823 C CA . VAL B 1 104 ? -1.792 28.438 18.703 1 94.44 104 VAL B CA 1
ATOM 5824 C C . VAL B 1 104 ? -1.697 28.797 20.188 1 94.44 104 VAL B C 1
ATOM 5826 O O . VAL B 1 104 ? -1.495 29.953 20.531 1 94.44 104 VAL B O 1
ATOM 5829 N N . LEU B 1 105 ? -1.761 27.875 21.062 1 95.12 105 LEU B N 1
ATOM 5830 C CA . LEU B 1 105 ? -1.633 28.094 22.5 1 95.12 105 LEU B CA 1
ATOM 5831 C C . LEU B 1 105 ? -0.249 28.625 22.844 1 95.12 105 LEU B C 1
ATOM 5833 O O . LEU B 1 105 ? -0.126 29.609 23.578 1 95.12 105 LEU B O 1
ATOM 5837 N N . GLY B 1 106 ? 0.75 28 22.328 1 95.94 106 GLY B N 1
ATOM 5838 C CA . GLY B 1 106 ? 2.113 28.422 22.609 1 95.94 106 GLY B CA 1
ATOM 5839 C C . GLY B 1 106 ? 2.422 29.812 22.078 1 95.94 106 GLY B C 1
ATOM 5840 O O . GLY B 1 106 ? 3 30.641 22.797 1 95.94 106 GLY B O 1
ATOM 5841 N N . SER B 1 107 ? 2.018 30.062 20.859 1 94.94 107 SER B N 1
ATOM 5842 C CA . SER B 1 107 ? 2.311 31.359 20.25 1 94.94 107 SER B CA 1
ATOM 5843 C C . SER B 1 107 ? 1.533 32.469 20.938 1 94.94 107 SER B C 1
ATOM 5845 O O . SER B 1 107 ? 2.074 33.562 21.172 1 94.94 107 SER B O 1
ATOM 5847 N N . THR B 1 108 ? 0.228 32.219 21.234 1 93.06 108 THR B N 1
ATOM 5848 C CA . THR B 1 108 ? -0.608 33.219 21.891 1 93.06 108 THR B CA 1
ATOM 5849 C C . THR B 1 108 ? -0.073 33.562 23.266 1 93.06 108 THR B C 1
ATOM 5851 O O . THR B 1 108 ? -0.029 34.719 23.656 1 93.06 108 THR B O 1
ATOM 5854 N N . CYS B 1 109 ? 0.399 32.625 23.984 1 95.12 109 CYS B N 1
ATOM 5855 C CA . CYS B 1 109 ? 0.911 32.844 25.344 1 95.12 109 CYS B CA 1
ATOM 5856 C C . CYS B 1 109 ? 2.283 33.5 25.297 1 95.12 109 CYS B C 1
ATOM 5858 O O . CYS B 1 109 ? 2.617 34.312 26.172 1 95.12 109 CYS B O 1
ATOM 5860 N N . ALA B 1 110 ? 3.049 33.219 24.328 1 94.94 110 ALA B N 1
ATOM 5861 C CA . ALA B 1 110 ? 4.355 33.844 24.188 1 94.94 110 ALA B CA 1
ATOM 5862 C C . ALA B 1 110 ? 4.211 35.344 23.875 1 94.94 110 ALA B C 1
ATOM 5864 O O . ALA B 1 110 ? 5.105 36.125 24.172 1 94.94 110 ALA B O 1
ATOM 5865 N N . MET B 1 111 ? 3.012 35.688 23.328 1 93.62 111 MET B N 1
ATOM 5866 C CA . MET B 1 111 ? 2.818 37.094 22.938 1 93.62 111 MET B CA 1
ATOM 5867 C C . MET B 1 111 ? 2.422 37.938 24.141 1 93.62 111 MET B C 1
ATOM 5869 O O . MET B 1 111 ? 2.518 39.156 24.094 1 93.62 111 MET B O 1
ATOM 5873 N N . ILE B 1 112 ? 2.059 37.312 25.266 1 93.25 112 ILE B N 1
ATOM 5874 C CA . ILE B 1 112 ? 1.635 38.062 26.453 1 93.25 112 ILE B CA 1
ATOM 5875 C C . ILE B 1 112 ? 2.809 38.875 26.984 1 93.25 112 ILE B C 1
ATOM 5877 O O . ILE B 1 112 ? 2.736 40.125 27.062 1 93.25 112 ILE B O 1
ATOM 5881 N N . PRO B 1 113 ? 3.953 38.188 27.297 1 94.12 113 PRO B N 1
ATOM 5882 C CA . PRO B 1 113 ? 5.082 39 27.781 1 94.12 113 PRO B CA 1
ATOM 5883 C C . PRO B 1 113 ? 5.633 39.938 26.703 1 94.12 113 PRO B C 1
ATOM 5885 O O . PRO B 1 113 ? 6.121 41.031 27.031 1 94.12 113 PRO B O 1
ATOM 5888 N N . VAL B 1 114 ? 5.535 39.625 25.438 1 94.62 114 VAL B N 1
ATOM 5889 C CA . VAL B 1 114 ? 6.062 40.469 24.375 1 94.62 114 VAL B CA 1
ATOM 5890 C C . VAL B 1 114 ? 5.254 41.75 24.281 1 94.62 114 VAL B C 1
ATOM 5892 O O . VAL B 1 114 ? 5.824 42.844 24.234 1 94.62 114 VAL B O 1
ATOM 5895 N N . THR B 1 115 ? 3.924 41.625 24.312 1 93.44 115 THR B N 1
ATOM 5896 C CA . THR B 1 115 ? 3.041 42.781 24.203 1 93.44 115 THR B CA 1
ATOM 5897 C C . THR B 1 115 ? 3.191 43.688 25.422 1 93.44 115 THR B C 1
ATOM 5899 O O . THR B 1 115 ? 3.305 44.906 25.281 1 93.44 115 THR B O 1
ATOM 5902 N N . LYS B 1 116 ? 3.232 43.188 26.578 1 93.44 116 LYS B N 1
ATOM 5903 C CA . LYS B 1 116 ? 3.348 43.969 27.797 1 93.44 116 LYS B CA 1
ATOM 5904 C C . LYS B 1 116 ? 4.723 44.625 27.906 1 93.44 116 LYS B C 1
ATOM 5906 O O . LYS B 1 116 ? 4.844 45.75 28.391 1 93.44 116 LYS B O 1
ATOM 5911 N N . SER B 1 117 ? 5.73 43.875 27.438 1 94.44 117 SER B N 1
ATOM 5912 C CA . SER B 1 117 ? 7.082 44.438 27.453 1 94.44 117 SER B CA 1
ATOM 5913 C C . SER B 1 117 ? 7.223 45.594 26.469 1 94.44 117 SER B C 1
ATOM 5915 O O . SER B 1 117 ? 7.855 46.594 26.766 1 94.44 117 SER B O 1
ATOM 5917 N N . LEU B 1 118 ? 6.617 45.438 25.344 1 93.62 118 LEU B N 1
ATOM 5918 C CA . LEU B 1 118 ? 6.664 46.531 24.359 1 93.62 118 LEU B CA 1
ATOM 5919 C C . LEU B 1 118 ? 5.906 47.75 24.859 1 93.62 118 LEU B C 1
ATOM 5921 O O . LEU B 1 118 ? 6.312 48.875 24.609 1 93.62 118 LEU B O 1
ATOM 5925 N N . GLY B 1 119 ? 4.805 47.469 25.547 1 92.75 119 GLY B N 1
ATOM 5926 C CA . GLY B 1 119 ? 4.062 48.562 26.156 1 92.75 119 GLY B CA 1
ATOM 5927 C C . GLY B 1 119 ? 4.859 49.344 27.188 1 92.75 119 GLY B C 1
ATOM 5928 O O . GLY B 1 119 ? 4.75 50.562 27.297 1 92.75 119 GLY B O 1
ATOM 5929 N N . GLN B 1 120 ? 5.68 48.656 27.938 1 93.12 120 GLN B N 1
ATOM 5930 C CA . GLN B 1 120 ? 6.504 49.281 28.969 1 93.12 120 GLN B CA 1
ATOM 5931 C C . GLN B 1 120 ? 7.668 50.062 28.328 1 93.12 120 GLN B C 1
ATOM 5933 O O . GLN B 1 120 ? 8.078 51.094 28.844 1 93.12 120 GLN B O 1
ATOM 5938 N N . LEU B 1 121 ? 8.156 49.562 27.281 1 94.25 121 LEU B N 1
ATOM 5939 C CA . LEU B 1 121 ? 9.32 50.156 26.625 1 94.25 121 LEU B CA 1
ATOM 5940 C C . LEU B 1 121 ? 8.969 51.5 26 1 94.25 121 LEU B C 1
ATOM 5942 O O . LEU B 1 121 ? 9.844 52.312 25.75 1 94.25 121 LEU B O 1
ATOM 5946 N N . LYS B 1 122 ? 7.695 51.656 25.75 1 92.31 122 LYS B N 1
ATOM 5947 C CA . LYS B 1 122 ? 7.273 52.969 25.188 1 92.31 122 LYS B CA 1
ATOM 5948 C C . LYS B 1 122 ? 7.605 54.094 26.156 1 92.31 122 LYS B C 1
ATOM 5950 O O . LYS B 1 122 ? 8.047 55.156 25.719 1 92.31 122 LYS B O 1
ATOM 5955 N N . TYR B 1 123 ? 7.41 53.906 27.484 1 92.44 123 TYR B N 1
ATOM 5956 C CA . TYR B 1 123 ? 7.703 54.906 28.5 1 92.44 123 TYR B CA 1
ATOM 5957 C C . TYR B 1 123 ? 9.203 55.062 28.703 1 92.44 123 TYR B C 1
ATOM 5959 O O . TYR B 1 123 ? 9.711 56.188 28.812 1 92.44 123 TYR B O 1
ATOM 5967 N N . LEU B 1 124 ? 9.859 53.938 28.688 1 91.88 124 LEU B N 1
ATOM 5968 C CA . LEU B 1 124 ? 11.305 53.969 28.906 1 91.88 124 LEU B CA 1
ATOM 5969 C C . LEU B 1 124 ? 12.023 54.656 27.75 1 91.88 124 LEU B C 1
ATOM 5971 O O . LEU B 1 124 ? 13.047 55.281 27.953 1 91.88 124 LEU B O 1
ATOM 5975 N N . TRP B 1 125 ? 11.469 54.531 26.609 1 92.19 125 TRP B N 1
ATOM 5976 C CA . TRP B 1 125 ? 11.992 55.156 25.406 1 92.19 125 TRP B CA 1
ATOM 5977 C C . TRP B 1 125 ? 12.016 56.688 25.562 1 92.19 125 TRP B C 1
ATOM 5979 O O . TRP B 1 125 ? 13 57.344 25.219 1 92.19 125 TRP B O 1
ATOM 5989 N N . PHE B 1 126 ? 11.016 57.281 26.172 1 92.19 126 PHE B N 1
ATOM 5990 C CA . PHE B 1 126 ? 10.883 58.719 26.312 1 92.19 126 PHE B CA 1
ATOM 5991 C C . PHE B 1 126 ? 11.625 59.219 27.547 1 92.19 126 PHE B C 1
ATOM 5993 O O . PHE B 1 126 ? 11.891 60.438 27.672 1 92.19 126 PHE B O 1
ATOM 6000 N N . MET B 1 127 ? 11.961 58.344 28.406 1 90.69 127 MET B N 1
ATOM 6001 C CA . MET B 1 127 ? 12.688 58.75 29.609 1 90.69 127 MET B CA 1
ATOM 6002 C C . MET B 1 127 ? 14.18 58.875 29.328 1 90.69 127 MET B C 1
ATOM 6004 O O . MET B 1 127 ? 14.883 59.625 30.016 1 90.69 127 MET B O 1
ATOM 6008 N N . GLU B 1 128 ? 14.617 58.219 28.375 1 87.19 128 GLU B N 1
ATOM 6009 C CA . GLU B 1 128 ? 16.047 58.188 28.078 1 87.19 128 GLU B CA 1
ATOM 6010 C C . GLU B 1 128 ? 16.484 59.438 27.344 1 87.19 128 GLU B C 1
ATOM 6012 O O . GLU B 1 128 ? 17.531 60.031 27.656 1 87.19 128 GLU B O 1
ATOM 6017 N N . GLN B 1 129 ? 15.805 59.781 26.281 1 87.94 129 GLN B N 1
ATOM 6018 C CA . GLN B 1 129 ? 16.156 60.938 25.484 1 87.94 129 GLN B CA 1
ATOM 6019 C C . GLN B 1 129 ? 14.906 61.594 24.891 1 87.94 129 GLN B C 1
ATOM 6021 O O . GLN B 1 129 ? 13.805 61.031 24.969 1 87.94 129 GLN B O 1
ATOM 6026 N N . ASP B 1 130 ? 15.156 62.812 24.375 1 90.38 130 ASP B N 1
ATOM 6027 C CA . ASP B 1 130 ? 14.07 63.5 23.672 1 90.38 130 ASP B CA 1
ATOM 6028 C C . ASP B 1 130 ? 13.766 62.781 22.344 1 90.38 130 ASP B C 1
ATOM 6030 O O . ASP B 1 130 ? 14.672 62.5 21.562 1 90.38 130 ASP B O 1
ATOM 6034 N N . ARG B 1 131 ? 12.547 62.438 22.281 1 92.12 131 ARG B N 1
ATOM 6035 C CA . ARG B 1 131 ? 12.102 61.75 21.078 1 92.12 131 ARG B CA 1
ATOM 6036 C C . ARG B 1 131 ? 10.844 62.406 20.5 1 92.12 131 ARG B C 1
ATOM 6038 O O . ARG B 1 131 ? 10.203 63.219 21.156 1 92.12 131 ARG B O 1
ATOM 6045 N N . LYS B 1 132 ? 10.609 62.031 19.25 1 92.94 132 LYS B N 1
ATOM 6046 C CA . LYS B 1 132 ? 9.383 62.5 18.625 1 92.94 132 LYS B CA 1
ATOM 6047 C C . LYS B 1 132 ? 8.156 61.875 19.281 1 92.94 132 LYS B C 1
ATOM 6049 O O . LYS B 1 132 ? 8.156 60.688 19.594 1 92.94 132 LYS B O 1
ATOM 6054 N N . LEU B 1 133 ? 7.164 62.625 19.531 1 93.62 133 LEU B N 1
ATOM 6055 C CA . LEU B 1 133 ? 5.961 62.156 20.203 1 93.62 133 LEU B CA 1
ATOM 6056 C C . LEU B 1 133 ? 5.27 61.094 19.375 1 93.62 133 LEU B C 1
ATOM 6058 O O . LEU B 1 133 ? 4.543 60.25 19.922 1 93.62 133 LEU B O 1
ATOM 6062 N N . ALA B 1 134 ? 5.52 61.062 18.047 1 92.75 134 ALA B N 1
ATOM 6063 C CA . ALA B 1 134 ? 4.941 60.062 17.141 1 92.75 134 ALA B CA 1
ATOM 6064 C C . ALA B 1 134 ? 5.438 58.656 17.484 1 92.75 134 ALA B C 1
ATOM 6066 O O . ALA B 1 134 ? 4.805 57.688 17.125 1 92.75 134 ALA B O 1
ATOM 6067 N N . ASP B 1 135 ? 6.594 58.562 18.219 1 92.94 135 ASP B N 1
ATOM 6068 C CA . ASP B 1 135 ? 7.148 57.25 18.594 1 92.94 135 ASP B CA 1
ATOM 6069 C C . ASP B 1 135 ? 6.223 56.531 19.562 1 92.94 135 ASP B C 1
ATOM 6071 O O . ASP B 1 135 ? 6.293 55.312 19.703 1 92.94 135 ASP B O 1
ATOM 6075 N N . LEU B 1 136 ? 5.426 57.312 20.25 1 93.12 136 LEU B N 1
ATOM 6076 C CA . LEU B 1 136 ? 4.461 56.688 21.156 1 93.12 136 LEU B CA 1
ATOM 6077 C C . LEU B 1 136 ? 3.5 55.781 20.391 1 93.12 136 LEU B C 1
ATOM 6079 O O . LEU B 1 136 ? 3.172 54.688 20.844 1 93.12 136 LEU B O 1
ATOM 6083 N N . GLU B 1 137 ? 3.123 56.219 19.25 1 92.94 137 GLU B N 1
ATOM 6084 C CA . GLU B 1 137 ? 2.209 55.438 18.422 1 92.94 137 GLU B CA 1
ATOM 6085 C C . GLU B 1 137 ? 2.91 54.219 17.812 1 92.94 137 GLU B C 1
ATOM 6087 O O . GLU B 1 137 ? 2.303 53.156 17.641 1 92.94 137 GLU B O 1
ATOM 6092 N N . VAL B 1 138 ? 4.141 54.344 17.469 1 92.88 138 VAL B N 1
ATOM 6093 C CA . VAL B 1 138 ? 4.887 53.25 16.844 1 92.88 138 VAL B CA 1
ATOM 6094 C C . VAL B 1 138 ? 5.062 52.125 17.859 1 92.88 138 VAL B C 1
ATOM 6096 O O . VAL B 1 138 ? 4.84 50.938 17.531 1 92.88 138 VAL B O 1
ATOM 6099 N N . PHE B 1 139 ? 5.438 52.406 19.094 1 92.88 139 PHE B N 1
ATOM 6100 C CA . PHE B 1 139 ? 5.602 51.406 20.125 1 92.88 139 PHE B CA 1
ATOM 6101 C C . PHE B 1 139 ? 4.262 50.75 20.484 1 92.88 139 PHE B C 1
ATOM 6103 O O . PHE B 1 139 ? 4.176 49.531 20.672 1 92.88 139 PHE B O 1
ATOM 6110 N N . ASP B 1 140 ? 3.268 51.562 20.516 1 92.69 140 ASP B N 1
ATOM 6111 C CA . ASP B 1 140 ? 1.952 51.031 20.875 1 92.69 140 ASP B CA 1
ATOM 6112 C C . ASP B 1 140 ? 1.4 50.156 19.766 1 92.69 140 ASP B C 1
ATOM 6114 O O . ASP B 1 140 ? 0.796 49.094 20.047 1 92.69 140 ASP B O 1
ATOM 6118 N N . SER B 1 141 ? 1.541 50.531 18.531 1 91.19 141 SER B N 1
ATOM 6119 C CA . SER B 1 141 ? 1.088 49.719 17.422 1 91.19 141 SER B CA 1
ATOM 6120 C C . SER B 1 141 ? 1.846 48.406 17.359 1 91.19 141 SER B C 1
ATOM 6122 O O . SER B 1 141 ? 1.299 47.375 16.922 1 91.19 141 SER B O 1
ATOM 6124 N N . ALA B 1 142 ? 3.123 48.375 17.688 1 91.69 142 ALA B N 1
ATOM 6125 C CA . ALA B 1 142 ? 3.924 47.156 17.703 1 91.69 142 ALA B CA 1
ATOM 6126 C C . ALA B 1 142 ? 3.393 46.188 18.734 1 91.69 142 ALA B C 1
ATOM 6128 O O . ALA B 1 142 ? 3.502 44.969 18.562 1 91.69 142 ALA B O 1
ATOM 6129 N N . SER B 1 143 ? 2.848 46.656 19.844 1 90.5 143 SER B N 1
ATOM 6130 C CA . SER B 1 143 ? 2.297 45.781 20.891 1 90.5 143 SER B CA 1
ATOM 6131 C C . SER B 1 143 ? 0.95 45.219 20.469 1 90.5 143 SER B C 1
ATOM 6133 O O . SER B 1 143 ? 0.483 44.219 21.047 1 90.5 143 SER B O 1
ATOM 6135 N N . ARG B 1 144 ? 0.29 45.719 19.406 1 86.69 144 ARG B N 1
ATOM 6136 C CA . ARG B 1 144 ? -1.053 45.281 19.016 1 86.69 144 ARG B CA 1
ATOM 6137 C C . ARG B 1 144 ? -1.005 44.344 17.828 1 86.69 144 ARG B C 1
ATOM 6139 O O . ARG B 1 144 ? -1.907 43.5 17.656 1 86.69 144 ARG B O 1
ATOM 6146 N N . GLY B 1 145 ? -0.001 44.625 17 1 82.94 145 GLY B N 1
ATOM 6147 C CA . GLY B 1 145 ? -0.059 43.812 15.797 1 82.94 145 GLY B CA 1
ATOM 6148 C C . GLY B 1 145 ? 1.296 43.594 15.148 1 82.94 145 GLY B C 1
ATOM 6149 O O . GLY B 1 145 ? 2.285 44.219 15.562 1 82.94 145 GLY B O 1
ATOM 6150 N N . LYS B 1 146 ? 1.195 42.75 14.125 1 89.25 146 LYS B N 1
ATOM 6151 C CA . LYS B 1 146 ? 2.406 42.375 13.414 1 89.25 146 LYS B CA 1
ATOM 6152 C C . LYS B 1 146 ? 2.879 43.5 12.484 1 89.25 146 LYS B C 1
ATOM 6154 O O . LYS B 1 146 ? 4.082 43.688 12.312 1 89.25 146 LYS B O 1
ATOM 6159 N N . PHE B 1 147 ? 1.982 44.219 11.961 1 86.75 147 PHE B N 1
ATOM 6160 C CA . PHE B 1 147 ? 2.361 45.344 11.094 1 86.75 147 PHE B CA 1
ATOM 6161 C C . PHE B 1 147 ? 3.059 46.438 11.891 1 86.75 147 PHE B C 1
ATOM 6163 O O . PHE B 1 147 ? 4.027 47.031 11.422 1 86.75 147 PHE B O 1
ATOM 6170 N N . GLY B 1 148 ? 2.521 46.719 13.055 1 91.06 148 GLY B N 1
ATOM 6171 C CA . GLY B 1 148 ? 3.188 47.656 13.93 1 91.06 148 GLY B CA 1
ATOM 6172 C C . GLY B 1 148 ? 4.578 47.219 14.344 1 91.06 148 GLY B C 1
ATOM 6173 O O . GLY B 1 148 ? 5.488 48.031 14.453 1 91.06 148 GLY B O 1
ATOM 6174 N N . SER B 1 149 ? 4.703 45.906 14.461 1 93.62 149 SER B N 1
ATOM 6175 C CA . SER B 1 149 ? 6.008 45.375 14.836 1 93.62 149 SER B CA 1
ATOM 6176 C C . SER B 1 149 ? 7.023 45.562 13.711 1 93.62 149 SER B C 1
ATOM 6178 O O . SER B 1 149 ? 8.195 45.844 13.961 1 93.62 149 SER B O 1
ATOM 6180 N N . ALA B 1 150 ? 6.621 45.375 12.516 1 92.75 150 ALA B N 1
ATOM 6181 C CA . ALA B 1 150 ? 7.512 45.594 11.375 1 92.75 150 ALA B CA 1
ATOM 6182 C C . ALA B 1 150 ? 7.949 47.031 11.266 1 92.75 150 ALA B C 1
ATOM 6184 O O . ALA B 1 150 ? 9.117 47.312 10.977 1 92.75 150 ALA B O 1
ATOM 6185 N N . MET B 1 151 ? 7.016 47.938 11.594 1 91.81 151 MET B N 1
ATOM 6186 C CA . MET B 1 151 ? 7.32 49.375 11.547 1 91.81 151 MET B CA 1
ATOM 6187 C C . MET B 1 151 ? 8.305 49.75 12.648 1 91.81 151 MET B C 1
ATOM 6189 O O . MET B 1 151 ? 9.188 50.594 12.445 1 91.81 151 MET B O 1
ATOM 6193 N N . LEU B 1 152 ? 8.094 49.156 13.758 1 94.25 152 LEU B N 1
ATOM 6194 C CA . LEU B 1 152 ? 8.977 49.406 14.883 1 94.25 152 LEU B CA 1
ATOM 6195 C C . LEU B 1 152 ? 10.406 49 14.57 1 94.25 152 LEU B C 1
ATOM 6197 O O . LEU B 1 152 ? 11.359 49.719 14.836 1 94.25 152 LEU B O 1
ATOM 6201 N N . ILE B 1 153 ? 10.555 47.812 13.977 1 93.69 153 ILE B N 1
ATOM 6202 C CA . ILE B 1 153 ? 11.875 47.281 13.633 1 93.69 153 ILE B CA 1
ATOM 6203 C C . ILE B 1 153 ? 12.539 48.188 12.594 1 93.69 153 ILE B C 1
ATOM 6205 O O . ILE B 1 153 ? 13.734 48.469 12.68 1 93.69 153 ILE B O 1
ATOM 6209 N N . TRP B 1 154 ? 11.75 48.688 11.688 1 91.06 154 TRP B N 1
ATOM 6210 C CA . TRP B 1 154 ? 12.273 49.562 10.641 1 91.06 154 TRP B CA 1
ATOM 6211 C C . TRP B 1 154 ? 12.719 50.906 11.219 1 91.06 154 TRP B C 1
ATOM 6213 O O . TRP B 1 154 ? 13.773 51.438 10.859 1 91.06 154 TRP B O 1
ATOM 6223 N N . LYS B 1 155 ? 11.906 51.469 12.156 1 90.44 155 LYS B N 1
ATOM 6224 C CA . LYS B 1 155 ? 12.188 52.781 12.758 1 90.44 155 LYS B CA 1
ATOM 6225 C C . LYS B 1 155 ? 13.422 52.719 13.641 1 90.44 155 LYS B C 1
ATOM 6227 O O . LYS B 1 155 ? 14.234 53.656 13.641 1 90.44 155 LYS B O 1
ATOM 6232 N N . LEU B 1 156 ? 13.57 51.656 14.406 1 92 156 LEU B N 1
ATOM 6233 C CA . LEU B 1 156 ? 14.656 51.562 15.375 1 92 156 LEU B CA 1
ATOM 6234 C C . LEU B 1 156 ? 15.922 51.031 14.727 1 92 156 LEU B C 1
ATOM 6236 O O . LEU B 1 156 ? 16.984 51 15.359 1 92 156 LEU B O 1
ATOM 6240 N N . ARG B 1 157 ? 15.961 50.688 13.438 1 88.38 157 ARG B N 1
ATOM 6241 C CA . ARG B 1 157 ? 17.109 50.156 12.672 1 88.38 157 ARG B CA 1
ATOM 6242 C C . ARG B 1 157 ? 17.844 49.094 13.445 1 88.38 157 ARG B C 1
ATOM 6244 O O . ARG B 1 157 ? 19.062 49.125 13.57 1 88.38 157 ARG B O 1
ATOM 6251 N N . PHE B 1 158 ? 17.25 48.281 14.234 1 82.38 158 PHE B N 1
ATOM 6252 C CA . PHE B 1 158 ? 17.719 47.062 14.891 1 82.38 158 PHE B CA 1
ATOM 6253 C C . PHE B 1 158 ? 18.641 47.406 16.062 1 82.38 158 PHE B C 1
ATOM 6255 O O . PHE B 1 158 ? 19.484 46.594 16.453 1 82.38 158 PHE B O 1
ATOM 6262 N N . LYS B 1 159 ? 18.531 48.594 16.672 1 81.88 159 LYS B N 1
ATOM 6263 C CA . LYS B 1 159 ? 19.469 49 17.703 1 81.88 159 LYS B CA 1
ATOM 6264 C C . LYS B 1 159 ? 18.766 49.188 19.047 1 81.88 159 LYS B C 1
ATOM 6266 O O . LYS B 1 159 ? 19.312 49.812 19.969 1 81.88 159 LYS B O 1
ATOM 6271 N N . HIS B 1 160 ? 17.812 48.531 19.422 1 86.88 160 HIS B N 1
ATOM 6272 C CA . HIS B 1 160 ? 17.109 48.719 20.688 1 86.88 160 HIS B CA 1
ATOM 6273 C C . HIS B 1 160 ? 16.469 47.406 21.156 1 86.88 160 HIS B C 1
ATOM 6275 O O . HIS B 1 160 ? 16.234 46.5 20.359 1 86.88 160 HIS B O 1
ATOM 6281 N N . LEU B 1 161 ? 16.344 47.281 22.469 1 91.38 161 LEU B N 1
ATOM 6282 C CA . LEU B 1 161 ? 15.727 46.125 23.094 1 91.38 161 LEU B CA 1
ATOM 6283 C C . LEU B 1 161 ? 14.336 45.844 22.516 1 91.38 161 LEU B C 1
ATOM 6285 O O . LEU B 1 161 ? 13.898 44.688 22.438 1 91.38 161 LEU B O 1
ATOM 6289 N N . ALA B 1 162 ? 13.641 46.875 22.062 1 93.62 162 ALA B N 1
ATOM 6290 C CA . ALA B 1 162 ? 12.289 46.781 21.531 1 93.62 162 ALA B CA 1
ATOM 6291 C C . ALA B 1 162 ? 12.281 46 20.219 1 93.62 162 ALA B C 1
ATOM 6293 O O . ALA B 1 162 ? 11.258 45.438 19.844 1 93.62 162 ALA B O 1
ATOM 6294 N N . VAL B 1 163 ? 13.398 45.906 19.594 1 94.44 163 VAL B N 1
ATOM 6295 C CA . VAL B 1 163 ? 13.508 45.156 18.344 1 94.44 163 VAL B CA 1
ATOM 6296 C C . VAL B 1 163 ? 13.305 43.656 18.609 1 94.44 163 VAL B C 1
ATOM 6298 O O . VAL B 1 163 ? 12.727 42.969 17.781 1 94.44 163 VAL B O 1
ATOM 6301 N N . LEU B 1 164 ? 13.695 43.188 19.766 1 95.06 164 LEU B N 1
ATOM 6302 C CA . LEU B 1 164 ? 13.5 41.781 20.109 1 95.06 164 LEU B CA 1
ATOM 6303 C C . LEU B 1 164 ? 12.016 41.438 20.203 1 95.06 164 LEU B C 1
ATOM 6305 O O . LEU B 1 164 ? 11.602 40.344 19.797 1 95.06 164 LEU B O 1
ATOM 6309 N N . GLY B 1 165 ? 11.297 42.406 20.734 1 94.62 165 GLY B N 1
ATOM 6310 C CA . GLY B 1 165 ? 9.852 42.188 20.781 1 94.62 165 GLY B CA 1
ATOM 6311 C C . GLY B 1 165 ? 9.211 42.188 19.406 1 94.62 165 GLY B C 1
ATOM 6312 O O . GLY B 1 165 ? 8.336 41.344 19.125 1 94.62 165 GLY B O 1
ATOM 6313 N N . GLY B 1 166 ? 9.617 43.094 18.562 1 95.06 166 GLY B N 1
ATOM 6314 C CA . GLY B 1 166 ? 9.133 43.094 17.203 1 95.06 166 GLY B CA 1
ATOM 6315 C C . GLY B 1 166 ? 9.5 41.844 16.438 1 95.06 166 GLY B C 1
ATOM 6316 O O . GLY B 1 166 ? 8.672 41.312 15.695 1 95.06 166 GLY B O 1
ATOM 6317 N N . LEU B 1 167 ? 10.68 41.344 16.625 1 95.06 167 LEU B N 1
ATOM 6318 C CA . LEU B 1 167 ? 11.141 40.125 15.953 1 95.06 167 LEU B CA 1
ATOM 6319 C C . LEU B 1 167 ? 10.352 38.906 16.438 1 95.06 167 LEU B C 1
ATOM 6321 O O . LEU B 1 167 ? 10.008 38.031 15.641 1 95.06 167 LEU B O 1
ATOM 6325 N N . ALA B 1 168 ? 10.141 38.844 17.734 1 95.19 168 ALA B N 1
ATOM 6326 C CA . ALA B 1 168 ? 9.352 37.75 18.281 1 95.19 168 ALA B CA 1
ATOM 6327 C C . ALA B 1 168 ? 7.945 37.75 17.672 1 95.19 168 ALA B C 1
ATOM 6329 O O . ALA B 1 168 ? 7.414 36.688 17.344 1 95.19 168 ALA B O 1
ATOM 6330 N N . SER B 1 169 ? 7.391 38.906 17.547 1 94 169 SER B N 1
ATOM 6331 C CA . SER B 1 169 ? 6.047 39.031 16.984 1 94 169 SER B CA 1
ATOM 6332 C C . SER B 1 169 ? 6.023 38.594 15.523 1 94 169 SER B C 1
ATOM 6334 O O . SER B 1 169 ? 5.109 37.875 15.102 1 94 169 SER B O 1
ATOM 6336 N N . LEU B 1 170 ? 6.973 38.938 14.758 1 94.44 170 LEU B N 1
ATOM 6337 C CA . LEU B 1 170 ? 7.031 38.562 13.352 1 94.44 170 LEU B CA 1
ATOM 6338 C C . LEU B 1 170 ? 7.332 37.062 13.195 1 94.44 170 LEU B C 1
ATOM 6340 O O . LEU B 1 170 ? 6.75 36.406 12.336 1 94.44 170 LEU B O 1
ATOM 6344 N N . LEU B 1 171 ? 8.188 36.594 14.008 1 94.69 171 LEU B N 1
ATOM 6345 C CA . LEU B 1 171 ? 8.539 35.188 13.93 1 94.69 171 LEU B CA 1
ATOM 6346 C C . LEU B 1 171 ? 7.367 34.312 14.375 1 94.69 171 LEU B C 1
ATOM 6348 O O . LEU B 1 171 ? 7.309 33.125 14.039 1 94.69 171 LEU B O 1
ATOM 6352 N N . ALA B 1 172 ? 6.512 34.875 15.188 1 94 172 ALA B N 1
ATOM 6353 C CA . ALA B 1 172 ? 5.324 34.125 15.625 1 94 172 ALA B CA 1
ATOM 6354 C C . ALA B 1 172 ? 4.457 33.75 14.43 1 94 172 ALA B C 1
ATOM 6356 O O . ALA B 1 172 ? 3.684 32.781 14.508 1 94 172 ALA B O 1
ATOM 6357 N N . LEU B 1 173 ? 4.582 34.438 13.289 1 93.31 173 LEU B N 1
ATOM 6358 C CA . LEU B 1 173 ? 3.857 34.125 12.07 1 93.31 173 LEU B CA 1
ATOM 6359 C C . LEU B 1 173 ? 4.336 32.781 11.508 1 93.31 173 LEU B C 1
ATOM 6361 O O . LEU B 1 173 ? 3.57 32.062 10.859 1 93.31 173 LEU B O 1
ATOM 6365 N N . ALA B 1 174 ? 5.602 32.469 11.773 1 93.56 174 ALA B N 1
ATOM 6366 C CA . ALA B 1 174 ? 6.191 31.25 11.258 1 93.56 174 ALA B CA 1
ATOM 6367 C C . ALA B 1 174 ? 5.965 30.078 12.219 1 93.56 174 ALA B C 1
ATOM 6369 O O . ALA B 1 174 ? 6.238 28.922 11.883 1 93.56 174 ALA B O 1
ATOM 6370 N N . TYR B 1 175 ? 5.453 30.375 13.422 1 95.94 175 TYR B N 1
ATOM 6371 C CA . TYR B 1 175 ? 5.262 29.359 14.461 1 95.94 175 TYR B CA 1
ATOM 6372 C C . TYR B 1 175 ? 4.406 28.203 13.945 1 95.94 175 TYR B C 1
ATOM 6374 O O . TYR B 1 175 ? 4.84 27.047 13.961 1 95.94 175 TYR B O 1
ATOM 6382 N N . GLY B 1 176 ? 3.297 28.422 13.359 1 94.38 176 GLY B N 1
ATOM 6383 C CA . GLY B 1 176 ? 2.359 27.422 12.883 1 94.38 176 GLY B CA 1
ATOM 6384 C C . GLY B 1 176 ? 2.912 26.578 11.742 1 94.38 176 GLY B C 1
ATOM 6385 O O . GLY B 1 176 ? 3.027 25.359 11.867 1 94.38 176 GLY B O 1
ATOM 6386 N N . PRO B 1 177 ? 3.326 27.25 10.664 1 95.31 177 PRO B N 1
ATOM 6387 C CA . PRO B 1 177 ? 3.859 26.516 9.516 1 95.31 177 PRO B CA 1
ATOM 6388 C C . PRO B 1 177 ? 5.043 25.625 9.883 1 95.31 177 PRO B C 1
ATOM 6390 O O . PRO B 1 177 ? 5.16 24.5 9.375 1 95.31 177 PRO B O 1
ATOM 6393 N N . PHE B 1 178 ? 5.918 26.094 10.766 1 96.31 178 PHE B N 1
ATOM 6394 C CA . PHE B 1 178 ? 7.07 25.297 11.164 1 96.31 178 PHE B CA 1
ATOM 6395 C C . PHE B 1 178 ? 6.629 24.062 11.945 1 96.31 178 PHE B C 1
ATOM 6397 O O . PHE B 1 178 ? 7.148 22.969 11.734 1 96.31 178 PHE B O 1
ATOM 6404 N N . VAL B 1 179 ? 5.676 24.281 12.812 1 96.81 179 VAL B N 1
ATOM 6405 C CA . VAL B 1 179 ? 5.191 23.156 13.609 1 96.81 179 VAL B CA 1
ATOM 6406 C C . VAL B 1 179 ? 4.531 22.125 12.695 1 96.81 179 VAL B C 1
ATOM 6408 O O . VAL B 1 179 ? 4.629 20.922 12.938 1 96.81 179 VAL B O 1
ATOM 6411 N N . GLN B 1 180 ? 3.881 22.562 11.625 1 95.69 180 GLN B N 1
ATOM 6412 C CA . GLN B 1 180 ? 3.205 21.656 10.711 1 95.69 180 GLN B CA 1
ATOM 6413 C C . GLN B 1 180 ? 4.211 20.859 9.875 1 95.69 180 GLN B C 1
ATOM 6415 O O . GLN B 1 180 ? 3.879 19.812 9.32 1 95.69 180 GLN B O 1
ATOM 6420 N N . ASN B 1 181 ? 5.449 21.312 9.828 1 95.06 181 ASN B N 1
ATOM 6421 C CA . ASN B 1 181 ? 6.488 20.609 9.094 1 95.06 181 ASN B CA 1
ATOM 6422 C C . ASN B 1 181 ? 7.223 19.609 9.984 1 95.06 181 ASN B C 1
ATOM 6424 O O . ASN B 1 181 ? 8.07 18.844 9.508 1 95.06 181 ASN B O 1
ATOM 6428 N N . LEU B 1 182 ? 6.871 19.562 11.25 1 95.75 182 LEU B N 1
ATOM 6429 C CA . LEU B 1 182 ? 7.559 18.688 12.188 1 95.75 182 LEU B CA 1
ATOM 6430 C C . LEU B 1 182 ? 7.27 17.219 11.867 1 95.75 182 LEU B C 1
ATOM 6432 O O . LEU B 1 182 ? 8.094 16.344 12.141 1 95.75 182 LEU B O 1
ATOM 6436 N N . LEU B 1 183 ? 6.102 16.969 11.297 1 92.94 183 LEU B N 1
ATOM 6437 C CA . LEU B 1 183 ? 5.727 15.602 10.977 1 92.94 183 LEU B CA 1
ATOM 6438 C C . LEU B 1 183 ? 5.457 15.438 9.484 1 92.94 183 LEU B C 1
ATOM 6440 O O . LEU B 1 183 ? 4.746 16.25 8.891 1 92.94 183 LEU B O 1
ATOM 6444 N N . THR B 1 184 ? 6.039 14.461 8.961 1 90.94 184 THR B N 1
ATOM 6445 C CA . THR B 1 184 ? 5.762 14.062 7.582 1 90.94 184 THR B CA 1
ATOM 6446 C C . THR B 1 184 ? 5.199 12.648 7.531 1 90.94 184 THR B C 1
ATOM 6448 O O . THR B 1 184 ? 5.41 11.852 8.453 1 90.94 184 THR B O 1
ATOM 6451 N N . PHE B 1 185 ? 4.445 12.445 6.484 1 89.56 185 PHE B N 1
ATOM 6452 C CA . PHE B 1 185 ? 3.793 11.148 6.348 1 89.56 185 PHE B CA 1
ATOM 6453 C C . PHE B 1 185 ? 4.305 10.414 5.113 1 89.56 185 PHE B C 1
ATOM 6455 O O . PHE B 1 185 ? 4.508 11.023 4.062 1 89.56 185 PHE B O 1
ATOM 6462 N N . SER B 1 186 ? 4.652 9.188 5.316 1 88.25 186 SER B N 1
ATOM 6463 C CA . SER B 1 186 ? 5.078 8.328 4.219 1 88.25 186 SER B CA 1
ATOM 6464 C C . SER B 1 186 ? 4.473 6.934 4.344 1 88.25 186 SER B C 1
ATOM 6466 O O . SER B 1 186 ? 4.055 6.527 5.43 1 88.25 186 SER B O 1
ATOM 6468 N N . ILE B 1 187 ? 4.375 6.293 3.238 1 88.56 187 ILE B N 1
ATOM 6469 C CA . ILE B 1 187 ? 3.857 4.93 3.236 1 88.56 187 ILE B CA 1
ATOM 6470 C C . ILE B 1 187 ? 5 3.941 3.461 1 88.56 187 ILE B C 1
ATOM 6472 O O . ILE B 1 187 ? 6.012 3.986 2.758 1 88.56 187 ILE B O 1
ATOM 6476 N N . GLN B 1 188 ? 4.871 3.102 4.477 1 85.75 188 GLN B N 1
ATOM 6477 C CA . GLN B 1 188 ? 5.828 2.035 4.75 1 85.75 188 GLN B CA 1
ATOM 6478 C C . GLN B 1 188 ? 5.117 0.708 4.996 1 85.75 188 GLN B C 1
ATOM 6480 O O . GLN B 1 188 ? 3.994 0.685 5.508 1 85.75 188 GLN B O 1
ATOM 6485 N N . TYR B 1 189 ? 5.797 -0.29 4.527 1 85.56 189 TYR B N 1
ATOM 6486 C CA . TYR B 1 189 ? 5.242 -1.618 4.77 1 85.56 189 TYR B CA 1
ATOM 6487 C C . TYR B 1 189 ? 5.645 -2.139 6.145 1 85.56 189 TYR B C 1
ATOM 6489 O O . TYR B 1 189 ? 6.832 -2.227 6.457 1 85.56 189 TYR B O 1
ATOM 6497 N N . LYS B 1 190 ? 4.707 -2.332 6.953 1 87.94 190 LYS B N 1
ATOM 6498 C CA . LYS B 1 190 ? 4.918 -2.83 8.305 1 87.94 190 LYS B CA 1
ATOM 6499 C C . LYS B 1 190 ? 4.02 -4.031 8.602 1 87.94 190 LYS B C 1
ATOM 6501 O O . LYS B 1 190 ? 3.152 -4.375 7.793 1 87.94 190 LYS B O 1
ATOM 6506 N N . ASN B 1 191 ? 4.305 -4.727 9.742 1 88.62 191 ASN B N 1
ATOM 6507 C CA . ASN B 1 191 ? 3.535 -5.914 10.109 1 88.62 191 ASN B CA 1
ATOM 6508 C C . ASN B 1 191 ? 2.057 -5.586 10.297 1 88.62 191 ASN B C 1
ATOM 6510 O O . ASN B 1 191 ? 1.713 -4.645 11.016 1 88.62 191 ASN B O 1
ATOM 6514 N N . ALA B 1 192 ? 1.242 -6.145 9.594 1 82.62 192 ALA B N 1
ATOM 6515 C CA . ALA B 1 192 ? -0.19 -5.859 9.641 1 82.62 192 ALA B CA 1
ATOM 6516 C C . ALA B 1 192 ? -0.957 -7 10.297 1 82.62 192 ALA B C 1
ATOM 6518 O O . ALA B 1 192 ? -1.971 -6.773 10.961 1 82.62 192 ALA B O 1
ATOM 6519 N N . GLY B 1 193 ? -0.547 -8.219 9.992 1 81.88 193 GLY B N 1
ATOM 6520 C CA . GLY B 1 193 ? -1.255 -9.352 10.57 1 81.88 193 GLY B CA 1
ATOM 6521 C C . GLY B 1 193 ? -0.551 -10.672 10.344 1 81.88 193 GLY B C 1
ATOM 6522 O O . GLY B 1 193 ? 0.495 -10.727 9.695 1 81.88 193 GLY B O 1
ATOM 6523 N N . HIS B 1 194 ? -1.179 -11.719 10.938 1 82.94 194 HIS B N 1
ATOM 6524 C CA . HIS B 1 194 ? -0.646 -13.07 10.812 1 82.94 194 HIS B CA 1
ATOM 6525 C C . HIS B 1 194 ? -1.531 -13.938 9.922 1 82.94 194 HIS B C 1
ATOM 6527 O O . HIS B 1 194 ? -1.88 -15.062 10.281 1 82.94 194 HIS B O 1
ATOM 6533 N N . ASP B 1 195 ? -1.81 -13.359 8.773 1 79.44 195 ASP B N 1
ATOM 6534 C CA . ASP B 1 195 ? -2.771 -14.055 7.918 1 79.44 195 ASP B CA 1
ATOM 6535 C C . ASP B 1 195 ? -2.086 -14.656 6.695 1 79.44 195 ASP B C 1
ATOM 6537 O O . ASP B 1 195 ? -2.746 -15.242 5.832 1 79.44 195 ASP B O 1
ATOM 6541 N N . ALA B 1 196 ? -0.802 -14.484 6.57 1 85.31 196 ALA B N 1
ATOM 6542 C CA . ALA B 1 196 ? -0.084 -15.18 5.508 1 85.31 196 ALA B CA 1
ATOM 6543 C C . ALA B 1 196 ? -0.041 -16.688 5.766 1 85.31 196 ALA B C 1
ATOM 6545 O O . ALA B 1 196 ? 0.083 -17.125 6.914 1 85.31 196 ALA B O 1
ATOM 6546 N N . ILE B 1 197 ? -0.225 -17.5 4.754 1 85 197 ILE B N 1
ATOM 6547 C CA . ILE B 1 197 ? -0.231 -18.953 4.898 1 85 197 ILE B CA 1
ATOM 6548 C C . ILE B 1 197 ? 0.838 -19.578 4 1 85 197 ILE B C 1
ATOM 6550 O O . ILE B 1 197 ? 1.007 -19.156 2.852 1 85 197 ILE B O 1
ATOM 6554 N N . LEU B 1 198 ? 1.582 -20.469 4.508 1 88.81 198 LEU B N 1
ATOM 6555 C CA . LEU B 1 198 ? 2.621 -21.188 3.779 1 88.81 198 LEU B CA 1
ATOM 6556 C C . LEU B 1 198 ? 2.385 -22.688 3.842 1 88.81 198 LEU B C 1
ATOM 6558 O O . LEU B 1 198 ? 2.02 -23.219 4.891 1 88.81 198 LEU B O 1
ATOM 6562 N N . SER B 1 199 ? 2.588 -23.328 2.707 1 88.25 199 SER B N 1
ATOM 6563 C CA . SER B 1 199 ? 2.443 -24.781 2.656 1 88.25 199 SER B CA 1
ATOM 6564 C C . SER B 1 199 ? 3.721 -25.469 3.111 1 88.25 199 SER B C 1
ATOM 6566 O O . SER B 1 199 ? 4.824 -25 2.844 1 88.25 199 SER B O 1
ATOM 6568 N N . TYR B 1 200 ? 3.592 -26.562 3.854 1 90.5 200 TYR B N 1
ATOM 6569 C CA . TYR B 1 200 ? 4.668 -27.5 4.172 1 90.5 200 TYR B CA 1
ATOM 6570 C C . TYR B 1 200 ? 4.172 -28.938 4.125 1 90.5 200 TYR B C 1
ATOM 6572 O O . TYR B 1 200 ? 2.971 -29.188 3.998 1 90.5 200 TYR B O 1
ATOM 6580 N N . ALA B 1 201 ? 5.062 -29.859 4.031 1 90.25 201 ALA B N 1
ATOM 6581 C CA . ALA B 1 201 ? 4.707 -31.266 4.012 1 90.25 201 ALA B CA 1
ATOM 6582 C C . ALA B 1 201 ? 5.426 -32.031 5.121 1 90.25 201 ALA B C 1
ATOM 6584 O O . ALA B 1 201 ? 6.617 -31.828 5.355 1 90.25 201 ALA B O 1
ATOM 6585 N N . TRP B 1 202 ? 4.613 -32.812 5.832 1 88.88 202 TRP B N 1
ATOM 6586 C CA . TRP B 1 202 ? 5.188 -33.719 6.816 1 88.88 202 TRP B CA 1
ATOM 6587 C C . TRP B 1 202 ? 5.094 -35.156 6.344 1 88.88 202 TRP B C 1
ATOM 6589 O O . TRP B 1 202 ? 5.809 -36.031 6.84 1 88.88 202 TRP B O 1
ATOM 6599 N N . ALA B 1 203 ? 4.258 -35.281 5.43 1 86.81 203 ALA B N 1
ATOM 6600 C CA . ALA B 1 203 ? 4.086 -36.594 4.781 1 86.81 203 ALA B CA 1
ATOM 6601 C C . ALA B 1 203 ? 3.768 -36.438 3.299 1 86.81 203 ALA B C 1
ATOM 6603 O O . ALA B 1 203 ? 3.197 -35.406 2.891 1 86.81 203 ALA B O 1
ATOM 6604 N N . TYR B 1 204 ? 4.316 -37.344 2.572 1 86.62 204 TYR B N 1
ATOM 6605 C CA . TYR B 1 204 ? 3.998 -37.375 1.148 1 86.62 204 TYR B CA 1
ATOM 6606 C C . TYR B 1 204 ? 3.414 -38.719 0.743 1 86.62 204 TYR B C 1
ATOM 6608 O O . TYR B 1 204 ? 4.129 -39.719 0.691 1 86.62 204 TYR B O 1
ATOM 6616 N N . ALA B 1 205 ? 2.154 -38.844 0.875 1 71.94 205 ALA B N 1
ATOM 6617 C CA . ALA B 1 205 ? 1.473 -40.094 0.583 1 71.94 205 ALA B CA 1
ATOM 6618 C C . ALA B 1 205 ? 1.204 -40.25 -0.912 1 71.94 205 ALA B C 1
ATOM 6620 O O . ALA B 1 205 ? 0.878 -41.344 -1.388 1 71.94 205 ALA B O 1
ATOM 6621 N N . GLY B 1 206 ? 1.709 -39.406 -1.549 1 59.44 206 GLY B N 1
ATOM 6622 C CA . GLY B 1 206 ? 1.307 -39.562 -2.938 1 59.44 206 GLY B CA 1
ATOM 6623 C C . GLY B 1 206 ? -0.181 -39.812 -3.102 1 59.44 206 GLY B C 1
ATOM 6624 O O . GLY B 1 206 ? -0.698 -40.812 -2.646 1 59.44 206 GLY B O 1
ATOM 6625 N N . THR B 1 207 ? -1.051 -39.219 -2.408 1 48 207 THR B N 1
ATOM 6626 C CA . THR B 1 207 ? -2.459 -39.562 -2.26 1 48 207 THR B CA 1
ATOM 6627 C C . THR B 1 207 ? -2.84 -40.688 -3.219 1 48 207 THR B C 1
ATOM 6629 O O . THR B 1 207 ? -2.238 -40.844 -4.285 1 48 207 THR B O 1
ATOM 6632 N N . GLY B 1 208 ? -3.5 -41.781 -2.59 1 40.5 208 GLY B N 1
ATOM 6633 C CA . GLY B 1 208 ? -4.398 -42.781 -3.17 1 40.5 208 GLY B CA 1
ATOM 6634 C C . GLY B 1 208 ? -5.117 -42.25 -4.406 1 40.5 208 GLY B C 1
ATOM 6635 O O . GLY B 1 208 ? -5.395 -43.031 -5.328 1 40.5 208 GLY B O 1
ATOM 6636 N N . GLN B 1 209 ? -6.059 -41.375 -4.152 1 42.28 209 GLN B N 1
ATOM 6637 C CA . GLN B 1 209 ? -7.016 -41.188 -5.242 1 42.28 209 GLN B CA 1
ATOM 6638 C C . GLN B 1 209 ? -6.301 -41 -6.574 1 42.28 209 GLN B C 1
ATOM 6640 O O . GLN B 1 209 ? -6.645 -41.625 -7.574 1 42.28 209 GLN B O 1
ATOM 6645 N N . SER B 1 210 ? -5.926 -39.875 -7.477 1 44 210 SER B N 1
ATOM 6646 C CA . SER B 1 210 ? -5.484 -40.094 -8.852 1 44 210 SER B CA 1
ATOM 6647 C C . SER B 1 210 ? -3.965 -40 -8.961 1 44 210 SER B C 1
ATOM 6649 O O . SER B 1 210 ? -3.379 -38.969 -8.648 1 44 210 SER B O 1
ATOM 6651 N N . VAL B 1 211 ? -3.207 -41.188 -8.562 1 45.81 211 VAL B N 1
ATOM 6652 C CA . VAL B 1 211 ? -1.828 -41.406 -8.984 1 45.81 211 VAL B CA 1
ATOM 6653 C C . VAL B 1 211 ? -1.476 -40.438 -10.117 1 45.81 211 VAL B C 1
ATOM 6655 O O . VAL B 1 211 ? -0.377 -39.875 -10.148 1 45.81 211 VAL B O 1
ATOM 6658 N N . GLU B 1 212 ? -2.5 -40.344 -10.836 1 50.34 212 GLU B N 1
ATOM 6659 C CA . GLU B 1 212 ? -2.266 -39.531 -12.023 1 50.34 212 GLU B CA 1
ATOM 6660 C C . GLU B 1 212 ? -2.053 -38.062 -11.648 1 50.34 212 GLU B C 1
ATOM 6662 O O . GLU B 1 212 ? -1.221 -37.375 -12.25 1 50.34 212 GLU B O 1
ATOM 6667 N N . ILE B 1 213 ? -2.779 -37.656 -10.516 1 52.53 213 ILE B N 1
ATOM 6668 C CA . ILE B 1 213 ? -2.672 -36.25 -10.148 1 52.53 213 ILE B CA 1
ATOM 6669 C C . ILE B 1 213 ? -1.293 -35.969 -9.547 1 52.53 213 ILE B C 1
ATOM 6671 O O . ILE B 1 213 ? -0.656 -34.969 -9.867 1 52.53 213 ILE B O 1
ATOM 6675 N N . THR B 1 214 ? -0.927 -36.844 -8.641 1 58.06 214 THR B N 1
ATOM 6676 C CA . THR B 1 214 ? 0.366 -36.688 -7.98 1 58.06 214 THR B CA 1
ATOM 6677 C C . THR B 1 214 ? 1.501 -36.75 -9 1 58.06 214 THR B C 1
ATOM 6679 O O . THR B 1 214 ? 2.447 -35.969 -8.938 1 58.06 214 THR B O 1
ATOM 6682 N N . GLU B 1 215 ? 1.256 -37.469 -9.977 1 66.5 215 GLU B N 1
ATOM 6683 C CA . GLU B 1 215 ? 2.309 -37.625 -10.977 1 66.5 215 GLU B CA 1
ATOM 6684 C C . GLU B 1 215 ? 2.439 -36.375 -11.844 1 66.5 215 GLU B C 1
ATOM 6686 O O . GLU B 1 215 ? 3.551 -35.906 -12.125 1 66.5 215 GLU B O 1
ATOM 6691 N N . SER B 1 216 ? 1.329 -35.75 -12.008 1 70.5 216 SER B N 1
ATOM 6692 C CA . SER B 1 216 ? 1.396 -34.594 -12.875 1 70.5 216 SER B CA 1
ATOM 6693 C C . SER B 1 216 ? 1.996 -33.406 -12.148 1 70.5 216 SER B C 1
ATOM 6695 O O . SER B 1 216 ? 2.713 -32.594 -12.742 1 70.5 216 SER B O 1
ATOM 6697 N N . SER B 1 217 ? 1.819 -33.406 -10.781 1 74.62 217 SER B N 1
ATOM 6698 C CA . SER B 1 217 ? 2.297 -32.25 -10.031 1 74.62 217 SER B CA 1
ATOM 6699 C C . SER B 1 217 ? 3.818 -32.25 -9.93 1 74.62 217 SER B C 1
ATOM 6701 O O . SER B 1 217 ? 4.461 -31.234 -10.188 1 74.62 217 SER B O 1
ATOM 6703 N N . PHE B 1 218 ? 4.359 -33.375 -9.5 1 82.5 218 PHE B N 1
ATOM 6704 C CA . PHE B 1 218 ? 5.805 -33.344 -9.32 1 82.5 218 PHE B CA 1
ATOM 6705 C C . PHE B 1 218 ? 6.512 -33.281 -10.672 1 82.5 218 PHE B C 1
ATOM 6707 O O . PHE B 1 218 ? 7.57 -32.656 -10.797 1 82.5 218 PHE B O 1
ATOM 6714 N N . LYS B 1 219 ? 5.949 -33.875 -11.766 1 81.94 219 LYS B N 1
ATOM 6715 C CA . LYS B 1 219 ? 6.539 -33.75 -13.094 1 81.94 219 LYS B CA 1
ATOM 6716 C C . LYS B 1 219 ? 6.586 -32.281 -13.531 1 81.94 219 LYS B C 1
ATOM 6718 O O . LYS B 1 219 ? 7.609 -31.812 -14.031 1 81.94 219 LYS B O 1
ATOM 6723 N N . TYR B 1 220 ? 5.48 -31.656 -13.297 1 80.5 220 TYR B N 1
ATOM 6724 C CA . TYR B 1 220 ? 5.398 -30.266 -13.688 1 80.5 220 TYR B CA 1
ATOM 6725 C C . TYR B 1 220 ? 6.391 -29.422 -12.898 1 80.5 220 TYR B C 1
ATOM 6727 O O . TYR B 1 220 ? 7.074 -28.562 -13.469 1 80.5 220 TYR B O 1
ATOM 6735 N N . LYS B 1 221 ? 6.449 -29.609 -11.609 1 86 221 LYS B N 1
ATOM 6736 C CA . LYS B 1 221 ? 7.316 -28.781 -10.773 1 86 221 LYS B CA 1
ATOM 6737 C C . LYS B 1 221 ? 8.789 -29.016 -11.117 1 86 221 LYS B C 1
ATOM 6739 O O . LYS B 1 221 ? 9.594 -28.094 -11.062 1 86 221 LYS B O 1
ATOM 6744 N N . ILE B 1 222 ? 9.156 -30.203 -11.453 1 88.5 222 ILE B N 1
ATOM 6745 C CA . ILE B 1 222 ? 10.531 -30.484 -11.844 1 88.5 222 ILE B CA 1
ATOM 6746 C C . ILE B 1 222 ? 10.859 -29.781 -13.148 1 88.5 222 ILE B C 1
ATOM 6748 O O . ILE B 1 222 ? 11.914 -29.141 -13.273 1 88.5 222 ILE B O 1
ATOM 6752 N N . VAL B 1 223 ? 9.992 -29.875 -14.055 1 82.88 223 VAL B N 1
ATOM 6753 C CA . VAL B 1 223 ? 10.219 -29.266 -15.352 1 82.88 223 VAL B CA 1
ATOM 6754 C C . VAL B 1 223 ? 10.32 -27.75 -15.195 1 82.88 223 VAL B C 1
ATOM 6756 O O . VAL B 1 223 ? 11.195 -27.109 -15.789 1 82.88 223 VAL B O 1
ATOM 6759 N N . GLU B 1 224 ? 9.453 -27.219 -14.43 1 81.69 224 GLU B N 1
ATOM 6760 C CA . GLU B 1 224 ? 9.477 -25.781 -14.203 1 81.69 224 GLU B CA 1
ATOM 6761 C C . GLU B 1 224 ? 10.789 -25.344 -13.562 1 81.69 224 GLU B C 1
ATOM 6763 O O . GLU B 1 224 ? 11.344 -24.297 -13.906 1 81.69 224 GLU B O 1
ATOM 6768 N N . ALA B 1 225 ? 11.219 -26.062 -12.648 1 89.38 225 ALA B N 1
ATOM 6769 C CA . ALA B 1 225 ? 12.461 -25.75 -11.953 1 89.38 225 ALA B CA 1
ATOM 6770 C C . ALA B 1 225 ? 13.648 -25.797 -12.914 1 89.38 225 ALA B C 1
ATOM 6772 O O . ALA B 1 225 ? 14.539 -24.953 -12.844 1 89.38 225 ALA B O 1
ATOM 6773 N N . LEU B 1 226 ? 13.648 -26.75 -13.797 1 88.69 226 LEU B N 1
ATOM 6774 C CA . LEU B 1 226 ? 14.766 -26.922 -14.719 1 88.69 226 LEU B CA 1
ATOM 6775 C C . LEU B 1 226 ? 14.734 -25.875 -15.82 1 88.69 226 LEU B C 1
ATOM 6777 O O . LEU B 1 226 ? 15.781 -25.438 -16.297 1 88.69 226 LEU B O 1
ATOM 6781 N N . GLU B 1 227 ? 13.57 -25.562 -16.234 1 81.12 227 GLU B N 1
ATOM 6782 C CA . GLU B 1 227 ? 13.469 -24.531 -17.266 1 81.12 227 GLU B CA 1
ATOM 6783 C C . GLU B 1 227 ? 13.977 -23.188 -16.734 1 81.12 227 GLU B C 1
ATOM 6785 O O . GLU B 1 227 ? 14.57 -22.406 -17.484 1 81.12 227 GLU B O 1
ATOM 6790 N N . ASP B 1 228 ? 13.68 -22.953 -15.422 1 81 228 ASP B N 1
ATOM 6791 C CA . ASP B 1 228 ? 14.242 -21.797 -14.75 1 81 228 ASP B CA 1
ATOM 6792 C C . ASP B 1 228 ? 13.906 -20.516 -15.508 1 81 228 ASP B C 1
ATOM 6794 O O . ASP B 1 228 ? 14.766 -19.641 -15.672 1 81 228 ASP B O 1
ATOM 6798 N N . ALA B 1 229 ? 12.688 -20.422 -16.016 1 70.94 229 ALA B N 1
ATOM 6799 C CA . ALA B 1 229 ? 12.273 -19.266 -16.797 1 70.94 229 ALA B CA 1
ATOM 6800 C C . ALA B 1 229 ? 12.086 -18.031 -15.898 1 70.94 229 ALA B C 1
ATOM 6802 O O . ALA B 1 229 ? 12.297 -16.906 -16.344 1 70.94 229 ALA B O 1
ATOM 6803 N N . SER B 1 230 ? 11.633 -18.281 -14.734 1 73.94 230 SER B N 1
ATOM 6804 C CA . SER B 1 230 ? 11.438 -17.234 -13.742 1 73.94 230 SER B CA 1
ATOM 6805 C C . SER B 1 230 ? 11.656 -17.766 -12.328 1 73.94 230 SER B C 1
ATOM 6807 O O . SER B 1 230 ? 11.672 -18.984 -12.109 1 73.94 230 SER B O 1
ATOM 6809 N N . VAL B 1 231 ? 11.812 -16.859 -11.453 1 79.44 231 VAL B N 1
ATOM 6810 C CA . VAL B 1 231 ? 12.062 -17.266 -10.078 1 79.44 231 VAL B CA 1
ATOM 6811 C C . VAL B 1 231 ? 10.758 -17.766 -9.445 1 79.44 231 VAL B C 1
ATOM 6813 O O . VAL B 1 231 ? 10.773 -18.375 -8.375 1 79.44 231 VAL B O 1
ATOM 6816 N N . ASP B 1 232 ? 9.672 -17.703 -10.125 1 76.75 232 ASP B N 1
ATOM 6817 C CA . ASP B 1 232 ? 8.352 -18.047 -9.602 1 76.75 232 ASP B CA 1
ATOM 6818 C C . ASP B 1 232 ? 8.266 -19.547 -9.273 1 76.75 232 ASP B C 1
ATOM 6820 O O . ASP B 1 232 ? 7.523 -19.938 -8.375 1 76.75 232 ASP B O 1
ATOM 6824 N N . TRP B 1 233 ? 9.039 -20.297 -10 1 81.44 233 TRP B N 1
ATOM 6825 C CA . TRP B 1 233 ? 8.984 -21.734 -9.781 1 81.44 233 TRP B CA 1
ATOM 6826 C C . TRP B 1 233 ? 9.438 -22.094 -8.375 1 81.44 233 TRP B C 1
ATOM 6828 O O . TRP B 1 233 ? 9.039 -23.125 -7.824 1 81.44 233 TRP B O 1
ATOM 6838 N N . ALA B 1 234 ? 10.297 -21.141 -7.809 1 87.38 234 ALA B N 1
ATOM 6839 C CA . ALA B 1 234 ? 10.906 -21.438 -6.508 1 87.38 234 ALA B CA 1
ATOM 6840 C C . ALA B 1 234 ? 9.969 -21.047 -5.367 1 87.38 234 ALA B C 1
ATOM 6842 O O . ALA B 1 234 ? 10.234 -21.359 -4.207 1 87.38 234 ALA B O 1
ATOM 6843 N N . VAL B 1 235 ? 8.914 -20.422 -5.711 1 83.19 235 VAL B N 1
ATOM 6844 C CA . VAL B 1 235 ? 7.953 -20 -4.691 1 83.19 235 VAL B CA 1
ATOM 6845 C C . VAL B 1 235 ? 7.016 -21.156 -4.359 1 83.19 235 VAL B C 1
ATOM 6847 O O . VAL B 1 235 ? 6.324 -21.688 -5.238 1 83.19 235 VAL B O 1
ATOM 6850 N N . PRO B 1 236 ? 7.062 -21.562 -3.117 1 87.81 236 PRO B N 1
ATOM 6851 C CA . PRO B 1 236 ? 6.098 -22.594 -2.732 1 87.81 236 PRO B CA 1
ATOM 6852 C C . PRO B 1 236 ? 4.656 -22.094 -2.752 1 87.81 236 PRO B C 1
ATOM 6854 O O . PRO B 1 236 ? 4.414 -20.906 -2.941 1 87.81 236 PRO B O 1
ATOM 6857 N N . ALA B 1 237 ? 3.807 -23.094 -2.646 1 80.94 237 ALA B N 1
ATOM 6858 C CA . ALA B 1 237 ? 2.4 -22.719 -2.541 1 80.94 237 ALA B CA 1
ATOM 6859 C C . ALA B 1 237 ? 2.139 -21.938 -1.261 1 80.94 237 ALA B C 1
ATOM 6861 O O . ALA B 1 237 ? 2.436 -22.406 -0.161 1 80.94 237 ALA B O 1
ATOM 6862 N N . LEU B 1 238 ? 1.719 -20.703 -1.407 1 82.56 238 LEU B N 1
ATOM 6863 C CA . LEU B 1 238 ? 1.51 -19.844 -0.257 1 82.56 238 LEU B CA 1
ATOM 6864 C C . LEU B 1 238 ? 0.412 -18.812 -0.54 1 82.56 238 LEU B C 1
ATOM 6866 O O . LEU B 1 238 ? -0.025 -18.672 -1.684 1 82.56 238 LEU B O 1
ATOM 6870 N N . ARG B 1 239 ? -0.061 -18.25 0.598 1 77.25 239 ARG B N 1
ATOM 6871 C CA . ARG B 1 239 ? -0.968 -17.109 0.538 1 77.25 239 ARG B CA 1
ATOM 6872 C C . ARG B 1 239 ? -0.303 -15.852 1.087 1 77.25 239 ARG B C 1
ATOM 6874 O O . ARG B 1 239 ? 0.048 -15.797 2.268 1 77.25 239 ARG B O 1
ATOM 6881 N N . CYS B 1 240 ? -0.041 -14.938 0.196 1 79.62 240 CYS B N 1
ATOM 6882 C CA . CYS B 1 240 ? 0.518 -13.633 0.55 1 79.62 240 CYS B CA 1
ATOM 6883 C C . CYS B 1 240 ? -0.182 -12.516 -0.21 1 79.62 240 CYS B C 1
ATOM 6885 O O . CYS B 1 240 ? 0.153 -12.242 -1.363 1 79.62 240 CYS B O 1
ATOM 6887 N N . LYS B 1 241 ? -1.073 -11.727 0.466 1 72.5 241 LYS B N 1
ATOM 6888 C CA . LYS B 1 241 ? -1.989 -10.797 -0.181 1 72.5 241 LYS B CA 1
ATOM 6889 C C . LYS B 1 241 ? -1.267 -9.516 -0.596 1 72.5 241 LYS B C 1
ATOM 6891 O O . LYS B 1 241 ? -1.676 -8.844 -1.547 1 72.5 241 LYS B O 1
ATOM 6896 N N . THR B 1 242 ? -0.195 -9.164 0.082 1 76.44 242 THR B N 1
ATOM 6897 C CA . THR B 1 242 ? 0.432 -7.867 -0.152 1 76.44 242 THR B CA 1
ATOM 6898 C C . THR B 1 242 ? 1.745 -8.031 -0.913 1 76.44 242 THR B C 1
ATOM 6900 O O . THR B 1 242 ? 2.385 -7.043 -1.277 1 76.44 242 THR B O 1
ATOM 6903 N N . GLY B 1 243 ? 2.162 -9.211 -1.143 1 77.69 243 GLY B N 1
ATOM 6904 C CA . GLY B 1 243 ? 3.424 -9.461 -1.82 1 77.69 243 GLY B CA 1
ATOM 6905 C C . GLY B 1 243 ? 4.633 -9.281 -0.921 1 77.69 243 GLY B C 1
ATOM 6906 O O . GLY B 1 243 ? 5.773 -9.383 -1.377 1 77.69 243 GLY B O 1
ATOM 6907 N N . ASP B 1 244 ? 4.41 -8.914 0.328 1 82.75 244 ASP B N 1
ATOM 6908 C CA . ASP B 1 244 ? 5.453 -8.797 1.344 1 82.75 244 ASP B CA 1
ATOM 6909 C C . ASP B 1 244 ? 5.082 -9.578 2.604 1 82.75 244 ASP B C 1
ATOM 6911 O O . ASP B 1 244 ? 4.312 -9.094 3.438 1 82.75 244 ASP B O 1
ATOM 6915 N N . CYS B 1 245 ? 5.656 -10.812 2.697 1 87.44 245 CYS B N 1
ATOM 6916 C CA . CYS B 1 245 ? 5.312 -11.719 3.783 1 87.44 245 CYS B CA 1
ATOM 6917 C C . CYS B 1 245 ? 6.547 -12.461 4.285 1 87.44 245 CYS B C 1
ATOM 6919 O O . CYS B 1 245 ? 7.547 -12.562 3.574 1 87.44 245 CYS B O 1
ATOM 6921 N N . TYR B 1 246 ? 6.598 -12.82 5.539 1 91.12 246 TYR B N 1
ATOM 6922 C CA . TYR B 1 246 ? 7.664 -13.672 6.059 1 91.12 246 TYR B CA 1
ATOM 6923 C C . TYR B 1 246 ? 7.109 -14.703 7.039 1 91.12 246 TYR B C 1
ATOM 6925 O O . TYR B 1 246 ? 6.039 -14.5 7.617 1 91.12 246 TYR B O 1
ATOM 6933 N N . TRP B 1 247 ? 7.715 -15.828 7.145 1 91.62 247 TRP B N 1
ATOM 6934 C CA . TRP B 1 247 ? 7.363 -16.938 8.023 1 91.62 247 TRP B CA 1
ATOM 6935 C C . TRP B 1 247 ? 8.539 -17.312 8.922 1 91.62 247 TRP B C 1
ATOM 6937 O O . TRP B 1 247 ? 9.695 -17.156 8.539 1 91.62 247 TRP B O 1
ATOM 6947 N N . ASN B 1 248 ? 8.18 -17.672 10.18 1 89.69 248 ASN B N 1
ATOM 6948 C CA . ASN B 1 248 ? 9.219 -18.25 11.023 1 89.69 248 ASN B CA 1
ATOM 6949 C C . ASN B 1 248 ? 9.797 -19.531 10.406 1 89.69 248 ASN B C 1
ATOM 6951 O O . ASN B 1 248 ? 9.141 -20.172 9.594 1 89.69 248 ASN B O 1
ATOM 6955 N N . PRO B 1 249 ? 11.047 -19.828 10.789 1 91.5 249 PRO B N 1
ATOM 6956 C CA . PRO B 1 249 ? 11.625 -21.062 10.25 1 91.5 249 PRO B CA 1
ATOM 6957 C C . PRO B 1 249 ? 10.734 -22.281 10.461 1 91.5 249 PRO B C 1
ATOM 6959 O O . PRO B 1 249 ? 10.102 -22.406 11.516 1 91.5 249 PRO B O 1
ATOM 6962 N N . TYR B 1 250 ? 10.633 -23.094 9.539 1 90.75 250 TYR B N 1
ATOM 6963 C CA . TYR B 1 250 ? 9.75 -24.25 9.57 1 90.75 250 TYR B CA 1
ATOM 6964 C C . TYR B 1 250 ? 10.43 -25.484 8.992 1 90.75 250 TYR B C 1
ATOM 6966 O O . TYR B 1 250 ? 11.477 -25.375 8.344 1 90.75 250 TYR B O 1
ATOM 6974 N N . TYR B 1 251 ? 9.805 -26.656 9.305 1 91.06 251 TYR B N 1
ATOM 6975 C CA . TYR B 1 251 ? 10.32 -27.938 8.836 1 91.06 251 TYR B CA 1
ATOM 6976 C C . TYR B 1 251 ? 9.414 -28.531 7.762 1 91.06 251 TYR B C 1
ATOM 6978 O O . TYR B 1 251 ? 8.188 -28.438 7.859 1 91.06 251 TYR B O 1
ATOM 6986 N N . THR B 1 252 ? 9.992 -29.094 6.75 1 92.31 252 THR B N 1
ATOM 6987 C CA . THR B 1 252 ? 9.219 -29.75 5.703 1 92.31 252 THR B CA 1
ATOM 6988 C C . THR B 1 252 ? 10 -30.922 5.105 1 92.31 252 THR B C 1
ATOM 6990 O O . THR B 1 252 ? 11.234 -30.891 5.07 1 92.31 252 THR B O 1
ATOM 6993 N N . ILE B 1 253 ? 9.312 -31.938 4.73 1 93.75 253 ILE B N 1
ATOM 6994 C CA . ILE B 1 253 ? 9.969 -32.969 3.949 1 93.75 253 ILE B CA 1
ATOM 6995 C C . ILE B 1 253 ? 10.438 -32.406 2.613 1 93.75 253 ILE B C 1
ATOM 6997 O O . ILE B 1 253 ? 9.781 -31.531 2.045 1 93.75 253 ILE B O 1
ATOM 7001 N N . ALA B 1 254 ? 11.547 -32.844 2.184 1 96.31 254 ALA B N 1
ATOM 7002 C CA . ALA B 1 254 ? 12.18 -32.344 0.971 1 96.31 254 ALA B CA 1
ATOM 7003 C C . ALA B 1 254 ? 12.977 -33.406 0.259 1 96.31 254 ALA B C 1
ATOM 7005 O O . ALA B 1 254 ? 13.078 -34.562 0.75 1 96.31 254 ALA B O 1
ATOM 7006 N N . ALA B 1 255 ? 13.234 -33.156 -0.966 1 96.88 255 ALA B N 1
ATOM 7007 C CA . ALA B 1 255 ? 14.297 -33.875 -1.668 1 96.88 255 ALA B CA 1
ATOM 7008 C C . ALA B 1 255 ? 15.609 -33.094 -1.614 1 96.88 255 ALA B C 1
ATOM 7010 O O . ALA B 1 255 ? 15.625 -31.891 -1.815 1 96.88 255 ALA B O 1
ATOM 7011 N N . CYS B 1 256 ? 16.641 -33.781 -1.213 1 96.88 256 CYS B N 1
ATOM 7012 C CA . CYS B 1 256 ? 17.953 -33.156 -1.121 1 96.88 256 CYS B CA 1
ATOM 7013 C C . CYS B 1 256 ? 18.906 -33.719 -2.172 1 96.88 256 CYS B C 1
ATOM 7015 O O . CYS B 1 256 ? 18.844 -34.906 -2.506 1 96.88 256 CYS B O 1
ATOM 7017 N N . SER B 1 257 ? 19.656 -32.844 -2.758 1 96.62 257 SER B N 1
ATOM 7018 C CA . SER B 1 257 ? 20.656 -33.219 -3.742 1 96.62 257 SER B CA 1
ATOM 7019 C C . SER B 1 257 ? 22.047 -33.25 -3.135 1 96.62 257 SER B C 1
ATOM 7021 O O . SER B 1 257 ? 22.453 -32.281 -2.467 1 96.62 257 SER B O 1
ATOM 7023 N N . ARG B 1 258 ? 22.734 -34.344 -3.217 1 96.44 258 ARG B N 1
ATOM 7024 C CA . ARG B 1 258 ? 24.125 -34.5 -2.83 1 96.44 258 ARG B CA 1
ATOM 7025 C C . ARG B 1 258 ? 25 -34.875 -4.027 1 96.44 258 ARG B C 1
ATOM 7027 O O . ARG B 1 258 ? 24.891 -36 -4.543 1 96.44 258 ARG B O 1
ATOM 7034 N N . CYS B 1 259 ? 25.812 -33.844 -4.461 1 96.06 259 CYS B N 1
ATOM 7035 C CA . CYS B 1 259 ? 26.625 -34.094 -5.652 1 96.06 259 CYS B CA 1
ATOM 7036 C C . CYS B 1 259 ? 28.109 -34.094 -5.316 1 96.06 259 CYS B C 1
ATOM 7038 O O . CYS B 1 259 ? 28.562 -33.312 -4.484 1 96.06 259 CYS B O 1
ATOM 7040 N N . THR B 1 260 ? 28.812 -35 -5.855 1 96.31 260 THR B N 1
ATOM 7041 C CA . THR B 1 260 ? 30.266 -35.125 -5.719 1 96.31 260 THR B CA 1
ATOM 7042 C C . THR B 1 260 ? 30.953 -34.938 -7.07 1 96.31 260 THR B C 1
ATOM 7044 O O . THR B 1 260 ? 30.531 -35.531 -8.062 1 96.31 260 THR B O 1
ATOM 7047 N N . ASP B 1 261 ? 31.938 -34.062 -7.059 1 95.56 261 ASP B N 1
ATOM 7048 C CA . ASP B 1 261 ? 32.719 -33.875 -8.266 1 95.56 261 ASP B CA 1
ATOM 7049 C C . ASP B 1 261 ? 33.688 -35.031 -8.484 1 95.56 261 ASP B C 1
ATOM 7051 O O . ASP B 1 261 ? 34.562 -35.281 -7.672 1 95.56 261 ASP B O 1
ATOM 7055 N N . ILE B 1 262 ? 33.5 -35.781 -9.562 1 96.5 262 ILE B N 1
ATOM 7056 C CA . ILE B 1 262 ? 34.375 -36.938 -9.859 1 96.5 262 ILE B CA 1
ATOM 7057 C C . ILE B 1 262 ? 35.125 -36.688 -11.164 1 96.5 262 ILE B C 1
ATOM 7059 O O . ILE B 1 262 ? 35.438 -37.656 -11.898 1 96.5 262 ILE B O 1
ATOM 7063 N N . SER B 1 263 ? 35.281 -35.438 -11.469 1 94.88 263 SER B N 1
ATOM 7064 C CA . SER B 1 263 ? 35.938 -35.094 -12.711 1 94.88 263 SER B CA 1
ATOM 7065 C C . SER B 1 263 ? 37.375 -35.625 -12.75 1 94.88 263 SER B C 1
ATOM 7067 O O . SER B 1 263 ? 37.906 -35.875 -13.82 1 94.88 263 SER B O 1
ATOM 7069 N N . HIS B 1 264 ? 38 -35.781 -11.602 1 94.19 264 HIS B N 1
ATOM 7070 C CA . HIS B 1 264 ? 39.406 -36.219 -11.539 1 94.19 264 HIS B CA 1
ATOM 7071 C C . HIS B 1 264 ? 39.531 -37.688 -11.977 1 94.19 264 HIS B C 1
ATOM 7073 O O . HIS B 1 264 ? 40.625 -38.125 -12.289 1 94.19 264 HIS B O 1
ATOM 7079 N N . LEU B 1 265 ? 38.469 -38.375 -12.07 1 95.81 265 LEU B N 1
ATOM 7080 C CA . LEU B 1 265 ? 38.5 -39.812 -12.445 1 95.81 265 LEU B CA 1
ATOM 7081 C C . LEU B 1 265 ? 38.312 -39.969 -13.953 1 95.81 265 LEU B C 1
ATOM 7083 O O . LEU B 1 265 ? 38.406 -41.094 -14.469 1 95.81 265 LEU B O 1
ATOM 7087 N N . LEU B 1 266 ? 38.156 -38.906 -14.711 1 95.88 266 LEU B N 1
ATOM 7088 C CA . LEU B 1 266 ? 37.875 -38.969 -16.141 1 95.88 266 LEU B CA 1
ATOM 7089 C C . LEU B 1 266 ? 39.125 -39.281 -16.922 1 95.88 266 LEU B C 1
ATOM 7091 O O . LEU B 1 266 ? 40.219 -38.781 -16.594 1 95.88 266 LEU B O 1
ATOM 7095 N N . THR B 1 267 ? 39 -40.188 -17.859 1 94.62 267 THR B N 1
ATOM 7096 C CA . THR B 1 267 ? 40.062 -40.438 -18.844 1 94.62 267 THR B CA 1
ATOM 7097 C C . THR B 1 267 ? 39.625 -40 -20.234 1 94.62 267 THR B C 1
ATOM 7099 O O . THR B 1 267 ? 38.5 -40.188 -20.625 1 94.62 267 THR B O 1
ATOM 7102 N N . ARG B 1 268 ? 40.531 -39.281 -20.906 1 92.38 268 ARG B N 1
ATOM 7103 C CA . ARG B 1 268 ? 40.25 -38.719 -22.219 1 92.38 268 ARG B CA 1
ATOM 7104 C C . ARG B 1 268 ? 41.188 -39.312 -23.281 1 92.38 268 ARG B C 1
ATOM 7106 O O . ARG B 1 268 ? 42.375 -39.438 -23.062 1 92.38 268 ARG B O 1
ATOM 7113 N N . THR B 1 269 ? 40.625 -39.906 -24.344 1 89.38 269 THR B N 1
ATOM 7114 C CA . THR B 1 269 ? 41.344 -40.375 -25.516 1 89.38 269 THR B CA 1
ATOM 7115 C C . THR B 1 269 ? 40.906 -39.656 -26.781 1 89.38 269 THR B C 1
ATOM 7117 O O . THR B 1 269 ? 39.719 -39.781 -27.172 1 89.38 269 THR B O 1
ATOM 7120 N N . CYS B 1 270 ? 41.812 -38.938 -27.375 1 88.69 270 CYS B N 1
ATOM 7121 C CA . CYS B 1 270 ? 41.406 -38.094 -28.5 1 88.69 270 CYS B CA 1
ATOM 7122 C C . CYS B 1 270 ? 42.031 -38.594 -29.797 1 88.69 270 CYS B C 1
ATOM 7124 O O . CYS B 1 270 ? 43.125 -39.156 -29.797 1 88.69 270 CYS B O 1
ATOM 7126 N N . THR B 1 271 ? 41.219 -38.469 -30.797 1 80.69 271 THR B N 1
ATOM 7127 C CA . THR B 1 271 ? 41.688 -38.656 -32.156 1 80.69 271 THR B CA 1
ATOM 7128 C C . THR B 1 271 ? 41.812 -37.312 -32.906 1 80.69 271 THR B C 1
ATOM 7130 O O . THR B 1 271 ? 40.969 -36.438 -32.75 1 80.69 271 THR B O 1
ATOM 7133 N N . PRO B 1 272 ? 42.906 -37 -33.594 1 72.31 272 PRO B N 1
ATOM 7134 C CA . PRO B 1 272 ? 43.125 -35.719 -34.25 1 72.31 272 PRO B CA 1
ATOM 7135 C C . PRO B 1 272 ? 42 -35.375 -35.219 1 72.31 272 PRO B C 1
ATOM 7137 O O . PRO B 1 272 ? 41.469 -36.25 -35.906 1 72.31 272 PRO B O 1
ATOM 7140 N N . VAL B 1 273 ? 41.531 -34.156 -35.031 1 63.5 273 VAL B N 1
ATOM 7141 C CA . VAL B 1 273 ? 40.469 -33.625 -35.906 1 63.5 273 VAL B CA 1
ATOM 7142 C C . VAL B 1 273 ? 40.969 -33.5 -37.312 1 63.5 273 VAL B C 1
ATOM 7144 O O . VAL B 1 273 ? 42.031 -32.875 -37.562 1 63.5 273 VAL B O 1
ATOM 7147 N N . VAL B 1 274 ? 40.531 -34.344 -38.281 1 61.47 274 VAL B N 1
ATOM 7148 C CA . VAL B 1 274 ? 40.906 -34.219 -39.688 1 61.47 274 VAL B CA 1
ATOM 7149 C C . VAL B 1 274 ? 39.781 -33.531 -40.469 1 61.47 274 VAL B C 1
ATOM 7151 O O . VAL B 1 274 ? 38.625 -33.906 -40.312 1 61.47 274 VAL B O 1
ATOM 7154 N N . THR B 1 275 ? 40.031 -32.312 -40.719 1 56.91 275 THR B N 1
ATOM 7155 C CA . THR B 1 275 ? 39.094 -31.594 -41.594 1 56.91 275 THR B CA 1
ATOM 7156 C C . THR B 1 275 ? 39.125 -32.156 -43 1 56.91 275 THR B C 1
ATOM 7158 O O . THR B 1 275 ? 40.188 -32.188 -43.656 1 56.91 275 THR B O 1
ATOM 7161 N N . SER B 1 276 ? 38.406 -33.125 -43.281 1 52.53 276 SER B N 1
ATOM 7162 C CA . SER B 1 276 ? 38.469 -33.562 -44.656 1 52.53 276 SER B CA 1
ATOM 7163 C C . SER B 1 276 ? 37.875 -32.469 -45.594 1 52.53 276 SER B C 1
ATOM 7165 O O . SER B 1 276 ? 36.812 -31.922 -45.312 1 52.53 276 SER B O 1
ATOM 7167 N N . GLN B 1 277 ? 38.812 -31.688 -46.188 1 44.16 277 GLN B N 1
ATOM 7168 C CA . GLN B 1 277 ? 38.5 -30.703 -47.219 1 44.16 277 GLN B CA 1
ATOM 7169 C C . GLN B 1 277 ? 37.562 -31.281 -48.281 1 44.16 277 GLN B C 1
ATOM 7171 O O . GLN B 1 277 ? 37.375 -30.688 -49.344 1 44.16 277 GLN B O 1
ATOM 7176 N N . ASP B 1 278 ? 37.219 -32.594 -48.281 1 41.03 278 ASP B N 1
ATOM 7177 C CA . ASP B 1 278 ? 36.438 -32.938 -49.469 1 41.03 278 ASP B CA 1
ATOM 7178 C C . ASP B 1 278 ? 35 -32.5 -49.344 1 41.03 278 ASP B C 1
ATOM 7180 O O . ASP B 1 278 ? 34.281 -32.875 -48.406 1 41.03 278 ASP B O 1
ATOM 7184 N N . GLY B 1 279 ? 34.438 -31.5 -50.375 1 43.44 279 GLY B N 1
ATOM 7185 C CA . GLY B 1 279 ? 33.25 -30.766 -50.844 1 43.44 279 GLY B CA 1
ATOM 7186 C C . GLY B 1 279 ? 32.688 -29.797 -49.812 1 43.44 279 GLY B C 1
ATOM 7187 O O . GLY B 1 279 ? 33.312 -29.594 -48.75 1 43.44 279 GLY B O 1
ATOM 7188 N N . PRO B 1 280 ? 31.641 -29.062 -50.156 1 45.62 280 PRO B N 1
ATOM 7189 C CA . PRO B 1 280 ? 31.047 -27.922 -49.469 1 45.62 280 PRO B CA 1
ATOM 7190 C C . PRO B 1 280 ? 30.766 -28.203 -47.969 1 45.62 280 PRO B C 1
ATOM 7192 O O . PRO B 1 280 ? 30.453 -27.281 -47.219 1 45.62 280 PRO B O 1
ATOM 7195 N N . ASN B 1 281 ? 30.578 -29.438 -47.625 1 47.28 281 ASN B N 1
ATOM 7196 C CA . ASN B 1 281 ? 30.234 -29.703 -46.219 1 47.28 281 ASN B CA 1
ATOM 7197 C C . ASN B 1 281 ? 31.453 -30.156 -45.406 1 47.28 281 ASN B C 1
ATOM 7199 O O . ASN B 1 281 ? 31.969 -31.25 -45.625 1 47.28 281 ASN B O 1
ATOM 7203 N N . GLU B 1 282 ? 32.344 -29.375 -45.062 1 49.06 282 GLU B N 1
ATOM 7204 C CA . GLU B 1 282 ? 33.469 -29.625 -44.188 1 49.06 282 GLU B CA 1
ATOM 7205 C C . GLU B 1 282 ? 33.062 -30.484 -42.969 1 49.06 282 GLU B C 1
ATOM 7207 O O . GLU B 1 282 ? 32.188 -30.094 -42.188 1 49.06 282 GLU B O 1
ATOM 7212 N N . ILE B 1 283 ? 32.969 -31.797 -43.219 1 54.34 283 ILE B N 1
ATOM 7213 C CA . ILE B 1 283 ? 32.719 -32.688 -42.094 1 54.34 283 ILE B CA 1
ATOM 7214 C C . ILE B 1 283 ? 33.969 -32.844 -41.25 1 54.34 283 ILE B C 1
ATOM 7216 O O . ILE B 1 283 ? 35 -33.281 -41.75 1 54.34 283 ILE B O 1
ATOM 7220 N N . GLU B 1 284 ? 34.188 -32.094 -40.219 1 57.19 284 GLU B N 1
ATOM 7221 C CA . GLU B 1 284 ? 35.25 -32.25 -39.25 1 57.19 284 GLU B CA 1
ATOM 7222 C C . GLU B 1 284 ? 35.156 -33.562 -38.531 1 57.19 284 GLU B C 1
ATOM 7224 O O . GLU B 1 284 ? 34.094 -33.906 -38 1 57.19 284 GLU B O 1
ATOM 7229 N N . SER B 1 285 ? 35.969 -34.594 -39.094 1 62.09 285 SER B N 1
ATOM 7230 C CA . SER B 1 285 ? 36.094 -35.875 -38.375 1 62.09 285 SER B CA 1
ATOM 7231 C C . SER B 1 285 ? 37.156 -35.812 -37.281 1 62.09 285 SER B C 1
ATOM 7233 O O . SER B 1 285 ? 38.094 -35 -37.344 1 62.09 285 SER B O 1
ATOM 7235 N N . GLY B 1 286 ? 36.906 -36.094 -35.969 1 74.62 286 GLY B N 1
ATOM 7236 C CA . GLY B 1 286 ? 37.75 -36.094 -34.781 1 74.62 286 GLY B CA 1
ATOM 7237 C C . GLY B 1 286 ? 36.938 -35.938 -33.5 1 74.62 286 GLY B C 1
ATOM 7238 O O . GLY B 1 286 ? 35.719 -36.156 -33.5 1 74.62 286 GLY B O 1
ATOM 7239 N N . GLY B 1 287 ? 37.656 -35.844 -32.469 1 81.56 287 GLY B N 1
ATOM 7240 C CA . GLY B 1 287 ? 37.031 -35.688 -31.156 1 81.56 287 GLY B CA 1
ATOM 7241 C C . GLY B 1 287 ? 37.594 -36.594 -30.094 1 81.56 287 GLY B C 1
ATOM 7242 O O . GLY B 1 287 ? 38.625 -37.25 -30.297 1 81.56 287 GLY B O 1
ATOM 7243 N N . CYS B 1 288 ? 37.031 -36.531 -29 1 87.88 288 CYS B N 1
ATOM 7244 C CA . CYS B 1 288 ? 37.562 -37.25 -27.875 1 87.88 288 CYS B CA 1
ATOM 7245 C C . CYS B 1 288 ? 36.531 -38.219 -27.297 1 87.88 288 CYS B C 1
ATOM 7247 O O . CYS B 1 288 ? 35.312 -37.938 -27.344 1 87.88 288 CYS B O 1
ATOM 7249 N N . ASN B 1 289 ? 37 -39.344 -26.859 1 88.88 289 ASN B N 1
ATOM 7250 C CA . ASN B 1 289 ? 36.219 -40.25 -25.984 1 88.88 289 ASN B CA 1
ATOM 7251 C C . ASN B 1 289 ? 36.562 -40.031 -24.516 1 88.88 289 ASN B C 1
ATOM 7253 O O . ASN B 1 289 ? 37.75 -39.875 -24.172 1 88.88 289 ASN B O 1
ATOM 7257 N N . VAL B 1 290 ? 35.562 -39.875 -23.766 1 93.75 290 VAL B N 1
ATOM 7258 C CA . VAL B 1 290 ? 35.75 -39.656 -22.328 1 93.75 290 VAL B CA 1
ATOM 7259 C C . VAL B 1 290 ? 35.031 -40.781 -21.547 1 93.75 290 VAL B C 1
ATOM 7261 O O . VAL B 1 290 ? 33.938 -41.188 -21.906 1 93.75 290 VAL B O 1
ATOM 7264 N N . ALA B 1 291 ? 35.75 -41.281 -20.516 1 94.88 291 ALA B N 1
ATOM 7265 C CA . ALA B 1 291 ? 35.188 -42.406 -19.781 1 94.88 291 ALA B CA 1
ATOM 7266 C C . ALA B 1 291 ? 35.469 -42.344 -18.297 1 94.88 291 ALA B C 1
ATOM 7268 O O . ALA B 1 291 ? 36.469 -41.719 -17.906 1 94.88 291 ALA B O 1
ATOM 7269 N N . LEU B 1 292 ? 34.656 -42.875 -17.531 1 96.44 292 LEU B N 1
ATOM 7270 C CA . LEU B 1 292 ? 34.875 -43.094 -16.109 1 96.44 292 LEU B CA 1
ATOM 7271 C C . LEU B 1 292 ? 35.281 -44.531 -15.82 1 96.44 292 LEU B C 1
ATOM 7273 O O . LEU B 1 292 ? 35.125 -45.406 -16.672 1 96.44 292 LEU B O 1
ATOM 7277 N N . PRO B 1 293 ? 35.875 -44.781 -14.664 1 95.25 293 PRO B N 1
ATOM 7278 C CA . PRO B 1 293 ? 36.375 -46.125 -14.375 1 95.25 293 PRO B CA 1
ATOM 7279 C C . PRO B 1 293 ? 35.281 -47.188 -14.281 1 95.25 293 PRO B C 1
ATOM 7281 O O . PRO B 1 293 ? 35.562 -48.375 -14.406 1 95.25 293 PRO B O 1
ATOM 7284 N N . ASN B 1 294 ? 34.031 -46.938 -14 1 94.88 294 ASN B N 1
ATOM 7285 C CA . ASN B 1 294 ? 32.969 -47.906 -13.852 1 94.88 294 ASN B CA 1
ATOM 7286 C C . ASN B 1 294 ? 32.344 -48.281 -15.203 1 94.88 294 ASN B C 1
ATOM 7288 O O . ASN B 1 294 ? 31.344 -49 -15.266 1 94.88 294 ASN B O 1
ATOM 7292 N N . GLY B 1 295 ? 32.812 -47.656 -16.297 1 92.56 295 GLY B N 1
ATOM 7293 C CA . GLY B 1 295 ? 32.375 -48.094 -17.625 1 92.56 295 GLY B CA 1
ATOM 7294 C C . GLY B 1 295 ? 31.547 -47.031 -18.328 1 92.56 295 GLY B C 1
ATOM 7295 O O . GLY B 1 295 ? 31.281 -47.156 -19.531 1 92.56 295 GLY B O 1
ATOM 7296 N N . LEU B 1 296 ? 31.016 -46 -17.609 1 94.44 296 LEU B N 1
ATOM 7297 C CA . LEU B 1 296 ? 30.266 -44.938 -18.266 1 94.44 296 LEU B CA 1
ATOM 7298 C C . LEU B 1 296 ? 31.156 -44.125 -19.188 1 94.44 296 LEU B C 1
ATOM 7300 O O . LEU B 1 296 ? 32.219 -43.625 -18.766 1 94.44 296 LEU B O 1
ATOM 7304 N N . SER B 1 297 ? 30.828 -44.062 -20.484 1 92 297 SER B N 1
ATOM 7305 C CA . SER B 1 297 ? 31.688 -43.344 -21.422 1 92 297 SER B CA 1
ATOM 7306 C C . SER B 1 297 ? 30.859 -42.594 -22.469 1 92 297 SER B C 1
ATOM 7308 O O . SER B 1 297 ? 29.703 -42.938 -22.719 1 92 297 SER B O 1
ATOM 7310 N N . LEU B 1 298 ? 31.391 -41.5 -22.875 1 89.75 298 LEU B N 1
ATOM 7311 C CA . LEU B 1 298 ? 30.797 -40.688 -23.938 1 89.75 298 LEU B CA 1
ATOM 7312 C C . LEU B 1 298 ? 31.734 -40.594 -25.141 1 89.75 298 LEU B C 1
ATOM 7314 O O . LEU B 1 298 ? 32.938 -40.469 -24.969 1 89.75 298 LEU B O 1
ATOM 7318 N N . ASN B 1 299 ? 31.188 -40.844 -26.297 1 83.19 299 ASN B N 1
ATOM 7319 C CA . ASN B 1 299 ? 31.938 -40.781 -27.531 1 83.19 299 ASN B CA 1
ATOM 7320 C C . ASN B 1 299 ? 31.625 -39.531 -28.328 1 83.19 299 ASN B C 1
ATOM 7322 O O . ASN B 1 299 ? 30.516 -39.375 -28.859 1 83.19 299 ASN B O 1
ATOM 7326 N N . SER B 1 300 ? 32.469 -38.656 -28.328 1 82.38 300 SER B N 1
ATOM 7327 C CA . SER B 1 300 ? 32.281 -37.406 -29.062 1 82.38 300 SER B CA 1
ATOM 7328 C C . SER B 1 300 ? 33.031 -37.406 -30.391 1 82.38 300 SER B C 1
ATOM 7330 O O . SER B 1 300 ? 33.312 -36.375 -30.953 1 82.38 300 SER B O 1
ATOM 7332 N N . THR B 1 301 ? 33.5 -38.562 -30.906 1 74.06 301 THR B N 1
ATOM 7333 C CA . THR B 1 301 ? 34.281 -38.656 -32.125 1 74.06 301 THR B CA 1
ATOM 7334 C C . THR B 1 301 ? 33.344 -38.656 -33.344 1 74.06 301 THR B C 1
ATOM 7336 O O . THR B 1 301 ? 32.25 -39.219 -33.312 1 74.06 301 THR B O 1
ATOM 7339 N N . GLY B 1 302 ? 33.219 -37.625 -34.188 1 59.75 302 GLY B N 1
ATOM 7340 C CA . GLY B 1 302 ? 32.406 -37.469 -35.375 1 59.75 302 GLY B CA 1
ATOM 7341 C C . GLY B 1 302 ? 32.531 -38.625 -36.344 1 59.75 302 GLY B C 1
ATOM 7342 O O . GLY B 1 302 ? 32.156 -38.5 -37.531 1 59.75 302 GLY B O 1
ATOM 7343 N N . ALA B 1 303 ? 33.406 -39.562 -36.219 1 48.75 303 ALA B N 1
ATOM 7344 C CA . ALA B 1 303 ? 33.688 -40.375 -37.375 1 48.75 303 ALA B CA 1
ATOM 7345 C C . ALA B 1 303 ? 32.375 -40.969 -37.969 1 48.75 303 ALA B C 1
ATOM 7347 O O . ALA B 1 303 ? 32.188 -40.906 -39.188 1 48.75 303 ALA B O 1
ATOM 7348 N N . THR B 1 304 ? 31.891 -42.031 -37.375 1 45.72 304 THR B N 1
ATOM 7349 C CA . THR B 1 304 ? 30.797 -42.719 -38.062 1 45.72 304 THR B CA 1
ATOM 7350 C C . THR B 1 304 ? 29.453 -42.062 -37.719 1 45.72 304 THR B C 1
ATOM 7352 O O . THR B 1 304 ? 28.469 -42.312 -38.438 1 45.72 304 THR B O 1
ATOM 7355 N N . ASN B 1 305 ? 29.141 -41.906 -36.594 1 48.84 305 ASN B N 1
ATOM 7356 C CA . ASN B 1 305 ? 27.781 -41.531 -36.25 1 48.84 305 ASN B CA 1
ATOM 7357 C C . ASN B 1 305 ? 27.625 -40 -36.188 1 48.84 305 ASN B C 1
ATOM 7359 O O . ASN B 1 305 ? 28.359 -39.312 -35.469 1 48.84 305 ASN B O 1
ATOM 7363 N N . PRO B 1 306 ? 26.984 -39.375 -37.125 1 56.66 306 PRO B N 1
ATOM 7364 C CA . PRO B 1 306 ? 26.703 -37.969 -37.25 1 56.66 306 PRO B CA 1
ATOM 7365 C C . PRO B 1 306 ? 26.312 -37.312 -35.938 1 56.66 306 PRO B C 1
ATOM 7367 O O . PRO B 1 306 ? 26.172 -36.094 -35.875 1 56.66 306 PRO B O 1
ATOM 7370 N N . HIS B 1 307 ? 26.328 -38 -34.844 1 68.75 307 HIS B N 1
ATOM 7371 C CA . HIS B 1 307 ? 25.906 -37.406 -33.594 1 68.75 307 HIS B CA 1
ATOM 7372 C C . HIS B 1 307 ? 27.062 -37.344 -32.594 1 68.75 307 HIS B C 1
ATOM 7374 O O . HIS B 1 307 ? 27.531 -38.375 -32.125 1 68.75 307 HIS B O 1
ATOM 7380 N N . ARG B 1 308 ? 27.781 -36.156 -32.438 1 79.56 308 ARG B N 1
ATOM 7381 C CA . ARG B 1 308 ? 28.812 -35.875 -31.438 1 79.56 308 ARG B CA 1
ATOM 7382 C C . ARG B 1 308 ? 28.188 -35.688 -30.047 1 79.56 308 ARG B C 1
ATOM 7384 O O . ARG B 1 308 ? 27.594 -34.625 -29.766 1 79.56 308 ARG B O 1
ATOM 7391 N N . VAL B 1 309 ? 28.359 -36.812 -29.156 1 86.19 309 VAL B N 1
ATOM 7392 C CA . VAL B 1 309 ? 27.766 -36.688 -27.828 1 86.19 309 VAL B CA 1
ATOM 7393 C C . VAL B 1 309 ? 28.625 -35.781 -26.969 1 86.19 309 VAL B C 1
ATOM 7395 O O . VAL B 1 309 ? 29.844 -35.938 -26.875 1 86.19 309 VAL B O 1
ATOM 7398 N N . VAL B 1 310 ? 28.062 -34.781 -26.406 1 89.75 310 VAL B N 1
ATOM 7399 C CA . VAL B 1 310 ? 28.828 -33.812 -25.625 1 89.75 310 VAL B CA 1
ATOM 7400 C C . VAL B 1 310 ? 28.438 -33.906 -24.156 1 89.75 310 VAL B C 1
ATOM 7402 O O . VAL B 1 310 ? 29.156 -33.375 -23.281 1 89.75 310 VAL B O 1
ATOM 7405 N N . MET B 1 311 ? 27.344 -34.531 -23.844 1 91.88 311 MET B N 1
ATOM 7406 C CA . MET B 1 311 ? 26.953 -34.75 -22.453 1 91.88 311 MET B CA 1
ATOM 7407 C C . MET B 1 311 ? 26.188 -36.062 -22.312 1 91.88 311 MET B C 1
ATOM 7409 O O . MET B 1 311 ? 25.438 -36.438 -23.203 1 91.88 311 MET B O 1
ATOM 7413 N N . LEU B 1 312 ? 26.422 -36.688 -21.234 1 92.81 312 LEU B N 1
ATOM 7414 C CA . LEU B 1 312 ? 25.734 -37.938 -20.891 1 92.81 312 LEU B CA 1
ATOM 7415 C C . LEU B 1 312 ? 25.328 -37.938 -19.422 1 92.81 312 LEU B C 1
ATOM 7417 O O . LEU B 1 312 ? 26.109 -37.531 -18.547 1 92.81 312 LEU B O 1
ATOM 7421 N N . MET B 1 313 ? 24.094 -38.25 -19.172 1 93.75 313 MET B N 1
ATOM 7422 C CA . MET B 1 313 ? 23.594 -38.5 -17.828 1 93.75 313 MET B CA 1
ATOM 7423 C C . MET B 1 313 ? 23.047 -39.938 -17.719 1 93.75 313 MET B C 1
ATOM 7425 O O . MET B 1 313 ? 22.344 -40.406 -18.609 1 93.75 313 MET B O 1
ATOM 7429 N N . ASN B 1 314 ? 23.375 -40.594 -16.672 1 94.06 314 ASN B N 1
ATOM 7430 C CA . ASN B 1 314 ? 22.969 -41.969 -16.469 1 94.06 314 ASN B CA 1
ATOM 7431 C C . ASN B 1 314 ? 22.594 -42.25 -15.016 1 94.06 314 ASN B C 1
ATOM 7433 O O . ASN B 1 314 ? 23.234 -41.719 -14.102 1 94.06 314 ASN B O 1
ATOM 7437 N N . THR B 1 315 ? 21.547 -43.125 -14.82 1 94.62 315 THR B N 1
ATOM 7438 C CA . THR B 1 315 ? 21.062 -43.375 -13.469 1 94.62 315 THR B CA 1
ATOM 7439 C C . THR B 1 315 ? 21.234 -44.844 -13.094 1 94.62 315 THR B C 1
ATOM 7441 O O . THR B 1 315 ? 20.828 -45.281 -12.008 1 94.62 315 THR B O 1
ATOM 7444 N N . THR B 1 316 ? 21.844 -45.688 -13.898 1 91.69 316 THR B N 1
ATOM 7445 C CA . THR B 1 316 ? 21.844 -47.125 -13.641 1 91.69 316 THR B CA 1
ATOM 7446 C C . THR B 1 316 ? 23.25 -47.625 -13.336 1 91.69 316 THR B C 1
ATOM 7448 O O . THR B 1 316 ? 23.438 -48.75 -12.906 1 91.69 316 THR B O 1
ATOM 7451 N N . MET B 1 317 ? 24.25 -46.812 -13.531 1 93.38 317 MET B N 1
ATOM 7452 C CA . MET B 1 317 ? 25.625 -47.25 -13.328 1 93.38 317 MET B CA 1
ATOM 7453 C C . MET B 1 317 ? 25.938 -47.406 -11.844 1 93.38 317 MET B C 1
ATOM 7455 O O . MET B 1 317 ? 25.312 -46.75 -11 1 93.38 317 MET B O 1
ATOM 7459 N N . SER B 1 318 ? 26.812 -48.312 -11.5 1 93.19 318 SER B N 1
ATOM 7460 C CA . SER B 1 318 ? 27.234 -48.5 -10.117 1 93.19 318 SER B CA 1
ATOM 7461 C C . SER B 1 318 ? 27.891 -47.219 -9.578 1 93.19 318 SER B C 1
ATOM 7463 O O . SER B 1 318 ? 28.641 -46.562 -10.289 1 93.19 318 SER B O 1
ATOM 7465 N N . PRO B 1 319 ? 27.594 -46.906 -8.297 1 95.38 319 PRO B N 1
ATOM 7466 C CA . PRO B 1 319 ? 28.125 -45.688 -7.719 1 95.38 319 PRO B CA 1
ATOM 7467 C C . PRO B 1 319 ? 29.641 -45.688 -7.578 1 95.38 319 PRO B C 1
ATOM 7469 O O . PRO B 1 319 ? 30.234 -46.75 -7.336 1 95.38 319 PRO B O 1
ATOM 7472 N N . LEU B 1 320 ? 30.266 -44.531 -7.77 1 95.44 320 LEU B N 1
ATOM 7473 C CA . LEU B 1 320 ? 31.703 -44.375 -7.613 1 95.44 320 LEU B CA 1
ATOM 7474 C C . LEU B 1 320 ? 32.031 -43.656 -6.316 1 95.44 320 LEU B C 1
ATOM 7476 O O . LEU B 1 320 ? 33.094 -43.844 -5.746 1 95.44 320 LEU B O 1
ATOM 7480 N N . ALA B 1 321 ? 31.141 -42.781 -5.812 1 93.62 321 ALA B N 1
ATOM 7481 C CA . ALA B 1 321 ? 31.422 -41.969 -4.637 1 93.62 321 ALA B CA 1
ATOM 7482 C C . ALA B 1 321 ? 30.281 -42.031 -3.635 1 93.62 321 ALA B C 1
ATOM 7484 O O . ALA B 1 321 ? 30.5 -42.031 -2.422 1 93.62 321 ALA B O 1
ATOM 7485 N N . SER B 1 322 ? 29.016 -42.156 -4.066 1 91.12 322 SER B N 1
ATOM 7486 C CA . SER B 1 322 ? 27.844 -42.062 -3.201 1 91.12 322 SER B CA 1
ATOM 7487 C C . SER B 1 322 ? 27.688 -43.344 -2.381 1 91.12 322 SER B C 1
ATOM 7489 O O . SER B 1 322 ? 27.938 -44.438 -2.877 1 91.12 322 SER B O 1
ATOM 7491 N N . ASN B 1 323 ? 27.172 -43.25 -1.069 1 90.12 323 ASN B N 1
ATOM 7492 C CA . ASN B 1 323 ? 26.938 -44.375 -0.188 1 90.12 323 ASN B CA 1
ATOM 7493 C C . ASN B 1 323 ? 25.469 -44.5 0.224 1 90.12 323 ASN B C 1
ATOM 7495 O O . ASN B 1 323 ? 25.125 -45.219 1.149 1 90.12 323 ASN B O 1
ATOM 7499 N N . TYR B 1 324 ? 24.641 -43.812 -0.394 1 90.69 324 TYR B N 1
ATOM 7500 C CA . TYR B 1 324 ? 23.234 -43.844 -0.021 1 90.69 324 TYR B CA 1
ATOM 7501 C C . TYR B 1 324 ? 22.562 -45.125 -0.521 1 90.69 324 TYR B C 1
ATOM 7503 O O . TYR B 1 324 ? 22.781 -45.531 -1.656 1 90.69 324 TYR B O 1
ATOM 7511 N N . SER B 1 325 ? 21.781 -45.656 0.44 1 87.62 325 SER B N 1
ATOM 7512 C CA . SER B 1 325 ? 21.031 -46.844 0.068 1 87.62 325 SER B CA 1
ATOM 7513 C C . SER B 1 325 ? 19.672 -46.5 -0.511 1 87.62 325 SER B C 1
ATOM 7515 O O . SER B 1 325 ? 18.859 -45.844 0.145 1 87.62 325 SER B O 1
ATOM 7517 N N . SER B 1 326 ? 19.406 -46.906 -1.681 1 89.25 326 SER B N 1
ATOM 7518 C CA . SER B 1 326 ? 18.125 -46.75 -2.361 1 89.25 326 SER B CA 1
ATOM 7519 C C . SER B 1 326 ? 17.703 -45.281 -2.434 1 89.25 326 SER B C 1
ATOM 7521 O O . SER B 1 326 ? 16.609 -44.938 -1.982 1 89.25 326 SER B O 1
ATOM 7523 N N . PRO B 1 327 ? 18.594 -44.469 -2.914 1 95 327 PRO B N 1
ATOM 7524 C CA . PRO B 1 327 ? 18.172 -43.062 -3.09 1 95 327 PRO B CA 1
ATOM 7525 C C . PRO B 1 327 ? 17.031 -42.906 -4.09 1 95 327 PRO B C 1
ATOM 7527 O O . PRO B 1 327 ? 16.672 -43.875 -4.766 1 95 327 PRO B O 1
ATOM 7530 N N . LEU B 1 328 ? 16.391 -41.812 -4.094 1 94.88 328 LEU B N 1
ATOM 7531 C CA . LEU B 1 328 ? 15.375 -41.531 -5.102 1 94.88 328 LEU B CA 1
ATOM 7532 C C . LEU B 1 328 ? 15.961 -41.625 -6.508 1 94.88 328 LEU B C 1
ATOM 7534 O O . LEU B 1 328 ? 15.305 -42.125 -7.426 1 94.88 328 LEU B O 1
ATOM 7538 N N . ALA B 1 329 ? 17.188 -41.094 -6.652 1 95.94 329 ALA B N 1
ATOM 7539 C CA . ALA B 1 329 ? 17.922 -41.25 -7.906 1 95.94 329 ALA B CA 1
ATOM 7540 C C . ALA B 1 329 ? 19.422 -41.094 -7.684 1 95.94 329 ALA B C 1
ATOM 7542 O O . ALA B 1 329 ? 19.859 -40.344 -6.816 1 95.94 329 ALA B O 1
ATOM 7543 N N . LEU B 1 330 ? 20.125 -41.906 -8.305 1 97 330 LEU B N 1
ATOM 7544 C CA . LEU B 1 330 ? 21.562 -41.75 -8.438 1 97 330 LEU B CA 1
ATOM 7545 C C . LEU B 1 330 ? 21.953 -41.438 -9.875 1 97 330 LEU B C 1
ATOM 7547 O O . LEU B 1 330 ? 21.719 -42.25 -10.781 1 97 330 LEU B O 1
ATOM 7551 N N . VAL B 1 331 ? 22.5 -40.25 -10.055 1 96.38 331 VAL B N 1
ATOM 7552 C CA . VAL B 1 331 ? 22.766 -39.75 -11.406 1 96.38 331 VAL B CA 1
ATOM 7553 C C . VAL B 1 331 ? 24.266 -39.531 -11.594 1 96.38 331 VAL B C 1
ATOM 7555 O O . VAL B 1 331 ? 24.922 -38.906 -10.773 1 96.38 331 VAL B O 1
ATOM 7558 N N . GLN B 1 332 ? 24.844 -40.125 -12.586 1 96.62 332 GLN B N 1
ATOM 7559 C CA . GLN B 1 332 ? 26.203 -39.844 -13.023 1 96.62 332 GLN B CA 1
ATOM 7560 C C . GLN B 1 332 ? 26.219 -39.125 -14.367 1 96.62 332 GLN B C 1
ATOM 7562 O O . GLN B 1 332 ? 25.422 -39.438 -15.258 1 96.62 332 GLN B O 1
ATOM 7567 N N . SER B 1 333 ? 27.016 -38.094 -14.391 1 96.12 333 SER B N 1
ATOM 7568 C CA . SER B 1 333 ? 27.016 -37.281 -15.609 1 96.12 333 SER B CA 1
ATOM 7569 C C . SER B 1 333 ? 28.453 -37 -16.078 1 96.12 333 SER B C 1
ATOM 7571 O O . SER B 1 333 ? 29.359 -36.906 -15.258 1 96.12 333 SER B O 1
ATOM 7573 N N . ILE B 1 334 ? 28.641 -37 -17.359 1 95.56 334 ILE B N 1
ATOM 7574 C CA . ILE B 1 334 ? 29.844 -36.531 -18.047 1 95.56 334 ILE B CA 1
ATOM 7575 C C . ILE B 1 334 ? 29.469 -35.469 -19.062 1 95.56 334 ILE B C 1
ATOM 7577 O O . ILE B 1 334 ? 28.516 -35.594 -19.812 1 95.56 334 ILE B O 1
ATOM 7581 N N . ALA B 1 335 ? 30.125 -34.312 -18.953 1 93.88 335 ALA B N 1
ATOM 7582 C CA . ALA B 1 335 ? 29.844 -33.25 -19.906 1 93.88 335 ALA B CA 1
ATOM 7583 C C . ALA B 1 335 ? 31.125 -32.531 -20.344 1 93.88 335 ALA B C 1
ATOM 7585 O O . ALA B 1 335 ? 32.062 -32.406 -19.547 1 93.88 335 ALA B O 1
ATOM 7586 N N . GLY B 1 336 ? 31.141 -32.188 -21.609 1 90.75 336 GLY B N 1
ATOM 7587 C CA . GLY B 1 336 ? 32.188 -31.328 -22.156 1 90.75 336 GLY B CA 1
ATOM 7588 C C . GLY B 1 336 ? 31.641 -29.953 -22.547 1 90.75 336 GLY B C 1
ATOM 7589 O O . GLY B 1 336 ? 30.516 -29.828 -23.016 1 90.75 336 GLY B O 1
ATOM 7590 N N . TYR B 1 337 ? 32.5 -28.984 -22.281 1 87.75 337 TYR B N 1
ATOM 7591 C CA . TYR B 1 337 ? 32.062 -27.609 -22.562 1 87.75 337 TYR B CA 1
ATOM 7592 C C . TYR B 1 337 ? 33.031 -26.922 -23.516 1 87.75 337 TYR B C 1
ATOM 7594 O O . TYR B 1 337 ? 34.219 -27.266 -23.578 1 87.75 337 TYR B O 1
ATOM 7602 N N . PRO B 1 338 ? 32.375 -25.953 -24.219 1 81.69 338 PRO B N 1
ATOM 7603 C CA . PRO B 1 338 ? 33.281 -25.141 -25.047 1 81.69 338 PRO B CA 1
ATOM 7604 C C . PRO B 1 338 ? 34.156 -24.219 -24.219 1 81.69 338 PRO B C 1
ATOM 7606 O O . PRO B 1 338 ? 33.875 -23.953 -23.047 1 81.69 338 PRO B O 1
ATOM 7609 N N . SER B 1 339 ? 35.344 -23.922 -24.75 1 71 339 SER B N 1
ATOM 7610 C CA . SER B 1 339 ? 36.281 -23.062 -24.047 1 71 339 SER B CA 1
ATOM 7611 C C . SER B 1 339 ? 35.656 -21.719 -23.703 1 71 339 SER B C 1
ATOM 7613 O O . SER B 1 339 ? 34.688 -21.312 -24.328 1 71 339 SER B O 1
ATOM 7615 N N . GLU B 1 340 ? 36.031 -21.125 -22.578 1 63.09 340 GLU B N 1
ATOM 7616 C CA . GLU B 1 340 ? 35.5 -19.891 -21.984 1 63.09 340 GLU B CA 1
ATOM 7617 C C . GLU B 1 340 ? 35.281 -18.828 -23.047 1 63.09 340 GLU B C 1
ATOM 7619 O O . GLU B 1 340 ? 36.156 -18.578 -23.891 1 63.09 340 GLU B O 1
ATOM 7624 N N . GLY B 1 341 ? 34.219 -18.172 -23.234 1 55.59 341 GLY B N 1
ATOM 7625 C CA . GLY B 1 341 ? 33.906 -17.094 -24.172 1 55.59 341 GLY B CA 1
ATOM 7626 C C . GLY B 1 341 ? 33.188 -17.562 -25.422 1 55.59 341 GLY B C 1
ATOM 7627 O O . GLY B 1 341 ? 32.75 -16.75 -26.219 1 55.59 341 GLY B O 1
ATOM 7628 N N . SER B 1 342 ? 33.25 -18.844 -25.672 1 55.69 342 SER B N 1
ATOM 7629 C CA . SER B 1 342 ? 32.688 -19.281 -26.953 1 55.69 342 SER B CA 1
ATOM 7630 C C . SER B 1 342 ? 31.188 -19.578 -26.828 1 55.69 342 SER B C 1
ATOM 7632 O O . SER B 1 342 ? 30.75 -20.219 -25.875 1 55.69 342 SER B O 1
ATOM 7634 N N . THR B 1 343 ? 30.422 -18.703 -27.188 1 52.44 343 THR B N 1
ATOM 7635 C CA . THR B 1 343 ? 29 -18.969 -27.312 1 52.44 343 THR B CA 1
ATOM 7636 C C . THR B 1 343 ? 28.75 -20.078 -28.344 1 52.44 343 THR B C 1
ATOM 7638 O O . THR B 1 343 ? 29.609 -20.359 -29.172 1 52.44 343 THR B O 1
ATOM 7641 N N . LEU B 1 344 ? 27.75 -20.938 -28.141 1 56.25 344 LEU B N 1
ATOM 7642 C CA . LEU B 1 344 ? 27.344 -22.016 -29.031 1 56.25 344 LEU B CA 1
ATOM 7643 C C . LEU B 1 344 ? 27.234 -21.516 -30.469 1 56.25 344 LEU B C 1
ATOM 7645 O O . LEU B 1 344 ? 26.328 -21.906 -31.203 1 56.25 344 LEU B O 1
ATOM 7649 N N . SER B 1 345 ? 28.031 -20.484 -30.891 1 53.72 345 SER B N 1
ATOM 7650 C CA . SER B 1 345 ? 27.906 -20 -32.25 1 53.72 345 SER B CA 1
ATOM 7651 C C . SER B 1 345 ? 28.422 -21.031 -33.25 1 53.72 345 SER B C 1
ATOM 7653 O O . SER B 1 345 ? 28.062 -20.984 -34.438 1 53.72 345 SER B O 1
ATOM 7655 N N . GLU B 1 346 ? 29.328 -21.984 -32.906 1 59.69 346 GLU B N 1
ATOM 7656 C CA . GLU B 1 346 ? 29.812 -23.016 -33.812 1 59.69 346 GLU B CA 1
ATOM 7657 C C . GLU B 1 346 ? 29.562 -24.406 -33.219 1 59.69 346 GLU B C 1
ATOM 7659 O O . GLU B 1 346 ? 29.438 -24.578 -32 1 59.69 346 GLU B O 1
ATOM 7664 N N . PRO B 1 347 ? 29.344 -25.344 -34.188 1 70.06 347 PRO B N 1
ATOM 7665 C CA . PRO B 1 347 ? 29.141 -26.703 -33.688 1 70.06 347 PRO B CA 1
ATOM 7666 C C . PRO B 1 347 ? 30.234 -27.156 -32.75 1 70.06 347 PRO B C 1
ATOM 7668 O O . PRO B 1 347 ? 31.422 -27 -33.031 1 70.06 347 PRO B O 1
ATOM 7671 N N . PHE B 1 348 ? 29.969 -27.625 -31.594 1 79.38 348 PHE B N 1
ATOM 7672 C CA . PHE B 1 348 ? 30.906 -27.953 -30.531 1 79.38 348 PHE B CA 1
ATOM 7673 C C . PHE B 1 348 ? 31.219 -29.453 -30.547 1 79.38 348 PHE B C 1
ATOM 7675 O O . PHE B 1 348 ? 30.328 -30.281 -30.734 1 79.38 348 PHE B O 1
ATOM 7682 N N . MET B 1 349 ? 32.5 -29.719 -30.516 1 80.56 349 MET B N 1
ATOM 7683 C CA . MET B 1 349 ? 33.031 -31.062 -30.281 1 80.56 349 MET B CA 1
ATOM 7684 C C . MET B 1 349 ? 34.062 -31.047 -29.156 1 80.56 349 MET B C 1
ATOM 7686 O O . MET B 1 349 ? 34.812 -30.078 -29.016 1 80.56 349 MET B O 1
ATOM 7690 N N . ILE B 1 350 ? 34.062 -32.156 -28.391 1 87.44 350 ILE B N 1
ATOM 7691 C CA . ILE B 1 350 ? 35.031 -32.25 -27.312 1 87.44 350 ILE B CA 1
ATOM 7692 C C . ILE B 1 350 ? 36.438 -32.438 -27.875 1 87.44 350 ILE B C 1
ATOM 7694 O O . ILE B 1 350 ? 36.688 -33.406 -28.641 1 87.44 350 ILE B O 1
ATOM 7698 N N . THR B 1 351 ? 37.281 -31.453 -27.547 1 85 351 THR B N 1
ATOM 7699 C CA . THR B 1 351 ? 38.656 -31.531 -27.984 1 85 351 THR B CA 1
ATOM 7700 C C . THR B 1 351 ? 39.594 -31.719 -26.781 1 85 351 THR B C 1
ATOM 7702 O O . THR B 1 351 ? 39.125 -31.859 -25.656 1 85 351 THR B O 1
ATOM 7705 N N . ASN B 1 352 ? 40.938 -31.766 -27.141 1 84.88 352 ASN B N 1
ATOM 7706 C CA . ASN B 1 352 ? 41.938 -32 -26.094 1 84.88 352 ASN B CA 1
ATOM 7707 C C . ASN B 1 352 ? 41.938 -30.875 -25.062 1 84.88 352 ASN B C 1
ATOM 7709 O O . ASN B 1 352 ? 42.312 -31.109 -23.906 1 84.88 352 ASN B O 1
ATOM 7713 N N . ASP B 1 353 ? 41.406 -29.703 -25.391 1 84.31 353 ASP B N 1
ATOM 7714 C CA . ASP B 1 353 ? 41.5 -28.562 -24.484 1 84.31 353 ASP B CA 1
ATOM 7715 C C . ASP B 1 353 ? 40.125 -28.219 -23.906 1 84.31 353 ASP B C 1
ATOM 7717 O O . ASP B 1 353 ? 40 -27.281 -23.125 1 84.31 353 ASP B O 1
ATOM 7721 N N . SER B 1 354 ? 39.188 -29.016 -24.312 1 87.38 354 SER B N 1
ATOM 7722 C CA . SER B 1 354 ? 37.844 -28.703 -23.844 1 87.38 354 SER B CA 1
ATOM 7723 C C . SER B 1 354 ? 37.688 -29.016 -22.344 1 87.38 354 SER B C 1
ATOM 7725 O O . SER B 1 354 ? 38.156 -30.047 -21.875 1 87.38 354 SER B O 1
ATOM 7727 N N . PRO B 1 355 ? 37.125 -28.078 -21.578 1 90.5 355 PRO B N 1
ATOM 7728 C CA . PRO B 1 355 ? 36.875 -28.391 -20.172 1 90.5 355 PRO B CA 1
ATOM 7729 C C . PRO B 1 355 ? 35.844 -29.516 -20.016 1 90.5 355 PRO B C 1
ATOM 7731 O O . PRO B 1 355 ? 34.875 -29.578 -20.734 1 90.5 355 PRO B O 1
ATOM 7734 N N . LEU B 1 356 ? 36.219 -30.484 -19.172 1 92.19 356 LEU B N 1
ATOM 7735 C CA . LEU B 1 356 ? 35.312 -31.609 -18.891 1 92.19 356 LEU B CA 1
ATOM 7736 C C . LEU B 1 356 ? 34.812 -31.562 -17.453 1 92.19 356 LEU B C 1
ATOM 7738 O O . LEU B 1 356 ? 35.5 -31.016 -16.562 1 92.19 356 LEU B O 1
ATOM 7742 N N . SER B 1 357 ? 33.656 -31.969 -17.25 1 94.06 357 SER B N 1
ATOM 7743 C CA . SER B 1 357 ? 33.062 -32.062 -15.914 1 94.06 357 SER B CA 1
ATOM 7744 C C . SER B 1 357 ? 32.344 -33.406 -15.734 1 94.06 357 SER B C 1
ATOM 7746 O O . SER B 1 357 ? 31.688 -33.875 -16.672 1 94.06 357 SER B O 1
ATOM 7748 N N . ALA B 1 358 ? 32.562 -34.062 -14.688 1 96.5 358 ALA B N 1
ATOM 7749 C CA . ALA B 1 358 ? 31.828 -35.25 -14.289 1 96.5 358 ALA B CA 1
ATOM 7750 C C . ALA B 1 358 ? 31.328 -35.156 -12.852 1 96.5 358 ALA B C 1
ATOM 7752 O O . ALA B 1 358 ? 32.062 -34.656 -11.977 1 96.5 358 ALA B O 1
ATOM 7753 N N . HIS B 1 359 ? 30.109 -35.5 -12.656 1 97.12 359 HIS B N 1
ATOM 7754 C CA . HIS B 1 359 ? 29.516 -35.438 -11.32 1 97.12 359 HIS B CA 1
ATOM 7755 C C . HIS B 1 359 ? 28.688 -36.688 -11.023 1 97.12 359 HIS B C 1
ATOM 7757 O O . HIS B 1 359 ? 28.125 -37.281 -11.938 1 97.12 359 HIS B O 1
ATOM 7763 N N . GLU B 1 360 ? 28.75 -37.156 -9.859 1 97.81 360 GLU B N 1
ATOM 7764 C CA . GLU B 1 360 ? 27.812 -38.125 -9.289 1 97.81 360 GLU B CA 1
ATOM 7765 C C . GLU B 1 360 ? 26.906 -37.469 -8.258 1 97.81 360 GLU B C 1
ATOM 7767 O O . GLU B 1 360 ? 27.375 -36.938 -7.258 1 97.81 360 GLU B O 1
ATOM 7772 N N . CYS B 1 361 ? 25.625 -37.5 -8.57 1 97.31 361 CYS B N 1
ATOM 7773 C CA . CYS B 1 361 ? 24.672 -36.844 -7.688 1 97.31 361 CYS B CA 1
ATOM 7774 C C . CYS B 1 361 ? 23.625 -37.844 -7.195 1 97.31 361 CYS B C 1
ATOM 7776 O O . CYS B 1 361 ? 23.188 -38.719 -7.941 1 97.31 361 CYS B O 1
ATOM 7778 N N . ALA B 1 362 ? 23.25 -37.75 -5.941 1 97.31 362 ALA B N 1
ATOM 7779 C CA . ALA B 1 362 ? 22.172 -38.531 -5.344 1 97.31 362 ALA B CA 1
ATOM 7780 C C . ALA B 1 362 ? 21.031 -37.625 -4.871 1 97.31 362 ALA B C 1
ATOM 7782 O O . ALA B 1 362 ? 21.266 -36.625 -4.199 1 97.31 362 ALA B O 1
ATOM 7783 N N . LEU B 1 363 ? 19.844 -37.875 -5.391 1 97.44 363 LEU B N 1
ATOM 7784 C CA . LEU B 1 363 ? 18.641 -37.281 -4.832 1 97.44 363 LEU B CA 1
ATOM 7785 C C . LEU B 1 363 ? 18.047 -38.156 -3.738 1 97.44 363 LEU B C 1
ATOM 7787 O O . LEU B 1 363 ? 17.766 -39.344 -3.969 1 97.44 363 LEU B O 1
ATOM 7791 N N . ILE B 1 364 ? 17.906 -37.656 -2.514 1 96.75 364 ILE B N 1
ATOM 7792 C CA . ILE B 1 364 ? 17.453 -38.438 -1.374 1 96.75 364 ILE B CA 1
ATOM 7793 C C . ILE B 1 364 ? 16.328 -37.719 -0.651 1 96.75 364 ILE B C 1
ATOM 7795 O O . ILE B 1 364 ? 16.234 -36.469 -0.692 1 96.75 364 ILE B O 1
ATOM 7799 N N . PRO B 1 365 ? 15.383 -38.531 -0.091 1 95.56 365 PRO B N 1
ATOM 7800 C CA . PRO B 1 365 ? 14.422 -37.875 0.795 1 95.56 365 PRO B CA 1
ATOM 7801 C C . PRO B 1 365 ? 15.07 -37.312 2.049 1 95.56 365 PRO B C 1
ATOM 7803 O O . PRO B 1 365 ? 15.977 -37.906 2.617 1 95.56 365 PRO B O 1
ATOM 7806 N N . CYS B 1 366 ? 14.727 -36.156 2.416 1 95.25 366 CYS B N 1
ATOM 7807 C CA . CYS B 1 366 ? 15.273 -35.5 3.602 1 95.25 366 CYS B CA 1
ATOM 7808 C C . CYS B 1 366 ? 14.25 -34.562 4.223 1 95.25 366 CYS B C 1
ATOM 7810 O O . CYS B 1 366 ? 13.125 -34.438 3.74 1 95.25 366 CYS B O 1
ATOM 7812 N N . VAL B 1 367 ? 14.57 -34 5.363 1 93.38 367 VAL B N 1
ATOM 7813 C CA . VAL B 1 367 ? 13.82 -32.938 6.008 1 93.38 367 VAL B CA 1
ATOM 7814 C C . VAL B 1 367 ? 14.664 -31.672 6.047 1 93.38 367 VAL B C 1
ATOM 7816 O O . VAL B 1 367 ? 15.867 -31.719 6.309 1 93.38 367 VAL B O 1
ATOM 7819 N N . GLN B 1 368 ? 14.094 -30.625 5.656 1 93.75 368 GLN B N 1
ATOM 7820 C CA . GLN B 1 368 ? 14.797 -29.344 5.656 1 93.75 368 GLN B CA 1
ATOM 7821 C C . GLN B 1 368 ? 14.125 -28.344 6.602 1 93.75 368 GLN B C 1
ATOM 7823 O O . GLN B 1 368 ? 12.898 -28.312 6.707 1 93.75 368 GLN B O 1
ATOM 7828 N N . ARG B 1 369 ? 14.938 -27.609 7.312 1 92.06 369 ARG B N 1
ATOM 7829 C CA . ARG B 1 369 ? 14.484 -26.391 7.973 1 92.06 369 ARG B CA 1
ATOM 7830 C C . ARG B 1 369 ? 14.711 -25.156 7.09 1 92.06 369 ARG B C 1
ATOM 7832 O O . ARG B 1 369 ? 15.852 -24.859 6.73 1 92.06 369 ARG B O 1
ATOM 7839 N N . GLN B 1 370 ? 13.648 -24.5 6.746 1 93 370 GLN B N 1
ATOM 7840 C CA . GLN B 1 370 ? 13.742 -23.406 5.781 1 93 370 GLN B CA 1
ATOM 7841 C C . GLN B 1 370 ? 13.242 -22.094 6.383 1 93 370 GLN B C 1
ATOM 7843 O O . GLN B 1 370 ? 12.383 -22.094 7.27 1 93 370 GLN B O 1
ATOM 7848 N N . ASN B 1 371 ? 13.922 -21.109 6.004 1 92.25 371 ASN B N 1
ATOM 7849 C CA . ASN B 1 371 ? 13.445 -19.734 6.207 1 92.25 371 ASN B CA 1
ATOM 7850 C C . ASN B 1 371 ? 13.031 -19.094 4.895 1 92.25 371 ASN B C 1
ATOM 7852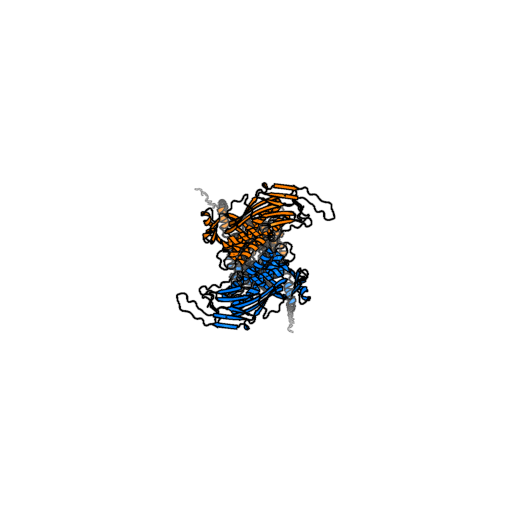 O O . ASN B 1 371 ? 13.82 -19.016 3.951 1 92.25 371 ASN B O 1
ATOM 7856 N N . LEU B 1 372 ? 11.758 -18.688 4.84 1 92.88 372 LEU B N 1
ATOM 7857 C CA . LEU B 1 372 ? 11.25 -18.094 3.611 1 92.88 372 LEU B CA 1
ATOM 7858 C C . LEU B 1 372 ? 10.75 -16.672 3.855 1 92.88 372 LEU B C 1
ATOM 7860 O O . LEU B 1 372 ? 10.039 -16.422 4.824 1 92.88 372 LEU B O 1
ATOM 7864 N N . VAL B 1 373 ? 11.203 -15.75 3.055 1 90 373 VAL B N 1
ATOM 7865 C CA . VAL B 1 373 ? 10.719 -14.375 3.029 1 90 373 VAL B CA 1
ATOM 7866 C C . VAL B 1 373 ? 10.352 -13.984 1.601 1 90 373 VAL B C 1
ATOM 7868 O O . VAL B 1 373 ? 11.078 -14.305 0.657 1 90 373 VAL B O 1
ATOM 7871 N N . ILE B 1 374 ? 9.172 -13.453 1.415 1 85.56 374 ILE B N 1
ATOM 7872 C CA . ILE B 1 374 ? 8.727 -12.938 0.124 1 85.56 374 ILE B CA 1
ATOM 7873 C C . ILE B 1 374 ? 8.75 -11.414 0.14 1 85.56 374 ILE B C 1
ATOM 7875 O O . ILE B 1 374 ? 8.203 -10.789 1.052 1 85.56 374 ILE B O 1
ATOM 7879 N N . HIS B 1 375 ? 9.414 -10.852 -0.816 1 81.06 375 HIS B N 1
ATOM 7880 C CA . HIS B 1 375 ? 9.477 -9.406 -0.938 1 81.06 375 HIS B CA 1
ATOM 7881 C C . HIS B 1 375 ? 8.961 -8.938 -2.295 1 81.06 375 HIS B C 1
ATOM 7883 O O . HIS B 1 375 ? 9.039 -9.68 -3.279 1 81.06 375 HIS B O 1
ATOM 7889 N N . ARG B 1 376 ? 8.414 -7.684 -2.303 1 75.25 376 ARG B N 1
ATOM 7890 C CA . ARG B 1 376 ? 8.008 -7.086 -3.57 1 75.25 376 ARG B CA 1
ATOM 7891 C C . ARG B 1 376 ? 9.227 -6.668 -4.391 1 75.25 376 ARG B C 1
ATOM 7893 O O . ARG B 1 376 ? 10.234 -6.234 -3.836 1 75.25 376 ARG B O 1
ATOM 7900 N N . GLU B 1 377 ? 9.039 -6.953 -5.734 1 65.38 377 GLU B N 1
ATOM 7901 C CA . GLU B 1 377 ? 10.125 -6.602 -6.645 1 65.38 377 GLU B CA 1
ATOM 7902 C C . GLU B 1 377 ? 10.414 -5.105 -6.598 1 65.38 377 GLU B C 1
ATOM 7904 O O . GLU B 1 377 ? 9.492 -4.285 -6.633 1 65.38 377 GLU B O 1
ATOM 7909 N N . GLY B 1 378 ? 11.641 -4.648 -6.566 1 58.28 378 GLY B N 1
ATOM 7910 C CA . GLY B 1 378 ? 12.062 -3.256 -6.586 1 58.28 378 GLY B CA 1
ATOM 7911 C C . GLY B 1 378 ? 12.391 -2.709 -5.211 1 58.28 378 GLY B C 1
ATOM 7912 O O . GLY B 1 378 ? 13.047 -1.671 -5.086 1 58.28 378 GLY B O 1
ATOM 7913 N N . ASP B 1 379 ? 11.562 -3.113 -4.164 1 52.47 379 ASP B N 1
ATOM 7914 C CA . ASP B 1 379 ? 11.953 -2.609 -2.852 1 52.47 379 ASP B CA 1
ATOM 7915 C C . ASP B 1 379 ? 13.398 -2.963 -2.537 1 52.47 379 ASP B C 1
ATOM 7917 O O . ASP B 1 379 ? 14.094 -2.205 -1.857 1 52.47 379 ASP B O 1
ATOM 7921 N N . ASP B 1 380 ? 13.766 -4.207 -2.707 1 44.94 380 ASP B N 1
ATOM 7922 C CA . ASP B 1 380 ? 15.156 -4.531 -2.406 1 44.94 380 ASP B CA 1
ATOM 7923 C C . ASP B 1 380 ? 16.062 -4.277 -3.617 1 44.94 380 ASP B C 1
ATOM 7925 O O . ASP B 1 380 ? 15.758 -4.734 -4.723 1 44.94 380 ASP B O 1
ATOM 7929 N N . SER B 1 381 ? 16.672 -3.08 -3.715 1 38.81 381 SER B N 1
ATOM 7930 C CA . SER B 1 381 ? 17.797 -2.719 -4.574 1 38.81 381 SER B CA 1
ATOM 7931 C C . SER B 1 381 ? 18.656 -3.934 -4.902 1 38.81 381 SER B C 1
ATOM 7933 O O . SER B 1 381 ? 19.75 -3.795 -5.445 1 38.81 381 SER B O 1
ATOM 7935 N N . SER B 1 382 ? 18.531 -4.961 -4.262 1 38.41 382 SER B N 1
ATOM 7936 C CA . SER B 1 382 ? 19.688 -5.809 -4.543 1 38.41 382 SER B CA 1
ATOM 7937 C C . SER B 1 382 ? 19.781 -6.141 -6.027 1 38.41 382 SER B C 1
ATOM 7939 O O . SER B 1 382 ? 18.766 -6.121 -6.738 1 38.41 382 SER B O 1
ATOM 7941 N N . GLY B 1 383 ? 20.969 -6.312 -6.535 1 37.12 383 GLY B N 1
ATOM 7942 C CA . GLY B 1 383 ? 21.625 -6.52 -7.816 1 37.12 383 GLY B CA 1
ATOM 7943 C C . GLY B 1 383 ? 20.812 -7.371 -8.766 1 37.12 383 GLY B C 1
ATOM 7944 O O . GLY B 1 383 ? 20.547 -6.961 -9.898 1 37.12 383 GLY B O 1
ATOM 7945 N N . ASP B 1 384 ? 20.906 -8.711 -8.633 1 41.41 384 ASP B N 1
ATOM 7946 C CA . ASP B 1 384 ? 20.625 -9.602 -9.75 1 41.41 384 ASP B CA 1
ATOM 7947 C C . ASP B 1 384 ? 19.125 -9.711 -10 1 41.41 384 ASP B C 1
ATOM 7949 O O . ASP B 1 384 ? 18.375 -10.188 -9.141 1 41.41 384 ASP B O 1
ATOM 7953 N N . LEU B 1 385 ? 18.562 -8.789 -10.602 1 49.06 385 LEU B N 1
ATOM 7954 C CA . LEU B 1 385 ? 17.172 -8.648 -11.016 1 49.06 385 LEU B CA 1
ATOM 7955 C C . LEU B 1 385 ? 16.562 -10.008 -11.352 1 49.06 385 LEU B C 1
ATOM 7957 O O . LEU B 1 385 ? 16.844 -10.57 -12.414 1 49.06 385 LEU B O 1
ATOM 7961 N N . LEU B 1 386 ? 16.438 -10.867 -10.32 1 54.59 386 LEU B N 1
ATOM 7962 C CA . LEU B 1 386 ? 15.703 -12.102 -10.594 1 54.59 386 LEU B CA 1
ATOM 7963 C C . LEU B 1 386 ? 14.344 -11.797 -11.227 1 54.59 386 LEU B C 1
ATOM 7965 O O . LEU B 1 386 ? 13.594 -10.961 -10.727 1 54.59 386 LEU B O 1
ATOM 7969 N N . ARG B 1 387 ? 14.281 -12.062 -12.43 1 55.56 387 ARG B N 1
ATOM 7970 C CA . ARG B 1 387 ? 13.039 -11.859 -13.172 1 55.56 387 ARG B CA 1
ATOM 7971 C C . ARG B 1 387 ? 11.875 -12.586 -12.508 1 55.56 387 ARG B C 1
ATOM 7973 O O . ARG B 1 387 ? 11.945 -13.797 -12.273 1 55.56 387 ARG B O 1
ATOM 7980 N N . SER B 1 388 ? 11.141 -11.859 -11.617 1 57.84 388 SER B N 1
ATOM 7981 C CA . SER B 1 388 ? 9.891 -12.406 -11.094 1 57.84 388 SER B CA 1
ATOM 7982 C C . SER B 1 388 ? 8.711 -12.016 -11.969 1 57.84 388 SER B C 1
ATOM 7984 O O . SER B 1 388 ? 8.578 -10.867 -12.383 1 57.84 388 SER B O 1
ATOM 7986 N N . ASN B 1 389 ? 8.109 -13.016 -12.406 1 50.91 389 ASN B N 1
ATOM 7987 C CA . ASN B 1 389 ? 6.918 -12.742 -13.203 1 50.91 389 ASN B CA 1
ATOM 7988 C C . ASN B 1 389 ? 5.781 -12.195 -12.344 1 50.91 389 ASN B C 1
ATOM 7990 O O . ASN B 1 389 ? 4.898 -11.5 -12.844 1 50.91 389 ASN B O 1
ATOM 7994 N N . ASN B 1 390 ? 5.801 -12.523 -11.023 1 54.28 390 ASN B N 1
ATOM 7995 C CA . ASN B 1 390 ? 4.695 -12.102 -10.172 1 54.28 390 ASN B CA 1
ATOM 7996 C C . ASN B 1 390 ? 5.074 -10.891 -9.32 1 54.28 390 ASN B C 1
ATOM 7998 O O . ASN B 1 390 ? 4.305 -10.469 -8.453 1 54.28 390 ASN B O 1
ATOM 8002 N N . GLY B 1 391 ? 6.227 -10.273 -9.656 1 61.28 391 GLY B N 1
ATOM 8003 C CA . GLY B 1 391 ? 6.664 -9.086 -8.945 1 61.28 391 GLY B CA 1
ATOM 8004 C C . GLY B 1 391 ? 7.129 -9.367 -7.531 1 61.28 391 GLY B C 1
ATOM 8005 O O . GLY B 1 391 ? 7.383 -8.438 -6.758 1 61.28 391 GLY B O 1
ATOM 8006 N N . VAL B 1 392 ? 7.055 -10.672 -7.145 1 69.25 392 VAL B N 1
ATOM 8007 C CA . VAL B 1 392 ? 7.523 -11.039 -5.812 1 69.25 392 VAL B CA 1
ATOM 8008 C C . VAL B 1 392 ? 8.781 -11.891 -5.922 1 69.25 392 VAL B C 1
ATOM 8010 O O . VAL B 1 392 ? 8.906 -12.711 -6.836 1 69.25 392 VAL B O 1
ATOM 8013 N N . VAL B 1 393 ? 9.719 -11.609 -5.109 1 74.06 393 VAL B N 1
ATOM 8014 C CA . VAL B 1 393 ? 10.969 -12.352 -5.09 1 74.06 393 VAL B CA 1
ATOM 8015 C C . VAL B 1 393 ? 11.094 -13.117 -3.775 1 74.06 393 VAL B C 1
ATOM 8017 O O . VAL B 1 393 ? 10.969 -12.539 -2.693 1 74.06 393 VAL B O 1
ATOM 8020 N N . PRO B 1 394 ? 11.219 -14.484 -3.969 1 82.19 394 PRO B N 1
ATOM 8021 C CA . PRO B 1 394 ? 11.391 -15.281 -2.754 1 82.19 394 PRO B CA 1
ATOM 8022 C C . PRO B 1 394 ? 12.844 -15.312 -2.275 1 82.19 394 PRO B C 1
ATOM 8024 O O . PRO B 1 394 ? 13.766 -15.297 -3.092 1 82.19 394 PRO B O 1
ATOM 8027 N N . SER B 1 395 ? 13.078 -15.172 -1.033 1 85.25 395 SER B N 1
ATOM 8028 C CA . SER B 1 395 ? 14.344 -15.453 -0.359 1 85.25 395 SER B CA 1
ATOM 8029 C C . SER B 1 395 ? 14.234 -16.688 0.528 1 85.25 395 SER B C 1
ATOM 8031 O O . SER B 1 395 ? 13.648 -16.625 1.612 1 85.25 395 SER B O 1
ATOM 8033 N N . ILE B 1 396 ? 14.773 -17.766 -0.063 1 89 396 ILE B N 1
ATOM 8034 C CA . ILE B 1 396 ? 14.68 -19.031 0.647 1 89 396 ILE B CA 1
ATOM 8035 C C . ILE B 1 396 ? 16.062 -19.422 1.188 1 89 396 ILE B C 1
ATOM 8037 O O . ILE B 1 396 ? 17.031 -19.453 0.441 1 89 396 ILE B O 1
ATOM 8041 N N . ASN B 1 397 ? 16.141 -19.656 2.463 1 91 397 ASN B N 1
ATOM 8042 C CA . ASN B 1 397 ? 17.375 -20.109 3.109 1 91 397 ASN B CA 1
ATOM 8043 C C . ASN B 1 397 ? 17.156 -21.422 3.844 1 91 397 ASN B C 1
ATOM 8045 O O . ASN B 1 397 ? 16.266 -21.531 4.691 1 91 397 ASN B O 1
ATOM 8049 N N . ILE B 1 398 ? 17.953 -22.422 3.406 1 93.31 398 ILE B N 1
ATOM 8050 C CA . ILE B 1 398 ? 17.922 -23.719 4.094 1 93.31 398 ILE B CA 1
ATOM 8051 C C . ILE B 1 398 ? 18.953 -23.719 5.219 1 93.31 398 ILE B C 1
ATOM 8053 O O . ILE B 1 398 ? 20.172 -23.703 4.969 1 93.31 398 ILE B O 1
ATOM 8057 N N . THR B 1 399 ? 18.547 -23.812 6.441 1 89.88 399 THR B N 1
ATOM 8058 C CA . THR B 1 399 ? 19.438 -23.656 7.59 1 89.88 399 THR B CA 1
ATOM 8059 C C . THR B 1 399 ? 19.953 -25.016 8.07 1 89.88 399 THR B C 1
ATOM 8061 O O . THR B 1 399 ? 21.094 -25.125 8.523 1 89.88 399 THR B O 1
ATOM 8064 N N . GLU B 1 400 ? 19.031 -25.969 8.031 1 89.19 400 GLU B N 1
ATOM 8065 C CA . GLU B 1 400 ? 19.391 -27.328 8.461 1 89.19 400 GLU B CA 1
ATOM 8066 C C . GLU B 1 400 ? 18.766 -28.375 7.547 1 89.19 400 GLU B C 1
ATOM 8068 O O . GLU B 1 400 ? 17.734 -28.141 6.926 1 89.19 400 GLU B O 1
ATOM 8073 N N . GLN B 1 401 ? 19.484 -29.531 7.445 1 91.62 401 GLN B N 1
ATOM 8074 C CA . GLN B 1 401 ? 19 -30.656 6.652 1 91.62 401 GLN B CA 1
ATOM 8075 C C . GLN B 1 401 ? 19.266 -31.984 7.359 1 91.62 401 GLN B C 1
ATOM 8077 O O . GLN B 1 401 ? 20.328 -32.156 7.965 1 91.62 401 GLN B O 1
ATOM 8082 N N . TRP B 1 402 ? 18.344 -32.844 7.363 1 91.12 402 TRP B N 1
ATOM 8083 C CA . TRP B 1 402 ? 18.469 -34.188 7.863 1 91.12 402 TRP B CA 1
ATOM 8084 C C . TRP B 1 402 ? 18.203 -35.219 6.754 1 91.12 402 TRP B C 1
ATOM 8086 O O . TRP B 1 402 ? 17.125 -35.25 6.164 1 91.12 402 TRP B O 1
ATOM 8096 N N . ASP B 1 403 ? 19.125 -36.094 6.43 1 91.75 403 ASP B N 1
ATOM 8097 C CA . ASP B 1 403 ? 18.984 -36.938 5.25 1 91.75 403 ASP B CA 1
ATOM 8098 C C . ASP B 1 403 ? 19.062 -38.406 5.621 1 91.75 403 ASP B C 1
ATOM 8100 O O . ASP B 1 403 ? 19.312 -39.25 4.766 1 91.75 403 ASP B O 1
ATOM 8104 N N . LYS B 1 404 ? 18.906 -38.719 6.938 1 90 404 LYS B N 1
ATOM 8105 C CA . LYS B 1 404 ? 18.812 -40.125 7.309 1 90 404 LYS B CA 1
ATOM 8106 C C . LYS B 1 404 ? 17.406 -40.656 7.078 1 90 404 LYS B C 1
ATOM 8108 O O . LYS B 1 404 ? 16.438 -40.125 7.621 1 90 404 LYS B O 1
ATOM 8113 N N . TYR B 1 405 ? 17.281 -41.594 6.211 1 90.94 405 TYR B N 1
ATOM 8114 C CA . TYR B 1 405 ? 15.977 -42.188 5.93 1 90.94 405 TYR B CA 1
ATOM 8115 C C . TYR B 1 405 ? 16.047 -43.719 5.906 1 90.94 405 TYR B C 1
ATOM 8117 O O . TYR B 1 405 ? 17.125 -44.281 5.684 1 90.94 405 TYR B O 1
ATOM 8125 N N . TYR B 1 406 ? 14.922 -44.312 6.301 1 88.31 406 TYR B N 1
ATOM 8126 C CA . TYR B 1 406 ? 14.82 -45.781 6.359 1 88.31 406 TYR B CA 1
ATOM 8127 C C . TYR B 1 406 ? 13.625 -46.281 5.555 1 88.31 406 TYR B C 1
ATOM 8129 O O . TYR B 1 406 ? 12.531 -45.719 5.648 1 88.31 406 TYR B O 1
ATOM 8137 N N . THR B 1 407 ? 13.938 -47.188 4.648 1 85.62 407 THR B N 1
ATOM 8138 C CA . THR B 1 407 ? 12.867 -47.812 3.881 1 85.62 407 THR B CA 1
ATOM 8139 C C . THR B 1 407 ? 12.344 -49.062 4.594 1 85.62 407 THR B C 1
ATOM 8141 O O . THR B 1 407 ? 13.117 -49.938 4.953 1 85.62 407 THR B O 1
ATOM 8144 N N . ASP B 1 408 ? 11.117 -49 5.117 1 76.69 408 ASP B N 1
ATOM 8145 C CA . ASP B 1 408 ? 10.484 -50.188 5.68 1 76.69 408 ASP B CA 1
ATOM 8146 C C . ASP B 1 408 ? 9.547 -50.844 4.668 1 76.69 408 ASP B C 1
ATOM 8148 O O . ASP B 1 408 ? 8.398 -50.406 4.52 1 76.69 408 ASP B O 1
ATOM 8152 N N . PRO B 1 409 ? 9.969 -51.812 4.012 1 65.88 409 PRO B N 1
ATOM 8153 C CA . PRO B 1 409 ? 9.086 -52.438 3.031 1 65.88 409 PRO B CA 1
ATOM 8154 C C . PRO B 1 409 ? 7.801 -53 3.656 1 65.88 409 PRO B C 1
ATOM 8156 O O . PRO B 1 409 ? 6.742 -52.969 3.021 1 65.88 409 PRO B O 1
ATOM 8159 N N . SER B 1 410 ? 7.891 -53.5 4.879 1 67.56 410 SER B N 1
ATOM 8160 C CA . SER B 1 410 ? 6.715 -54.062 5.523 1 67.56 410 SER B CA 1
ATOM 8161 C C . SER B 1 410 ? 5.711 -52.969 5.91 1 67.56 410 SER B C 1
ATOM 8163 O O . SER B 1 410 ? 4.5 -53.219 5.875 1 67.56 410 SER B O 1
ATOM 8165 N N . GLY B 1 411 ? 6.211 -51.875 6.211 1 68.88 411 GLY B N 1
ATOM 8166 C CA . GLY B 1 411 ? 5.352 -50.781 6.688 1 68.88 411 GLY B CA 1
ATOM 8167 C C . GLY B 1 411 ? 4.762 -49.969 5.57 1 68.88 411 GLY B C 1
ATOM 8168 O O . GLY B 1 411 ? 3.793 -49.219 5.781 1 68.88 411 GLY B O 1
ATOM 8169 N N . GLY B 1 412 ? 5.273 -50.094 4.352 1 80.31 412 GLY B N 1
ATOM 8170 C CA . GLY B 1 412 ? 4.723 -49.406 3.193 1 80.31 412 GLY B CA 1
ATOM 8171 C C . GLY B 1 412 ? 5.109 -47.938 3.131 1 80.31 412 GLY B C 1
ATOM 8172 O O . GLY B 1 412 ? 4.43 -47.156 2.482 1 80.31 412 GLY B O 1
ATOM 8173 N N . TRP B 1 413 ? 6.129 -47.562 3.973 1 86.5 413 TRP B N 1
ATOM 8174 C CA . TRP B 1 413 ? 6.52 -46.156 3.953 1 86.5 413 TRP B CA 1
ATOM 8175 C C . TRP B 1 413 ? 8.023 -46 4.109 1 86.5 413 TRP B C 1
ATOM 8177 O O . TRP B 1 413 ? 8.711 -46.938 4.551 1 86.5 413 TRP B O 1
ATOM 8187 N N . VAL B 1 414 ? 8.617 -44.906 3.676 1 91.5 414 VAL B N 1
ATOM 8188 C CA . VAL B 1 414 ? 9.984 -44.469 3.918 1 91.5 414 VAL B CA 1
ATOM 8189 C C . VAL B 1 414 ? 9.984 -43.406 5.008 1 91.5 414 VAL B C 1
ATOM 8191 O O . VAL B 1 414 ? 9.336 -42.375 4.875 1 91.5 414 VAL B O 1
ATOM 8194 N N . SER B 1 415 ? 10.633 -43.656 6.098 1 90.56 415 SER B N 1
ATOM 8195 C CA . SER B 1 415 ? 10.68 -42.719 7.215 1 90.56 415 SER B CA 1
ATOM 8196 C C . SER B 1 415 ? 11.992 -41.969 7.234 1 90.56 415 SER B C 1
ATOM 8198 O O . SER B 1 415 ? 13.055 -42.531 6.953 1 90.56 415 SER B O 1
ATOM 8200 N N . ILE B 1 416 ? 11.859 -40.688 7.445 1 90.62 416 ILE B N 1
ATOM 8201 C CA . ILE B 1 416 ? 13.039 -39.844 7.598 1 90.62 416 ILE B CA 1
ATOM 8202 C C . ILE B 1 416 ? 13.242 -39.5 9.07 1 90.62 416 ILE B C 1
ATOM 8204 O O . ILE B 1 416 ? 12.32 -39.031 9.742 1 90.62 416 ILE B O 1
ATOM 8208 N N . THR B 1 417 ? 14.352 -39.812 9.625 1 84.75 417 THR B N 1
ATOM 8209 C CA . THR B 1 417 ? 14.594 -39.656 11.055 1 84.75 417 THR B CA 1
ATOM 8210 C C . THR B 1 417 ? 15.516 -38.469 11.312 1 84.75 417 THR B C 1
ATOM 8212 O O . THR B 1 417 ? 16.375 -38.156 10.484 1 84.75 417 THR B O 1
ATOM 8215 N N . PHE B 1 418 ? 15.164 -37.844 12.445 1 79.12 418 PHE B N 1
ATOM 8216 C CA . PHE B 1 418 ? 16.031 -36.781 12.906 1 79.12 418 PHE B CA 1
ATOM 8217 C C . PHE B 1 418 ? 17.203 -37.312 13.711 1 79.12 418 PHE B C 1
ATOM 8219 O O . PHE B 1 418 ? 17.078 -38.375 14.359 1 79.12 418 PHE B O 1
ATOM 8226 N N . ASP B 1 419 ? 18.469 -37 13.336 1 66.25 419 ASP B N 1
ATOM 8227 C CA . ASP B 1 419 ? 19.625 -37.531 14.055 1 66.25 419 ASP B CA 1
ATOM 8228 C C . ASP B 1 419 ? 19.484 -37.312 15.555 1 66.25 419 ASP B C 1
ATOM 8230 O O . ASP B 1 419 ? 19.812 -38.188 16.344 1 66.25 419 ASP B O 1
ATOM 8234 N N . ASP B 1 420 ? 19.156 -36.031 15.961 1 61.88 420 ASP B N 1
ATOM 8235 C CA . ASP B 1 420 ? 19.047 -35.656 17.359 1 61.88 420 ASP B CA 1
ATOM 8236 C C . ASP B 1 420 ? 17.578 -35.406 17.75 1 61.88 420 ASP B C 1
ATOM 8238 O O . ASP B 1 420 ? 16.906 -34.562 17.172 1 61.88 420 ASP B O 1
ATOM 8242 N N . PRO B 1 421 ? 17.047 -36.375 18.562 1 57.62 421 PRO B N 1
ATOM 8243 C CA . PRO B 1 421 ? 15.672 -36.25 19.031 1 57.62 421 PRO B CA 1
ATOM 8244 C C . PRO B 1 421 ? 15.375 -34.844 19.594 1 57.62 421 PRO B C 1
ATOM 8246 O O . PRO B 1 421 ? 14.203 -34.469 19.688 1 57.62 421 PRO B O 1
ATOM 8249 N N . SER B 1 422 ? 16.391 -34.156 20.125 1 56.56 422 SER B N 1
ATOM 8250 C CA . SER B 1 422 ? 16.156 -32.844 20.703 1 56.56 422 SER B CA 1
ATOM 8251 C C . SER B 1 422 ? 15.672 -31.844 19.641 1 56.56 422 SER B C 1
ATOM 8253 O O . SER B 1 422 ? 15.133 -30.781 19.984 1 56.56 422 SER B O 1
ATOM 8255 N N . VAL B 1 423 ? 15.977 -32.156 18.438 1 59.09 423 VAL B N 1
ATOM 8256 C CA . VAL B 1 423 ? 15.68 -31.219 17.344 1 59.09 423 VAL B CA 1
ATOM 8257 C C . VAL B 1 423 ? 14.172 -31.094 17.172 1 59.09 423 VAL B C 1
ATOM 8259 O O . VAL B 1 423 ? 13.68 -30.062 16.719 1 59.09 423 VAL B O 1
ATOM 8262 N N . ASN B 1 424 ? 13.461 -32.125 17.609 1 56.66 424 ASN B N 1
ATOM 8263 C CA . ASN B 1 424 ? 12.008 -32.094 17.516 1 56.66 424 ASN B CA 1
ATOM 8264 C C . ASN B 1 424 ? 11.414 -30.938 18.297 1 56.66 424 ASN B C 1
ATOM 8266 O O . ASN B 1 424 ? 10.297 -30.5 18.031 1 56.66 424 ASN B O 1
ATOM 8270 N N . LYS B 1 425 ? 12.172 -30.344 19.234 1 55.5 425 LYS B N 1
ATOM 8271 C CA . LYS B 1 425 ? 11.578 -29.344 20.109 1 55.5 425 LYS B CA 1
ATOM 8272 C C . LYS B 1 425 ? 11.211 -28.078 19.328 1 55.5 425 LYS B C 1
ATOM 8274 O O . LYS B 1 425 ? 10.219 -27.422 19.641 1 55.5 425 LYS B O 1
ATOM 8279 N N . ASN B 1 426 ? 11.953 -27.75 18.281 1 58.97 426 ASN B N 1
ATOM 8280 C CA . ASN B 1 426 ? 11.609 -26.516 17.594 1 58.97 426 ASN B CA 1
ATOM 8281 C C . ASN B 1 426 ? 10.5 -26.734 16.578 1 58.97 426 ASN B C 1
ATOM 8283 O O . ASN B 1 426 ? 10 -25.766 15.984 1 58.97 426 ASN B O 1
ATOM 8287 N N . ILE B 1 427 ? 10.195 -28.016 16.422 1 68 427 ILE B N 1
ATOM 8288 C CA . ILE B 1 427 ? 9.102 -28.359 15.516 1 68 427 ILE B CA 1
ATOM 8289 C C . ILE B 1 427 ? 7.762 -28.031 16.172 1 68 427 ILE B C 1
ATOM 8291 O O . ILE B 1 427 ? 6.773 -27.781 15.477 1 68 427 ILE B O 1
ATOM 8295 N N . GLY B 1 428 ? 7.828 -27.75 17.484 1 60.44 428 GLY B N 1
ATOM 8296 C CA . GLY B 1 428 ? 6.602 -27.625 18.25 1 60.44 428 GLY B CA 1
ATOM 8297 C C . GLY B 1 428 ? 5.758 -26.438 17.844 1 60.44 428 GLY B C 1
ATOM 8298 O O . GLY B 1 428 ? 4.535 -26.453 17.984 1 60.44 428 GLY B O 1
ATOM 8299 N N . ASP B 1 429 ? 6.395 -25.531 17.219 1 68.94 429 ASP B N 1
ATOM 8300 C CA . ASP B 1 429 ? 5.535 -24.406 16.859 1 68.94 429 ASP B CA 1
ATOM 8301 C C . ASP B 1 429 ? 4.789 -24.672 15.555 1 68.94 429 ASP B C 1
ATOM 8303 O O . ASP B 1 429 ? 3.809 -24 15.242 1 68.94 429 ASP B O 1
ATOM 8307 N N . GLN B 1 430 ? 5.242 -25.844 14.891 1 80.56 430 GLN B N 1
ATOM 8308 C CA . GLN B 1 430 ? 4.582 -26.266 13.664 1 80.56 430 GLN B CA 1
ATOM 8309 C C . GLN B 1 430 ? 3.799 -27.562 13.883 1 80.56 430 GLN B C 1
ATOM 8311 O O . GLN B 1 430 ? 4.246 -28.453 14.617 1 80.56 430 GLN B O 1
ATOM 8316 N N . PRO B 1 431 ? 2.541 -27.516 13.469 1 75.56 431 PRO B N 1
ATOM 8317 C CA . PRO B 1 431 ? 1.786 -28.766 13.602 1 75.56 431 PRO B CA 1
ATOM 8318 C C . PRO B 1 431 ? 2.43 -29.922 12.852 1 75.56 431 PRO B C 1
ATOM 8320 O O . PRO B 1 431 ? 2.893 -29.75 11.719 1 75.56 431 PRO B O 1
ATOM 8323 N N . TYR B 1 432 ? 2.721 -30.984 13.625 1 74.75 432 TYR B N 1
ATOM 8324 C CA . TYR B 1 432 ? 3.225 -32.188 12.953 1 74.75 432 TYR B CA 1
ATOM 8325 C C . TYR B 1 432 ? 2.701 -33.438 13.625 1 74.75 432 TYR B C 1
ATOM 8327 O O . TYR B 1 432 ? 2.225 -33.406 14.766 1 74.75 432 TYR B O 1
ATOM 8335 N N . ASP B 1 433 ? 2.555 -34.5 12.727 1 71.75 433 ASP B N 1
ATOM 8336 C CA . ASP B 1 433 ? 2.127 -35.781 13.266 1 71.75 433 ASP B CA 1
ATOM 8337 C C . ASP B 1 433 ? 3.184 -36.875 13.016 1 71.75 433 ASP B C 1
ATOM 8339 O O . ASP B 1 433 ? 3.412 -37.25 11.875 1 71.75 433 ASP B O 1
ATOM 8343 N N . GLY B 1 434 ? 3.82 -37.312 14.18 1 77.62 434 GLY B N 1
ATOM 8344 C CA . GLY B 1 434 ? 4.719 -38.469 14.047 1 77.62 434 GLY B CA 1
ATOM 8345 C C . GLY B 1 434 ? 6 -38.125 13.312 1 77.62 434 GLY B C 1
ATOM 8346 O O . GLY B 1 434 ? 6.48 -36.969 13.375 1 77.62 434 GLY B O 1
ATOM 8347 N N . THR B 1 435 ? 6.617 -39.156 12.773 1 83.06 435 THR B N 1
ATOM 8348 C CA . THR B 1 435 ? 7.848 -39.031 12 1 83.06 435 THR B CA 1
ATOM 8349 C C . THR B 1 435 ? 7.535 -38.719 10.547 1 83.06 435 THR B C 1
ATOM 8351 O O . THR B 1 435 ? 6.594 -39.25 9.969 1 83.06 435 THR B O 1
ATOM 8354 N N . PRO B 1 436 ? 8.297 -37.781 10.039 1 89.25 436 PRO B N 1
ATOM 8355 C CA . PRO B 1 436 ? 8.078 -37.5 8.617 1 89.25 436 PRO B CA 1
ATOM 8356 C C . PRO B 1 436 ? 8.258 -38.75 7.738 1 89.25 436 PRO B C 1
ATOM 8358 O O . PRO B 1 436 ? 9.164 -39.562 7.977 1 89.25 436 PRO B O 1
ATOM 8361 N N . TYR B 1 437 ? 7.375 -38.875 6.754 1 89.62 437 TYR B N 1
ATOM 8362 C CA . TYR B 1 437 ? 7.473 -40.094 5.953 1 89.62 437 TYR B CA 1
ATOM 8363 C C . TYR B 1 437 ? 6.945 -39.875 4.543 1 89.62 437 TYR B C 1
ATOM 8365 O O . TYR B 1 437 ? 6.281 -38.875 4.277 1 89.62 437 TYR B O 1
ATOM 8373 N N . MET B 1 438 ? 7.336 -40.812 3.652 1 89.62 438 MET B N 1
ATOM 8374 C CA . MET B 1 438 ? 6.812 -40.938 2.295 1 89.62 438 MET B CA 1
ATOM 8375 C C . MET B 1 438 ? 6.215 -42.312 2.062 1 89.62 438 MET B C 1
ATOM 8377 O O . MET B 1 438 ? 6.785 -43.312 2.482 1 89.62 438 MET B O 1
ATOM 8381 N N . ASP B 1 439 ? 5.062 -42.312 1.479 1 87.06 439 ASP B N 1
ATOM 8382 C CA . ASP B 1 439 ? 4.469 -43.594 1.127 1 87.06 439 ASP B CA 1
ATOM 8383 C C . ASP B 1 439 ? 5.352 -44.344 0.131 1 87.06 439 ASP B C 1
ATOM 8385 O O . ASP B 1 439 ? 5.891 -43.75 -0.802 1 87.06 439 ASP B O 1
ATOM 8389 N N . MET B 1 440 ? 5.391 -45.688 0.309 1 86.38 440 MET B N 1
ATOM 8390 C CA . MET B 1 440 ? 6.273 -46.5 -0.515 1 86.38 440 MET B CA 1
ATOM 8391 C C . MET B 1 440 ? 5.852 -46.438 -1.98 1 86.38 440 MET B C 1
ATOM 8393 O O . MET B 1 440 ? 6.699 -46.469 -2.875 1 86.38 440 MET B O 1
ATOM 8397 N N . ALA B 1 441 ? 4.574 -46.406 -2.256 1 79.5 441 ALA B N 1
ATOM 8398 C CA . ALA B 1 441 ? 4.098 -46.312 -3.635 1 79.5 441 ALA B CA 1
ATOM 8399 C C . ALA B 1 441 ? 4.547 -45 -4.297 1 79.5 441 ALA B C 1
ATOM 8401 O O . ALA B 1 441 ? 5 -45.031 -5.445 1 79.5 441 ALA B O 1
ATOM 8402 N N . ALA B 1 442 ? 4.371 -43.938 -3.527 1 83.5 442 ALA B N 1
ATOM 8403 C CA . ALA B 1 442 ? 4.816 -42.625 -4.039 1 83.5 442 ALA B CA 1
ATOM 8404 C C . ALA B 1 442 ? 6.332 -42.625 -4.223 1 83.5 442 ALA B C 1
ATOM 8406 O O . ALA B 1 442 ? 6.836 -42.094 -5.223 1 83.5 442 ALA B O 1
ATOM 8407 N N . TYR B 1 443 ? 7.027 -43.156 -3.295 1 88.75 443 TYR B N 1
ATOM 8408 C CA . TYR B 1 443 ? 8.484 -43.25 -3.342 1 88.75 443 TYR B CA 1
ATOM 8409 C C . TYR B 1 443 ? 8.945 -44 -4.582 1 88.75 443 TYR B C 1
ATOM 8411 O O . TYR B 1 443 ? 9.844 -43.562 -5.293 1 88.75 443 TYR B O 1
ATOM 8419 N N . ASN B 1 444 ? 8.328 -45.062 -4.895 1 85.62 444 ASN B N 1
ATOM 8420 C CA . ASN B 1 444 ? 8.695 -45.875 -6.047 1 85.62 444 ASN B CA 1
ATOM 8421 C C . ASN B 1 444 ? 8.328 -45.188 -7.359 1 85.62 444 ASN B C 1
ATOM 8423 O O . ASN B 1 444 ? 9.062 -45.312 -8.344 1 85.62 444 ASN B O 1
ATOM 8427 N N . ALA B 1 445 ? 7.211 -44.562 -7.344 1 82.69 445 ALA B N 1
ATOM 8428 C CA . ALA B 1 445 ? 6.812 -43.844 -8.539 1 82.69 445 ALA B CA 1
ATOM 8429 C C . ALA B 1 445 ? 7.797 -42.719 -8.852 1 82.69 445 ALA B C 1
ATOM 8431 O O . ALA B 1 445 ? 8.148 -42.5 -10.008 1 82.69 445 ALA B O 1
ATOM 8432 N N . LEU B 1 446 ? 8.219 -42.062 -7.801 1 89.25 446 LEU B N 1
ATOM 8433 C CA . LEU B 1 446 ? 9.203 -41 -7.969 1 89.25 446 LEU B CA 1
ATOM 8434 C C . LEU B 1 446 ? 10.523 -41.562 -8.484 1 89.25 446 LEU B C 1
ATOM 8436 O O . LEU B 1 446 ? 11.141 -40.969 -9.383 1 89.25 446 LEU B O 1
ATOM 8440 N N . LYS B 1 447 ? 10.898 -42.625 -7.918 1 89.12 447 LYS B N 1
ATOM 8441 C CA . LYS B 1 447 ? 12.141 -43.281 -8.328 1 89.12 447 LYS B CA 1
ATOM 8442 C C . LYS B 1 447 ? 12.109 -43.625 -9.812 1 89.12 447 LYS B C 1
ATOM 8444 O O . LYS B 1 447 ? 13.055 -43.344 -10.547 1 89.12 447 LYS B O 1
ATOM 8449 N N . LYS B 1 448 ? 11.07 -44.188 -10.219 1 86.19 448 LYS B N 1
ATOM 8450 C CA . LYS B 1 448 ? 10.938 -44.594 -11.609 1 86.19 448 LYS B CA 1
ATOM 8451 C C . LYS B 1 448 ? 10.969 -43.406 -12.547 1 86.19 448 LYS B C 1
ATOM 8453 O O . LYS B 1 448 ? 11.648 -43.438 -13.578 1 86.19 448 LYS B O 1
ATOM 8458 N N . TYR B 1 449 ? 10.273 -42.438 -12.195 1 85.88 449 TYR B N 1
ATOM 8459 C CA . TYR B 1 449 ? 10.227 -41.25 -13.016 1 85.88 449 TYR B CA 1
ATOM 8460 C C . TYR B 1 449 ? 11.609 -40.594 -13.109 1 85.88 449 TYR B C 1
ATOM 8462 O O . TYR B 1 449 ? 12.031 -40.188 -14.188 1 85.88 449 TYR B O 1
ATOM 8470 N N . LEU B 1 450 ? 12.25 -40.406 -11.977 1 91.31 450 LEU B N 1
ATOM 8471 C CA . LEU B 1 450 ? 13.547 -39.719 -11.945 1 91.31 450 LEU B CA 1
ATOM 8472 C C . LEU B 1 450 ? 14.586 -40.531 -12.711 1 91.31 450 LEU B C 1
ATOM 8474 O O . LEU B 1 450 ? 15.453 -39.969 -13.375 1 91.31 450 LEU B O 1
ATOM 8478 N N . GLU B 1 451 ? 14.516 -41.812 -12.641 1 88.75 451 GLU B N 1
ATOM 8479 C CA . GLU B 1 451 ? 15.438 -42.688 -13.383 1 88.75 451 GLU B CA 1
ATOM 8480 C C . GLU B 1 451 ? 15.289 -42.469 -14.891 1 88.75 451 GLU B C 1
ATOM 8482 O O . GLU B 1 451 ? 16.281 -42.438 -15.617 1 88.75 451 GLU B O 1
ATOM 8487 N N . GLU B 1 452 ? 14.141 -42.344 -15.258 1 83.94 452 GLU B N 1
ATOM 8488 C CA . GLU B 1 452 ? 13.867 -42.156 -16.688 1 83.94 452 GLU B CA 1
ATOM 8489 C C . GLU B 1 452 ? 14.203 -40.75 -17.141 1 83.94 452 GLU B C 1
ATOM 8491 O O . GLU B 1 452 ? 14.773 -40.562 -18.219 1 83.94 452 GLU B O 1
ATOM 8496 N N . THR B 1 453 ? 13.844 -39.812 -16.312 1 85.31 453 THR B N 1
ATOM 8497 C CA . THR B 1 453 ? 13.961 -38.406 -16.719 1 85.31 453 THR B CA 1
ATOM 8498 C C . THR B 1 453 ? 15.414 -37.938 -16.641 1 85.31 453 THR B C 1
ATOM 8500 O O . THR B 1 453 ? 15.828 -37.094 -17.438 1 8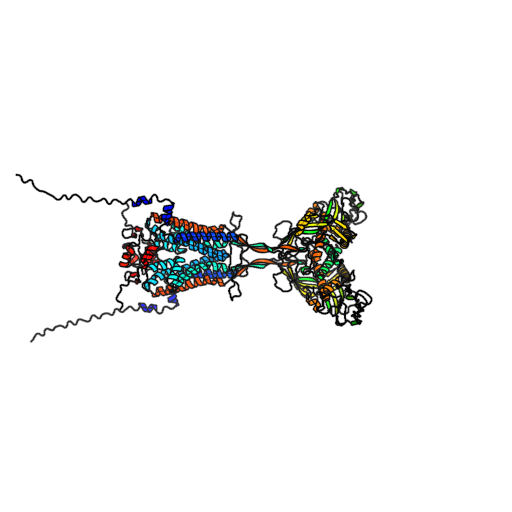5.31 453 THR B O 1
ATOM 8503 N N . LEU B 1 454 ? 16.172 -38.5 -15.734 1 92.44 454 LEU B N 1
ATOM 8504 C CA . LEU B 1 454 ? 17.547 -38.031 -15.531 1 92.44 454 LEU B CA 1
ATOM 8505 C C . LEU B 1 454 ? 18.547 -38.938 -16.25 1 92.44 454 LEU B C 1
ATOM 8507 O O . LEU B 1 454 ? 19.703 -39.031 -15.859 1 92.44 454 LEU B O 1
ATOM 8511 N N . SER B 1 455 ? 18.047 -39.594 -17.219 1 89.12 455 SER B N 1
ATOM 8512 C CA . SER B 1 455 ? 18.906 -40.375 -18.109 1 89.12 455 SER B CA 1
ATOM 8513 C C . SER B 1 455 ? 18.781 -39.906 -19.547 1 89.12 455 SER B C 1
ATOM 8515 O O . SER B 1 455 ? 17.688 -39.656 -20.031 1 89.12 455 SER B O 1
ATOM 8517 N N . GLY B 1 456 ? 19.953 -39.625 -20.172 1 88.12 456 GLY B N 1
ATOM 8518 C CA . GLY B 1 456 ? 19.938 -39.219 -21.562 1 88.12 456 GLY B CA 1
ATOM 8519 C C . GLY B 1 456 ? 21.266 -38.656 -22.031 1 88.12 456 GLY B C 1
ATOM 8520 O O . GLY B 1 456 ? 22.234 -38.625 -21.266 1 88.12 456 GLY B O 1
ATOM 8521 N N . TYR B 1 457 ? 21.375 -38.344 -23.281 1 88.19 457 TYR B N 1
ATOM 8522 C CA . TYR B 1 457 ? 22.594 -37.781 -23.828 1 88.19 457 TYR B CA 1
ATOM 8523 C C . TYR B 1 457 ? 22.297 -36.562 -24.703 1 88.19 457 TYR B C 1
ATOM 8525 O O . TYR B 1 457 ? 21.188 -36.438 -25.219 1 88.19 457 TYR B O 1
ATOM 8533 N N . VAL B 1 458 ? 23.188 -35.719 -24.766 1 87.06 458 VAL B N 1
ATOM 8534 C CA . VAL B 1 458 ? 23.141 -34.531 -25.609 1 87.06 458 VAL B CA 1
ATOM 8535 C C . VAL B 1 458 ? 24.188 -34.625 -26.703 1 87.06 458 VAL B C 1
ATOM 8537 O O . VAL B 1 458 ? 25.344 -34.969 -26.453 1 87.06 458 VAL B O 1
ATOM 8540 N N . TYR B 1 459 ? 23.703 -34.406 -27.938 1 84.81 459 TYR B N 1
ATOM 8541 C CA . TYR B 1 459 ? 24.656 -34.438 -29.031 1 84.81 459 TYR B CA 1
ATOM 8542 C C . TYR B 1 459 ? 24.578 -33.188 -29.891 1 84.81 459 TYR B C 1
ATOM 8544 O O . TYR B 1 459 ? 23.609 -32.438 -29.797 1 84.81 459 TYR B O 1
ATOM 8552 N N . THR B 1 460 ? 25.625 -32.875 -30.5 1 79.88 460 THR B N 1
ATOM 8553 C CA . THR B 1 460 ? 25.703 -31.766 -31.438 1 79.88 460 THR B CA 1
ATOM 8554 C C . THR B 1 460 ? 25.984 -32.281 -32.844 1 79.88 460 THR B C 1
ATOM 8556 O O . THR B 1 460 ? 26.594 -33.312 -33.031 1 79.88 460 THR B O 1
ATOM 8559 N N . ASP B 1 461 ? 25.281 -31.547 -33.719 1 72.38 461 ASP B N 1
ATOM 8560 C CA . ASP B 1 461 ? 25.531 -31.844 -35.125 1 72.38 461 ASP B CA 1
ATOM 8561 C C . ASP B 1 461 ? 26.578 -30.906 -35.719 1 72.38 461 ASP B C 1
ATOM 8563 O O . ASP B 1 461 ? 26.734 -29.766 -35.25 1 72.38 461 ASP B O 1
ATOM 8567 N N . PRO B 1 462 ? 27.344 -31.422 -36.719 1 64.56 462 PRO B N 1
ATOM 8568 C CA . PRO B 1 462 ? 28.375 -30.578 -37.312 1 64.56 462 PRO B CA 1
ATOM 8569 C C . PRO B 1 462 ? 27.812 -29.312 -37.969 1 64.56 462 PRO B C 1
ATOM 8571 O O . PRO B 1 462 ? 28.531 -28.344 -38.219 1 64.56 462 PRO B O 1
ATOM 8574 N N . THR B 1 463 ? 26.578 -29.312 -38.281 1 63.34 463 THR B N 1
ATOM 8575 C CA . THR B 1 463 ? 26.016 -28.203 -39.031 1 63.34 463 THR B CA 1
ATOM 8576 C C . THR B 1 463 ? 25.062 -27.391 -38.188 1 63.34 463 THR B C 1
ATOM 8578 O O . THR B 1 463 ? 24.625 -26.297 -38.562 1 63.34 463 THR B O 1
ATOM 8581 N N . ASP B 1 464 ? 24.781 -27.938 -37.031 1 63 464 ASP B N 1
ATOM 8582 C CA . ASP B 1 464 ? 23.797 -27.266 -36.188 1 63 464 ASP B CA 1
ATOM 8583 C C . ASP B 1 464 ? 24.391 -26.922 -34.812 1 63 464 ASP B C 1
ATOM 8585 O O . ASP B 1 464 ? 25.031 -27.75 -34.188 1 63 464 ASP B O 1
ATOM 8589 N N . THR B 1 465 ? 24.25 -25.656 -34.438 1 64.38 465 THR B N 1
ATOM 8590 C CA . THR B 1 465 ? 24.844 -25.141 -33.219 1 64.38 465 THR B CA 1
ATOM 8591 C C . THR B 1 465 ? 23.953 -25.484 -32 1 64.38 465 THR B C 1
ATOM 8593 O O . THR B 1 465 ? 24.406 -25.438 -30.859 1 64.38 465 THR B O 1
ATOM 8596 N N . ASP B 1 466 ? 22.812 -25.938 -32.281 1 70.31 466 ASP B N 1
ATOM 8597 C CA . ASP B 1 466 ? 21.922 -26.172 -31.141 1 70.31 466 ASP B CA 1
ATOM 8598 C C . ASP B 1 466 ? 22.062 -27.609 -30.625 1 70.31 466 ASP B C 1
ATOM 8600 O O . ASP B 1 466 ? 21.969 -28.562 -31.406 1 70.31 466 ASP B O 1
ATOM 8604 N N . PRO B 1 467 ? 22.359 -27.734 -29.328 1 76.06 467 PRO B N 1
ATOM 8605 C CA . PRO B 1 467 ? 22.406 -29.094 -28.781 1 76.06 467 PRO B CA 1
ATOM 8606 C C . PRO B 1 467 ? 21.078 -29.812 -28.891 1 76.06 467 PRO B C 1
ATOM 8608 O O . PRO B 1 467 ? 20.016 -29.203 -28.719 1 76.06 467 PRO B O 1
ATOM 8611 N N . LYS B 1 468 ? 21.156 -31.047 -29.297 1 78.06 468 LYS B N 1
ATOM 8612 C CA . LYS B 1 468 ? 19.953 -31.875 -29.469 1 78.06 468 LYS B CA 1
ATOM 8613 C C . LYS B 1 468 ? 19.969 -33.062 -28.516 1 78.06 468 LYS B C 1
ATOM 8615 O O . LYS B 1 468 ? 21 -33.375 -27.922 1 78.06 468 LYS B O 1
ATOM 8620 N N . SER B 1 469 ? 18.828 -33.469 -28.109 1 75.69 469 SER B N 1
ATOM 8621 C CA . SER B 1 469 ? 18.719 -34.656 -27.25 1 75.69 469 SER B CA 1
ATOM 8622 C C . SER B 1 469 ? 18.109 -35.844 -28 1 75.69 469 SER B C 1
ATOM 8624 O O . SER B 1 469 ? 17.406 -35.656 -29 1 75.69 469 SER B O 1
ATOM 8626 N N . TYR B 1 470 ? 18.672 -37 -27.797 1 61.38 470 TYR B N 1
ATOM 8627 C CA . TYR B 1 470 ? 18.016 -38.188 -28.344 1 61.38 470 TYR B CA 1
ATOM 8628 C C . TYR B 1 470 ? 16.797 -38.562 -27.5 1 61.38 470 TYR B C 1
ATOM 8630 O O . TYR B 1 470 ? 16.891 -38.656 -26.266 1 61.38 470 TYR B O 1
ATOM 8638 N N . LEU B 1 471 ? 15.477 -38.219 -27.859 1 56.53 471 LEU B N 1
ATOM 8639 C CA . LEU B 1 471 ? 14.211 -38.594 -27.219 1 56.53 471 LEU B CA 1
ATOM 8640 C C . LEU B 1 471 ? 14.148 -40.094 -26.984 1 56.53 471 LEU B C 1
ATOM 8642 O O . LEU B 1 471 ? 14.844 -40.844 -27.641 1 56.53 471 LEU B O 1
ATOM 8646 N N . PRO B 1 472 ? 13.312 -40.688 -26 1 49.59 472 PRO B N 1
ATOM 8647 C CA . PRO B 1 472 ? 12.289 -40.062 -25.172 1 49.59 472 PRO B CA 1
ATOM 8648 C C . PRO B 1 472 ? 12.859 -39.406 -23.922 1 49.59 472 PRO B C 1
ATOM 8650 O O . PRO B 1 472 ? 12.195 -38.594 -23.281 1 49.59 472 PRO B O 1
ATOM 8653 N N . SER B 1 473 ? 14.109 -39.688 -23.344 1 54.78 473 SER B N 1
ATOM 8654 C CA . SER B 1 473 ? 14.461 -39.281 -21.984 1 54.78 473 SER B CA 1
ATOM 8655 C C . SER B 1 473 ? 15.547 -38.219 -21.984 1 54.78 473 SER B C 1
ATOM 8657 O O . SER B 1 473 ? 15.977 -37.781 -20.922 1 54.78 473 SER B O 1
ATOM 8659 N N . GLY B 1 474 ? 15.734 -37.531 -23.109 1 59.22 474 GLY B N 1
ATOM 8660 C CA . GLY B 1 474 ? 16.938 -36.719 -23.125 1 59.22 474 GLY B CA 1
ATOM 8661 C C . GLY B 1 474 ? 16.672 -35.25 -23.016 1 59.22 474 GLY B C 1
ATOM 8662 O O . GLY B 1 474 ? 17.594 -34.438 -23.094 1 59.22 474 GLY B O 1
ATOM 8663 N N . GLY B 1 475 ? 15.531 -34.938 -22.688 1 75.25 475 GLY B N 1
ATOM 8664 C CA . GLY B 1 475 ? 15.172 -33.531 -22.641 1 75.25 475 GLY B CA 1
ATOM 8665 C C . GLY B 1 475 ? 15.766 -32.812 -21.453 1 75.25 475 GLY B C 1
ATOM 8666 O O . GLY B 1 475 ? 16.234 -31.688 -21.578 1 75.25 475 GLY B O 1
ATOM 8667 N N . THR B 1 476 ? 15.836 -33.5 -20.328 1 85.81 476 THR B N 1
ATOM 8668 C CA . THR B 1 476 ? 16.359 -32.906 -19.109 1 85.81 476 THR B CA 1
ATOM 8669 C C . THR B 1 476 ? 17.859 -32.625 -19.25 1 85.81 476 THR B C 1
ATOM 8671 O O . THR B 1 476 ? 18.328 -31.547 -18.906 1 85.81 476 THR B O 1
ATOM 8674 N N . ALA B 1 477 ? 18.578 -33.625 -19.797 1 89.69 477 ALA B N 1
ATOM 8675 C CA . ALA B 1 477 ? 20.016 -33.438 -20 1 89.69 477 ALA B CA 1
ATOM 8676 C C . ALA B 1 477 ? 20.297 -32.25 -20.938 1 89.69 477 ALA B C 1
ATOM 8678 O O . ALA B 1 477 ? 21.203 -31.469 -20.703 1 89.69 477 ALA B O 1
ATOM 8679 N N . ARG B 1 478 ? 19.562 -32.188 -21.922 1 88.19 478 ARG B N 1
ATOM 8680 C CA . ARG B 1 478 ? 19.734 -31.094 -22.891 1 88.19 478 ARG B CA 1
ATOM 8681 C C . ARG B 1 478 ? 19.469 -29.75 -22.234 1 88.19 478 ARG B C 1
ATOM 8683 O O . ARG B 1 478 ? 20.203 -28.781 -22.469 1 88.19 478 ARG B O 1
ATOM 8690 N N . THR B 1 479 ? 18.406 -29.688 -21.453 1 85.5 479 THR B N 1
ATOM 8691 C CA . THR B 1 479 ? 18.078 -28.438 -20.766 1 85.5 479 THR B CA 1
ATOM 8692 C C . THR B 1 479 ? 19.203 -28.016 -19.828 1 85.5 479 THR B C 1
ATOM 8694 O O . THR B 1 479 ? 19.594 -26.844 -19.812 1 85.5 479 THR B O 1
ATOM 8697 N N . ILE B 1 480 ? 19.688 -28.953 -19.125 1 91 480 ILE B N 1
ATOM 8698 C CA . ILE B 1 480 ? 20.766 -28.656 -18.203 1 91 480 ILE B CA 1
ATOM 8699 C C . ILE B 1 480 ? 22 -28.188 -18.969 1 91 480 ILE B C 1
ATOM 8701 O O . ILE B 1 480 ? 22.625 -27.188 -18.609 1 91 480 ILE B O 1
ATOM 8705 N N . TYR B 1 481 ? 22.297 -28.859 -20 1 89.88 481 TYR B N 1
ATOM 8706 C CA . TYR B 1 481 ? 23.453 -28.5 -20.812 1 89.88 481 TYR B CA 1
ATOM 8707 C C . TYR B 1 481 ? 23.281 -27.125 -21.438 1 89.88 481 TYR B C 1
ATOM 8709 O O . TYR B 1 481 ? 24.203 -26.297 -21.391 1 89.88 481 TYR B O 1
ATOM 8717 N N . SER B 1 482 ? 22.156 -26.859 -22.016 1 85.31 482 SER B N 1
ATOM 8718 C CA . SER B 1 482 ? 21.891 -25.594 -22.672 1 85.31 482 SER B CA 1
ATOM 8719 C C . SER B 1 482 ? 21.984 -24.422 -21.703 1 85.31 482 SER B C 1
ATOM 8721 O O . SER B 1 482 ? 22.609 -23.406 -22 1 85.31 482 SER B O 1
ATOM 8723 N N . HIS B 1 483 ? 21.375 -24.547 -20.547 1 86.69 483 HIS B N 1
ATOM 8724 C CA . HIS B 1 483 ? 21.453 -23.484 -19.547 1 86.69 483 HIS B CA 1
ATOM 8725 C C . HIS B 1 483 ? 22.906 -23.234 -19.125 1 86.69 483 HIS B C 1
ATOM 8727 O O . HIS B 1 483 ? 23.281 -22.094 -18.875 1 86.69 483 HIS B O 1
ATOM 8733 N N . THR B 1 484 ? 23.641 -24.297 -19.031 1 88.56 484 THR B N 1
ATOM 8734 C CA . THR B 1 484 ? 25.016 -24.172 -18.578 1 88.56 484 THR B CA 1
ATOM 8735 C C . THR B 1 484 ? 25.875 -23.469 -19.625 1 88.56 484 THR B C 1
ATOM 8737 O O . THR B 1 484 ? 26.578 -22.5 -19.297 1 88.56 484 THR B O 1
ATOM 8740 N N . VAL B 1 485 ? 25.781 -23.906 -20.766 1 86.31 485 VAL B N 1
ATOM 8741 C CA . VAL B 1 485 ? 26.625 -23.359 -21.828 1 86.31 485 VAL B CA 1
ATOM 8742 C C . VAL B 1 485 ? 26.234 -21.906 -22.109 1 86.31 485 VAL B C 1
ATOM 8744 O O . VAL B 1 485 ? 27.109 -21.078 -22.375 1 86.31 485 VAL B O 1
ATOM 8747 N N . ASN B 1 486 ? 24.969 -21.625 -22.062 1 82.12 486 ASN B N 1
ATOM 8748 C CA . ASN B 1 486 ? 24.5 -20.281 -22.375 1 82.12 486 ASN B CA 1
ATOM 8749 C C . ASN B 1 486 ? 24.531 -19.391 -21.125 1 82.12 486 ASN B C 1
ATOM 8751 O O . ASN B 1 486 ? 24.234 -18.188 -21.219 1 82.12 486 ASN B O 1
ATOM 8755 N N . ARG B 1 487 ? 24.812 -19.859 -19.953 1 83.94 487 ARG B N 1
ATOM 8756 C CA . ARG B 1 487 ? 24.922 -19.109 -18.703 1 83.94 487 ARG B CA 1
ATOM 8757 C C . ARG B 1 487 ? 23.609 -18.422 -18.359 1 83.94 487 ARG B C 1
ATOM 8759 O O . ARG B 1 487 ? 23.578 -17.234 -18.031 1 83.94 487 ARG B O 1
ATOM 8766 N N . THR B 1 488 ? 22.547 -19.234 -18.516 1 83 488 THR B N 1
ATOM 8767 C CA . THR B 1 488 ? 21.219 -18.656 -18.328 1 83 488 THR B CA 1
ATOM 8768 C C . THR B 1 488 ? 20.594 -19.141 -17.016 1 83 488 THR B C 1
ATOM 8770 O O . THR B 1 488 ? 19.422 -18.891 -16.766 1 83 488 THR B O 1
ATOM 8773 N N . TRP B 1 489 ? 21.359 -19.828 -16.172 1 86.69 489 TRP B N 1
ATOM 8774 C CA . TRP B 1 489 ? 20.859 -20.219 -14.867 1 86.69 489 TRP B CA 1
ATOM 8775 C C . TRP B 1 489 ? 20.562 -19 -14.008 1 86.69 489 TRP B C 1
ATOM 8777 O O . TRP B 1 489 ? 21.266 -17.984 -14.094 1 86.69 489 TRP B O 1
ATOM 8787 N N . THR B 1 490 ? 19.594 -19.062 -13.203 1 82.75 490 THR B N 1
ATOM 8788 C CA . THR B 1 490 ? 19.281 -17.984 -12.266 1 82.75 490 THR B CA 1
ATOM 8789 C C . THR B 1 490 ? 19.188 -18.516 -10.844 1 82.75 490 THR B C 1
ATOM 8791 O O . THR B 1 490 ? 18.875 -19.703 -10.633 1 82.75 490 THR B O 1
ATOM 8794 N N . PRO B 1 491 ? 19.578 -17.672 -9.922 1 83.94 491 PRO B N 1
ATOM 8795 C CA . PRO B 1 491 ? 19.266 -18.078 -8.547 1 83.94 491 PRO B CA 1
ATOM 8796 C C . PRO B 1 491 ? 17.75 -18.188 -8.305 1 83.94 491 PRO B C 1
ATOM 8798 O O . PRO B 1 491 ? 16.953 -17.641 -9.07 1 83.94 491 PRO B O 1
ATOM 8801 N N . PRO B 1 492 ? 17.344 -18.938 -7.309 1 86.19 492 PRO B N 1
ATOM 8802 C CA . PRO B 1 492 ? 18.125 -19.516 -6.219 1 86.19 492 PRO B CA 1
ATOM 8803 C C . PRO B 1 492 ? 18.625 -20.922 -6.547 1 86.19 492 PRO B C 1
ATOM 8805 O O . PRO B 1 492 ? 18.297 -21.469 -7.602 1 86.19 492 PRO B O 1
ATOM 8808 N N . TYR B 1 493 ? 19.531 -21.578 -5.633 1 89.56 493 TYR B N 1
ATOM 8809 C CA . TYR B 1 493 ? 20.031 -22.953 -5.582 1 89.56 493 TYR B CA 1
ATOM 8810 C C . TYR B 1 493 ? 21.234 -23.125 -6.504 1 89.56 493 TYR B C 1
ATOM 8812 O O . TYR B 1 493 ? 21.719 -24.25 -6.684 1 89.56 493 TYR B O 1
ATOM 8820 N N . CYS B 1 494 ? 21.516 -22.109 -7.164 1 88.81 494 CYS B N 1
ATOM 8821 C CA . CYS B 1 494 ? 22.766 -22.109 -7.926 1 88.81 494 CYS B CA 1
ATOM 8822 C C . CYS B 1 494 ? 23.344 -20.703 -8.016 1 88.81 494 CYS B C 1
ATOM 8824 O O . CYS B 1 494 ? 22.75 -19.75 -7.527 1 88.81 494 CYS B O 1
ATOM 8826 N N . ASP B 1 495 ? 24.5 -20.609 -8.57 1 82.56 495 ASP B N 1
ATOM 8827 C CA . ASP B 1 495 ? 25.234 -19.344 -8.633 1 82.56 495 ASP B CA 1
ATOM 8828 C C . ASP B 1 495 ? 24.828 -18.547 -9.867 1 82.56 495 ASP B C 1
ATOM 8830 O O . ASP B 1 495 ? 25.625 -17.766 -10.398 1 82.56 495 ASP B O 1
ATOM 8834 N N . GLY B 1 496 ? 23.75 -18.844 -10.43 1 79.06 496 GLY B N 1
ATOM 8835 C CA . GLY B 1 496 ? 23.312 -18.125 -11.609 1 79.06 496 GLY B CA 1
ATOM 8836 C C . GLY B 1 496 ? 24.25 -18.281 -12.789 1 79.06 496 GLY B C 1
ATOM 8837 O O . GLY B 1 496 ? 24.625 -19.406 -13.148 1 79.06 496 GLY B O 1
ATOM 8838 N N . SER B 1 497 ? 24.672 -17.172 -13.32 1 74.56 497 SER B N 1
ATOM 8839 C CA . SER B 1 497 ? 25.516 -17.172 -14.508 1 74.56 497 SER B CA 1
ATOM 8840 C C . SER B 1 497 ? 26.906 -17.719 -14.211 1 74.56 497 SER B C 1
ATOM 8842 O O . SER B 1 497 ? 27.609 -18.156 -15.117 1 74.56 497 SER B O 1
ATOM 8844 N N . GLY B 1 498 ? 27.25 -17.734 -12.898 1 76.69 498 GLY B N 1
ATOM 8845 C CA . GLY B 1 498 ? 28.562 -18.266 -12.539 1 76.69 498 GLY B CA 1
ATOM 8846 C C . GLY B 1 498 ? 28.609 -19.781 -12.547 1 76.69 498 GLY B C 1
ATOM 8847 O O . GLY B 1 498 ? 29.688 -20.375 -12.438 1 76.69 498 GLY B O 1
ATOM 8848 N N . THR B 1 499 ? 27.625 -20.469 -12.82 1 81.12 499 THR B N 1
ATOM 8849 C CA . THR B 1 499 ? 27.5 -21.922 -12.781 1 81.12 499 THR B CA 1
ATOM 8850 C C . THR B 1 499 ? 28.375 -22.562 -13.859 1 81.12 499 THR B C 1
ATOM 8852 O O . THR B 1 499 ? 28.984 -23.609 -13.625 1 81.12 499 THR B O 1
ATOM 8855 N N . THR B 1 500 ? 28.422 -21.953 -15.031 1 76.06 500 THR B N 1
ATOM 8856 C CA . THR B 1 500 ? 29.234 -22.516 -16.109 1 76.06 500 THR B CA 1
ATOM 8857 C C . THR B 1 500 ? 30.719 -22.406 -15.766 1 76.06 500 THR B C 1
ATOM 8859 O O . THR B 1 500 ? 31.469 -23.359 -15.953 1 76.06 500 THR B O 1
ATOM 8862 N N . ALA B 1 501 ? 31.078 -21.266 -15.266 1 72.69 501 ALA B N 1
ATOM 8863 C CA . ALA B 1 501 ? 32.469 -21.031 -14.922 1 72.69 501 ALA B CA 1
ATOM 8864 C C . ALA B 1 501 ? 32.969 -22.062 -13.914 1 72.69 501 ALA B C 1
ATOM 8866 O O . ALA B 1 501 ? 34.125 -22.5 -13.961 1 72.69 501 ALA B O 1
ATOM 8867 N N . LYS B 1 502 ? 32.125 -22.562 -13.117 1 75.75 502 LYS B N 1
ATOM 8868 C CA . LYS B 1 502 ? 32.5 -23.531 -12.078 1 75.75 502 LYS B CA 1
ATOM 8869 C C . LYS B 1 502 ? 32.188 -24.953 -12.523 1 75.75 502 LYS B C 1
ATOM 8871 O O . LYS B 1 502 ? 32.406 -25.906 -11.758 1 75.75 502 LYS B O 1
ATOM 8876 N N . GLN B 1 503 ? 31.766 -25.156 -13.805 1 81.56 503 GLN B N 1
ATOM 8877 C CA . GLN B 1 503 ? 31.422 -26.453 -14.359 1 81.56 503 GLN B CA 1
ATOM 8878 C C . GLN B 1 503 ? 30.469 -27.219 -13.438 1 81.56 503 GLN B C 1
ATOM 8880 O O . GLN B 1 503 ? 30.641 -28.406 -13.219 1 81.56 503 GLN B O 1
ATOM 8885 N N . THR B 1 504 ? 29.516 -26.422 -12.844 1 87.62 504 THR B N 1
ATOM 8886 C CA . THR B 1 504 ? 28.594 -27.016 -11.891 1 87.62 504 THR B CA 1
ATOM 8887 C C . THR B 1 504 ? 27.156 -27 -12.438 1 87.62 504 THR B C 1
ATOM 8889 O O . THR B 1 504 ? 26.203 -26.875 -11.672 1 87.62 504 THR B O 1
ATOM 8892 N N . GLY B 1 505 ? 27.078 -27.078 -13.766 1 92.19 505 GLY B N 1
ATOM 8893 C CA . GLY B 1 505 ? 25.75 -27.062 -14.375 1 92.19 505 GLY B CA 1
ATOM 8894 C C . GLY B 1 505 ? 24.875 -28.219 -13.914 1 92.19 505 GLY B C 1
ATOM 8895 O O . GLY B 1 505 ? 23.703 -28.016 -13.609 1 92.19 505 GLY B O 1
ATOM 8896 N N . VAL B 1 506 ? 25.453 -29.375 -13.852 1 94.56 506 VAL B N 1
ATOM 8897 C CA . VAL B 1 506 ? 24.703 -30.547 -13.453 1 94.56 506 VAL B CA 1
ATOM 8898 C C . VAL B 1 506 ? 24.297 -30.438 -11.984 1 94.56 506 VAL B C 1
ATOM 8900 O O . VAL B 1 506 ? 23.172 -30.781 -11.609 1 94.56 506 VAL B O 1
ATOM 8903 N N . VAL B 1 507 ? 25.234 -29.938 -11.148 1 95.69 507 VAL B N 1
ATOM 8904 C CA . VAL B 1 507 ? 24.938 -29.734 -9.734 1 95.69 507 VAL B CA 1
ATOM 8905 C C . VAL B 1 507 ? 23.75 -28.766 -9.594 1 95.69 507 VAL B C 1
ATOM 8907 O O . VAL B 1 507 ? 22.828 -29.016 -8.805 1 95.69 507 VAL B O 1
ATOM 8910 N N . CYS B 1 508 ? 23.797 -27.75 -10.391 1 94.94 508 CYS B N 1
ATOM 8911 C CA . CYS B 1 508 ? 22.703 -26.781 -10.391 1 94.94 508 CYS B CA 1
ATOM 8912 C C . CYS B 1 508 ? 21.391 -27.422 -10.789 1 94.94 508 CYS B C 1
ATOM 8914 O O . CYS B 1 508 ? 20.359 -27.234 -10.125 1 94.94 508 CYS B O 1
ATOM 8916 N N . GLY B 1 509 ? 21.453 -28.188 -11.867 1 95.19 509 GLY B N 1
ATOM 8917 C CA . GLY B 1 509 ? 20.25 -28.875 -12.32 1 95.19 509 GLY B CA 1
ATOM 8918 C C . GLY B 1 509 ? 19.672 -29.828 -11.281 1 95.19 509 GLY B C 1
ATOM 8919 O O . GLY B 1 509 ? 18.469 -29.891 -11.086 1 95.19 509 GLY B O 1
ATOM 8920 N N . MET B 1 510 ? 20.531 -30.547 -10.641 1 96.56 510 MET B N 1
ATOM 8921 C CA . MET B 1 510 ? 20.094 -31.5 -9.617 1 96.56 510 MET B CA 1
ATOM 8922 C C . MET B 1 510 ? 19.516 -30.766 -8.414 1 96.56 510 MET B C 1
ATOM 8924 O O . MET B 1 510 ? 18.516 -31.203 -7.836 1 96.56 510 MET B O 1
ATOM 8928 N N . ASN B 1 511 ? 20.156 -29.703 -8.016 1 96.12 511 ASN B N 1
ATOM 8929 C CA . ASN B 1 511 ? 19.625 -28.891 -6.918 1 96.12 511 ASN B CA 1
ATOM 8930 C C . ASN B 1 511 ? 18.234 -28.359 -7.238 1 96.12 511 ASN B C 1
ATOM 8932 O O . ASN B 1 511 ? 17.344 -28.391 -6.387 1 96.12 511 ASN B O 1
ATOM 8936 N N . LYS B 1 512 ? 18.047 -27.891 -8.43 1 95.12 512 LYS B N 1
ATOM 8937 C CA . LYS B 1 512 ? 16.766 -27.344 -8.836 1 95.12 512 LYS B CA 1
ATOM 8938 C C . LYS B 1 512 ? 15.711 -28.453 -8.945 1 95.12 512 LYS B C 1
ATOM 8940 O O . LYS B 1 512 ? 14.547 -28.234 -8.609 1 95.12 512 LYS B O 1
ATOM 8945 N N . THR B 1 513 ? 16.141 -29.547 -9.438 1 95.44 513 THR B N 1
ATOM 8946 C CA . THR B 1 513 ? 15.234 -30.688 -9.469 1 95.44 513 THR B CA 1
ATOM 8947 C C . THR B 1 513 ? 14.773 -31.031 -8.055 1 95.44 513 THR B C 1
ATOM 8949 O O . THR B 1 513 ? 13.578 -31.25 -7.828 1 95.44 513 THR B O 1
ATOM 8952 N N . ALA B 1 514 ? 15.719 -31.078 -7.156 1 97.06 514 ALA B N 1
ATOM 8953 C CA . ALA B 1 514 ? 15.383 -31.375 -5.766 1 97.06 514 ALA B CA 1
ATOM 8954 C C . ALA B 1 514 ? 14.43 -30.328 -5.191 1 97.06 514 ALA B C 1
ATOM 8956 O O . ALA B 1 514 ? 13.469 -30.672 -4.5 1 97.06 514 ALA B O 1
ATOM 8957 N N . ALA B 1 515 ? 14.734 -29.109 -5.465 1 95.88 515 ALA B N 1
ATOM 8958 C CA . ALA B 1 515 ? 13.875 -28.031 -4.984 1 95.88 515 ALA B CA 1
ATOM 8959 C C . ALA B 1 515 ? 12.484 -28.125 -5.602 1 95.88 515 ALA B C 1
ATOM 8961 O O . ALA B 1 515 ? 11.484 -27.875 -4.926 1 95.88 515 ALA B O 1
ATOM 8962 N N . GLY B 1 516 ? 12.438 -28.391 -6.918 1 93.56 516 GLY B N 1
ATOM 8963 C CA . GLY B 1 516 ? 11.156 -28.609 -7.566 1 93.56 516 GLY B CA 1
ATOM 8964 C C . GLY B 1 516 ? 10.344 -29.719 -6.938 1 93.56 516 GLY B C 1
ATOM 8965 O O . GLY B 1 516 ? 9.141 -29.578 -6.738 1 93.56 516 GLY B O 1
ATOM 8966 N N . LEU B 1 517 ? 11 -30.781 -6.613 1 94.5 517 LEU B N 1
ATOM 8967 C CA . LEU B 1 517 ? 10.344 -31.906 -5.949 1 94.5 517 LEU B CA 1
ATOM 8968 C C . LEU B 1 517 ? 9.812 -31.484 -4.578 1 94.5 517 LEU B C 1
ATOM 8970 O O . LEU B 1 517 ? 8.711 -31.875 -4.191 1 94.5 517 LEU B O 1
ATOM 8974 N N . THR B 1 518 ? 10.641 -30.797 -3.854 1 95.19 518 THR B N 1
ATOM 8975 C CA . THR B 1 518 ? 10.219 -30.297 -2.545 1 95.19 518 THR B CA 1
ATOM 8976 C C . THR B 1 518 ? 8.93 -29.5 -2.658 1 95.19 518 THR B C 1
ATOM 8978 O O . THR B 1 518 ? 8.016 -29.672 -1.855 1 95.19 518 THR B O 1
ATOM 8981 N N . ASN B 1 519 ? 8.859 -28.641 -3.664 1 91.62 519 ASN B N 1
ATOM 8982 C CA . ASN B 1 519 ? 7.652 -27.859 -3.893 1 91.62 519 ASN B CA 1
ATOM 8983 C C . ASN B 1 519 ? 6.465 -28.734 -4.258 1 91.62 519 ASN B C 1
ATOM 8985 O O . ASN B 1 519 ? 5.324 -28.438 -3.902 1 91.62 519 ASN B O 1
ATOM 8989 N N . ALA B 1 520 ? 6.738 -29.766 -4.949 1 89.06 520 ALA B N 1
ATOM 8990 C CA . ALA B 1 520 ? 5.664 -30.688 -5.305 1 89.06 520 ALA B CA 1
ATOM 8991 C C . ALA B 1 520 ? 5.102 -31.375 -4.066 1 89.06 520 ALA B C 1
ATOM 8993 O O . ALA B 1 520 ? 3.893 -31.578 -3.961 1 89.06 520 ALA B O 1
ATOM 8994 N N . PHE B 1 521 ? 5.949 -31.734 -3.121 1 89.81 521 PHE B N 1
ATOM 8995 C CA . PHE B 1 521 ? 5.508 -32.375 -1.887 1 89.81 521 PHE B CA 1
ATOM 8996 C C . PHE B 1 521 ? 4.535 -31.469 -1.131 1 89.81 521 PHE B C 1
ATOM 8998 O O . PHE B 1 521 ? 3.494 -31.938 -0.657 1 89.81 521 PHE B O 1
ATOM 9005 N N . ARG B 1 522 ? 4.895 -30.266 -1.065 1 87.31 522 ARG B N 1
ATOM 9006 C CA . ARG B 1 522 ? 4.074 -29.344 -0.294 1 87.31 522 ARG B CA 1
ATOM 9007 C C . ARG B 1 522 ? 2.82 -28.953 -1.067 1 87.31 522 ARG B C 1
ATOM 9009 O O . ARG B 1 522 ? 1.794 -28.625 -0.469 1 87.31 522 ARG B O 1
ATOM 9016 N N . LEU B 1 523 ? 2.969 -28.891 -2.359 1 81.75 523 LEU B N 1
ATOM 9017 C CA . LEU B 1 523 ? 1.808 -28.578 -3.184 1 81.75 523 LEU B CA 1
ATOM 9018 C C . LEU B 1 523 ? 0.69 -29.594 -2.965 1 81.75 523 LEU B C 1
ATOM 9020 O O . LEU B 1 523 ? -0.49 -29.234 -2.977 1 81.75 523 LEU B O 1
ATOM 9024 N N . GLN B 1 524 ? 1.012 -30.797 -2.791 1 75.94 524 GLN B N 1
ATOM 9025 C CA . GLN B 1 524 ? 0.019 -31.844 -2.561 1 75.94 524 GLN B CA 1
ATOM 9026 C C . GLN B 1 524 ? -0.81 -31.547 -1.313 1 75.94 524 GLN B C 1
ATOM 9028 O O . GLN B 1 524 ? -2.035 -31.688 -1.329 1 75.94 524 GLN B O 1
ATOM 9033 N N . THR B 1 525 ? -0.149 -31.156 -0.286 1 72.56 525 THR B N 1
ATOM 9034 C CA . THR B 1 525 ? -0.846 -30.859 0.959 1 72.56 525 THR B CA 1
ATOM 9035 C C . THR B 1 525 ? -1.691 -29.594 0.815 1 72.56 525 THR B C 1
ATOM 9037 O O . THR B 1 525 ? -2.727 -29.453 1.47 1 72.56 525 THR B O 1
ATOM 9040 N N . TRP B 1 526 ? -1.261 -28.766 -0.043 1 74.12 526 TRP B N 1
ATOM 9041 C CA . TRP B 1 526 ? -1.935 -27.484 -0.255 1 74.12 526 TRP B CA 1
ATOM 9042 C C . TRP B 1 526 ? -3.26 -27.688 -0.983 1 74.12 526 TRP B C 1
ATOM 9044 O O . TRP B 1 526 ? -4.215 -26.938 -0.763 1 74.12 526 TRP B O 1
ATOM 9054 N N . GLN B 1 527 ? -3.311 -28.656 -1.805 1 65.06 527 GLN B N 1
ATOM 9055 C CA . GLN B 1 527 ? -4.473 -28.891 -2.648 1 65.06 527 GLN B CA 1
ATOM 9056 C C . GLN B 1 527 ? -5.578 -29.609 -1.869 1 65.06 527 GLN B C 1
ATOM 9058 O O . GLN B 1 527 ? -6.715 -29.688 -2.334 1 65.06 527 GLN B O 1
ATOM 9063 N N . ILE B 1 528 ? -5.18 -29.969 -0.664 1 61.44 528 ILE B N 1
ATOM 9064 C CA . ILE B 1 528 ? -6.18 -30.594 0.2 1 61.44 528 ILE B CA 1
ATOM 9065 C C . ILE B 1 528 ? -6.855 -29.516 1.054 1 61.44 528 ILE B C 1
ATOM 9067 O O . ILE B 1 528 ? -6.188 -28.797 1.789 1 61.44 528 ILE B O 1
ATOM 9071 N N . ALA B 1 529 ? -8.156 -29.094 0.727 1 54.69 529 ALA B N 1
ATOM 9072 C CA . ALA B 1 529 ? -8.914 -28.016 1.34 1 54.69 529 ALA B CA 1
ATOM 9073 C C . ALA B 1 529 ? -8.734 -28 2.855 1 54.69 529 ALA B C 1
ATOM 9075 O O . ALA B 1 529 ? -8.508 -26.938 3.449 1 54.69 529 ALA B O 1
ATOM 9076 N N . ASP B 1 530 ? -8.773 -29.062 3.602 1 57.88 530 ASP B N 1
ATOM 9077 C CA . ASP B 1 530 ? -8.734 -29.078 5.059 1 57.88 530 ASP B CA 1
ATOM 9078 C C . ASP B 1 530 ? -7.434 -29.703 5.562 1 57.88 530 ASP B C 1
ATOM 9080 O O . ASP B 1 530 ? -7.41 -30.328 6.629 1 57.88 530 ASP B O 1
ATOM 9084 N N . SER B 1 531 ? -6.422 -29.281 4.77 1 63.56 531 SER B N 1
ATOM 9085 C CA . SER B 1 531 ? -5.164 -29.859 5.227 1 63.56 531 SER B CA 1
ATOM 9086 C C . SER B 1 531 ? -4.578 -29.062 6.391 1 63.56 531 SER B C 1
ATOM 9088 O O . SER B 1 531 ? -4.578 -27.828 6.363 1 63.56 531 SER B O 1
ATOM 9090 N N . PRO B 1 532 ? -4.25 -29.734 7.438 1 64.06 532 PRO B N 1
ATOM 9091 C CA . PRO B 1 532 ? -3.613 -29.078 8.578 1 64.06 532 PRO B CA 1
ATOM 9092 C C . PRO B 1 532 ? -2.205 -28.578 8.266 1 64.06 532 PRO B C 1
ATOM 9094 O O . PRO B 1 532 ? -1.616 -27.844 9.055 1 64.06 532 PRO B O 1
ATOM 9097 N N . SER B 1 533 ? -1.688 -28.859 7.152 1 74.25 533 SER B N 1
ATOM 9098 C CA . SER B 1 533 ? -0.288 -28.562 6.867 1 74.25 533 SER B CA 1
ATOM 9099 C C . SER B 1 533 ? -0.121 -27.141 6.332 1 74.25 533 SER B C 1
ATOM 9101 O O . SER B 1 533 ? 0.396 -26.938 5.23 1 74.25 533 SER B O 1
ATOM 9103 N N . ARG B 1 534 ? -0.602 -26.25 7.105 1 81.06 534 ARG B N 1
ATOM 9104 C CA . ARG B 1 534 ? -0.483 -24.828 6.789 1 81.06 534 ARG B CA 1
ATOM 9105 C C . ARG B 1 534 ? 0.137 -24.062 7.953 1 81.06 534 ARG B C 1
ATOM 9107 O O . ARG B 1 534 ? -0.16 -24.344 9.117 1 81.06 534 ARG B O 1
ATOM 9114 N N . LEU B 1 535 ? 1.052 -23.219 7.625 1 87.94 535 LEU B N 1
ATOM 9115 C CA . LEU B 1 535 ? 1.76 -22.406 8.609 1 87.94 535 LEU B CA 1
ATOM 9116 C C . LEU B 1 535 ? 1.406 -20.922 8.461 1 87.94 535 LEU B C 1
ATOM 9118 O O . LEU B 1 535 ? 1.456 -20.391 7.352 1 87.94 535 LEU B O 1
ATOM 9122 N N . ASN B 1 536 ? 1.038 -20.359 9.57 1 87.5 536 ASN B N 1
ATOM 9123 C CA . ASN B 1 536 ? 0.737 -18.938 9.539 1 87.5 536 ASN B CA 1
ATOM 9124 C C . ASN B 1 536 ? 2.01 -18.094 9.547 1 87.5 536 ASN B C 1
ATOM 9126 O O . ASN B 1 536 ? 2.984 -18.438 10.211 1 87.5 536 ASN B O 1
ATOM 9130 N N . GLY B 1 537 ? 1.978 -17.078 8.719 1 91.19 537 GLY B N 1
ATOM 9131 C CA . GLY B 1 537 ? 3.072 -16.125 8.672 1 91.19 537 GLY B CA 1
ATOM 9132 C C . GLY B 1 537 ? 2.617 -14.688 8.836 1 91.19 537 GLY B C 1
ATOM 9133 O O . GLY B 1 537 ? 1.461 -14.43 9.18 1 91.19 537 GLY B O 1
ATOM 9134 N N . THR B 1 538 ? 3.525 -13.781 8.797 1 91.44 538 THR B N 1
ATOM 9135 C CA . THR B 1 538 ? 3.25 -12.352 8.969 1 91.44 538 THR B CA 1
ATOM 9136 C C . THR B 1 538 ? 3.139 -11.656 7.613 1 91.44 538 THR B C 1
ATOM 9138 O O . THR B 1 538 ? 3.975 -11.859 6.734 1 91.44 538 THR B O 1
ATOM 9141 N N . THR B 1 539 ? 2.068 -10.961 7.398 1 87.25 539 THR B N 1
ATOM 9142 C CA . THR B 1 539 ? 1.882 -10.141 6.207 1 87.25 539 THR B CA 1
ATOM 9143 C C . THR B 1 539 ? 2.244 -8.688 6.488 1 87.25 539 THR B C 1
ATOM 9145 O O . THR B 1 539 ? 1.822 -8.117 7.5 1 87.25 539 THR B O 1
ATOM 9148 N N . ARG B 1 540 ? 3.027 -8.039 5.719 1 86.75 540 ARG B N 1
ATOM 9149 C CA . ARG B 1 540 ? 3.326 -6.613 5.805 1 86.75 540 ARG B CA 1
ATOM 9150 C C . ARG B 1 540 ? 2.447 -5.812 4.848 1 86.75 540 ARG B C 1
ATOM 9152 O O . ARG B 1 540 ? 2.328 -6.156 3.67 1 86.75 540 ARG B O 1
ATOM 9159 N N . ALA B 1 541 ? 1.732 -4.945 5.293 1 84 541 ALA B N 1
ATOM 9160 C CA . ALA B 1 541 ? 0.828 -4.113 4.504 1 84 541 ALA B CA 1
ATOM 9161 C C . ALA B 1 541 ? 1.254 -2.65 4.547 1 84 541 ALA B C 1
ATOM 9163 O O . ALA B 1 541 ? 1.957 -2.227 5.469 1 84 541 ALA B O 1
ATOM 9164 N N . PRO B 1 542 ? 0.908 -1.896 3.482 1 86.06 542 PRO B N 1
ATOM 9165 C CA . PRO B 1 542 ? 1.235 -0.469 3.482 1 86.06 542 PRO B CA 1
ATOM 9166 C C . PRO B 1 542 ? 0.503 0.304 4.578 1 86.06 542 PRO B C 1
ATOM 9168 O O . PRO B 1 542 ? -0.717 0.184 4.711 1 86.06 542 PRO B O 1
ATOM 9171 N N . GLN B 1 543 ? 1.255 1.01 5.383 1 88.94 543 GLN B N 1
ATOM 9172 C CA . GLN B 1 543 ? 0.725 1.853 6.449 1 88.94 543 GLN B CA 1
ATOM 9173 C C . GLN B 1 543 ? 1.316 3.258 6.387 1 88.94 543 GLN B C 1
ATOM 9175 O O . GLN B 1 543 ? 2.436 3.445 5.902 1 88.94 543 GLN B O 1
ATOM 9180 N N . GLN B 1 544 ? 0.471 4.168 6.828 1 89.81 544 GLN B N 1
ATOM 9181 C CA . GLN B 1 544 ? 0.963 5.539 6.887 1 89.81 544 GLN B CA 1
ATOM 9182 C C . GLN B 1 544 ? 1.802 5.773 8.141 1 89.81 544 GLN B C 1
ATOM 9184 O O . GLN B 1 544 ? 1.28 5.742 9.258 1 89.81 544 GLN B O 1
ATOM 9189 N N . MET B 1 545 ? 3.064 6.051 7.988 1 91.62 545 MET B N 1
ATOM 9190 C CA . MET B 1 545 ? 3.98 6.238 9.109 1 91.62 545 MET B CA 1
ATOM 9191 C C . MET B 1 545 ? 4.41 7.695 9.227 1 91.62 545 MET B C 1
ATOM 9193 O O . MET B 1 545 ? 4.52 8.398 8.227 1 91.62 545 MET B O 1
ATOM 9197 N N . CYS B 1 546 ? 4.594 8.117 10.469 1 93.19 546 CYS B N 1
ATOM 9198 C CA . CYS B 1 546 ? 5.047 9.477 10.742 1 93.19 546 CYS B CA 1
ATOM 9199 C C . CYS B 1 546 ? 6.566 9.531 10.844 1 93.19 546 CYS B C 1
ATOM 9201 O O . CYS B 1 546 ? 7.191 8.633 11.406 1 93.19 546 CYS B O 1
ATOM 9203 N N . LYS B 1 547 ? 7.148 10.484 10.273 1 92.12 547 LYS B N 1
ATOM 9204 C CA . LYS B 1 547 ? 8.57 10.781 10.414 1 92.12 547 LYS B CA 1
ATOM 9205 C C . LYS B 1 547 ? 8.797 12.203 10.922 1 92.12 547 LYS B C 1
ATOM 9207 O O . LYS B 1 547 ? 8.25 13.156 10.367 1 92.12 547 LYS B O 1
ATOM 9212 N N . ALA B 1 548 ? 9.641 12.32 11.938 1 93.94 548 ALA B N 1
ATOM 9213 C CA . ALA B 1 548 ? 9.836 13.609 12.594 1 93.94 548 ALA B CA 1
ATOM 9214 C C . ALA B 1 548 ? 10.961 14.406 11.922 1 93.94 548 ALA B C 1
ATOM 9216 O O . ALA B 1 548 ? 11.977 13.828 11.516 1 93.94 548 ALA B O 1
ATOM 9217 N N . GLN B 1 549 ? 10.711 15.68 11.695 1 93.19 549 GLN B N 1
ATOM 9218 C CA . GLN B 1 549 ? 11.719 16.656 11.305 1 93.19 549 GLN B CA 1
ATOM 9219 C C . GLN B 1 549 ? 12 17.641 12.43 1 93.19 549 GLN B C 1
ATOM 9221 O O . GLN B 1 549 ? 11.391 18.719 12.484 1 93.19 549 GLN B O 1
ATOM 9226 N N . TRP B 1 550 ? 13.008 17.516 13.258 1 93.25 550 TRP B N 1
ATOM 9227 C CA . TRP B 1 550 ? 13.211 18.203 14.516 1 93.25 550 TRP B CA 1
ATOM 9228 C C . TRP B 1 550 ? 13.773 19.609 14.281 1 93.25 550 TRP B C 1
ATOM 9230 O O . TRP B 1 550 ? 13.703 20.469 15.156 1 93.25 550 TRP B O 1
ATOM 9240 N N . GLN B 1 551 ? 14.281 19.859 13.07 1 91.25 551 GLN B N 1
ATOM 9241 C CA . GLN B 1 551 ? 14.836 21.172 12.797 1 91.25 551 GLN B CA 1
ATOM 9242 C C . GLN B 1 551 ? 13.758 22.25 12.844 1 91.25 551 GLN B C 1
ATOM 9244 O O . GLN B 1 551 ? 14.047 23.406 13.125 1 91.25 551 GLN B O 1
ATOM 9249 N N . TYR B 1 552 ? 12.547 21.922 12.672 1 93.94 552 TYR B N 1
ATOM 9250 C CA . TYR B 1 552 ? 11.477 22.906 12.562 1 93.94 552 TYR B CA 1
ATOM 9251 C C . TYR B 1 552 ? 10.984 23.328 13.938 1 93.94 552 TYR B C 1
ATOM 9253 O O . TYR B 1 552 ? 10.148 24.234 14.055 1 93.94 552 TYR B O 1
ATOM 9261 N N . VAL B 1 553 ? 11.555 22.703 15.023 1 95.5 553 VAL B N 1
ATOM 9262 C CA . VAL B 1 553 ? 11.227 23.156 16.375 1 95.5 553 VAL B CA 1
ATOM 9263 C C . VAL B 1 553 ? 11.953 24.469 16.656 1 95.5 553 VAL B C 1
ATOM 9265 O O . VAL B 1 553 ? 11.617 25.172 17.609 1 95.5 553 VAL B O 1
ATOM 9268 N N . SER B 1 554 ? 12.734 24.922 15.766 1 95 554 SER B N 1
ATOM 9269 C CA . SER B 1 554 ? 13.562 26.109 15.961 1 95 554 SER B CA 1
ATOM 9270 C C . SER B 1 554 ? 12.703 27.359 16.031 1 95 554 SER B C 1
ATOM 9272 O O . SER B 1 554 ? 13 28.266 16.828 1 95 554 SER B O 1
ATOM 9274 N N . ALA B 1 555 ? 11.664 27.438 15.25 1 95.62 555 ALA B N 1
ATOM 9275 C CA . ALA B 1 555 ? 10.844 28.641 15.242 1 95.62 555 ALA B CA 1
ATOM 9276 C C . ALA B 1 555 ? 10.117 28.828 16.578 1 95.62 555 ALA B C 1
ATOM 9278 O O . ALA B 1 555 ? 10.219 29.891 17.188 1 95.62 555 ALA B O 1
ATOM 9279 N N . PRO B 1 556 ? 9.438 27.781 17.109 1 97 556 PRO B N 1
ATOM 9280 C CA . PRO B 1 556 ? 8.812 27.922 18.422 1 97 556 PRO B CA 1
ATOM 9281 C C . PRO B 1 556 ? 9.82 28.266 19.516 1 97 556 PRO B C 1
ATOM 9283 O O . PRO B 1 556 ? 9.562 29.125 20.359 1 97 556 PRO B O 1
ATOM 9286 N N . ILE B 1 557 ? 10.969 27.734 19.516 1 97.62 557 ILE B N 1
ATOM 9287 C CA . ILE B 1 557 ? 11.984 27.984 20.531 1 97.62 557 ILE B CA 1
ATOM 9288 C C . ILE B 1 557 ? 12.508 29.406 20.391 1 97.62 557 ILE B C 1
ATOM 9290 O O . ILE B 1 557 ? 12.727 30.094 21.375 1 97.62 557 ILE B O 1
ATOM 9294 N N . ALA B 1 558 ? 12.695 29.828 19.156 1 97.5 558 ALA B N 1
ATOM 9295 C CA . ALA B 1 558 ? 13.172 31.188 18.906 1 97.5 558 ALA B CA 1
ATOM 9296 C C . ALA B 1 558 ? 12.188 32.219 19.438 1 97.5 558 ALA B C 1
ATOM 9298 O O . ALA B 1 558 ? 12.578 33.219 20.062 1 97.5 558 ALA B O 1
ATOM 9299 N N . VAL B 1 559 ? 10.898 32.031 19.156 1 97.12 559 VAL B N 1
ATOM 9300 C CA . VAL B 1 559 ? 9.867 32.969 19.625 1 97.12 559 VAL B CA 1
ATOM 9301 C C . VAL B 1 559 ? 9.875 33 21.156 1 97.12 559 VAL B C 1
ATOM 9303 O O . VAL B 1 559 ? 9.82 34.062 21.766 1 97.12 559 VAL B O 1
ATOM 9306 N N . TRP B 1 560 ? 9.977 31.828 21.766 1 97.56 560 TRP B N 1
ATOM 9307 C CA . TRP B 1 560 ? 9.969 31.719 23.219 1 97.56 560 TRP B CA 1
ATOM 9308 C C . TRP B 1 560 ? 11.219 32.344 23.828 1 97.56 560 TRP B C 1
ATOM 9310 O O . TRP B 1 560 ? 11.125 33.125 24.797 1 97.56 560 TRP B O 1
ATOM 9320 N N . ALA B 1 561 ? 12.383 32.156 23.25 1 97.5 561 ALA B N 1
ATOM 9321 C CA . ALA B 1 561 ? 13.648 32.688 23.766 1 97.5 561 ALA B CA 1
ATOM 9322 C C . ALA B 1 561 ? 13.703 34.188 23.625 1 97.5 561 ALA B C 1
ATOM 9324 O O . ALA B 1 561 ? 14.133 34.906 24.547 1 97.5 561 ALA B O 1
ATOM 9325 N N . LEU B 1 562 ? 13.242 34.688 22.484 1 97.06 562 LEU B N 1
ATOM 9326 C CA . LEU B 1 562 ? 13.219 36.156 22.281 1 97.06 562 LEU B CA 1
ATOM 9327 C C . LEU B 1 562 ? 12.281 36.812 23.266 1 97.06 562 LEU B C 1
ATOM 9329 O O . LEU B 1 562 ? 12.594 37.875 23.812 1 97.06 562 LEU B O 1
ATOM 9333 N N . GLY B 1 563 ? 11.078 36.156 23.469 1 95.75 563 GLY B N 1
ATOM 9334 C CA . GLY B 1 563 ? 10.148 36.688 24.453 1 95.75 563 GLY B CA 1
ATOM 9335 C C . GLY B 1 563 ? 10.703 36.688 25.859 1 95.75 563 GLY B C 1
ATOM 9336 O O . GLY B 1 563 ? 10.516 37.625 26.609 1 95.75 563 GLY B O 1
ATOM 9337 N N . LEU B 1 564 ? 11.445 35.656 26.188 1 96.38 564 LEU B N 1
ATOM 9338 C CA . LEU B 1 564 ? 12.039 35.531 27.516 1 96.38 564 LEU B CA 1
ATOM 9339 C C . LEU B 1 564 ? 13.133 36.594 27.719 1 96.38 564 LEU B C 1
ATOM 9341 O O . LEU B 1 564 ? 13.172 37.281 28.75 1 96.38 564 LEU B O 1
ATOM 9345 N N . VAL B 1 565 ? 14.008 36.781 26.781 1 96.31 565 VAL B N 1
ATOM 9346 C CA . VAL B 1 565 ? 15.109 37.719 26.875 1 96.31 565 VAL B CA 1
ATOM 9347 C C . VAL B 1 565 ? 14.555 39.156 26.953 1 96.31 565 VAL B C 1
ATOM 9349 O O . VAL B 1 565 ? 15.055 39.969 27.719 1 96.31 565 VAL B O 1
ATOM 9352 N N . LEU B 1 566 ? 13.531 39.406 26.109 1 96.19 566 LEU B N 1
ATOM 9353 C CA . LEU B 1 566 ? 12.898 40.719 26.141 1 96.19 566 LEU B CA 1
ATOM 9354 C C . LEU B 1 566 ? 12.305 41 27.516 1 96.19 566 LEU B C 1
ATOM 9356 O O . LEU B 1 566 ? 12.477 42.094 28.062 1 96.19 566 LEU B O 1
ATOM 9360 N N . PHE B 1 567 ? 11.594 40.031 28.078 1 94.81 567 PHE B N 1
ATOM 9361 C CA . PHE B 1 567 ? 10.953 40.188 29.375 1 94.81 567 PHE B CA 1
ATOM 9362 C C . PHE B 1 567 ? 11.977 40.5 30.453 1 94.81 567 PHE B C 1
ATOM 9364 O O . PHE B 1 567 ? 11.805 41.438 31.234 1 94.81 567 PHE B O 1
ATOM 9371 N N . ILE B 1 568 ? 13.055 39.75 30.484 1 94.75 568 ILE B N 1
ATOM 9372 C CA . ILE B 1 568 ? 14.102 39.938 31.484 1 94.75 568 ILE B CA 1
ATOM 9373 C C . ILE B 1 568 ? 14.75 41.312 31.297 1 94.75 568 ILE B C 1
ATOM 9375 O O . ILE B 1 568 ? 14.961 42.031 32.281 1 94.75 568 ILE B O 1
ATOM 9379 N N . GLY B 1 569 ? 15.016 41.688 30.078 1 94.44 569 GLY B N 1
ATOM 9380 C CA . GLY B 1 569 ? 15.602 42.969 29.797 1 94.44 569 GLY B CA 1
ATOM 9381 C C . GLY B 1 569 ? 14.734 44.125 30.234 1 94.44 569 GLY B C 1
ATOM 9382 O O . GLY B 1 569 ? 15.227 45.125 30.797 1 94.44 569 GLY B O 1
ATOM 9383 N N . VAL B 1 570 ? 13.422 44 29.984 1 94.31 570 VAL B N 1
ATOM 9384 C CA . VAL B 1 570 ? 12.5 45.094 30.328 1 94.31 570 VAL B CA 1
ATOM 9385 C C . VAL B 1 570 ? 12.352 45.188 31.844 1 94.31 570 VAL B C 1
ATOM 9387 O O . VAL B 1 570 ? 12.234 46.281 32.375 1 94.31 570 VAL B O 1
ATOM 9390 N N . VAL B 1 571 ? 12.344 44.094 32.5 1 91.62 571 VAL B N 1
ATOM 9391 C CA . VAL B 1 571 ? 12.234 44.094 33.969 1 91.62 571 VAL B CA 1
ATOM 9392 C C . VAL B 1 571 ? 13.453 44.781 34.562 1 91.62 571 VAL B C 1
ATOM 9394 O O . VAL B 1 571 ? 13.32 45.594 35.469 1 91.62 571 VAL B O 1
ATOM 9397 N N . ILE B 1 572 ? 14.641 44.594 34.062 1 92.38 572 ILE B N 1
ATOM 9398 C CA . ILE B 1 572 ? 15.867 45.188 34.562 1 92.38 572 ILE B CA 1
ATOM 9399 C C . ILE B 1 572 ? 15.867 46.688 34.281 1 92.38 572 ILE B C 1
ATOM 9401 O O . ILE B 1 572 ? 16.172 47.5 35.156 1 92.38 572 ILE B O 1
ATOM 9405 N N . LYS B 1 573 ? 15.477 47.031 33.094 1 92.06 573 LYS B N 1
ATOM 9406 C CA . LYS B 1 573 ? 15.469 48.438 32.75 1 92.06 573 LYS B CA 1
ATOM 9407 C C . LYS B 1 573 ? 14.422 49.219 33.531 1 92.06 573 LYS B C 1
ATOM 9409 O O . LYS B 1 573 ? 14.625 50.406 33.875 1 92.06 573 LYS B O 1
ATOM 9414 N N . THR B 1 574 ? 13.281 48.562 33.75 1 91.31 574 THR B N 1
ATOM 9415 C CA . THR B 1 574 ? 12.227 49.219 34.5 1 91.31 574 THR B CA 1
ATOM 9416 C C . THR B 1 574 ? 12.664 49.438 35.969 1 91.31 574 THR B C 1
ATOM 9418 O O . THR B 1 574 ? 12.375 50.469 36.562 1 91.31 574 THR B O 1
ATOM 9421 N N . ARG B 1 575 ? 13.406 48.594 36.5 1 87.81 575 ARG B N 1
ATOM 9422 C CA . ARG B 1 575 ? 13.906 48.719 37.875 1 87.81 575 ARG B CA 1
ATOM 9423 C C . ARG B 1 575 ? 14.984 49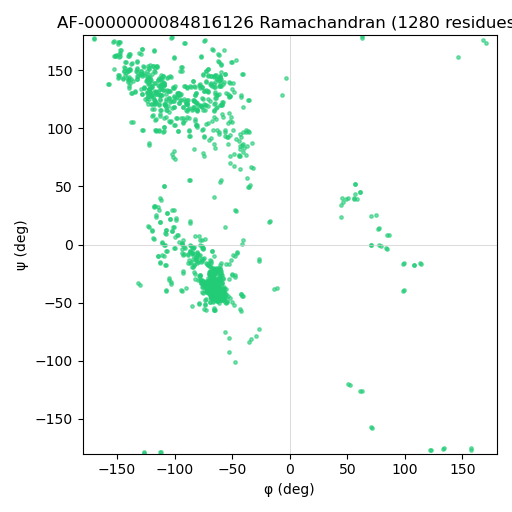.812 37.969 1 87.81 575 ARG B C 1
ATOM 9425 O O . ARG B 1 575 ? 15.039 50.562 38.938 1 87.81 575 ARG B O 1
ATOM 9432 N N . ARG B 1 576 ? 15.742 49.906 36.969 1 89.31 576 ARG B N 1
ATOM 9433 C CA . ARG B 1 576 ? 16.812 50.875 36.969 1 89.31 576 ARG B CA 1
ATOM 9434 C C . ARG B 1 576 ? 16.234 52.281 36.812 1 89.31 576 ARG B C 1
ATOM 9436 O O . ARG B 1 576 ? 16.797 53.25 37.344 1 89.31 576 ARG B O 1
ATOM 9443 N N . ALA B 1 577 ? 15.172 52.375 36.062 1 88.31 577 ALA B N 1
ATOM 9444 C CA . ALA B 1 577 ? 14.539 53.688 35.875 1 88.31 577 ALA B CA 1
ATOM 9445 C C . ALA B 1 577 ? 13.664 54.062 37.062 1 88.31 577 ALA B C 1
ATOM 9447 O O . ALA B 1 577 ? 13.227 55.219 37.156 1 88.31 577 ALA B O 1
ATOM 9448 N N . ASN B 1 578 ? 13.398 53.281 38 1 85.06 578 ASN B N 1
ATOM 9449 C CA . ASN B 1 578 ? 12.625 53.469 39.219 1 85.06 578 ASN B CA 1
ATOM 9450 C C . ASN B 1 578 ? 11.195 53.938 38.906 1 85.06 578 ASN B C 1
ATOM 9452 O O . ASN B 1 578 ? 10.727 54.938 39.469 1 85.06 578 ASN B O 1
ATOM 9456 N N . ILE B 1 579 ? 10.562 53.344 37.906 1 85.88 579 ILE B N 1
ATOM 9457 C CA . ILE B 1 579 ? 9.164 53.594 37.562 1 85.88 579 ILE B CA 1
ATOM 9458 C C . ILE B 1 579 ? 8.359 52.312 37.75 1 85.88 579 ILE B C 1
ATOM 9460 O O . ILE B 1 579 ? 8.922 51.219 37.719 1 85.88 579 ILE B O 1
ATOM 9464 N N . LYS B 1 580 ? 7.102 52.531 38.031 1 87.44 580 LYS B N 1
ATOM 9465 C CA . LYS B 1 580 ? 6.234 51.344 38.125 1 87.44 580 LYS B CA 1
ATOM 9466 C C . LYS B 1 580 ? 5.883 50.812 36.75 1 87.44 580 LYS B C 1
ATOM 9468 O O . LYS B 1 580 ? 6.133 51.438 35.75 1 87.44 580 LYS B O 1
ATOM 9473 N N . ALA B 1 581 ? 5.441 49.594 36.719 1 88.44 581 ALA B N 1
ATOM 9474 C CA . ALA B 1 581 ? 5.105 48.938 35.469 1 88.44 581 ALA B CA 1
ATOM 9475 C C . ALA B 1 581 ? 3.713 49.344 34.969 1 88.44 581 ALA B C 1
ATOM 9477 O O . ALA B 1 581 ? 2.705 48.844 35.5 1 88.44 581 ALA B O 1
ATOM 9478 N N . TRP B 1 582 ? 3.676 50.25 34 1 90.69 582 TRP B N 1
ATOM 9479 C CA . TRP B 1 582 ? 2.408 50.688 33.438 1 90.69 582 TRP B CA 1
ATOM 9480 C C . TRP B 1 582 ? 2.023 49.875 32.219 1 90.69 582 TRP B C 1
ATOM 9482 O O . TRP B 1 582 ? 0.841 49.719 31.906 1 90.69 582 TRP B O 1
ATOM 9492 N N . ARG B 1 583 ? 3.006 49.281 31.594 1 91.88 583 ARG B N 1
ATOM 9493 C CA . ARG B 1 583 ? 2.824 48.344 30.5 1 91.88 583 ARG B CA 1
ATOM 9494 C C . ARG B 1 583 ? 1.913 48.906 29.422 1 91.88 583 ARG B C 1
ATOM 9496 O O . ARG B 1 583 ? 2.211 49.969 28.844 1 91.88 583 ARG B O 1
ATOM 9503 N N . THR B 1 584 ? 0.756 48.25 29.125 1 90.38 584 THR B N 1
ATOM 9504 C CA . THR B 1 584 ? -0.108 48.688 28.031 1 90.38 584 THR B CA 1
ATOM 9505 C C . THR B 1 584 ? -1.339 49.406 28.578 1 90.38 584 THR B C 1
ATOM 9507 O O . THR B 1 584 ? -2.326 49.594 27.859 1 90.38 584 THR B O 1
ATOM 9510 N N . SER B 1 585 ? -1.327 49.938 29.781 1 90.75 585 SER B N 1
ATOM 9511 C CA . SER B 1 585 ? -2.496 50.562 30.406 1 90.75 585 SER B CA 1
ATOM 9512 C C . SER B 1 585 ? -2.818 51.906 29.766 1 90.75 585 SER B C 1
ATOM 9514 O O . SER B 1 585 ? -1.993 52.812 29.781 1 90.75 585 SER B O 1
ATOM 9516 N N . PRO B 1 586 ? -4.039 52.031 29.188 1 92.19 586 PRO B N 1
ATOM 9517 C CA . PRO B 1 586 ? -4.434 53.344 28.625 1 92.19 586 PRO B CA 1
ATOM 9518 C C . PRO B 1 586 ? -4.707 54.375 29.719 1 92.19 586 PRO B C 1
ATOM 9520 O O . PRO B 1 586 ? -4.648 55.594 29.438 1 92.19 586 PRO B O 1
ATOM 9523 N N . LEU B 1 587 ? -4.906 53.938 30.922 1 92.44 587 LEU B N 1
ATOM 9524 C CA . LEU B 1 587 ? -5.137 54.844 32.031 1 92.44 587 LEU B CA 1
ATOM 9525 C C . LEU B 1 587 ? -3.867 55.625 32.375 1 92.44 587 LEU B C 1
ATOM 9527 O O . LEU B 1 587 ? -3.926 56.812 32.688 1 92.44 587 LEU B O 1
ATOM 9531 N N . ALA B 1 588 ? -2.797 54.938 32.281 1 91.5 588 ALA B N 1
ATOM 9532 C CA . ALA B 1 588 ? -1.522 55.625 32.531 1 91.5 588 ALA B CA 1
ATOM 9533 C C . ALA B 1 588 ? -1.264 56.656 31.453 1 91.5 588 ALA B C 1
ATOM 9535 O O . ALA B 1 588 ? -0.778 57.75 31.766 1 91.5 588 ALA B O 1
ATOM 9536 N N . THR B 1 589 ? -1.629 56.375 30.234 1 91.44 589 THR B N 1
ATOM 9537 C CA . THR B 1 589 ? -1.438 57.344 29.156 1 91.44 589 THR B CA 1
ATOM 9538 C C . THR B 1 589 ? -2.385 58.531 29.297 1 91.44 589 THR B C 1
ATOM 9540 O O . THR B 1 589 ? -2.027 59.656 28.953 1 91.44 589 THR B O 1
ATOM 9543 N N . LEU B 1 590 ? -3.553 58.219 29.781 1 91.69 590 LEU B N 1
ATOM 9544 C CA . LEU B 1 590 ? -4.551 59.25 29.984 1 91.69 590 LEU B CA 1
ATOM 9545 C C . LEU B 1 590 ? -4.105 60.219 31.078 1 91.69 590 LEU B C 1
ATOM 9547 O O . LEU B 1 590 ? -4.418 61.438 31.016 1 91.69 590 LEU B O 1
ATOM 9551 N N . LEU B 1 591 ? -3.363 59.781 32.031 1 90.75 591 LEU B N 1
ATOM 9552 C CA . LEU B 1 591 ? -3.014 60.594 33.188 1 90.75 591 LEU B CA 1
ATOM 9553 C C . LEU B 1 591 ? -1.682 61.312 32.969 1 90.75 591 LEU B C 1
ATOM 9555 O O . LEU B 1 591 ? -1.292 62.156 33.781 1 90.75 591 LEU B O 1
ATOM 9559 N N . LEU B 1 592 ? -1.032 60.969 31.906 1 90.5 592 LEU B N 1
ATOM 9560 C CA . LEU B 1 592 ? 0.206 61.656 31.578 1 90.5 592 LEU B CA 1
ATOM 9561 C C . LEU B 1 592 ? -0.067 63.125 31.25 1 90.5 592 LEU B C 1
ATOM 9563 O O . LEU B 1 592 ? -1.064 63.438 30.594 1 90.5 592 LEU B O 1
ATOM 9567 N N . ARG B 1 593 ? 0.78 64 31.734 1 88.19 593 ARG B N 1
ATOM 9568 C CA . ARG B 1 593 ? 0.599 65.438 31.5 1 88.19 593 ARG B CA 1
ATOM 9569 C C . ARG B 1 593 ? 1.486 65.938 30.375 1 88.19 593 ARG B C 1
ATOM 9571 O O . ARG B 1 593 ? 2.6 65.438 30.188 1 88.19 593 ARG B O 1
ATOM 9578 N N . LEU B 1 594 ? 0.864 66.75 29.547 1 89.25 594 LEU B N 1
ATOM 9579 C CA . LEU B 1 594 ? 1.594 67.375 28.438 1 89.25 594 LEU B CA 1
ATOM 9580 C C . LEU B 1 594 ? 1.891 68.812 28.734 1 89.25 594 LEU B C 1
ATOM 9582 O O . LEU B 1 594 ? 1.067 69.5 29.328 1 89.25 594 LEU B O 1
ATOM 9586 N N . ASP B 1 595 ? 2.965 69.25 28.312 1 85.94 595 ASP B N 1
ATOM 9587 C CA . ASP B 1 595 ? 3.342 70.625 28.469 1 85.94 595 ASP B CA 1
ATOM 9588 C C . ASP B 1 595 ? 2.35 71.562 27.766 1 85.94 595 ASP B C 1
ATOM 9590 O O . ASP B 1 595 ? 1.815 71.188 26.703 1 85.94 595 ASP B O 1
ATOM 9594 N N . PRO B 1 596 ? 2.057 72.688 28.344 1 84.62 596 PRO B N 1
ATOM 9595 C CA . PRO B 1 596 ? 1.054 73.625 27.766 1 84.62 596 PRO B CA 1
ATOM 9596 C C . PRO B 1 596 ? 1.373 74 26.344 1 84.62 596 PRO B C 1
ATOM 9598 O O . PRO B 1 596 ? 0.464 74.125 25.516 1 84.62 596 PRO B O 1
ATOM 9601 N N . ASP B 1 597 ? 2.604 74.188 26.031 1 84.5 597 ASP B N 1
ATOM 9602 C CA . ASP B 1 597 ? 2.984 74.562 24.688 1 84.5 597 ASP B CA 1
ATOM 9603 C C . ASP B 1 597 ? 2.66 73.438 23.672 1 84.5 597 ASP B C 1
ATOM 9605 O O . ASP B 1 597 ? 2.191 73.75 22.578 1 84.5 597 ASP B O 1
ATOM 9609 N N . SER B 1 598 ? 2.945 72.312 24.109 1 87.94 598 SER B N 1
ATOM 9610 C CA . SER B 1 598 ? 2.666 71.188 23.234 1 87.94 598 SER B CA 1
ATOM 9611 C C . SER B 1 598 ? 1.165 70.938 23.094 1 87.94 598 SER B C 1
ATOM 9613 O O . SER B 1 598 ? 0.69 70.562 22.031 1 87.94 598 SER B O 1
ATOM 9615 N N . ARG B 1 599 ? 0.401 71.188 24.047 1 86.88 599 ARG B N 1
ATOM 9616 C CA . ARG B 1 599 ? -1.051 71.062 24.016 1 86.88 599 ARG B CA 1
ATOM 9617 C C . ARG B 1 599 ? -1.679 72.062 23.078 1 86.88 599 ARG B C 1
ATOM 9619 O O . ARG B 1 599 ? -2.688 71.812 22.422 1 86.88 599 ARG B O 1
ATOM 9626 N N . GLU B 1 600 ? -1.07 73.25 23.125 1 85.81 600 GLU B N 1
ATOM 9627 C CA . GLU B 1 600 ? -1.563 74.312 22.219 1 85.81 600 GLU B CA 1
ATOM 9628 C C . GLU B 1 600 ? -1.281 73.938 20.766 1 85.81 600 GLU B C 1
ATOM 9630 O O . GLU B 1 600 ? -2.082 74.25 19.875 1 85.81 600 GLU B O 1
ATOM 9635 N N . HIS B 1 601 ? -0.177 73.312 20.562 1 86.56 601 HIS B N 1
ATOM 9636 C CA . HIS B 1 601 ? 0.177 72.938 19.203 1 86.56 601 HIS B CA 1
ATOM 9637 C C . HIS B 1 601 ? -0.8 71.875 18.688 1 86.56 601 HIS B C 1
ATOM 9639 O O . HIS B 1 601 ? -1.033 71.812 17.469 1 86.56 601 HIS B O 1
ATOM 9645 N N . LEU B 1 602 ? -1.361 71.062 19.594 1 87.44 602 LEU B N 1
ATOM 9646 C CA . LEU B 1 602 ? -2.283 70 19.203 1 87.44 602 LEU B CA 1
ATOM 9647 C C . LEU B 1 602 ? -3.717 70.375 19.578 1 87.44 602 LEU B C 1
ATOM 9649 O O . LEU B 1 602 ? -4.543 69.5 19.812 1 87.44 602 LEU B O 1
ATOM 9653 N N . LYS B 1 603 ? -4.055 71.562 19.656 1 83.19 603 LYS B N 1
ATOM 9654 C CA . LYS B 1 603 ? -5.352 72.062 20.125 1 83.19 603 LYS B CA 1
ATOM 9655 C C . LYS B 1 603 ? -6.48 71.562 19.234 1 83.19 603 LYS B C 1
ATOM 9657 O O . LYS B 1 603 ? -7.562 71.188 19.703 1 83.19 603 LYS B O 1
ATOM 9662 N N . ASP B 1 604 ? -6.262 71.312 17.906 1 83.5 604 ASP B N 1
ATOM 9663 C CA . ASP B 1 604 ? -7.32 70.875 16.984 1 83.5 604 ASP B CA 1
ATOM 9664 C C . ASP B 1 604 ? -7.277 69.375 16.719 1 83.5 604 ASP B C 1
ATOM 9666 O O . ASP B 1 604 ? -7.695 68.938 15.656 1 83.5 604 ASP B O 1
ATOM 9670 N N . TRP B 1 605 ? -6.793 68.625 17.719 1 85.88 605 TRP B N 1
ATOM 9671 C CA . TRP B 1 605 ? -6.605 67.188 17.5 1 85.88 605 TRP B CA 1
ATOM 9672 C C . TRP B 1 605 ? -7.945 66.5 17.312 1 85.88 605 TRP B C 1
ATOM 9674 O O . TRP B 1 605 ? -8.023 65.438 16.672 1 85.88 605 TRP B O 1
ATOM 9684 N N . GLN B 1 606 ? -9.125 67 17.797 1 83.38 606 GLN B N 1
ATOM 9685 C CA . GLN B 1 606 ? -10.453 66.375 17.75 1 83.38 606 GLN B CA 1
ATOM 9686 C C . GLN B 1 606 ? -10.945 66.25 16.312 1 83.38 606 GLN B C 1
ATOM 9688 O O . GLN B 1 606 ? -11.789 65.438 16.016 1 83.38 606 GLN B O 1
ATOM 9693 N N . ASN B 1 607 ? -10.422 67.125 15.523 1 82.69 607 ASN B N 1
ATOM 9694 C CA . ASN B 1 607 ? -10.844 67.125 14.125 1 82.69 607 ASN B CA 1
ATOM 9695 C C . ASN B 1 607 ? -9.859 66.375 13.25 1 82.69 607 ASN B C 1
ATOM 9697 O O . ASN B 1 607 ? -9.984 66.312 12.023 1 82.69 607 ASN B O 1
ATOM 9701 N N . MET B 1 608 ? -8.938 65.75 13.914 1 84.19 608 MET B N 1
ATOM 9702 C CA . MET B 1 608 ? -7.934 65 13.172 1 84.19 608 MET B CA 1
ATOM 9703 C C . MET B 1 608 ? -8.133 63.469 13.359 1 84.19 608 MET B C 1
ATOM 9705 O O . MET B 1 608 ? -8.5 63.031 14.445 1 84.19 608 MET B O 1
ATOM 9709 N N . GLY B 1 609 ? -8.008 62.781 12.273 1 81.5 609 GLY B N 1
ATOM 9710 C CA . GLY B 1 609 ? -7.977 61.344 12.375 1 81.5 609 GLY B CA 1
ATOM 9711 C C . GLY B 1 609 ? -6.672 60.812 12.938 1 81.5 609 GLY B C 1
ATOM 9712 O O . GLY B 1 609 ? -5.754 61.562 13.227 1 81.5 609 GLY B O 1
ATOM 9713 N N . ASP B 1 610 ? -6.586 59.531 13.133 1 85.44 610 ASP B N 1
ATOM 9714 C CA . ASP B 1 610 ? -5.41 58.938 13.742 1 85.44 610 ASP B CA 1
ATOM 9715 C C . ASP B 1 610 ? -4.16 59.188 12.906 1 85.44 610 ASP B C 1
ATOM 9717 O O . ASP B 1 610 ? -3.096 59.5 13.445 1 85.44 610 ASP B O 1
ATOM 9721 N N . ALA B 1 611 ? -4.238 59.125 11.57 1 85.38 611 ALA B N 1
ATOM 9722 C CA . ALA B 1 611 ? -3.084 59.344 10.703 1 85.38 611 ALA B CA 1
ATOM 9723 C C . ALA B 1 611 ? -2.631 60.812 10.766 1 85.38 611 ALA B C 1
ATOM 9725 O O . ALA B 1 611 ? -1.43 61.094 10.797 1 85.38 611 ALA B O 1
ATOM 9726 N N . GLU B 1 612 ? -3.525 61.688 10.781 1 87.56 612 GLU B N 1
ATOM 9727 C CA . GLU B 1 612 ? -3.223 63.125 10.852 1 87.56 612 GLU B CA 1
ATOM 9728 C C . GLU B 1 612 ? -2.625 63.5 12.211 1 87.56 612 GLU B C 1
ATOM 9730 O O . GLU B 1 612 ? -1.721 64.312 12.289 1 87.56 612 GLU B O 1
ATOM 9735 N N . LEU B 1 613 ? -3.205 62.906 13.172 1 89.81 613 LEU B N 1
ATOM 9736 C CA . LEU B 1 613 ? -2.691 63.125 14.523 1 89.81 613 LEU B CA 1
ATOM 9737 C C . LEU B 1 613 ? -1.243 62.656 14.633 1 89.81 613 LEU B C 1
ATOM 9739 O O . LEU B 1 613 ? -0.422 63.344 15.266 1 89.81 613 LEU B O 1
ATOM 9743 N N . LYS B 1 614 ? -0.927 61.562 14.062 1 89.75 614 LYS B N 1
ATOM 9744 C CA . LYS B 1 614 ? 0.435 61.031 14.07 1 89.75 614 LYS B CA 1
ATOM 9745 C C . LYS B 1 614 ? 1.392 61.969 13.336 1 89.75 614 LYS B C 1
ATOM 9747 O O . LYS B 1 614 ? 2.52 62.156 13.781 1 89.75 614 LYS B O 1
ATOM 9752 N N . ASP B 1 615 ? 0.952 62.531 12.297 1 89.38 615 ASP B N 1
ATOM 9753 C CA . ASP B 1 615 ? 1.783 63.438 11.523 1 89.38 615 ASP B CA 1
ATOM 9754 C C . ASP B 1 615 ? 2.035 64.75 12.297 1 89.38 615 ASP B C 1
ATOM 9756 O O . ASP B 1 615 ? 3.135 65.312 12.242 1 89.38 615 ASP B O 1
ATOM 9760 N N . ALA B 1 616 ? 1.01 65.125 12.992 1 90.88 616 ALA B N 1
ATOM 9761 C CA . ALA B 1 616 ? 1.162 66.312 13.828 1 90.88 616 ALA B CA 1
ATOM 9762 C C . ALA B 1 616 ? 2.111 66.062 14.992 1 90.88 616 ALA B C 1
ATOM 9764 O O . ALA B 1 616 ? 2.863 66.938 15.406 1 90.88 616 ALA B O 1
ATOM 9765 N N . ALA B 1 617 ? 2.086 64.875 15.453 1 92.75 617 ALA B N 1
ATOM 9766 C CA . ALA B 1 617 ? 2.9 64.5 16.609 1 92.75 617 ALA B CA 1
ATOM 9767 C C . ALA B 1 617 ? 4.359 64.312 16.203 1 92.75 617 ALA B C 1
ATOM 9769 O O . ALA B 1 617 ? 5.25 64.375 17.062 1 92.75 617 ALA B O 1
ATOM 9770 N N . LYS B 1 618 ? 4.695 64.188 14.945 1 92.19 618 LYS B N 1
ATOM 9771 C CA . LYS B 1 618 ? 6.062 64.062 14.461 1 92.19 618 LYS B CA 1
ATOM 9772 C C . LYS B 1 618 ? 6.867 65.375 14.648 1 92.19 618 LYS B C 1
ATOM 9774 O O . LYS B 1 618 ? 8.094 65.312 14.719 1 92.19 618 LYS B O 1
ATOM 9779 N N . GLU B 1 619 ? 6.172 66.438 14.875 1 90.25 619 GLU B N 1
ATOM 9780 C CA . GLU B 1 619 ? 6.836 67.688 14.953 1 90.25 619 GLU B CA 1
ATOM 9781 C C . GLU B 1 619 ? 7.199 68.062 16.391 1 90.25 619 GLU B C 1
ATOM 9783 O O . GLU B 1 619 ? 7.965 69 16.641 1 90.25 619 GLU B O 1
ATOM 9788 N N . LEU B 1 620 ? 6.781 67.25 17.25 1 92 620 LEU B N 1
ATOM 9789 C CA . LEU B 1 620 ? 7.012 67.562 18.656 1 92 620 LEU B CA 1
ATOM 9790 C C . LEU B 1 620 ? 8.047 66.625 19.25 1 92 620 LEU B C 1
ATOM 9792 O O . LEU B 1 620 ? 7.879 65.375 19.203 1 92 620 LEU B O 1
ATOM 9796 N N . ARG B 1 621 ? 9.109 67.188 19.75 1 93 621 ARG B N 1
ATOM 9797 C CA . ARG B 1 621 ? 10.109 66.375 20.469 1 93 621 ARG B CA 1
ATOM 9798 C C . ARG B 1 621 ? 10 66.625 21.984 1 93 621 ARG B C 1
ATOM 9800 O O . ARG B 1 621 ? 10.148 67.75 22.453 1 93 621 ARG B O 1
ATOM 9807 N N . LEU B 1 622 ? 9.703 65.5 22.625 1 93.56 622 LEU B N 1
ATOM 9808 C CA . LEU B 1 622 ? 9.461 65.625 24.062 1 93.56 622 LEU B CA 1
ATOM 9809 C C . LEU B 1 622 ? 10.219 64.562 24.844 1 93.56 622 LEU B C 1
ATOM 9811 O O . LEU B 1 622 ? 10.625 63.531 24.281 1 93.56 622 LEU B O 1
ATOM 9815 N N . ARG B 1 623 ? 10.438 64.812 26.078 1 93.56 623 ARG B N 1
ATOM 9816 C CA . ARG B 1 623 ? 11.023 63.906 27.016 1 93.56 623 ARG B CA 1
ATOM 9817 C C . ARG B 1 623 ? 10.125 63.719 28.234 1 93.56 623 ARG B C 1
ATOM 9819 O O . ARG B 1 623 ? 9.492 64.688 28.688 1 93.56 623 ARG B O 1
ATOM 9826 N N . LEU B 1 624 ? 10.078 62.438 28.688 1 91.81 624 LEU B N 1
ATOM 9827 C CA . LEU B 1 624 ? 9.266 62.125 29.859 1 91.81 624 LEU B CA 1
ATOM 9828 C C . LEU B 1 624 ? 10.07 62.312 31.141 1 91.81 624 LEU B C 1
ATOM 9830 O O . LEU B 1 624 ? 11.109 61.688 31.328 1 91.81 624 LEU B O 1
ATOM 9834 N N . GLN B 1 625 ? 9.617 63.25 31.938 1 89.81 625 GLN B N 1
ATOM 9835 C CA . GLN B 1 625 ? 10.297 63.531 33.188 1 89.81 625 GLN B CA 1
ATOM 9836 C C . GLN B 1 625 ? 9.359 63.312 34.375 1 89.81 625 GLN B C 1
ATOM 9838 O O . GLN B 1 625 ? 8.148 63.531 34.281 1 89.81 625 GLN B O 1
ATOM 9843 N N . MET B 1 626 ? 9.906 62.875 35.469 1 86.19 626 MET B N 1
ATOM 9844 C CA . MET B 1 626 ? 9.141 62.688 36.688 1 86.19 626 MET B CA 1
ATOM 9845 C C . MET B 1 626 ? 9.227 63.906 37.594 1 86.19 626 MET B C 1
ATOM 9847 O O . MET B 1 626 ? 10.32 64.312 38.031 1 86.19 626 MET B O 1
ATOM 9851 N N . ASP B 1 627 ? 8.133 64.625 37.688 1 81.56 627 ASP B N 1
ATOM 9852 C CA . ASP B 1 627 ? 8.086 65.75 38.594 1 81.56 627 ASP B CA 1
ATOM 9853 C C . ASP B 1 627 ? 7.316 65.375 39.875 1 81.56 627 ASP B C 1
ATOM 9855 O O . ASP B 1 627 ? 6.84 64.25 40.031 1 81.56 627 ASP B O 1
ATOM 9859 N N . GLU B 1 628 ? 7.25 66.375 40.812 1 76.31 628 GLU B N 1
ATOM 9860 C CA . GLU B 1 628 ? 6.574 66.188 42.094 1 76.31 628 GLU B CA 1
ATOM 9861 C C . GLU B 1 628 ? 5.098 65.812 41.875 1 76.31 628 GLU B C 1
ATOM 9863 O O . GLU B 1 628 ? 4.516 65.062 42.656 1 76.31 628 GLU B O 1
ATOM 9868 N N . SER B 1 629 ? 4.586 66.375 40.812 1 76.12 629 SER B N 1
ATOM 9869 C CA . SER B 1 629 ? 3.164 66.125 40.562 1 76.12 629 SER B CA 1
ATOM 9870 C C . SER B 1 629 ? 2.932 64.938 39.656 1 76.12 629 SER B C 1
ATOM 9872 O O . SER B 1 629 ? 1.786 64.562 39.406 1 76.12 629 SER B O 1
ATOM 9874 N N . GLY B 1 630 ? 4.043 64.25 39.281 1 81.44 630 GLY B N 1
ATOM 9875 C CA . GLY B 1 630 ? 3.885 63.094 38.469 1 81.44 630 GLY B CA 1
ATOM 9876 C C . GLY B 1 630 ? 4.645 63.188 37.156 1 81.44 630 GLY B C 1
ATOM 9877 O O . GLY B 1 630 ? 5.387 64.125 36.906 1 81.44 630 GLY B O 1
ATOM 9878 N N . PRO B 1 631 ? 4.465 62.125 36.312 1 87.25 631 PRO B N 1
ATOM 9879 C CA . PRO B 1 631 ? 5.176 62.125 35.031 1 87.25 631 PRO B CA 1
ATOM 9880 C C . PRO B 1 631 ? 4.605 63.125 34.031 1 87.25 631 PRO B C 1
ATOM 9882 O O . PRO B 1 631 ? 3.387 63.25 33.875 1 87.25 631 PRO B O 1
ATOM 9885 N N . ARG B 1 632 ? 5.492 63.938 33.375 1 89.38 632 ARG B N 1
ATOM 9886 C CA . ARG B 1 632 ? 5.098 64.938 32.438 1 89.38 632 ARG B CA 1
ATOM 9887 C C . ARG B 1 632 ? 6.035 65 31.25 1 89.38 632 ARG B C 1
ATOM 9889 O O . ARG B 1 632 ? 7.246 64.812 31.391 1 89.38 632 ARG B O 1
ATOM 9896 N N . PHE B 1 633 ? 5.379 65.188 30.031 1 91.12 633 PHE B N 1
ATOM 9897 C CA . PHE B 1 633 ? 6.16 65.438 28.828 1 91.12 633 PHE B CA 1
ATOM 9898 C C . PHE B 1 633 ? 6.621 66.875 28.719 1 91.12 633 PHE B C 1
ATOM 9900 O O . PHE B 1 633 ? 5.805 67.812 28.781 1 91.12 633 PHE B O 1
ATOM 9907 N N . VAL B 1 634 ? 7.926 67.125 28.672 1 90.5 634 VAL B N 1
ATOM 9908 C CA . VAL B 1 634 ? 8.461 68.5 28.641 1 90.5 634 VAL B CA 1
ATOM 9909 C C . VAL B 1 634 ? 9.352 68.688 27.406 1 90.5 634 VAL B C 1
ATOM 9911 O O . VAL B 1 634 ? 10.016 67.75 26.969 1 90.5 634 VAL B O 1
ATOM 9914 N N . ARG B 1 635 ? 9.289 69.938 26.797 1 86.5 635 ARG B N 1
ATOM 9915 C CA . ARG B 1 635 ? 10.164 70.312 25.672 1 86.5 635 ARG B CA 1
ATOM 9916 C C . ARG B 1 635 ? 11.531 70.75 26.172 1 86.5 635 ARG B C 1
ATOM 9918 O O . ARG B 1 635 ? 11.641 71.375 27.219 1 86.5 635 ARG B O 1
ATOM 9925 N N . ARG B 1 636 ? 12.609 70.25 25.844 1 66.12 636 ARG B N 1
ATOM 9926 C CA . ARG B 1 636 ? 13.891 70.812 26.25 1 66.12 636 ARG B CA 1
ATOM 9927 C C . ARG B 1 636 ? 14.016 72.312 25.812 1 66.12 636 ARG B C 1
ATOM 9929 O O . ARG B 1 636 ? 13.836 72.562 24.625 1 66.12 636 ARG B O 1
ATOM 9936 N N . THR B 1 637 ? 13.734 73.188 26.688 1 51.5 637 THR B N 1
ATOM 9937 C CA . THR B 1 637 ? 14.219 74.562 26.391 1 51.5 637 THR B CA 1
ATOM 9938 C C . THR B 1 637 ? 15.711 74.562 26.078 1 51.5 637 THR B C 1
ATOM 9940 O O . THR B 1 637 ? 16.453 73.75 26.641 1 51.5 637 THR B O 1
ATOM 9943 N N . GLY B 1 638 ? 16.156 75.125 24.969 1 43.22 638 GLY B N 1
ATOM 9944 C CA . GLY B 1 638 ? 17.5 75.5 24.562 1 43.22 638 GLY B CA 1
ATOM 9945 C C . GLY B 1 638 ? 18.344 76 25.719 1 43.22 638 GLY B C 1
ATOM 9946 O O . GLY B 1 638 ? 18.234 77.125 26.125 1 43.22 638 GLY B O 1
ATOM 9947 N N . GLY B 1 639 ? 18.578 75.5 26.922 1 38.28 639 GLY B N 1
ATOM 9948 C CA . GLY B 1 639 ? 19.734 76.188 27.453 1 38.28 639 GLY B CA 1
ATOM 9949 C C . GLY B 1 639 ? 20.891 76.25 26.484 1 38.28 639 GLY B C 1
ATOM 9950 O O . GLY B 1 639 ? 20.938 75.5 25.516 1 38.28 639 GLY B O 1
ATOM 9951 N N . PRO B 1 640 ? 21.562 77.562 26.25 1 35.19 640 PRO B N 1
ATOM 9952 C CA . PRO B 1 640 ? 22.781 77.625 25.438 1 35.19 640 PRO B CA 1
ATOM 9953 C C . PRO B 1 640 ? 23.688 76.438 25.625 1 35.19 640 PRO B C 1
ATOM 9955 O O . PRO B 1 640 ? 23.656 75.812 26.688 1 35.19 640 PRO B O 1
ATOM 9958 N N . PRO B 1 641 ? 24.031 75.75 24.594 1 35.19 641 PRO B N 1
ATOM 9959 C CA . PRO B 1 641 ? 25.109 74.812 24.844 1 35.19 641 PRO B CA 1
ATOM 9960 C C . PRO B 1 641 ? 26.141 75.312 25.828 1 35.19 641 PRO B C 1
ATOM 9962 O O . PRO B 1 641 ? 26.594 76.438 25.734 1 35.19 641 PRO B O 1
ATOM 9965 N N . SER B 1 642 ? 26.094 74.938 27.234 1 24.83 642 SER B N 1
ATOM 9966 C CA . SER B 1 642 ? 27.438 75.188 27.734 1 24.83 642 SER B CA 1
ATOM 9967 C C . SER B 1 642 ? 28.484 74.5 26.875 1 24.83 642 SER B C 1
ATOM 9969 O O . SER B 1 642 ? 28.266 73.375 26.453 1 24.83 642 SER B O 1
#

Secondary structure (DSSP, 8-state):
------------------------HHHHTTT---HHHHHHHHHHSGGGHHHHHHHHHHHHHHHHHHHHHHHHTTSBPP-EEE--TT-SSPEEEPHHHHHHHHHHHHHHHHHHHHHHHHHHHHHHHHHHS-EETTHHHHHHHHHH-HHHHHHHHHHHTT-STHHHHHHHHHHHHHHHHHHHTSEEEEEEEEEEEEEEEEE--SEE---SS-HHHHHHHHHHHHHHHHH--SGGGGSPSEE-SSS-EE---EEEEEEEEEEEE-GGG-EEEEEEEEEE--SSS-EEEEEEEEE-TTS-EEE---SSSS-EEEEEEESSSPPSS---SS-SEEEEEEEE---TT--TTS-----TTS-EEEEEEEEEEEEEEEEEEEEETTTS--SS----SSSEEEEEEEEEEE-EEEEETTTTEEEEE-SSGGGGGGGGGS---SS-EEEHHHHHHHHHHHHHHT-EEEEEETTEEEEEE-TTT-HHHHHHHHHHHHT---SSSS-TTHHHHTT-HHHHHHHHHHHHHHHHHHHHHHTSTT-S-EEEEEEEEEEEEEEE-GGGGHHHHHHHHHHHHHHHHHHHHHHHHT----TT-HHHHHHPEEPHHHHHHTTTGGGS-HHHHHHHHTT-EEEEEEETTEEEEE--------/------------------------HHHHTTT---HHHHHHHHHHSGGGHHHHHHHHHHHHHHHHHHHHHHHHTTSBPP-EEE--TT-SSPEEEPHHHHHHHHHHHHHHHHHHHHHHHHHHHHHHHHHHS-EETTHHHHHHHHHH-HHHHHHHHHHHTT-STHHHHHHHHHHHHHHHHHHHTSEEEEEEEEEEEEEEEEE--SEE---SS-HHHHHHHHHHHHHHHHH--SGGGGSPSEE-SSS-EE---EEEEEEEEEEEE-GGG-EEEEEEEEEE--SSS-EEEEEEEEE-TTS-EEE---SSSS-EEEEEEESSSPPSS---SS-SEEEEEEEE---TT--TTS-----TTS-EEEEEEEEEEEEEEEEEEEEETTTS--SS----SSSEEEEEEEEEEE-EEEEETTTTEEEEE-SSGGGGGGGGGS---SS-EEEHHHHHHHHHHHHHHT-EEEEE-SS--S-EE-TTT-HHHHHHHHHHHHT---SSSS-TTHHHHTT-HHHHHHHHHHHHHHHHHHHHHHTSTT-S-EEEEEEEEEEEEEEE-GGGGHHHHHHHHHHHHHHHHHHHHHHHHT----TT-HHHHHHPEEPHHHHHHTTTGGGS-HHHHHHHHTT-EEEEEEETTEEEEE--------

InterPro domains:
  IPR021514 Protein of unknown function DUF3176 [PF11374] (67-184)

Sequence (1284 aa):
MDSQKTEVPVTERPVDESSPTSSTRGQELNENKSLFERATSLFEEWYYVWEVFGILISGLAIIAICMVVFRFDGNQVPKWEAKVPYRKETFRLTINSLLSMLSVLGSTCAMIPVTKSLGQLKYLWFMEQDRKLADLEVFDSASRGKFGSAMLIWKLRFKHLAVLGGLASLLALAYGPFVQNLLTFSIQYKNAGHDAILSYAWAYAGTGQSVEITESSFKYKIVEALEDASVDWAVPALRCKTGDCYWNPYYTIAACSRCTDISHLLTRTCTPVVTSQDGPNEIESGGCNVALPNGLSLNSTGATNPHRVVMLMNTTMSPLASNYSSPLALVQSIAGYPSEGSTLSEPFMITNDSPLSAHECALIPCVQRQNLVIHREGDDSSGDLLRSNNGVVPSINITEQWDKYYTDPSGGWVSITFDDPSVNKNIGDQPYDGTPYMDMAAYNALKKYLEETLSGYVYTDPTDTDPKSYLPSGGTARTIYSHTVNRTWTPPYCDGSGTTAKQTGVVCGMNKTAAGLTNAFRLQTWQIADSPSRLNGTTRAPQQMCKAQWQYVSAPIAVWALGLVLFIGVVIKTRRANIKAWRTSPLATLLLRLDPDSREHLKDWQNMGDAELKDAAKELRLRLQMDESGPRFVRRTGGPPSMDSQKTEVPVTERPVDESSPTSSTRGQELNENKSLFERATSLFEEWYYVWEVFGILISGLAIIAICMVVFRFDGNQVPKWEAKVPYRKETFRLTINSLLSMLSVLGSTCAMIPVTKSLGQLKYLWFMEQDRKLADLEVFDSASRGKFGSAMLIWKLRFKHLAVLGGLASLLALAYGPFVQNLLTFSIQYKNAGHDAILSYAWAYAGTGQSVEITESSFKYKIVEALEDASVDWAVPALRCKTGDCYWNPYYTIAACSRCTDISHLLTRTCTPVVTSQDGPNEIESGGCNVALPNGLSLNSTGATNPHRVVMLMNTTMSPLASNYSSPLALVQSIAGYPSEGSTLSEPFMITNDSPLSAHECALIPCVQRQNLVIHREGDDSSGDLLRSNNGVVPSINITEQWDKYYTDPSGGWVSITFDDPSVNKNIGDQPYDGTPYMDMAAYNALKKYLEETLSGYVYTDPTDTDPKSYLPSGGTARTIYSHTVNRTWTPPYCDGSGTTAKQTGVVCGMNKTAAGLTNAFRLQTWQIADSPSRLNGTTRAPQQMCKAQWQYVSAPIAVWALGLVLFIGVVIKTRRANIKAWRTSPLATLLLRLDPDSREHLKDWQNMGDAELKDAAKELRLRLQMDESGPRFVRRTGGPPS

pLDDT: mean 80.32, std 18.6, range [20.23, 98.06]

Foldseek 3Di:
DPCPPCPPPPPVPPPPPPPPPPCPVVVVVVPPQPPVSCVVVLCVVVQCVLLVVLLVLLVVLLVVLVVLLVVQAFHFFDWDWDDDPPDPDTDTDGVLVVLLVSLCSNLVSLLRLLLLLLLQVLQVVQAPDWDFLLVNVLSNVLSVALVSLVVNCVVCVVPDLNVLSSVLRNLSVCSSVLSSQQKDKDKDWDFDDFFKKFFAALEFACDDDPVVVLVVLLVVLLVCLLLQPFLVSLDFDIDFDAQWWWFDWAKHKFKDKDKDWPQVQKDKDWDDFDQPPPDDQRQGFIAIKIDGPQGDIAAQGCPPDLWRWFKWKAFPTDDDPDDDDPFLTKIKMKGWADDPPDALPAFDGHDPPIDITIMIMTIAIKMWTKTKTKHFAPPPPDDDRRDHPVRIHIDMDTDDMFGDWDDDPVVQKIFTDDPDPVVCVVNVVFDDDDTRIYGNVVSVVSSVVCNQQRGWTWTTGRVDSQIDTDDDRGPSVSSLVVCLRNQQNDDDQDPRSCCNVVVNSVVSSSSSSRSSSSSSSRVVLVPPPPRSRMGTITHIDIGIGMHGDCVSSVSSVSSSVSSVVSSVVSSVSCVVSVDDSCRSPVVVVVPEAEDPVLCVLCVVVVPPDPVRNSVSSSPDTWHWDQDPVGTYTDGPDPPPDD/DDDPDDPPDDCPPDPPPPPPPPCCVVVVVVPPQPPVSCVVVLCVVVQCVLLVVLLVLLVVLLVVLVVLLVVQAFHFFDWDWDDDPPDPDTDTDGVLVVLLVSLCSNLVSLLRLLLLLLLQVLQVVQAPDWDFLLVNVLSNVLSVALVSLVVNCVVVVNPDLNVLSSVLRNLSVCSSVLSSQQKDKDKDWDFDDFFKKFFAALEFACDPPPVPVLVVLLVVLLVCLLLQPFLVSLDFDIDFDAQWWWFDWAKHKFKDKDKDWPVVQKDKDWDDFDQPPDDPQRQGFIAIKIDGPQGDIAAQGCDPDLWRWFKWKAFPTDDDPDDDDPFLTKIKMKGWAADPPDALPAWDGHDPPIDMTIMIMTIHIKMWTKTKTKHFAPPPPDDDRRDHPVRIHIDMDTDDMFGDWDDDPVVQKIFTDDPDPVVCVVNVVFDDDDTRIYGNVSSVVSSVVCNQQRGWTWTTGRVDSQIDTDDDRGPSVSSLVNCLRNQQNDDDPDPRSCCNVVVNSVVSSSSSSRSSSSSSSRVVLVPPPPRSRMGTITHIDIGIGMHGDCVSSVSSVSSSVSSVVSSVVSSVSCVVVVDDSCRSPVVVVVPEAEDPVLCVLCVVVVVPDPVRNSVSSSVDTWHWDQDPVGIYTDHPDPPPDD

Radius of gyration: 50.92 Å; Cα contacts (8 Å, |Δi|>4): 2567; chains: 2; bounding box: 93×194×150 Å

Nearest PDB structures (foldseek):
  8sgi-assembly1_A  TM=1.075E-01  e=1.480E-02  Homo sapiens

Organism: Colletotrichum graminicola (strain M1.001 / M2 / FGSC 10212) (NCBI:txid645133)

Solvent-accessible surface area (backbone atoms only — not comparable to full-atom values): 66816 Å² total; per-residue (Å²): 135,76,78,71,75,75,73,74,73,76,72,74,72,76,74,77,74,75,70,76,74,71,75,57,66,71,64,55,70,66,64,76,52,49,72,64,50,46,50,44,53,64,52,56,56,74,78,57,55,65,36,53,49,15,48,51,50,17,50,50,28,52,52,49,52,51,51,53,48,59,68,36,43,77,27,66,65,74,85,46,70,44,79,47,91,90,47,92,64,64,48,58,52,41,67,58,18,54,52,34,46,40,40,46,51,18,49,58,25,32,44,45,26,27,27,38,38,32,24,36,45,42,58,53,55,26,51,73,42,74,33,45,52,33,52,52,42,40,33,48,36,30,32,49,36,57,69,26,9,53,51,40,32,62,73,44,68,74,58,57,70,64,33,38,35,23,50,25,51,52,42,46,62,46,28,50,23,29,54,39,34,26,55,42,78,44,80,41,72,38,85,68,44,66,76,16,36,36,48,32,17,59,54,36,50,45,61,78,80,46,57,64,51,51,50,21,41,35,52,29,31,27,48,43,31,58,64,43,53,40,45,56,62,76,50,60,58,47,20,44,44,49,28,27,29,40,40,73,72,44,70,25,48,29,39,39,58,51,69,43,82,47,43,88,57,54,44,80,51,72,47,76,68,45,66,42,78,73,66,96,61,65,52,63,28,24,19,22,35,38,33,41,88,87,66,58,65,45,55,10,40,31,67,84,46,77,54,17,35,40,29,40,32,36,43,78,71,77,75,88,80,74,84,74,80,83,48,45,31,47,34,38,35,43,36,50,41,74,53,89,87,55,61,65,81,52,49,65,67,37,47,97,80,34,50,68,36,25,38,41,33,36,34,29,62,22,38,33,32,35,34,46,34,36,34,40,62,72,75,62,75,66,77,81,73,64,55,35,50,41,24,39,43,74,46,77,44,77,80,46,78,37,66,49,61,44,80,37,81,90,74,46,32,31,37,43,48,70,89,54,77,73,62,57,62,74,42,67,86,46,88,76,78,86,68,37,34,31,23,39,68,35,50,50,51,49,24,54,49,44,41,46,42,49,20,28,33,19,25,21,33,84,87,35,45,60,75,38,46,57,78,94,30,2,46,53,46,31,46,36,50,51,33,24,71,67,38,58,43,52,52,80,74,43,64,20,52,53,22,39,82,67,59,35,29,63,56,30,41,44,33,27,34,18,50,13,39,22,40,26,40,16,39,57,38,56,55,38,78,84,46,75,44,59,41,68,17,38,27,29,37,82,37,52,28,25,43,65,38,76,74,33,53,51,44,54,50,48,30,46,50,31,24,50,52,34,39,54,50,44,54,52,52,38,58,73,67,71,54,56,64,45,31,73,45,55,63,59,42,36,66,40,41,69,36,68,69,60,48,60,74,49,54,67,47,67,80,32,37,44,69,54,44,43,61,59,28,54,74,39,57,30,26,46,41,81,50,95,84,35,54,31,36,40,64,80,73,80,67,74,82,127,137,81,79,81,80,71,85,71,75,81,80,65,73,77,79,72,74,73,67,76,72,73,74,55,66,70,62,57,70,66,63,77,51,48,74,63,50,44,50,42,51,63,52,56,56,74,80,58,54,65,37,52,49,15,49,51,49,17,52,48,27,52,52,49,52,50,51,54,48,60,68,38,44,76,27,68,65,74,83,46,70,44,81,47,90,89,45,91,66,64,47,59,53,41,67,57,17,54,50,32,46,40,39,48,51,17,50,58,24,32,42,45,26,28,27,38,38,30,24,37,45,42,57,54,54,26,50,74,42,73,34,45,52,33,51,52,44,40,32,49,36,30,32,49,35,58,69,26,10,55,49,39,34,62,73,52,67,71,72,50,72,65,33,38,36,24,49,25,50,54,42,46,62,46,29,49,24,29,56,39,31,26,56,42,79,43,81,40,72,40,86,67,45,67,74,17,36,36,45,32,18,58,54,36,55,39,64,79,77,45,58,64,50,52,49,20,42,34,51,31,31,26,48,45,30,57,65,42,53,39,46,55,59,75,50,60,59,47,18,45,43,50,28,29,31,40,41,73,71,44,70,24,49,29,39,40,56,50,69,42,81,48,42,87,60,55,44,80,51,72,46,79,67,43,66,43,78,72,64,96,62,66,52,63,30,25,19,24,34,38,33,40,87,87,67,59,66,44,56,10,41,33,68,82,49,74,55,17,35,40,29,38,32,36,43,78,69,78,75,90,80,73,84,73,80,82,46,46,32,49,34,37,35,43,36,50,40,75,52,89,88,56,60,64,80,52,50,67,66,37,46,98,78,35,49,71,36,25,39,43,32,36,35,30,61,22,38,34,32,36,34,46,36,36,33,38,61,74,76,60,75,67,76,80,72,66,55,34,50,41,22,38,43,74,46,76,43,77,80,44,75,35,67,49,60,46,80,36,80,90,74,46,32,31,38,42,47,68,91,53,76,73,60,55,62,73,43,66,86,47,87,77,76,86,68,38,34,30,23,38,69,36,49,50,51,50,23,54,49,43,42,46,42,48,19,28,34,20,26,22,32,86,87,36,47,61,75,37,46,58,77,93,31,2,44,52,47,31,46,36,50,50,34,23,69,68,38,58,42,52,54,78,74,42,64,20,53,52,21,37,82,66,61,34,28,64,54,30,40,44,34,26,33,18,50,13,40,23,38,26,40,15,40,58,37,56,55,38,79,84,46,76,43,59,41,69,16,37,27,29,39,80,38,54,30,26,42,66,38,75,75,34,53,50,43,54,50,48,30,48,49,33,26,50,54,36,38,54,52,45,54,54,51,38,58,73,67,71,54,57,63,44,31,71,43,56,63,59,43,36,68,39,42,69,36,69,68,60,48,60,75,49,55,68,48,67,82,33,37,43,71,54,44,40,59,60,27,55,75,39,55,30,25,46,43,81,48,98,83,36,54,32,37,39,63,80,73,79,65,73,83,125